Protein AF-A0A7J2RB34-F1 (afdb_monomer)

Secondary structure (DSSP, 8-state):
-EEEEEEEEEEEES--BSSTTSEEEETTTEEEEEBTT-TTEEEEETTTTSS-EEEE-TTSSS-PPEEEEEEETTEEEEEE---SSS----EEEEEE-SSS--EEEEEE---SSTT--EEEEEEEETTEEEEEEEEEESSSS-EEEEEEEE-SSSSPEEEEEE-TTTTPPB-TT-EEPPPEEETTEEEEEEEEE-TTT-SEEEEEEEEETTTTEEEE---EETEE--TT-GGGG-EEE-SSSEEEEEEEETTT--EEEEEEESSS--EEEEEE--EEEPPGGG----TT--S-EEEETTT-EEEEEEGGGTEEEEEEE-TTT-SS-EEEE-SSEEEEE-TTSSEEEEEEEE-GGGEEEEEE----TTS--EEEEEE-TTTGGG--TT-EEEEE-TTS-EEEEEEEEEEEE-TTS-EEEEEESSTT-S----------TT-HHHHHHHHHTT-S----------SSSPPP---HHHHHHHHHHHHHHSS-EEEEE-TTS-EEEEE-TTS-S-------SS-GGGSPTT-BGGGSTT-SEE-TT---EEEEEETTEEEEEEE--SSS---EEEE-SS--SSEEEEEEEEES-TTS-EEEEEEETTEEEEEEEEEEETTEEEEESSSSEEEEEEE--TT--EEEEEEE-TTSEEEEEETTEEEEEEEEPSS---SS---EEEEEE-S-SS--EEEEEEEETTS--TT--TTTTT------SS-SSS-----TTHHHH-TTSS-S---------------------------------------------------------------S-------------PPPTT-B------SSS-------EEEEEEEETTTTEEEEEEEE-----S----------THHHHHHHHHHHHHHHTTSS----TT---EEEETTEEEEEEETTEEEEEETT--STT--SEEEETT--EEE---TT--EEEEETTEEEEEE-SS-EE-TT----SPPPPSSGGGT-SS--S--PPP---EEEEE-S-EEE--SS-EEEEEEEE-S-EEEEEEEEEEESSSS-EEEEEEETTEE-SPPEEE-SSS-EEEEEEEEE-TTEEEEEEEEESSSSPPEEEEEEEEEES-------

Radius of gyration: 53.11 Å; Cα contacts (8 Å, |Δi|>4): 2296; chains: 1; bounding box: 112×170×129 Å

Solvent-accessible surface area (backbone atoms only — not comparable to full-atom values): 65602 Å² total; per-residue (Å²): 99,42,31,65,45,78,40,78,67,88,35,70,14,89,68,52,53,58,38,29,69,38,50,49,83,37,98,84,51,29,41,38,27,28,32,56,89,40,50,35,26,40,34,39,8,74,63,73,46,71,51,73,49,76,49,73,48,61,80,46,100,51,88,41,22,58,53,29,50,38,78,56,86,53,34,40,34,36,33,23,23,66,75,76,82,65,64,31,55,38,38,38,35,32,31,45,66,60,97,78,55,50,78,47,74,67,50,69,52,84,57,98,38,81,43,40,45,36,61,47,31,39,48,70,46,88,95,43,37,34,34,42,29,39,34,44,47,86,69,97,52,71,36,28,26,47,34,36,29,37,58,79,48,83,74,65,42,78,53,37,74,42,49,67,65,95,79,42,56,42,52,96,79,49,46,62,31,37,62,24,69,52,88,58,29,42,36,29,44,41,19,37,61,40,78,89,77,72,36,33,29,29,25,33,35,35,40,32,66,95,60,58,41,74,52,69,39,75,66,41,76,46,24,32,61,48,89,89,44,69,36,29,34,24,18,36,57,45,85,77,54,38,37,35,36,40,34,22,32,66,90,79,71,44,32,20,45,32,39,37,31,71,79,68,78,68,50,68,54,92,55,79,38,64,46,28,43,34,42,45,74,65,48,81,63,41,88,91,32,68,56,47,44,28,34,22,59,80,65,27,28,34,28,32,47,38,46,87,52,66,24,54,23,54,39,37,64,37,57,88,78,46,76,38,38,44,64,34,49,56,68,46,42,36,37,24,39,34,80,90,62,49,21,36,33,27,35,50,38,75,46,47,87,41,46,73,45,75,48,62,54,91,47,69,74,92,47,79,44,44,30,40,33,30,35,29,79,90,43,46,83,74,66,46,74,59,20,40,46,51,34,20,41,87,84,70,45,70,63,38,28,20,15,26,78,40,77,44,68,46,99,87,69,43,37,42,34,32,34,28,30,81,75,39,66,77,42,63,53,70,70,80,73,82,69,59,95,85,44,60,63,61,55,50,46,34,61,71,68,63,72,55,83,90,42,86,69,89,78,91,76,93,75,99,65,95,78,84,87,71,60,67,72,55,52,51,52,48,46,55,50,46,32,60,71,66,70,60,30,48,51,45,67,47,32,82,45,48,80,45,68,39,66,67,85,85,68,77,97,72,87,76,78,85,61,32,91,46,55,44,76,88,56,57,72,68,38,44,49,58,74,32,91,72,31,74,41,56,46,96,58,39,59,35,29,28,38,66,68,58,100,79,47,58,32,27,41,35,39,34,34,68,58,70,82,29,43,40,28,30,67,45,77,38,64,44,46,55,47,42,40,36,31,35,40,30,32,63,48,24,68,38,53,38,41,46,33,33,25,35,84,97,47,102,51,56,28,41,41,36,34,33,36,80,32,17,38,28,34,30,56,67,81,56,80,40,79,42,82,45,78,45,58,56,74,42,80,40,44,39,39,40,40,39,39,76,86,36,25,32,31,33,29,50,73,90,41,78,57,43,78,70,40,56,31,34,38,74,67,87,85,59,25,50,32,32,40,38,40,34,39,83,57,80,58,100,49,41,46,35,42,37,40,57,47,50,71,38,61,77,60,96,84,70,60,93,60,55,74,69,56,82,83,82,94,79,89,87,72,90,78,65,71,70,84,70,66,88,61,64,73,79,75,54,85,80,83,77,86,70,77,93,76,75,77,91,73,88,81,82,86,81,80,95,71,92,78,81,89,86,87,89,85,85,86,87,91,83,83,87,82,90,84,91,86,84,90,82,89,81,89,89,84,91,85,83,88,85,81,83,84,86,84,85,78,90,86,91,77,91,81,84,79,96,78,83,80,90,72,92,71,86,82,91,74,96,73,91,86,64,89,81,53,71,65,88,79,85,77,89,78,85,67,92,73,78,97,62,86,35,41,57,76,46,71,44,73,44,85,91,77,76,43,69,45,74,72,41,71,55,83,92,86,86,81,93,85,82,83,91,84,89,88,76,96,60,79,58,65,65,48,52,58,50,50,54,52,49,52,59,51,51,66,74,71,65,71,83,88,51,102,82,65,79,48,79,46,75,62,90,58,38,24,44,29,22,95,44,88,67,27,49,37,35,26,46,58,92,35,77,54,93,74,30,36,46,36,33,36,36,84,87,66,57,72,46,80,47,51,42,91,96,44,65,45,75,44,61,61,94,90,40,76,49,33,37,38,44,98,88,47,79,44,45,77,93,60,85,87,79,86,74,72,85,61,90,47,76,70,72,79,37,97,61,96,78,83,83,86,86,72,78,46,87,51,75,74,48,74,52,53,71,75,39,70,46,80,39,73,52,80,40,81,67,46,75,48,74,33,82,55,64,45,59,35,28,43,32,34,28,38,21,10,73,37,76,36,47,17,37,36,32,40,22,48,71,88,41,86,73,50,70,80,46,77,34,36,41,71,53,78,46,79,48,75,49,80,48,78,46,46,53,68,33,38,43,28,38,29,30,19,17,79,55,71,103,32,30,26,32,40,28,43,43,28,36,24,47,54,71,83,84,81,90,67,136

Nearest PDB structures (foldseek):
  7ay3-assembly1_A  TM=6.838E-01  e=1.873E-03  uncultured bacterium
  2y8k-assembly1_A  TM=6.261E-01  e=7.252E-03  Acetivibrio thermocellus
  8a28-assembly1_A  TM=6.124E-01  e=1.104E-02  Limulus polyphemus
  5g56-assembly1_A  TM=6.418E-01  e=7.369E-01  Acetivibrio thermocellus
  4kwu-assembly1_A  TM=5.853E-01  e=1.416E+00  Listeria monocytogenes EGD-e

Mean predicted aligned error: 21.26 Å

Structure (mmCIF, N/CA/C/O backbone):
data_AF-A0A7J2RB34-F1
#
_entry.id   AF-A0A7J2RB34-F1
#
loop_
_atom_site.group_PDB
_atom_site.id
_atom_site.type_symbol
_atom_site.label_atom_id
_atom_site.label_alt_id
_atom_site.label_comp_id
_atom_site.label_asym_id
_atom_site.label_entity_id
_atom_site.label_seq_id
_atom_site.pdbx_PDB_ins_code
_atom_site.Cartn_x
_atom_site.Cartn_y
_atom_site.Cartn_z
_atom_site.occupancy
_atom_site.B_iso_or_equiv
_atom_site.auth_seq_id
_atom_site.auth_comp_id
_atom_site.auth_asym_id
_atom_site.auth_atom_id
_atom_site.pdbx_PDB_model_num
ATOM 1 N N . MET A 1 1 ? -4.361 -13.823 -0.649 1.00 83.00 1 MET A N 1
ATOM 2 C CA . MET A 1 1 ? -4.408 -12.382 -0.354 1.00 83.00 1 MET A CA 1
ATOM 3 C C . MET A 1 1 ? -5.374 -12.172 0.791 1.00 83.00 1 MET A C 1
ATOM 5 O O . MET A 1 1 ? -6.399 -12.845 0.795 1.00 83.00 1 MET A O 1
ATOM 9 N N . ARG A 1 2 ? -5.038 -11.299 1.736 1.00 87.88 2 ARG A N 1
ATOM 10 C CA . ARG A 1 2 ? -5.896 -10.899 2.858 1.00 87.88 2 ARG A CA 1
ATOM 11 C C . ARG A 1 2 ? -6.185 -9.408 2.766 1.00 87.88 2 ARG A C 1
ATOM 13 O O . ARG A 1 2 ? -5.322 -8.647 2.320 1.00 87.88 2 ARG A O 1
ATOM 20 N N . HIS A 1 3 ? -7.378 -8.992 3.166 1.00 87.75 3 HIS A N 1
ATOM 21 C CA . HIS A 1 3 ? -7.757 -7.584 3.209 1.00 87.75 3 HIS A CA 1
ATOM 22 C C . HIS A 1 3 ? -8.538 -7.302 4.483 1.00 87.75 3 HIS A C 1
ATOM 24 O O . HIS A 1 3 ? -9.541 -7.953 4.728 1.00 87.75 3 HIS A O 1
ATOM 30 N N . TYR A 1 4 ? -8.109 -6.312 5.258 1.00 90.25 4 TYR A N 1
ATOM 31 C CA . TYR A 1 4 ? -8.683 -6.032 6.567 1.00 90.25 4 TYR A CA 1
ATOM 32 C C . TYR A 1 4 ? -9.488 -4.734 6.571 1.00 90.25 4 TYR A C 1
ATOM 34 O O . TYR A 1 4 ? -9.086 -3.746 5.953 1.00 90.25 4 TYR A O 1
ATOM 42 N N . ARG A 1 5 ? -10.627 -4.749 7.269 1.00 91.75 5 ARG A N 1
ATOM 43 C CA . ARG A 1 5 ? -11.492 -3.584 7.513 1.00 91.75 5 ARG A CA 1
ATOM 44 C C . ARG A 1 5 ? -12.365 -3.807 8.745 1.00 91.75 5 ARG A C 1
ATOM 46 O O . ARG A 1 5 ? -12.577 -4.950 9.140 1.00 91.75 5 ARG A O 1
ATOM 53 N N . PHE A 1 6 ? -12.949 -2.739 9.287 1.00 94.31 6 PHE A N 1
ATOM 54 C CA . PHE A 1 6 ? -13.989 -2.857 10.306 1.00 94.31 6 PHE A CA 1
ATOM 55 C C . PHE A 1 6 ? -15.274 -3.399 9.681 1.00 94.31 6 PHE A C 1
ATOM 57 O O . PHE A 1 6 ? -15.867 -2.775 8.792 1.00 94.31 6 PHE A O 1
ATOM 64 N N . LYS A 1 7 ? -15.687 -4.570 10.155 1.00 93.69 7 LYS A N 1
ATOM 65 C CA . LYS A 1 7 ? -16.895 -5.289 9.765 1.00 93.69 7 LYS A CA 1
ATOM 66 C C . LYS A 1 7 ? -17.873 -5.309 10.932 1.00 93.69 7 LYS A C 1
ATOM 68 O O . LYS A 1 7 ? -17.481 -5.598 12.056 1.00 93.69 7 LYS A O 1
ATOM 73 N N . ASP A 1 8 ? -19.137 -5.029 10.640 1.00 93.88 8 ASP A N 1
ATOM 74 C CA . ASP A 1 8 ? -20.224 -5.121 11.614 1.00 93.88 8 ASP A CA 1
ATOM 75 C C . ASP A 1 8 ? -20.376 -6.573 12.101 1.00 93.88 8 ASP A C 1
ATOM 77 O O . ASP A 1 8 ? -20.541 -7.490 11.288 1.00 93.88 8 ASP A O 1
ATOM 81 N N . LEU A 1 9 ? -20.313 -6.786 13.418 1.00 94.69 9 LEU A N 1
ATOM 82 C CA . LEU A 1 9 ? -20.515 -8.103 14.027 1.00 94.69 9 LEU A CA 1
ATOM 83 C C . LEU A 1 9 ? -21.993 -8.470 14.193 1.00 94.69 9 LEU A C 1
ATOM 85 O O . LEU A 1 9 ? -22.297 -9.585 14.610 1.00 94.69 9 LEU A O 1
ATOM 89 N N . SER A 1 10 ? -22.915 -7.559 13.866 1.00 94.75 10 SER A N 1
ATOM 90 C CA . SER A 1 10 ? -24.341 -7.670 14.196 1.00 94.75 10 SER A CA 1
ATOM 91 C C . SER A 1 10 ? -24.587 -7.827 15.703 1.00 94.75 10 SER A C 1
ATOM 93 O O . SER A 1 10 ? -25.571 -8.440 16.115 1.00 94.75 10 SER A O 1
ATOM 95 N N . ILE A 1 11 ? -23.686 -7.269 16.520 1.00 95.88 11 ILE A N 1
ATOM 96 C CA . ILE A 1 11 ? -23.784 -7.219 17.979 1.00 95.88 11 ILE A CA 1
ATOM 97 C C . ILE A 1 11 ? -24.162 -5.794 18.373 1.00 95.88 11 ILE A C 1
ATOM 99 O O . ILE A 1 11 ? -23.429 -4.847 18.086 1.00 95.88 11 ILE A O 1
ATOM 103 N N . THR A 1 12 ? -25.281 -5.655 19.083 1.00 96.31 12 THR A N 1
ATOM 104 C CA . THR A 1 12 ? -25.634 -4.422 19.792 1.00 96.31 12 THR A CA 1
ATOM 105 C C . THR A 1 12 ? -25.373 -4.636 21.280 1.00 96.31 12 THR A C 1
ATOM 107 O O . THR A 1 12 ? -26.233 -5.116 22.019 1.00 96.31 12 THR A O 1
ATOM 110 N N . SER A 1 13 ? -24.165 -4.294 21.719 1.00 95.88 13 SER A N 1
ATOM 111 C CA . SER A 1 13 ? -23.734 -4.406 23.108 1.00 95.88 13 SER A CA 1
ATOM 112 C C . SER A 1 13 ? -24.591 -3.524 24.021 1.00 95.88 13 SER A C 1
ATOM 114 O O . SER A 1 13 ? -24.918 -2.373 23.714 1.00 95.88 13 SER A O 1
ATOM 116 N N . SER A 1 14 ? -24.917 -4.052 25.201 1.00 95.06 14 SER A N 1
ATOM 117 C CA . SER A 1 14 ? -25.583 -3.302 26.275 1.00 95.06 14 SER A CA 1
ATOM 118 C C . SER A 1 14 ? -24.624 -2.424 27.088 1.00 95.06 14 SER A C 1
ATOM 120 O O . SER A 1 14 ? -25.069 -1.610 27.900 1.00 95.06 14 SER A O 1
ATOM 122 N N . LYS A 1 15 ? -23.313 -2.577 26.868 1.00 96.62 15 LYS A N 1
ATOM 123 C CA . LYS A 1 15 ? -22.235 -1.899 27.590 1.00 96.62 15 LYS A CA 1
ATOM 124 C C . LYS A 1 15 ? -21.289 -1.174 26.635 1.00 96.62 15 LYS A C 1
ATOM 126 O O . LYS A 1 15 ? -21.109 -1.593 25.494 1.00 96.62 15 LYS A O 1
ATOM 131 N N . ALA A 1 16 ? -20.666 -0.114 27.131 1.00 95.31 16 ALA A N 1
ATOM 132 C CA . ALA A 1 16 ? -19.648 0.653 26.424 1.00 95.31 16 ALA A CA 1
ATOM 133 C C . ALA A 1 16 ? -18.504 1.038 27.361 1.00 95.31 16 ALA A C 1
ATOM 135 O O . ALA A 1 16 ? -18.719 1.101 28.579 1.00 95.31 16 ALA A O 1
ATOM 136 N N . PRO A 1 17 ? -17.321 1.333 26.799 1.00 96.56 17 PRO A N 1
ATOM 137 C CA . PRO A 1 17 ? -16.213 1.861 27.569 1.00 96.56 17 PRO A CA 1
ATOM 138 C C . PRO A 1 17 ? -16.512 3.283 28.050 1.00 96.56 17 PRO A C 1
ATOM 140 O O . PRO A 1 17 ? -17.175 4.065 27.366 1.00 96.56 17 PRO A O 1
ATOM 143 N N . PHE A 1 18 ? -15.993 3.638 29.223 1.00 95.94 18 PHE A N 1
ATOM 144 C CA . PHE A 1 18 ? -16.133 4.986 29.775 1.00 95.94 18 PHE A CA 1
ATOM 145 C C . PHE A 1 18 ? -15.392 6.054 28.958 1.00 95.94 18 PHE A C 1
ATOM 147 O O . PHE A 1 18 ? -15.906 7.153 28.774 1.00 95.94 18 PHE A O 1
ATOM 154 N N . ASN A 1 19 ? -14.198 5.732 28.459 1.00 94.94 19 ASN A N 1
ATOM 155 C CA . ASN A 1 19 ? -13.412 6.557 27.540 1.00 94.94 19 ASN A CA 1
ATOM 156 C C . ASN A 1 19 ? -12.632 5.646 26.584 1.00 94.94 19 ASN A C 1
ATOM 158 O O . ASN A 1 19 ? -12.390 4.481 26.903 1.00 94.94 19 ASN A O 1
ATOM 162 N N . ALA A 1 20 ? -12.168 6.192 25.458 1.00 94.38 20 ALA A N 1
ATOM 163 C CA . ALA A 1 20 ? -11.446 5.425 24.440 1.00 94.38 20 ALA A CA 1
ATOM 164 C C . ALA A 1 20 ? -10.130 4.786 24.926 1.00 94.38 20 ALA A C 1
ATOM 166 O O . ALA A 1 20 ? -9.720 3.768 24.386 1.00 94.38 20 ALA A O 1
ATOM 167 N N . HIS A 1 21 ? -9.470 5.342 25.945 1.00 94.38 21 HIS A N 1
ATOM 168 C CA . HIS A 1 21 ? -8.233 4.783 26.509 1.00 94.38 21 HIS A CA 1
ATOM 169 C C . HIS A 1 21 ? -8.462 3.732 27.608 1.00 94.38 21 HIS A C 1
ATOM 171 O O . HIS A 1 21 ? -7.500 3.153 28.107 1.00 94.38 21 HIS A O 1
ATOM 177 N N . LEU A 1 22 ? -9.719 3.513 28.009 1.00 96.19 22 LEU A N 1
ATOM 178 C CA . LEU A 1 22 ? -10.125 2.546 29.037 1.00 96.19 22 LEU A CA 1
ATOM 179 C C . LEU A 1 22 ? -10.771 1.303 28.417 1.00 96.19 22 LEU A C 1
ATOM 181 O O . LEU A 1 22 ? -11.734 0.753 28.955 1.00 96.19 22 LEU A O 1
ATOM 185 N N . VAL A 1 23 ? -10.258 0.904 27.258 1.00 96.25 23 VAL A N 1
ATOM 186 C CA . VAL A 1 23 ? -10.566 -0.354 26.590 1.00 96.25 23 VAL A CA 1
ATOM 187 C C . VAL A 1 23 ? -9.261 -0.976 26.103 1.00 96.25 23 VAL A C 1
ATOM 189 O O . VAL A 1 23 ? -8.388 -0.293 25.564 1.00 96.25 23 VAL A O 1
ATOM 192 N N . TRP A 1 24 ? -9.130 -2.274 26.332 1.00 95.94 24 TRP A N 1
ATOM 193 C CA . TRP A 1 24 ? -7.961 -3.082 26.024 1.00 95.94 24 TRP A CA 1
ATOM 194 C C . TRP A 1 24 ? -8.399 -4.386 25.370 1.00 95.94 24 TRP A C 1
ATOM 196 O O . TRP A 1 24 ? -9.515 -4.870 25.574 1.00 95.94 24 TRP A O 1
ATOM 206 N N . GLU A 1 25 ? -7.489 -4.968 24.601 1.00 94.19 25 GLU A N 1
ATOM 207 C CA . GLU A 1 25 ? -7.683 -6.269 23.982 1.00 94.19 25 GLU A CA 1
ATOM 208 C C . GLU A 1 25 ? -6.738 -7.283 24.589 1.00 94.19 25 GLU A C 1
ATOM 210 O O . GLU A 1 25 ? -5.524 -7.090 24.615 1.00 94.19 25 GLU A O 1
ATOM 215 N N . HIS A 1 26 ? -7.305 -8.395 25.030 1.00 93.94 26 HIS A N 1
ATOM 216 C CA . HIS A 1 26 ? -6.563 -9.533 25.517 1.00 93.94 26 HIS A CA 1
ATOM 217 C C . HIS A 1 26 ? -6.736 -10.719 24.568 1.00 93.94 26 HIS A C 1
ATOM 219 O O . HIS A 1 26 ? -7.854 -11.091 24.211 1.00 93.94 26 HIS A O 1
ATOM 225 N N . SER A 1 27 ? -5.630 -11.371 24.209 1.00 91.06 27 SER A N 1
ATOM 226 C CA . SER A 1 27 ? -5.630 -12.487 23.250 1.00 91.06 27 SER A CA 1
ATOM 227 C C . SER A 1 27 ? -6.539 -13.661 23.653 1.00 91.06 27 SER A C 1
ATOM 229 O O . SER A 1 27 ? -7.149 -14.288 22.790 1.00 91.06 27 SER A O 1
ATOM 231 N N . THR A 1 28 ? -6.663 -13.930 24.957 1.00 91.88 28 THR A N 1
ATOM 232 C CA . THR A 1 28 ? -7.507 -15.008 25.509 1.00 91.88 28 THR A CA 1
ATOM 233 C C . THR A 1 28 ? -8.869 -14.511 25.992 1.00 91.88 28 THR A C 1
ATOM 235 O O . THR A 1 28 ? -9.859 -15.227 25.870 1.00 91.88 28 THR A O 1
ATOM 238 N N . TYR A 1 29 ? -8.930 -13.295 26.547 1.00 92.38 29 TYR A N 1
ATOM 239 C CA . TYR A 1 29 ? -10.105 -12.797 27.284 1.00 92.38 29 TYR A CA 1
ATOM 240 C C . TYR A 1 29 ? -10.944 -11.804 26.474 1.00 92.38 29 TYR A C 1
ATOM 242 O O . TYR A 1 29 ? -11.962 -11.323 26.959 1.00 92.38 29 TYR A O 1
ATOM 250 N N . GLY A 1 30 ? -10.550 -11.546 25.224 1.00 94.19 30 GLY A N 1
ATOM 251 C CA . GLY A 1 30 ? -11.266 -10.678 24.304 1.00 94.19 30 GLY A CA 1
ATOM 252 C C . GLY A 1 30 ? -11.175 -9.217 24.726 1.00 94.19 30 GLY A C 1
ATOM 253 O O . GLY A 1 30 ? -10.081 -8.668 24.833 1.00 94.19 30 GLY A O 1
ATOM 254 N N . ILE A 1 31 ? -12.321 -8.576 24.926 1.00 96.69 31 ILE A N 1
ATOM 255 C CA . ILE A 1 31 ? -12.404 -7.143 25.213 1.00 96.69 31 ILE A CA 1
ATOM 256 C C . ILE A 1 31 ? -12.455 -6.935 26.722 1.00 96.69 31 ILE A C 1
ATOM 258 O O . ILE A 1 31 ? -13.325 -7.492 27.389 1.00 96.69 31 ILE A O 1
ATOM 262 N N . VAL A 1 32 ? -11.571 -6.086 27.245 1.00 97.06 32 VAL A N 1
ATOM 263 C CA . VAL A 1 32 ? -11.593 -5.630 28.640 1.00 97.06 32 VAL A CA 1
ATOM 264 C C . VAL A 1 32 ? -11.792 -4.122 28.653 1.00 97.06 32 VAL A C 1
ATOM 266 O O . VAL A 1 32 ? -11.062 -3.406 27.976 1.00 97.06 32 VAL A O 1
ATOM 269 N N . MET A 1 33 ? -12.771 -3.607 29.391 1.00 97.38 33 MET A N 1
ATOM 270 C CA . MET A 1 33 ? -13.041 -2.166 29.426 1.00 97.38 33 MET A CA 1
ATOM 271 C C . MET A 1 33 ? -13.633 -1.691 30.747 1.00 97.38 33 MET A C 1
ATOM 273 O O . MET A 1 33 ? -14.239 -2.465 31.477 1.00 97.38 33 MET A O 1
ATOM 277 N N . VAL A 1 34 ? -13.515 -0.397 31.033 1.00 97.44 34 VAL A N 1
ATOM 278 C CA . VAL A 1 34 ? -14.191 0.237 32.178 1.00 97.44 34 VAL A CA 1
ATOM 279 C C . VAL A 1 34 ? -15.627 0.603 31.804 1.00 97.44 34 VAL A C 1
ATOM 281 O O . VAL A 1 34 ? -15.841 1.235 30.771 1.00 97.44 34 VAL A O 1
ATOM 284 N N . ASP A 1 35 ? -16.612 0.259 32.637 1.00 97.19 35 ASP A N 1
ATOM 285 C CA . ASP A 1 35 ? -18.031 0.528 32.359 1.00 97.19 35 ASP A CA 1
ATOM 286 C C . ASP A 1 35 ? -18.321 2.037 32.257 1.00 97.19 35 ASP A C 1
ATOM 288 O O . ASP A 1 35 ? -18.078 2.815 33.182 1.00 97.19 35 ASP A O 1
ATOM 292 N N . SER A 1 36 ? -18.935 2.450 31.145 1.00 95.62 36 SER A N 1
ATOM 293 C CA . SER A 1 36 ? -19.436 3.814 30.914 1.00 95.62 36 SER A CA 1
ATOM 294 C C . SER A 1 36 ? -20.360 4.378 32.001 1.00 95.62 36 SER A C 1
ATOM 296 O O . SER A 1 36 ? -20.488 5.596 32.128 1.00 95.62 36 SER A O 1
ATOM 298 N N . THR A 1 37 ? -21.006 3.518 32.789 1.00 95.31 37 THR A N 1
ATOM 299 C CA . THR A 1 37 ? -21.938 3.912 33.855 1.00 95.31 37 THR A CA 1
ATOM 300 C C . THR A 1 37 ? -21.332 3.870 35.257 1.00 95.31 37 THR A C 1
ATOM 302 O O . THR A 1 37 ? -21.856 4.533 36.153 1.00 95.31 37 THR A O 1
ATOM 305 N N . ASN A 1 38 ? -20.233 3.134 35.457 1.00 94.50 38 ASN A N 1
ATOM 306 C CA . ASN A 1 38 ? -19.540 3.028 36.738 1.00 94.50 38 ASN A CA 1
ATOM 307 C C . ASN A 1 38 ? -18.028 2.843 36.525 1.00 94.50 38 ASN A C 1
ATOM 309 O O . ASN A 1 38 ? -17.565 1.761 36.181 1.00 94.50 38 ASN A O 1
ATOM 313 N N . GLN A 1 39 ? -17.249 3.889 36.805 1.00 94.12 39 GLN A N 1
ATOM 314 C CA . GLN A 1 39 ? -15.793 3.885 36.620 1.00 94.12 39 GLN A CA 1
ATOM 315 C C . GLN A 1 39 ? -15.015 2.994 37.604 1.00 94.12 39 GLN A C 1
ATOM 317 O O . GLN A 1 39 ? -13.794 2.926 37.495 1.00 94.12 39 GLN A O 1
ATOM 322 N N . ALA A 1 40 ? -15.676 2.349 38.567 1.00 93.12 40 ALA A N 1
ATOM 323 C CA . ALA A 1 40 ? -15.072 1.336 39.437 1.00 93.12 40 ALA A CA 1
ATOM 324 C C . ALA A 1 40 ? -15.321 -0.100 38.937 1.00 93.12 40 ALA A C 1
ATOM 326 O O . ALA A 1 40 ? -14.929 -1.054 39.595 1.00 93.12 40 ALA A O 1
ATOM 327 N N . VAL A 1 41 ? -15.988 -0.270 37.792 1.00 94.62 41 VAL A N 1
ATOM 328 C CA . VAL A 1 41 ? -16.334 -1.584 37.247 1.00 94.62 41 VAL A CA 1
ATOM 329 C C . VAL A 1 41 ? -15.537 -1.857 35.981 1.00 94.62 41 VAL A C 1
ATOM 331 O O . VAL A 1 41 ? -15.582 -1.077 35.027 1.00 94.62 41 VAL A O 1
ATOM 334 N N . LEU A 1 42 ? -14.867 -3.007 35.957 1.00 95.94 42 LEU A N 1
ATOM 335 C CA . LEU A 1 42 ? -14.315 -3.599 34.749 1.00 95.94 42 LEU A CA 1
ATOM 336 C C . LEU A 1 42 ? -15.298 -4.603 34.152 1.00 95.94 42 LEU A C 1
ATOM 338 O O . LEU A 1 42 ? -15.961 -5.371 34.848 1.00 95.94 42 LEU A O 1
ATOM 342 N N . LEU A 1 43 ? -15.369 -4.591 32.832 1.00 96.88 43 LEU A N 1
ATOM 343 C CA . LEU A 1 43 ? -16.183 -5.472 32.023 1.00 96.8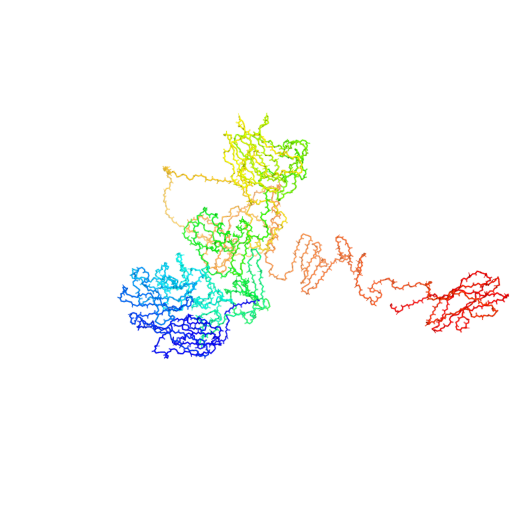8 43 LEU A CA 1
ATOM 344 C C . LEU A 1 43 ? -15.261 -6.298 31.139 1.00 96.88 43 LEU A C 1
ATOM 346 O O . LEU A 1 43 ? -14.380 -5.740 30.485 1.00 96.88 43 LEU A O 1
ATOM 350 N N . ILE A 1 44 ? -15.488 -7.607 31.099 1.00 96.81 44 ILE A N 1
ATOM 351 C CA . ILE A 1 44 ? -14.733 -8.530 30.251 1.00 96.81 44 ILE A CA 1
ATOM 352 C C . ILE A 1 44 ? -15.708 -9.256 29.330 1.00 96.81 44 ILE A C 1
ATOM 354 O O . ILE A 1 44 ? -16.760 -9.723 29.768 1.00 96.81 44 ILE A O 1
ATOM 358 N N . SER A 1 45 ? -15.364 -9.357 28.051 1.00 96.81 45 SER A N 1
ATOM 359 C CA . SER A 1 45 ? -16.136 -10.105 27.067 1.00 96.81 45 SER A CA 1
ATOM 360 C C . SER A 1 45 ? -15.233 -10.978 26.204 1.00 96.81 45 SER A C 1
ATOM 362 O O . SER A 1 45 ? -14.438 -10.487 25.401 1.00 96.81 45 SER A O 1
ATOM 364 N N . THR A 1 46 ? -15.425 -12.291 26.321 1.00 96.06 46 THR A N 1
ATOM 365 C CA . THR A 1 46 ? -14.760 -13.314 25.498 1.00 96.06 46 THR A CA 1
ATOM 366 C C . THR A 1 46 ? -15.476 -13.570 24.169 1.00 96.06 46 THR A C 1
ATOM 368 O O . THR A 1 46 ? -14.950 -14.271 23.306 1.00 96.06 46 THR A O 1
ATOM 371 N N . ASP A 1 47 ? -16.659 -12.986 23.975 1.00 95.75 47 ASP A N 1
ATOM 372 C CA . ASP A 1 47 ? -17.523 -13.150 22.805 1.00 95.75 47 ASP A CA 1
ATOM 373 C C . ASP A 1 47 ? -17.785 -11.823 22.076 1.00 95.75 47 ASP A C 1
ATOM 375 O O . ASP A 1 47 ? -18.845 -11.606 21.491 1.00 95.75 47 ASP A O 1
ATOM 379 N N . LYS A 1 48 ? -16.765 -10.952 22.056 1.00 95.12 48 LYS A N 1
ATOM 380 C CA . LYS A 1 48 ? -16.722 -9.722 21.242 1.00 95.12 48 LYS A CA 1
ATOM 381 C C . LYS A 1 48 ? -17.821 -8.705 21.585 1.00 95.12 48 LYS A C 1
ATOM 383 O O . LYS A 1 48 ? -18.265 -7.945 20.730 1.00 95.12 48 LYS A O 1
ATOM 388 N N . GLY A 1 49 ? -18.240 -8.672 22.844 1.00 95.31 49 GLY A N 1
ATOM 389 C CA . GLY A 1 49 ? -19.183 -7.707 23.404 1.00 95.31 49 GLY A CA 1
ATOM 390 C C . GLY A 1 49 ? -20.642 -8.163 23.438 1.00 95.31 49 GLY A C 1
ATOM 391 O O . GLY A 1 49 ? -21.494 -7.354 23.814 1.00 95.31 49 GLY A O 1
ATOM 392 N N . ASP A 1 50 ? -20.941 -9.414 23.068 1.00 95.38 50 ASP A N 1
ATOM 393 C CA . ASP A 1 50 ? -22.303 -9.965 23.148 1.00 95.38 50 ASP A CA 1
ATOM 394 C C . ASP A 1 50 ? -22.714 -10.200 24.612 1.00 95.38 50 ASP A C 1
ATOM 396 O O . ASP A 1 50 ? -23.794 -9.784 25.042 1.00 95.38 50 ASP A O 1
ATOM 400 N N . ASN A 1 51 ? -21.810 -10.764 25.422 1.00 96.56 51 ASN A N 1
ATOM 401 C CA . ASN A 1 51 ? -21.985 -10.947 26.861 1.00 96.56 51 ASN A CA 1
ATOM 402 C C . ASN A 1 51 ? -20.806 -10.361 27.654 1.00 96.56 51 ASN A C 1
ATOM 404 O O . ASN A 1 51 ? -19.674 -10.292 27.180 1.00 96.56 51 ASN A O 1
ATOM 408 N N . TRP A 1 52 ? -21.083 -9.946 28.894 1.00 96.88 52 TRP A N 1
ATOM 409 C CA . TRP A 1 52 ? -20.112 -9.284 29.769 1.00 96.88 52 TRP A CA 1
ATOM 410 C C . TRP A 1 52 ? -20.063 -9.955 31.141 1.00 96.88 52 TRP A C 1
ATOM 412 O O . TRP A 1 52 ? -21.093 -10.068 31.813 1.00 96.88 52 TRP A O 1
ATOM 422 N N . SER A 1 53 ? -18.872 -10.356 31.580 1.00 95.56 53 SER A N 1
ATOM 423 C CA . SER A 1 53 ? -18.585 -10.569 32.998 1.00 95.56 53 SER A CA 1
ATOM 424 C C . SER A 1 53 ? -18.163 -9.249 33.640 1.00 95.56 53 SER A C 1
ATOM 426 O O . SER A 1 53 ? -17.695 -8.325 32.973 1.00 95.56 53 SER A O 1
ATOM 428 N N . VAL A 1 54 ? -18.403 -9.144 34.944 1.00 94.88 54 VAL A N 1
ATOM 429 C CA . VAL A 1 54 ? -18.224 -7.919 35.723 1.00 94.88 54 VAL A CA 1
ATOM 430 C C . VAL A 1 54 ? -17.208 -8.200 36.816 1.00 94.88 54 VAL A C 1
ATOM 432 O O . VAL A 1 54 ? -17.386 -9.149 37.577 1.00 94.88 54 VAL A O 1
ATOM 435 N N . ILE A 1 55 ? -16.192 -7.350 36.908 1.00 93.38 55 ILE A N 1
ATOM 436 C CA . ILE A 1 55 ? -15.319 -7.239 38.073 1.00 93.38 55 ILE A CA 1
ATOM 437 C C . ILE A 1 55 ? -15.642 -5.892 38.710 1.00 93.38 55 ILE A C 1
ATOM 439 O O . ILE A 1 55 ? -15.370 -4.836 38.134 1.00 93.38 55 ILE A O 1
ATOM 443 N N . ASP A 1 56 ? -16.283 -5.935 39.872 1.00 92.06 56 ASP A N 1
ATOM 444 C CA . ASP A 1 56 ? -16.583 -4.741 40.651 1.00 92.06 56 ASP A CA 1
ATOM 445 C C . ASP A 1 56 ? -15.399 -4.454 41.579 1.00 92.06 56 ASP A C 1
ATOM 447 O O . ASP A 1 56 ? -14.996 -5.307 42.367 1.00 92.06 56 ASP A O 1
ATOM 451 N N . LEU A 1 57 ? -14.783 -3.281 41.423 1.00 89.44 57 LEU A N 1
ATOM 452 C CA . LEU A 1 57 ? -13.689 -2.821 42.278 1.00 89.44 57 LEU A CA 1
ATOM 453 C C . LEU A 1 57 ? -14.186 -1.839 43.345 1.00 89.44 57 LEU A C 1
ATOM 455 O O . LEU A 1 57 ? -13.375 -1.304 44.099 1.00 89.44 57 LEU A O 1
ATOM 459 N N . SER A 1 58 ? -15.500 -1.590 43.429 1.00 81.31 58 SER A N 1
ATOM 460 C CA . SER A 1 58 ? -16.082 -0.734 44.473 1.00 81.31 58 SER A CA 1
ATOM 461 C C . SER A 1 58 ? -16.062 -1.377 45.866 1.00 81.31 58 SER A C 1
ATOM 463 O O . SER A 1 58 ? -16.266 -0.695 46.871 1.00 81.31 58 SER A O 1
ATOM 465 N N . ASP A 1 59 ? -15.794 -2.681 45.923 1.00 65.38 59 ASP A N 1
ATOM 466 C CA . ASP A 1 59 ? -15.670 -3.523 47.110 1.00 65.38 59 ASP A CA 1
ATOM 467 C C . ASP A 1 59 ? -14.360 -3.276 47.870 1.00 65.38 59 ASP A C 1
ATOM 469 O O . ASP A 1 59 ? -14.268 -3.554 49.073 1.00 65.38 59 ASP A O 1
ATOM 473 N N . ASN A 1 60 ? -13.335 -2.771 47.173 1.00 61.94 60 ASN A N 1
ATOM 474 C CA . ASN A 1 60 ? -12.103 -2.331 47.807 1.00 61.94 60 ASN A CA 1
ATOM 475 C C . ASN A 1 60 ? -12.430 -1.136 48.707 1.00 61.94 60 ASN A C 1
ATOM 477 O O . ASN A 1 60 ? -13.329 -0.349 48.429 1.00 61.94 60 ASN A O 1
ATOM 481 N N . ALA A 1 61 ? -11.742 -1.008 49.842 1.00 58.75 61 ALA A N 1
ATOM 482 C CA . ALA A 1 61 ? -12.132 -0.096 50.925 1.00 58.75 61 ALA A CA 1
ATOM 483 C C . ALA A 1 61 ? -12.228 1.402 50.535 1.00 58.75 61 ALA A C 1
ATOM 485 O O . ALA A 1 61 ? -12.673 2.210 51.353 1.00 58.75 61 ALA A O 1
ATOM 486 N N . ASN A 1 62 ? -11.839 1.759 49.308 1.00 63.47 62 ASN A N 1
ATOM 487 C CA . ASN A 1 62 ? -11.828 3.102 48.754 1.00 63.47 62 ASN A CA 1
ATOM 488 C C . ASN A 1 62 ? -12.750 3.196 47.526 1.00 63.47 62 ASN A C 1
ATOM 490 O O . ASN A 1 62 ? -12.709 2.354 46.637 1.00 63.47 62 ASN A O 1
ATOM 494 N N . SER A 1 63 ? -13.539 4.267 47.431 1.00 74.31 63 SER A N 1
ATOM 495 C CA . SER A 1 63 ? -14.481 4.524 46.329 1.00 74.31 63 SER A CA 1
ATOM 496 C C . SER A 1 63 ? -13.823 5.021 45.034 1.00 74.31 63 SER A C 1
ATOM 498 O O . SER A 1 63 ? -14.468 5.734 44.266 1.00 74.31 63 SER A O 1
ATOM 500 N N . TYR A 1 64 ? -12.547 4.702 44.808 1.00 87.69 64 TYR A N 1
ATOM 501 C CA . TYR A 1 64 ? -11.757 5.313 43.746 1.00 87.69 64 TYR A CA 1
ATOM 502 C C . TYR A 1 64 ? -12.217 4.889 42.349 1.00 87.69 64 TYR A C 1
ATOM 504 O O . TYR A 1 64 ? -12.615 3.752 42.101 1.00 87.69 64 TYR A O 1
ATOM 512 N N . LYS A 1 65 ? -12.108 5.817 41.399 1.00 92.44 65 LYS A N 1
ATOM 513 C CA . LYS A 1 65 ? -12.440 5.594 39.985 1.00 92.44 65 LYS A CA 1
ATOM 514 C C . LYS A 1 65 ? -11.201 5.214 39.189 1.00 92.44 65 LYS A C 1
ATOM 516 O O . LYS A 1 65 ? -10.159 5.846 39.345 1.00 92.44 65 LYS A O 1
ATOM 521 N N . ILE A 1 66 ? -11.320 4.253 38.278 1.00 95.31 66 ILE A N 1
ATOM 522 C CA . ILE A 1 66 ? -10.238 3.884 37.359 1.00 95.31 66 ILE A CA 1
ATOM 523 C C . ILE A 1 66 ? -9.937 5.076 36.439 1.00 95.31 66 ILE A C 1
ATOM 525 O O . ILE A 1 66 ? -10.808 5.542 35.700 1.00 95.31 66 ILE A O 1
ATOM 529 N N . GLN A 1 67 ? -8.703 5.582 36.490 1.00 94.81 67 GLN A N 1
ATOM 530 C CA . GLN A 1 67 ? -8.265 6.726 35.680 1.00 94.81 67 GLN A CA 1
ATOM 531 C C . GLN A 1 67 ? -7.514 6.289 34.422 1.00 94.81 67 GLN A C 1
ATOM 533 O O . GLN A 1 67 ? -7.719 6.871 33.352 1.00 94.81 67 GLN A O 1
ATOM 538 N N . ALA A 1 68 ? -6.684 5.255 34.550 1.00 96.19 68 ALA A N 1
ATOM 539 C CA . ALA A 1 68 ? -5.918 4.666 33.463 1.00 96.19 68 ALA A CA 1
ATOM 540 C C . ALA A 1 68 ? -5.575 3.205 33.765 1.00 96.19 68 ALA A C 1
ATOM 542 O O . ALA A 1 68 ? -5.632 2.762 34.915 1.00 96.19 68 ALA A O 1
ATOM 543 N N . GLY A 1 69 ? -5.177 2.488 32.718 1.00 96.00 69 GLY A N 1
ATOM 544 C CA . GLY A 1 69 ? -4.676 1.130 32.827 1.00 96.00 69 GLY A CA 1
ATOM 545 C C . GLY A 1 69 ? -3.640 0.794 31.760 1.00 96.00 69 GLY A C 1
ATOM 546 O O . GLY A 1 69 ? -3.537 1.476 30.731 1.00 96.00 69 GLY A O 1
ATOM 547 N N . PHE A 1 70 ? -2.873 -0.254 32.038 1.00 96.19 70 PHE A N 1
ATOM 548 C CA . PHE A 1 70 ? -1.832 -0.799 31.180 1.00 96.19 70 PHE A CA 1
ATOM 549 C C . PHE A 1 70 ? -1.927 -2.326 31.200 1.00 96.19 70 PHE A C 1
ATOM 551 O O . PHE A 1 70 ? -1.785 -2.940 32.256 1.00 96.19 70 PHE A O 1
ATOM 558 N N . LEU A 1 71 ? -2.176 -2.930 30.039 1.00 95.25 71 LEU A N 1
ATOM 559 C CA . LEU A 1 71 ? -2.243 -4.380 29.899 1.00 95.25 71 LEU A CA 1
ATOM 560 C C . LEU A 1 71 ? -0.845 -4.940 29.612 1.00 95.25 71 LEU A C 1
ATOM 562 O O . LEU A 1 71 ? -0.246 -4.620 28.588 1.00 95.25 71 LEU A O 1
ATOM 566 N N . ASP A 1 72 ? -0.334 -5.777 30.508 1.00 94.44 72 ASP A N 1
ATOM 567 C CA . ASP A 1 72 ? 0.966 -6.433 30.392 1.00 94.44 72 ASP A CA 1
ATOM 568 C C . ASP A 1 72 ? 0.792 -7.951 30.452 1.00 94.44 72 ASP A C 1
ATOM 570 O O . ASP A 1 72 ? 0.747 -8.560 31.519 1.00 94.44 72 ASP A O 1
ATOM 574 N N . ASN A 1 73 ? 0.701 -8.579 29.281 1.00 92.00 73 ASN A N 1
ATOM 575 C CA . ASN A 1 73 ? 0.302 -9.982 29.156 1.00 92.00 73 ASN A CA 1
ATOM 576 C C . ASN A 1 73 ? -1.103 -10.198 29.748 1.00 92.00 73 ASN A C 1
ATOM 578 O O . ASN A 1 73 ? -2.053 -9.590 29.260 1.00 92.00 73 ASN A O 1
ATOM 582 N N . ASN A 1 74 ? -1.222 -11.035 30.781 1.00 94.38 74 ASN A N 1
ATOM 583 C CA . ASN A 1 74 ? -2.478 -11.293 31.480 1.00 94.38 74 ASN A CA 1
ATOM 584 C C . ASN A 1 74 ? -2.751 -10.276 32.599 1.00 94.38 74 ASN A C 1
ATOM 586 O O . ASN A 1 74 ? -3.851 -10.278 33.138 1.00 94.38 74 ASN A O 1
ATOM 590 N N . ASP A 1 75 ? -1.798 -9.413 32.954 1.00 94.56 75 ASP A N 1
ATOM 591 C CA . ASP A 1 75 ? -1.956 -8.514 34.095 1.00 94.56 75 ASP A CA 1
ATOM 592 C C . ASP A 1 75 ? -2.428 -7.142 33.611 1.00 94.56 75 ASP A C 1
ATOM 594 O O . ASP A 1 75 ? -1.699 -6.415 32.930 1.00 94.56 75 ASP A O 1
ATOM 598 N N . LEU A 1 76 ? -3.655 -6.761 33.967 1.00 96.06 76 LEU A N 1
ATOM 599 C CA . LEU A 1 76 ? -4.160 -5.412 33.730 1.00 96.06 76 LEU A CA 1
ATOM 600 C C . LEU A 1 76 ? -3.860 -4.538 34.945 1.00 96.06 76 LEU A C 1
ATOM 602 O O . LEU A 1 76 ? -4.567 -4.586 35.950 1.00 96.06 76 LEU A O 1
ATOM 606 N N . TRP A 1 77 ? -2.825 -3.714 34.834 1.00 96.62 77 TRP A N 1
ATOM 607 C CA . TRP A 1 77 ? -2.442 -2.747 35.854 1.00 96.62 77 TRP A CA 1
ATOM 608 C C . TRP A 1 77 ? -3.339 -1.524 35.777 1.00 96.62 77 TRP A C 1
ATOM 610 O O . TRP A 1 77 ? -3.539 -0.969 34.699 1.00 96.62 77 TRP A O 1
ATOM 620 N N . LEU A 1 78 ? -3.855 -1.079 36.916 1.00 96.12 78 LEU A N 1
ATOM 621 C CA . LEU A 1 78 ? -4.789 0.032 37.020 1.00 96.12 78 LEU A CA 1
ATOM 622 C C . LEU A 1 78 ? -4.271 1.061 38.011 1.00 96.12 78 LEU A C 1
ATOM 624 O O . LEU A 1 78 ? -3.737 0.719 39.066 1.00 96.12 78 LEU A O 1
ATOM 628 N N . VAL A 1 79 ? -4.519 2.329 37.700 1.00 95.62 79 VAL A N 1
ATOM 629 C CA . VAL A 1 79 ? -4.431 3.408 38.681 1.00 95.62 79 VAL A CA 1
ATOM 630 C C . VAL A 1 79 ? -5.813 4.001 38.909 1.00 95.62 79 VAL A C 1
ATOM 632 O O . VAL A 1 79 ? -6.515 4.393 37.970 1.00 95.62 79 VAL A O 1
ATOM 635 N N . MET A 1 80 ? -6.212 4.044 40.175 1.00 93.12 80 MET A N 1
ATOM 636 C CA . MET A 1 80 ? -7.532 4.478 40.610 1.00 93.12 80 MET A CA 1
ATOM 637 C C . MET A 1 80 ? -7.400 5.718 41.489 1.00 93.12 80 MET A C 1
ATOM 639 O O . MET A 1 80 ? -6.611 5.746 42.428 1.00 93.12 80 MET A O 1
ATOM 643 N N . CYS A 1 81 ? -8.152 6.763 41.164 1.00 90.62 81 CYS A N 1
ATOM 644 C CA . CYS A 1 81 ? -8.195 8.032 41.886 1.00 90.62 81 CYS A CA 1
ATOM 645 C C . CYS A 1 81 ? -9.502 8.741 41.517 1.00 90.62 81 CYS A C 1
ATOM 647 O O . CYS A 1 81 ? -9.951 8.619 40.380 1.00 90.62 81 CYS A O 1
ATOM 649 N N . ASP A 1 82 ? -10.140 9.487 42.417 1.00 82.12 82 ASP A N 1
ATOM 650 C CA . ASP A 1 82 ? -11.423 10.124 42.088 1.00 82.12 82 ASP A CA 1
ATOM 651 C C . ASP A 1 82 ? -11.283 11.332 41.156 1.00 82.12 82 ASP A C 1
ATOM 653 O O . ASP A 1 82 ? -12.184 11.587 40.347 1.00 82.12 82 ASP A O 1
ATOM 657 N N . ASN A 1 83 ? -10.133 12.022 41.204 1.00 79.62 83 ASN A N 1
ATOM 658 C CA . ASN A 1 83 ? -9.787 13.166 40.351 1.00 79.62 83 ASN A CA 1
ATOM 659 C C . ASN A 1 83 ? -10.914 14.219 40.242 1.00 79.62 83 ASN A C 1
ATOM 661 O O . ASN A 1 83 ? -11.065 14.877 39.208 1.00 79.62 83 ASN A O 1
ATOM 665 N N . ASP A 1 84 ? -11.729 14.384 41.285 1.00 77.00 84 ASP A N 1
ATOM 666 C CA . ASP A 1 84 ? -12.946 15.205 41.251 1.00 77.00 84 ASP A CA 1
ATOM 667 C C . ASP A 1 84 ? -12.730 16.642 41.761 1.00 77.00 84 ASP A C 1
ATOM 669 O O . ASP A 1 84 ? -13.671 17.428 41.887 1.00 77.00 84 ASP A O 1
ATOM 673 N N . GLY A 1 85 ? -11.471 17.005 42.017 1.00 67.81 85 GLY A N 1
ATOM 674 C CA . GLY A 1 85 ? -11.091 18.297 42.584 1.00 67.81 85 GLY A CA 1
ATOM 675 C C . GLY A 1 85 ? -11.194 18.347 44.108 1.00 67.81 85 GLY A C 1
ATOM 676 O O . GLY A 1 85 ? -10.852 19.374 44.702 1.00 67.81 85 GLY A O 1
ATOM 677 N N . THR A 1 86 ? -11.653 17.264 44.736 1.00 64.94 86 THR A N 1
ATOM 678 C CA . THR A 1 86 ? -11.475 17.016 46.158 1.00 64.94 86 THR A CA 1
ATOM 679 C C . THR A 1 86 ? -10.240 16.141 46.367 1.00 64.94 86 THR A C 1
ATOM 681 O O . THR A 1 86 ? -9.239 16.281 45.672 1.00 64.94 86 THR A O 1
ATOM 684 N N . ALA A 1 87 ? -10.187 15.439 47.469 1.00 56.16 87 ALA A N 1
ATOM 685 C CA . ALA A 1 87 ? -9.052 15.428 48.349 1.00 56.16 87 ALA A CA 1
ATOM 686 C C . ALA A 1 87 ? -8.568 13.983 48.486 1.00 56.16 87 ALA A C 1
ATOM 688 O O . ALA A 1 87 ? -8.915 13.365 49.481 1.00 56.16 87 ALA A O 1
ATOM 689 N N . ASP A 1 88 ? -7.763 13.466 47.541 1.00 67.75 88 ASP A N 1
ATOM 690 C CA . ASP A 1 88 ? -7.568 12.006 47.455 1.00 67.75 88 ASP A CA 1
ATOM 691 C C . ASP A 1 88 ? -6.110 11.510 47.407 1.00 67.75 88 ASP A C 1
ATOM 693 O O . ASP A 1 88 ? -5.158 12.235 47.085 1.00 67.75 88 ASP A O 1
ATOM 697 N N . GLU A 1 89 ? -5.965 10.241 47.794 1.00 85.50 89 GLU A N 1
ATOM 698 C CA . GLU A 1 89 ? -4.842 9.352 47.493 1.00 85.50 89 GLU A CA 1
ATOM 699 C C . GLU A 1 89 ? -5.180 8.583 46.198 1.00 85.50 89 GLU A C 1
ATOM 701 O O . GLU A 1 89 ? -6.324 8.597 45.741 1.00 85.50 89 GLU A O 1
ATOM 706 N N . TYR A 1 90 ? -4.201 7.927 45.574 1.00 90.12 90 TYR A N 1
ATOM 707 C CA . TYR A 1 90 ? -4.479 6.983 44.490 1.00 90.12 90 TYR A CA 1
ATOM 708 C C . TYR A 1 90 ? -4.081 5.569 44.884 1.00 90.12 90 TYR A C 1
ATOM 710 O O . TYR A 1 90 ? -3.137 5.358 45.646 1.00 90.12 90 TYR A O 1
ATOM 718 N N . GLU A 1 91 ? -4.785 4.599 44.328 1.00 91.25 91 GLU A N 1
ATOM 719 C CA . GLU A 1 91 ? -4.518 3.179 44.502 1.00 91.25 91 GLU A CA 1
ATOM 720 C C . GLU A 1 91 ? -3.973 2.593 43.204 1.00 91.25 91 GLU A C 1
ATOM 722 O O . GLU A 1 91 ? -4.413 2.961 42.112 1.00 91.25 91 GLU A O 1
ATOM 727 N N . VAL A 1 92 ? -2.997 1.693 43.329 1.00 93.38 92 VAL A N 1
ATOM 728 C CA . VAL A 1 92 ? -2.543 0.854 42.218 1.00 93.38 92 VAL A CA 1
ATOM 729 C C . VAL A 1 92 ? -2.859 -0.589 42.561 1.00 93.38 92 VAL A C 1
ATOM 731 O O . VAL A 1 92 ? -2.487 -1.088 43.627 1.00 93.38 92 VAL A O 1
ATOM 734 N N . CYS A 1 93 ? -3.534 -1.257 41.640 1.00 92.94 93 CYS A N 1
ATOM 735 C CA . CYS A 1 93 ? -3.781 -2.688 41.677 1.00 92.94 93 CYS A CA 1
ATOM 736 C C . CYS A 1 93 ? -3.511 -3.268 40.291 1.00 92.94 93 CYS A C 1
ATOM 738 O O . CYS A 1 93 ? -3.439 -2.531 39.305 1.00 92.94 93 CYS A O 1
ATOM 740 N N . PHE A 1 94 ? -3.368 -4.582 40.211 1.00 93.62 94 PHE A N 1
ATOM 741 C CA . PHE A 1 94 ? -3.465 -5.282 38.940 1.00 93.62 94 PHE A CA 1
ATOM 742 C C . PHE A 1 94 ? -4.524 -6.372 39.039 1.00 93.62 94 PHE A C 1
ATOM 744 O O . PHE A 1 94 ? -4.770 -6.926 40.114 1.00 93.62 94 PHE A O 1
ATOM 751 N N . ILE A 1 95 ? -5.178 -6.628 37.914 1.00 94.12 95 ILE A N 1
ATOM 752 C CA . ILE A 1 95 ? -6.111 -7.734 37.749 1.00 94.12 95 ILE A CA 1
ATOM 753 C C . ILE A 1 95 ? -5.386 -8.808 36.957 1.00 94.12 95 ILE A C 1
ATOM 755 O O . ILE A 1 95 ? -4.965 -8.546 35.829 1.00 94.12 95 ILE A O 1
ATOM 759 N N . GLU A 1 96 ? -5.256 -9.996 37.537 1.00 94.12 96 GLU A N 1
ATOM 760 C CA . GLU A 1 96 ? -4.842 -11.174 36.779 1.00 94.12 96 GLU A CA 1
ATOM 761 C C . GLU A 1 96 ? -6.042 -11.586 35.926 1.00 94.12 96 GLU A C 1
ATOM 763 O O . GLU A 1 96 ? -7.053 -12.064 36.436 1.00 94.12 96 GLU A O 1
ATOM 768 N N . LEU A 1 97 ? -5.976 -11.320 34.622 1.00 92.19 97 LEU A N 1
ATOM 769 C CA . LEU A 1 97 ? -6.987 -11.781 33.684 1.00 92.19 97 LEU A CA 1
ATOM 770 C C . LEU A 1 97 ? -6.797 -13.287 33.537 1.00 92.19 97 LEU A C 1
ATOM 772 O O . LEU A 1 97 ? -5.962 -13.757 32.761 1.00 92.19 97 LEU A O 1
ATOM 776 N N . ASP A 1 98 ? -7.543 -14.031 34.340 1.00 86.75 98 ASP A N 1
ATOM 777 C CA . ASP A 1 98 ? -7.621 -15.479 34.304 1.00 86.75 98 ASP A CA 1
ATOM 778 C C . ASP A 1 98 ? -9.036 -15.977 34.678 1.00 86.75 98 ASP A C 1
ATOM 780 O O . ASP A 1 98 ? -10.022 -15.237 34.602 1.00 86.75 98 ASP A O 1
ATOM 784 N N . ASP A 1 99 ? -9.179 -17.257 35.033 1.00 78.19 99 ASP A N 1
ATOM 785 C CA . ASP A 1 99 ? -10.475 -17.792 35.464 1.00 78.19 99 ASP A CA 1
ATOM 786 C C . ASP A 1 99 ? -10.896 -17.297 36.868 1.00 78.19 99 ASP A C 1
ATOM 788 O O . ASP A 1 99 ? -12.082 -17.385 37.201 1.00 78.19 99 ASP A O 1
ATOM 792 N N . THR A 1 100 ? -9.971 -16.791 37.697 1.00 78.81 100 THR A N 1
ATOM 793 C CA . THR A 1 100 ? -10.270 -16.246 39.032 1.00 78.81 100 THR A CA 1
ATOM 794 C C . THR A 1 100 ? -10.554 -14.748 38.993 1.00 78.81 100 THR A C 1
ATOM 796 O O . THR A 1 100 ? -11.424 -14.300 39.741 1.00 78.81 100 THR A O 1
ATOM 799 N N . ASN A 1 101 ? -9.939 -14.005 38.062 1.00 81.62 101 ASN A N 1
ATOM 800 C CA . ASN A 1 101 ? -10.095 -12.551 37.913 1.00 81.62 101 ASN A CA 1
ATOM 801 C C . ASN A 1 101 ? -9.822 -11.793 39.224 1.00 81.62 101 ASN A C 1
ATOM 803 O O . ASN A 1 101 ? -10.533 -10.846 39.581 1.00 81.62 101 ASN A O 1
ATOM 807 N N . ASP A 1 102 ? -8.814 -12.244 39.969 1.00 85.06 102 ASP A N 1
ATOM 808 C CA . ASP A 1 102 ? -8.503 -11.708 41.286 1.00 85.06 102 ASP A CA 1
ATOM 809 C C . ASP A 1 102 ? -7.919 -10.287 41.183 1.00 85.06 102 ASP A C 1
ATOM 811 O O . ASP A 1 102 ? -7.003 -10.004 40.406 1.00 85.06 102 ASP A O 1
ATOM 815 N N . CYS A 1 103 ? -8.447 -9.373 42.004 1.00 86.38 103 CYS A N 1
ATOM 816 C CA . CYS A 1 103 ? -7.865 -8.048 42.187 1.00 86.38 103 CYS A CA 1
ATOM 817 C C . CYS A 1 103 ? -6.741 -8.120 43.221 1.00 86.38 103 CYS A C 1
ATOM 819 O O . CYS A 1 103 ? -6.982 -8.409 44.395 1.00 86.38 103 CYS A O 1
ATOM 821 N N . ASN A 1 104 ? -5.520 -7.811 42.791 1.00 85.81 104 ASN A N 1
ATOM 822 C CA . ASN A 1 104 ? -4.338 -7.780 43.639 1.00 85.81 104 ASN A CA 1
ATOM 823 C C . ASN A 1 104 ? -3.944 -6.319 43.928 1.00 85.81 104 ASN A C 1
ATOM 825 O O . ASN A 1 104 ? -3.224 -5.699 43.136 1.00 85.81 104 ASN A O 1
ATOM 829 N N . PRO A 1 105 ? -4.414 -5.720 45.041 1.00 84.69 105 PRO A N 1
ATOM 830 C CA . PRO A 1 105 ? -4.001 -4.376 45.420 1.00 84.69 105 PRO A CA 1
ATOM 831 C C . PRO A 1 105 ? -2.517 -4.369 45.793 1.00 84.69 105 PRO A C 1
ATOM 833 O O . PRO A 1 105 ? -2.064 -5.184 46.600 1.00 84.69 105 PRO A O 1
ATOM 836 N N . ILE A 1 106 ? -1.754 -3.422 45.244 1.00 84.69 106 ILE A N 1
ATOM 837 C CA . ILE A 1 106 ? -0.344 -3.246 45.612 1.00 84.69 106 ILE A CA 1
ATOM 838 C C . ILE A 1 106 ? -0.257 -2.397 46.872 1.00 84.69 106 ILE A C 1
ATOM 840 O O . ILE A 1 106 ? 0.267 -2.841 47.896 1.00 84.69 106 ILE A O 1
ATOM 844 N N . THR A 1 107 ? -0.759 -1.161 46.795 1.00 85.50 107 THR A N 1
ATOM 845 C CA . THR A 1 107 ? -0.925 -0.245 47.929 1.00 85.50 107 THR A CA 1
ATOM 846 C C . THR A 1 107 ? -1.657 1.029 47.496 1.00 85.50 107 THR A C 1
ATOM 848 O O . THR A 1 107 ? -1.800 1.325 46.309 1.00 85.50 107 THR A O 1
ATOM 851 N N . VAL A 1 108 ? -2.063 1.820 48.486 1.00 84.69 108 VAL A N 1
ATOM 852 C CA . VAL A 1 108 ? -2.501 3.209 48.328 1.00 84.69 108 VAL A CA 1
ATOM 853 C C . VAL A 1 108 ? -1.293 4.142 48.470 1.00 84.69 108 VAL A C 1
ATOM 855 O O . VAL A 1 108 ? -0.382 3.886 49.267 1.00 84.69 108 VAL A O 1
ATOM 858 N N . SER A 1 109 ? -1.254 5.217 47.685 1.00 84.62 109 SER A N 1
ATOM 859 C CA . SER A 1 109 ? -0.195 6.222 47.723 1.00 84.62 109 SER A CA 1
ATOM 860 C C . SER A 1 109 ? -0.237 7.013 49.034 1.00 84.62 109 SER A C 1
ATOM 862 O O . SER A 1 109 ? -1.244 7.644 49.337 1.00 84.62 109 SER A O 1
ATOM 864 N N . THR A 1 110 ? 0.872 7.094 49.771 1.00 71.00 110 THR A N 1
ATOM 865 C CA . THR A 1 110 ? 0.988 7.999 50.927 1.00 71.00 110 THR A CA 1
ATOM 866 C C . THR A 1 110 ? 1.594 9.334 50.480 1.00 71.00 110 THR A C 1
ATOM 868 O O . THR A 1 110 ? 2.820 9.492 50.439 1.00 71.00 110 THR A O 1
ATOM 871 N N . GLY A 1 111 ? 0.751 10.284 50.073 1.00 62.25 111 GLY A N 1
ATOM 872 C CA . GLY A 1 111 ? 1.188 11.618 49.643 1.00 62.25 111 GLY A CA 1
ATOM 873 C C . GLY A 1 111 ? 1.848 12.431 50.768 1.00 62.25 111 GLY A C 1
ATOM 874 O O . GLY A 1 111 ? 1.562 12.236 51.948 1.00 62.25 111 GLY A O 1
ATOM 875 N N . ALA A 1 112 ? 2.724 13.382 50.412 1.00 62.12 112 ALA A N 1
ATOM 876 C CA . ALA A 1 112 ? 3.373 14.279 51.384 1.00 62.12 112 ALA A CA 1
ATOM 877 C C . ALA A 1 112 ? 2.369 15.204 52.097 1.00 62.12 112 ALA A C 1
ATOM 879 O O . ALA A 1 112 ? 2.553 15.555 53.262 1.00 62.12 112 ALA A O 1
ATOM 880 N N . ASN A 1 113 ? 1.301 15.569 51.389 1.00 68.56 113 ASN A N 1
ATOM 881 C CA . ASN A 1 113 ? 0.102 16.168 51.941 1.00 68.56 113 ASN A CA 1
ATOM 882 C C . ASN A 1 113 ? -1.056 15.252 51.551 1.00 68.56 113 ASN A C 1
ATOM 884 O O . ASN A 1 113 ? -1.346 15.105 50.359 1.00 68.56 113 ASN A O 1
ATOM 888 N N . VAL A 1 114 ? -1.694 14.647 52.554 1.00 63.16 114 VAL A N 1
ATOM 889 C CA . VAL A 1 114 ? -2.975 13.949 52.387 1.00 63.16 114 VAL A CA 1
ATOM 890 C C . VAL A 1 114 ? -3.885 14.874 51.580 1.00 63.16 114 VAL A C 1
ATOM 892 O O . VAL A 1 114 ? -3.873 16.085 51.830 1.00 63.16 114 VAL A O 1
ATOM 895 N N . ASN A 1 115 ? -4.635 14.324 50.627 1.00 67.62 115 ASN A N 1
ATOM 896 C CA . ASN A 1 115 ? -5.708 15.024 49.923 1.00 67.62 115 ASN A CA 1
ATOM 897 C C . ASN A 1 115 ? -5.318 15.993 48.792 1.00 67.62 115 ASN A C 1
ATOM 899 O O . ASN A 1 115 ? -5.993 17.003 48.577 1.00 67.62 115 ASN A O 1
ATOM 903 N N . THR A 1 116 ? -4.220 15.746 48.078 1.00 78.75 116 THR A N 1
ATOM 904 C CA . THR A 1 116 ? -3.771 16.666 47.014 1.00 78.75 116 THR A CA 1
ATOM 905 C C . THR A 1 116 ? -3.296 15.979 45.741 1.00 78.75 116 THR A C 1
ATOM 907 O O . THR A 1 116 ? -2.738 16.656 44.876 1.00 78.75 116 THR A O 1
ATOM 910 N N . VAL A 1 117 ? -3.488 14.663 45.632 1.00 87.12 117 VAL A N 1
ATOM 911 C CA . VAL A 1 117 ? -2.899 13.849 44.572 1.00 87.12 117 VAL A CA 1
ATOM 912 C C . VAL A 1 117 ? -3.924 13.569 43.476 1.00 87.12 117 VAL A C 1
ATOM 914 O O . VAL A 1 117 ? -5.038 13.154 43.756 1.00 87.12 117 VAL A O 1
ATOM 917 N N . TYR A 1 118 ? -3.516 13.772 42.227 1.00 89.81 118 TYR A N 1
ATOM 918 C CA . TYR A 1 118 ? -4.283 13.451 41.028 1.00 89.81 118 TYR A CA 1
ATOM 919 C C . TYR A 1 118 ? -3.467 12.489 40.177 1.00 89.81 118 TYR A C 1
ATOM 921 O O . TYR A 1 118 ? -2.385 12.868 39.727 1.00 89.81 118 TYR A O 1
ATOM 929 N N . ALA A 1 119 ? -3.948 11.270 39.952 1.00 92.50 119 ALA A N 1
ATOM 930 C CA . ALA A 1 119 ? -3.272 10.298 39.094 1.00 92.50 119 ALA A CA 1
ATOM 931 C C . ALA A 1 119 ? -3.881 10.312 37.690 1.00 92.50 119 ALA A C 1
ATOM 933 O O . ALA A 1 119 ? -5.098 10.228 37.545 1.00 92.50 119 ALA A O 1
ATOM 934 N N . TYR A 1 120 ? -3.049 10.437 36.659 1.00 93.88 120 TYR A N 1
ATOM 935 C CA . TYR A 1 120 ? -3.518 10.594 35.278 1.00 93.88 120 TYR A CA 1
ATOM 936 C C . TYR A 1 120 ? -3.284 9.353 34.437 1.00 93.88 120 TYR A C 1
ATOM 938 O O . TYR A 1 120 ? -4.146 8.995 33.639 1.00 93.88 120 TYR A O 1
ATOM 946 N N . ASP A 1 121 ? -2.129 8.715 34.611 1.00 96.81 121 ASP A N 1
ATOM 947 C CA . ASP A 1 121 ? -1.734 7.594 33.777 1.00 96.81 121 ASP A CA 1
ATOM 948 C C . ASP A 1 121 ? -0.831 6.600 34.511 1.00 96.81 121 ASP A C 1
ATOM 950 O O . ASP A 1 121 ? -0.124 6.971 35.453 1.00 96.81 121 ASP A O 1
ATOM 954 N N . ILE A 1 122 ? -0.859 5.350 34.049 1.00 96.88 122 ILE A N 1
ATOM 955 C CA . ILE A 1 122 ? 0.024 4.260 34.463 1.00 96.88 122 ILE A CA 1
ATOM 956 C C . ILE A 1 122 ? 0.673 3.652 33.221 1.00 96.88 122 ILE A C 1
ATOM 958 O O . ILE A 1 122 ? 0.006 3.420 32.212 1.00 96.88 122 ILE A O 1
ATOM 962 N N . PHE A 1 123 ? 1.979 3.416 33.280 1.00 96.44 123 PHE A N 1
ATOM 963 C CA . PHE A 1 123 ? 2.741 2.928 32.139 1.00 96.44 123 PHE A CA 1
ATOM 964 C C . PHE A 1 123 ? 3.946 2.093 32.560 1.00 96.44 123 PHE A C 1
ATOM 966 O O . PHE A 1 123 ? 4.448 2.222 33.676 1.00 96.44 123 PHE A O 1
ATOM 973 N N . LYS A 1 124 ? 4.426 1.245 31.649 1.00 95.56 124 LYS A N 1
ATOM 974 C CA . LYS A 1 124 ? 5.547 0.336 31.889 1.00 95.56 124 LYS A CA 1
ATOM 975 C C . LYS A 1 124 ? 6.792 0.777 31.123 1.00 95.56 124 LYS A C 1
ATOM 977 O O . LYS A 1 124 ? 6.714 1.064 29.933 1.00 95.56 124 LYS A O 1
ATOM 982 N N . ILE A 1 125 ? 7.946 0.780 31.789 1.00 94.56 125 ILE A N 1
ATOM 983 C CA . ILE A 1 125 ? 9.261 0.905 31.149 1.00 94.56 125 ILE A CA 1
ATOM 984 C C . ILE A 1 125 ? 10.162 -0.220 31.657 1.00 94.56 125 ILE A C 1
ATOM 986 O O . ILE A 1 125 ? 10.402 -0.356 32.857 1.00 94.56 125 ILE A O 1
ATOM 990 N N . GLY A 1 126 ? 10.704 -1.022 30.739 1.00 93.44 126 GLY A N 1
ATOM 991 C CA . GLY A 1 126 ? 11.453 -2.218 31.119 1.00 93.44 126 GLY A CA 1
ATOM 992 C C . GLY A 1 126 ? 10.553 -3.196 31.876 1.00 93.44 126 GLY A C 1
ATOM 993 O O . GLY A 1 126 ? 9.514 -3.593 31.361 1.00 93.44 126 GLY A O 1
ATOM 994 N N . SER A 1 127 ? 10.944 -3.593 33.086 1.00 94.25 127 SER A N 1
ATOM 995 C CA . SER A 1 127 ? 10.124 -4.430 33.974 1.00 94.25 127 SER A CA 1
ATOM 996 C C . SER A 1 127 ? 9.221 -3.637 34.915 1.00 94.25 127 SER A C 1
ATOM 998 O O . SER A 1 127 ? 8.417 -4.259 35.600 1.00 94.25 127 SER A O 1
ATOM 1000 N N . ASN A 1 128 ? 9.376 -2.313 34.971 1.00 95.12 128 ASN A N 1
ATOM 1001 C CA . ASN A 1 128 ? 8.822 -1.509 36.046 1.00 95.12 128 ASN A CA 1
ATOM 1002 C C . ASN A 1 128 ? 7.610 -0.700 35.603 1.00 95.12 128 ASN A C 1
ATOM 1004 O O . ASN A 1 128 ? 7.589 -0.155 34.494 1.00 95.12 128 ASN A O 1
ATOM 1008 N N . PHE A 1 129 ? 6.641 -0.563 36.499 1.00 96.31 129 PHE A N 1
ATOM 1009 C CA . PHE A 1 129 ? 5.472 0.281 36.333 1.00 96.31 129 PHE A CA 1
ATOM 1010 C C . PHE A 1 129 ? 5.658 1.624 37.016 1.00 96.31 129 PHE A C 1
ATOM 1012 O O . PHE A 1 129 ? 6.197 1.744 38.120 1.00 96.31 129 PHE A O 1
ATOM 1019 N N . TYR A 1 130 ? 5.156 2.653 36.348 1.00 96.81 130 TYR A N 1
ATOM 1020 C CA . TYR A 1 130 ? 5.213 4.020 36.810 1.00 96.81 130 TYR A CA 1
ATOM 1021 C C . TYR A 1 130 ? 3.844 4.676 36.721 1.00 96.81 130 TYR A C 1
ATOM 1023 O O . TYR A 1 130 ? 3.055 4.383 35.827 1.00 96.81 130 TYR A O 1
ATOM 1031 N N . VAL A 1 131 ? 3.591 5.610 37.632 1.00 96.50 131 VAL A N 1
ATOM 1032 C CA . VAL A 1 131 ? 2.406 6.466 37.621 1.00 96.50 131 VAL A CA 1
ATOM 1033 C C . VAL A 1 131 ? 2.834 7.911 37.440 1.00 96.50 131 VAL A C 1
ATOM 1035 O O . VAL A 1 131 ? 3.753 8.390 38.115 1.00 96.50 131 VAL A O 1
ATOM 1038 N N . TRP A 1 132 ? 2.129 8.618 36.559 1.00 95.00 132 TRP A N 1
ATOM 1039 C CA . TRP A 1 132 ? 2.156 10.072 36.532 1.00 95.00 132 TRP A CA 1
ATOM 1040 C C . TRP A 1 132 ? 1.048 10.649 37.379 1.00 95.00 132 TRP A C 1
ATOM 1042 O O . TRP A 1 132 ? -0.144 10.450 37.120 1.00 95.00 132 TRP A O 1
ATOM 1052 N N . ASN A 1 133 ? 1.466 11.423 38.372 1.00 93.38 133 ASN A N 1
ATOM 1053 C CA . ASN A 1 133 ? 0.557 12.139 39.232 1.00 93.38 133 ASN A CA 1
ATOM 1054 C C . ASN A 1 133 ? 0.950 13.609 39.365 1.00 93.38 133 ASN A C 1
ATOM 1056 O O . ASN A 1 133 ? 2.110 13.994 39.228 1.00 93.38 133 ASN A O 1
ATOM 1060 N N . ILE A 1 134 ? -0.039 14.441 39.661 1.00 90.12 134 ILE A N 1
ATOM 1061 C CA . ILE A 1 134 ? 0.167 15.811 40.114 1.00 90.12 134 ILE A CA 1
ATOM 1062 C C . ILE A 1 134 ? -0.164 15.846 41.600 1.00 90.12 134 ILE A C 1
ATOM 1064 O O . ILE A 1 134 ? -1.201 15.336 42.008 1.00 90.12 134 ILE A O 1
ATOM 1068 N N . GLU A 1 135 ? 0.702 16.430 42.422 1.00 88.31 135 GLU A N 1
ATOM 1069 C CA . GLU A 1 135 ? 0.450 16.569 43.860 1.00 88.31 135 GLU A CA 1
ATOM 1070 C C . GLU A 1 135 ? 0.902 17.923 44.401 1.00 88.31 135 GLU A C 1
ATOM 1072 O O . GLU A 1 135 ? 1.809 18.555 43.856 1.00 88.31 135 GLU A O 1
ATOM 1077 N N . GLN A 1 136 ? 0.272 18.386 45.481 1.00 86.38 136 GLN A N 1
ATOM 1078 C CA . GLN A 1 136 ? 0.632 19.646 46.125 1.00 86.38 136 GLN A CA 1
ATOM 1079 C C . GLN A 1 136 ? 1.641 19.408 47.254 1.00 86.38 136 GLN A C 1
ATOM 1081 O O . GLN A 1 136 ? 1.397 18.614 48.163 1.00 86.38 136 GLN A O 1
ATOM 1086 N N . ARG A 1 137 ? 2.753 20.153 47.264 1.00 85.19 137 ARG A N 1
ATOM 1087 C CA . ARG A 1 137 ? 3.774 20.085 48.330 1.00 85.19 137 ARG A CA 1
ATOM 1088 C C . ARG A 1 137 ? 3.924 21.414 49.074 1.00 85.19 137 ARG A C 1
ATOM 1090 O O . ARG A 1 137 ? 3.563 22.473 48.563 1.00 85.19 137 ARG A O 1
ATOM 1097 N N . SER A 1 138 ? 4.414 21.336 50.317 1.00 76.25 138 SER A N 1
ATOM 1098 C CA . SER A 1 138 ? 4.462 22.485 51.239 1.00 76.25 138 SER A CA 1
ATOM 1099 C C . SER A 1 138 ? 5.818 23.212 51.292 1.00 76.25 138 SER A C 1
ATOM 1101 O O . SER A 1 138 ? 5.843 24.378 51.664 1.00 76.25 138 SER A O 1
ATOM 1103 N N . VAL A 1 139 ? 6.942 22.586 50.923 1.00 62.19 139 VAL A N 1
ATOM 1104 C CA . VAL A 1 139 ? 8.290 23.188 50.747 1.00 62.19 139 VAL A CA 1
ATOM 1105 C C . VAL A 1 139 ? 9.245 22.091 50.235 1.00 62.19 139 VAL A C 1
ATOM 1107 O O . VAL A 1 139 ? 9.020 20.929 50.574 1.00 62.19 139 VAL A O 1
ATOM 1110 N N . PRO A 1 140 ? 10.313 22.393 49.462 1.00 63.03 140 PRO A N 1
ATOM 1111 C CA . PRO A 1 140 ? 10.762 23.709 48.986 1.00 63.03 140 PRO A CA 1
ATOM 1112 C C . PRO A 1 140 ? 9.919 24.288 47.836 1.00 63.03 140 PRO A C 1
ATOM 1114 O O . PRO A 1 140 ? 10.066 25.461 47.506 1.00 63.03 140 PRO A O 1
ATOM 1117 N N . PHE A 1 141 ? 9.017 23.494 47.260 1.00 64.31 141 PHE A N 1
ATOM 1118 C CA . PHE A 1 141 ? 8.092 23.914 46.210 1.00 64.31 141 PHE A CA 1
ATOM 1119 C C . PHE A 1 141 ? 6.738 24.240 46.841 1.00 64.31 141 PHE A C 1
ATOM 1121 O O . PHE A 1 141 ? 6.133 23.369 47.459 1.00 64.31 141 PHE A O 1
ATOM 1128 N N . VAL A 1 142 ? 6.281 25.490 46.731 1.00 71.31 142 VAL A N 1
ATOM 1129 C CA . VAL A 1 142 ? 4.927 25.891 47.141 1.00 71.31 142 VAL A CA 1
ATOM 1130 C C . VAL A 1 142 ? 4.036 25.808 45.904 1.00 71.31 142 VAL A C 1
ATOM 1132 O O . VAL A 1 142 ? 4.117 26.676 45.038 1.00 71.31 142 VAL A O 1
ATOM 1135 N N . GLY A 1 143 ? 3.218 24.759 45.798 1.00 80.75 143 GLY A N 1
ATOM 1136 C CA . GLY A 1 143 ? 2.292 24.577 44.674 1.00 80.75 143 GLY A CA 1
ATOM 1137 C C . GLY A 1 143 ? 2.115 23.121 44.257 1.00 80.75 143 GLY A C 1
ATOM 1138 O O . GLY A 1 143 ? 2.582 22.209 44.944 1.00 80.75 143 GLY A O 1
ATOM 1139 N N . TYR A 1 144 ? 1.421 22.918 43.136 1.00 84.75 144 TYR A N 1
ATOM 1140 C CA . TYR A 1 144 ? 1.333 21.609 42.497 1.00 84.75 144 TYR A CA 1
ATOM 1141 C C . TYR A 1 144 ? 2.635 21.312 41.744 1.00 84.75 144 TYR A C 1
ATOM 1143 O O . TYR A 1 144 ? 3.262 22.214 41.179 1.00 84.75 144 TYR A O 1
ATOM 1151 N N . ILE A 1 145 ? 3.040 20.048 41.741 1.00 87.69 145 ILE A N 1
ATOM 1152 C CA . ILE A 1 145 ? 4.201 19.546 41.007 1.00 87.69 145 ILE A CA 1
ATOM 1153 C C . ILE A 1 145 ? 3.832 18.265 40.256 1.00 87.69 145 ILE A C 1
ATOM 1155 O O . ILE A 1 145 ? 2.937 17.535 40.682 1.00 87.69 145 ILE A O 1
ATOM 1159 N N . LEU A 1 146 ? 4.526 18.000 39.149 1.00 90.75 146 LEU A N 1
ATOM 1160 C CA . LEU A 1 146 ? 4.443 16.731 38.433 1.00 90.75 146 LEU A CA 1
ATOM 1161 C C . LEU A 1 146 ? 5.374 15.729 39.118 1.00 90.75 146 LEU A C 1
ATOM 1163 O O . LEU A 1 146 ? 6.543 16.040 39.368 1.00 90.75 146 LEU A O 1
ATOM 1167 N N . VAL A 1 147 ? 4.861 14.537 39.403 1.00 92.00 147 VAL A N 1
ATOM 1168 C CA . VAL A 1 147 ? 5.585 13.461 40.074 1.00 92.00 147 VAL A CA 1
ATOM 1169 C C . VAL A 1 147 ? 5.471 12.185 39.253 1.00 92.00 147 VAL A C 1
ATOM 1171 O O . VAL A 1 147 ? 4.400 11.837 38.757 1.00 92.00 147 VAL A O 1
ATOM 1174 N N . VAL A 1 148 ? 6.602 11.495 39.121 1.00 94.44 148 VAL A N 1
ATOM 1175 C CA . VAL A 1 148 ? 6.677 10.149 38.553 1.00 94.44 148 VAL A CA 1
ATOM 1176 C C . VAL A 1 148 ? 7.052 9.197 39.676 1.00 94.44 148 VAL A C 1
ATOM 1178 O O . VAL A 1 148 ? 8.123 9.341 40.282 1.00 94.44 148 VAL A O 1
ATOM 1181 N N . ARG A 1 149 ? 6.177 8.235 39.970 1.00 95.00 149 ARG A N 1
ATOM 1182 C CA . ARG A 1 149 ? 6.430 7.197 40.976 1.00 95.00 149 ARG A CA 1
ATOM 1183 C C . ARG A 1 149 ? 6.589 5.847 40.314 1.00 95.00 149 ARG A C 1
ATOM 1185 O O . ARG A 1 149 ? 5.811 5.527 39.436 1.00 95.00 149 ARG A O 1
ATOM 1192 N N . ASP A 1 150 ? 7.574 5.087 40.758 1.00 95.25 150 ASP A N 1
ATOM 1193 C CA . ASP A 1 150 ? 7.706 3.653 40.513 1.00 95.25 150 ASP A CA 1
ATOM 1194 C C . ASP A 1 150 ? 6.804 2.920 41.508 1.00 95.25 150 ASP A C 1
ATOM 1196 O O . ASP A 1 150 ? 6.880 3.173 42.719 1.00 95.25 150 ASP A O 1
ATOM 1200 N N . VAL A 1 151 ? 5.902 2.098 40.980 1.00 95.12 151 VAL A N 1
ATOM 1201 C CA . VAL A 1 151 ? 4.780 1.513 41.722 1.00 95.12 151 VAL A CA 1
ATOM 1202 C C . VAL A 1 151 ? 4.849 -0.010 41.833 1.00 95.12 151 VAL A C 1
ATOM 1204 O O . VAL A 1 151 ? 3.909 -0.616 42.335 1.00 95.12 151 VAL A O 1
ATOM 1207 N N . ASP A 1 152 ? 5.972 -0.629 41.454 1.00 88.38 152 ASP A N 1
ATOM 1208 C CA . ASP A 1 152 ? 6.146 -2.090 41.538 1.00 88.38 152 ASP A CA 1
ATOM 1209 C C . ASP A 1 152 ? 6.219 -2.606 42.975 1.00 88.38 152 ASP A C 1
ATOM 1211 O O . ASP A 1 152 ? 5.969 -3.777 43.259 1.00 88.38 152 ASP A O 1
ATOM 1215 N N . THR A 1 153 ? 6.652 -1.746 43.898 1.00 78.25 153 THR A N 1
ATOM 1216 C CA . THR A 1 153 ? 6.903 -2.125 45.286 1.00 78.25 153 THR A CA 1
ATOM 1217 C C . THR A 1 153 ? 6.270 -1.130 46.242 1.00 78.25 153 THR A C 1
ATOM 1219 O O . THR A 1 153 ? 6.238 0.075 46.000 1.00 78.25 153 THR A O 1
ATOM 1222 N N . ASN A 1 154 ? 5.749 -1.651 47.352 1.00 83.12 154 ASN A N 1
ATOM 1223 C CA . ASN A 1 154 ? 5.249 -0.851 48.461 1.00 83.12 154 ASN A CA 1
ATOM 1224 C C . ASN A 1 154 ? 6.402 -0.572 49.451 1.00 83.12 154 ASN A C 1
ATOM 1226 O O . ASN A 1 154 ? 7.016 -1.531 49.933 1.00 83.12 154 ASN A O 1
ATOM 1230 N N . PRO A 1 155 ? 6.695 0.695 49.804 1.00 88.12 155 PRO A N 1
ATOM 1231 C CA . PRO A 1 155 ? 6.023 1.925 49.369 1.00 88.12 155 PRO A CA 1
ATOM 1232 C C . PRO A 1 155 ? 6.476 2.409 47.989 1.00 88.12 155 PRO A C 1
ATOM 1234 O O . PRO A 1 155 ? 7.643 2.252 47.631 1.00 88.12 155 PRO A O 1
ATOM 1237 N N . PHE A 1 156 ? 5.570 3.080 47.266 1.00 93.25 156 PHE A N 1
ATOM 1238 C CA . PHE A 1 156 ? 5.871 3.673 45.961 1.00 93.25 156 PHE A CA 1
ATOM 1239 C C . PHE A 1 156 ? 7.077 4.611 46.031 1.00 93.25 156 PHE A C 1
ATOM 1241 O O . PHE A 1 156 ? 7.151 5.505 46.885 1.00 93.25 156 PHE A O 1
ATOM 1248 N N . VAL A 1 157 ? 8.003 4.445 45.090 1.00 93.25 157 VAL A N 1
ATOM 1249 C CA . VAL A 1 157 ? 9.279 5.162 45.075 1.00 93.25 157 VAL A CA 1
ATOM 1250 C C . VAL A 1 157 ? 9.197 6.337 44.112 1.00 93.25 157 VAL A C 1
ATOM 1252 O O . VAL A 1 157 ? 9.038 6.168 42.908 1.00 93.25 157 VAL A O 1
ATOM 1255 N N . GLU A 1 158 ? 9.352 7.554 44.625 1.00 93.25 158 GLU A N 1
ATOM 1256 C CA . GLU A 1 158 ? 9.481 8.747 43.788 1.00 93.25 158 GLU A CA 1
ATOM 1257 C C . GLU A 1 158 ? 10.761 8.683 42.950 1.00 93.25 158 GLU A C 1
ATOM 1259 O O . GLU A 1 158 ? 11.866 8.578 43.484 1.00 93.25 158 GLU A O 1
ATOM 1264 N N . LYS A 1 159 ? 10.606 8.757 41.629 1.00 93.88 159 LYS A N 1
ATOM 1265 C CA . LYS A 1 159 ? 11.725 8.799 40.680 1.00 93.88 159 LYS A CA 1
ATOM 1266 C C . LYS A 1 159 ? 12.006 10.208 40.201 1.00 93.88 159 LYS A C 1
ATOM 1268 O O . LYS A 1 159 ? 13.154 10.539 39.929 1.00 93.88 159 LYS A O 1
ATOM 1273 N N . TYR A 1 160 ? 10.965 11.028 40.112 1.00 91.44 160 TYR A N 1
ATOM 1274 C CA . TYR A 1 160 ? 11.077 12.411 39.695 1.00 91.44 160 TYR A CA 1
ATOM 1275 C C . TYR A 1 160 ? 9.981 13.262 40.332 1.00 91.44 160 TYR A C 1
ATOM 1277 O O . TYR A 1 160 ? 8.844 12.815 40.473 1.00 91.44 160 TYR A O 1
ATOM 1285 N N . ALA A 1 161 ? 10.328 14.501 40.666 1.00 88.44 161 ALA A N 1
ATOM 1286 C CA . ALA A 1 161 ? 9.409 15.520 41.142 1.00 88.44 161 ALA A CA 1
ATOM 1287 C C . ALA A 1 161 ? 9.907 16.893 40.690 1.00 88.44 161 ALA A C 1
ATOM 1289 O O . ALA A 1 161 ? 11.004 17.312 41.071 1.00 88.44 161 ALA A O 1
ATOM 1290 N N . ALA A 1 162 ? 9.107 17.609 39.902 1.00 81.88 162 ALA A N 1
ATOM 1291 C CA . ALA A 1 162 ? 9.439 18.977 39.529 1.00 81.88 162 ALA A CA 1
ATOM 1292 C C . ALA A 1 162 ? 8.214 19.853 39.299 1.00 81.88 162 ALA A C 1
ATOM 1294 O O . ALA A 1 162 ? 7.134 19.413 38.899 1.00 81.88 162 ALA A O 1
ATOM 1295 N N . THR A 1 163 ? 8.432 21.146 39.500 1.00 72.75 163 THR A N 1
ATOM 1296 C CA . THR A 1 163 ? 7.580 22.194 38.959 1.00 72.75 163 THR A CA 1
ATOM 1297 C C . THR A 1 163 ? 7.777 22.209 37.443 1.00 72.75 163 THR A C 1
ATOM 1299 O O . THR A 1 163 ? 8.870 22.537 36.978 1.00 72.75 163 THR A O 1
ATOM 1302 N N . ALA A 1 164 ? 6.778 21.785 36.668 1.00 59.59 164 ALA A N 1
ATOM 1303 C CA . ALA A 1 164 ? 6.935 21.690 35.221 1.00 59.59 164 ALA A CA 1
ATOM 1304 C C . ALA A 1 164 ? 7.198 23.079 34.614 1.00 59.59 164 ALA A C 1
ATOM 1306 O O . ALA A 1 164 ? 6.431 24.005 34.851 1.00 59.59 164 ALA A O 1
ATOM 1307 N N . GLY A 1 165 ? 8.295 23.213 33.861 1.00 51.84 165 GLY A N 1
ATOM 1308 C CA . GLY A 1 165 ? 8.678 24.450 33.175 1.00 51.84 165 GLY A CA 1
ATOM 1309 C C . GLY A 1 165 ? 9.154 25.577 34.108 1.00 51.84 165 GLY A C 1
ATOM 1310 O O . GLY A 1 165 ? 8.371 26.261 34.755 1.00 51.84 165 GLY A O 1
ATOM 1311 N N . ALA A 1 166 ? 10.466 25.821 34.143 1.00 41.62 166 ALA A N 1
ATOM 1312 C CA . ALA A 1 166 ? 11.069 27.111 34.516 1.00 41.62 166 ALA A CA 1
ATOM 1313 C C . ALA A 1 166 ? 10.605 27.808 35.827 1.00 41.62 166 ALA A C 1
ATOM 1315 O O . ALA A 1 166 ? 10.673 29.031 35.928 1.00 41.62 166 ALA A O 1
ATOM 1316 N N . GLY A 1 167 ? 10.204 27.065 36.863 1.00 54.25 167 GLY A N 1
ATOM 1317 C CA . GLY A 1 167 ? 9.944 27.633 38.195 1.00 54.25 167 GLY A CA 1
ATOM 1318 C C . GLY A 1 167 ? 8.566 28.279 38.394 1.00 54.25 167 GLY A C 1
ATOM 1319 O O . GLY A 1 167 ? 8.375 28.976 39.391 1.00 54.25 167 GLY A O 1
ATOM 1320 N N . GLU A 1 168 ? 7.597 28.033 37.508 1.00 55.25 168 GLU A N 1
ATOM 1321 C CA . GLU A 1 168 ? 6.216 28.503 37.679 1.00 55.25 168 GLU A CA 1
ATOM 1322 C C . GLU A 1 168 ? 5.324 27.420 38.293 1.00 55.25 168 GLU A C 1
ATOM 1324 O O . GLU A 1 168 ? 5.143 26.355 37.718 1.00 55.25 168 GLU A O 1
ATOM 1329 N N . GLY A 1 169 ? 4.764 27.669 39.482 1.00 60.22 169 GLY A N 1
ATOM 1330 C CA . GLY A 1 169 ? 3.934 26.688 40.193 1.00 60.22 169 GLY A CA 1
ATOM 1331 C C . GLY A 1 169 ? 2.759 26.170 39.353 1.00 60.22 169 GLY A C 1
ATOM 1332 O O . GLY A 1 169 ? 1.977 26.969 38.833 1.00 60.22 169 GLY A O 1
ATOM 1333 N N . LEU A 1 170 ? 2.599 24.842 39.265 1.00 69.06 170 LEU A N 1
ATOM 1334 C CA . LEU A 1 170 ? 1.432 24.239 38.618 1.00 69.06 170 LEU A CA 1
ATOM 1335 C C . LEU A 1 170 ? 0.160 24.559 39.418 1.00 69.06 170 LEU A C 1
ATOM 1337 O O . LEU A 1 170 ? 0.201 24.809 40.630 1.00 69.06 170 LEU A O 1
ATOM 1341 N N . LYS A 1 171 ? -0.988 24.535 38.735 1.00 72.50 171 LYS A N 1
ATOM 1342 C CA . LYS A 1 171 ? -2.321 24.707 39.334 1.00 72.50 171 LYS A CA 1
ATOM 1343 C C . LYS A 1 171 ? -3.041 23.359 39.407 1.00 72.50 171 LYS A C 1
ATOM 1345 O O . LYS A 1 171 ? -2.700 22.434 38.678 1.00 72.50 171 LYS A O 1
ATOM 1350 N N . SER A 1 172 ? -4.097 23.276 40.216 1.00 72.12 172 SER A N 1
ATOM 1351 C CA . SER A 1 172 ? -4.968 22.089 40.301 1.00 72.12 172 SER A CA 1
ATOM 1352 C C . SER A 1 172 ? -5.637 21.719 38.973 1.00 72.12 172 SER A C 1
ATOM 1354 O O . SER A 1 172 ? -6.164 20.627 38.830 1.00 72.12 172 SER A O 1
ATOM 1356 N N . THR A 1 173 ? -5.633 22.632 37.999 1.00 81.19 173 THR A N 1
ATOM 1357 C CA . THR A 1 173 ? -6.249 22.450 36.683 1.00 81.19 173 THR A CA 1
ATOM 1358 C C . THR A 1 173 ? -5.290 21.903 35.628 1.00 81.19 173 THR A C 1
ATOM 1360 O O . THR A 1 173 ? -5.658 21.879 34.458 1.00 81.19 173 THR A O 1
ATOM 1363 N N . CYS A 1 174 ? -4.048 21.560 35.978 1.00 87.12 174 CYS A N 1
ATOM 1364 C CA . CYS A 1 174 ? -3.124 20.962 35.016 1.00 87.12 174 CYS A CA 1
ATOM 1365 C C . CYS A 1 174 ? -3.667 19.620 34.507 1.00 87.12 174 CYS A C 1
ATOM 1367 O O . CYS A 1 174 ? -4.319 18.892 35.246 1.00 87.12 174 CYS A O 1
ATOM 1369 N N . GLN A 1 175 ? -3.412 19.312 33.241 1.00 91.62 175 GLN A N 1
ATOM 1370 C CA . GLN A 1 175 ? -3.900 18.113 32.567 1.00 91.62 175 GLN A CA 1
ATOM 1371 C C . GLN A 1 175 ? -2.697 17.359 32.008 1.00 91.62 175 GLN A C 1
ATOM 1373 O O . GLN A 1 175 ? -1.825 17.970 31.387 1.00 91.62 175 GLN A O 1
ATOM 1378 N N . VAL A 1 176 ? -2.661 16.048 32.219 1.00 93.75 176 VAL A N 1
ATOM 1379 C CA . VAL A 1 176 ? -1.627 15.164 31.677 1.00 93.75 176 VAL A CA 1
ATOM 1380 C C . VAL A 1 176 ? -2.307 14.188 30.725 1.00 93.75 176 VAL A C 1
ATOM 1382 O O . VAL A 1 176 ? -3.324 13.593 31.085 1.00 93.75 176 VAL A O 1
ATOM 1385 N N . GLY A 1 177 ? -1.783 14.076 29.507 1.00 94.94 177 GLY A N 1
ATOM 1386 C CA . GLY A 1 177 ? -2.236 13.097 28.526 1.00 94.94 177 GLY A CA 1
ATOM 1387 C C . GLY A 1 177 ? -1.803 11.679 28.894 1.00 94.94 177 GLY A C 1
ATOM 1388 O O . GLY A 1 177 ? -0.971 11.476 29.784 1.00 94.94 177 GLY A O 1
ATOM 1389 N N . TYR A 1 178 ? -2.325 10.695 28.173 1.00 95.75 178 TYR A N 1
ATOM 1390 C CA . TYR A 1 178 ? -1.914 9.301 28.339 1.00 95.75 178 TYR A CA 1
ATOM 1391 C C . TYR A 1 178 ? -0.587 9.063 27.623 1.00 95.75 178 TYR A C 1
ATOM 1393 O O . TYR A 1 178 ? -0.425 9.481 26.482 1.00 95.75 178 TYR A O 1
ATOM 1401 N N . ALA A 1 179 ? 0.364 8.428 28.298 1.00 93.56 179 ALA A N 1
ATOM 1402 C CA . ALA A 1 179 ? 1.719 8.239 27.816 1.00 93.56 179 ALA A CA 1
ATOM 1403 C C . ALA A 1 179 ? 1.797 7.201 26.690 1.00 93.56 179 ALA A C 1
ATOM 1405 O O . ALA A 1 179 ? 1.190 6.127 26.781 1.00 93.56 179 ALA A O 1
ATOM 1406 N N . SER A 1 180 ? 2.634 7.494 25.692 1.00 93.31 180 SER A N 1
ATOM 1407 C CA . SER A 1 180 ? 3.218 6.492 24.796 1.00 93.31 180 SER A CA 1
ATOM 1408 C C . SER A 1 180 ? 4.613 6.083 25.280 1.00 93.31 180 SER A C 1
ATOM 1410 O O . SER A 1 180 ? 5.293 6.868 25.943 1.00 93.31 180 SER A O 1
ATOM 1412 N N . ILE A 1 181 ? 5.043 4.862 24.955 1.00 92.88 181 ILE A N 1
ATOM 1413 C CA . ILE A 1 181 ? 6.344 4.306 25.339 1.00 92.88 181 ILE A CA 1
ATOM 1414 C C . ILE A 1 181 ? 7.207 4.094 24.095 1.00 92.88 181 ILE A C 1
ATOM 1416 O O . ILE A 1 181 ? 6.860 3.289 23.235 1.00 92.88 181 ILE A O 1
ATOM 1420 N N . ILE A 1 182 ? 8.365 4.759 24.037 1.00 89.06 182 ILE A N 1
ATOM 1421 C CA . ILE A 1 182 ? 9.363 4.590 22.972 1.00 89.06 182 ILE A CA 1
ATOM 1422 C C . ILE A 1 182 ? 10.666 4.123 23.615 1.00 89.06 182 ILE A C 1
ATOM 1424 O O . ILE A 1 182 ? 11.333 4.867 24.334 1.00 89.06 182 ILE A O 1
ATOM 1428 N N . GLY A 1 183 ? 11.038 2.863 23.388 1.00 89.00 183 GLY A N 1
ATOM 1429 C CA . GLY A 1 183 ? 12.240 2.284 23.991 1.00 89.00 183 GLY A CA 1
ATOM 1430 C C . GLY A 1 183 ? 12.188 2.293 25.524 1.00 89.00 183 GLY A C 1
ATOM 1431 O O . GLY A 1 183 ? 11.469 1.499 26.126 1.00 89.00 183 GLY A O 1
ATOM 1432 N N . THR A 1 184 ? 12.985 3.158 26.158 1.00 91.12 184 THR A N 1
ATOM 1433 C CA . THR A 1 184 ? 13.073 3.302 27.626 1.00 91.12 184 THR A CA 1
ATOM 1434 C C . THR A 1 184 ? 12.401 4.560 28.171 1.00 91.12 184 THR A C 1
ATOM 1436 O O . THR A 1 184 ? 12.610 4.904 29.344 1.00 91.12 184 THR A O 1
ATOM 1439 N N . ASP A 1 185 ? 11.636 5.247 27.327 1.00 91.69 185 ASP A N 1
ATOM 1440 C CA . ASP A 1 185 ? 11.139 6.586 27.597 1.00 91.69 185 ASP A CA 1
ATOM 1441 C C . ASP A 1 185 ? 9.610 6.601 27.507 1.00 91.69 185 ASP A C 1
ATOM 1443 O O . ASP A 1 185 ? 9.020 5.985 26.618 1.00 91.69 185 ASP A O 1
ATOM 1447 N N . ALA A 1 186 ? 8.962 7.305 28.436 1.00 94.31 186 ALA A N 1
ATOM 1448 C CA . ALA A 1 186 ? 7.518 7.544 28.413 1.00 94.31 186 ALA A CA 1
ATOM 1449 C C . ALA A 1 186 ? 7.238 8.992 28.023 1.00 94.31 186 ALA A C 1
ATOM 1451 O O . ALA A 1 186 ? 7.715 9.901 28.700 1.00 94.31 186 ALA A O 1
ATOM 1452 N N . LEU A 1 187 ? 6.462 9.215 26.965 1.00 93.50 187 LEU A N 1
ATOM 1453 C CA . LEU A 1 187 ? 6.215 10.528 26.374 1.00 93.50 187 LEU A CA 1
ATOM 1454 C C . LEU A 1 187 ? 4.725 10.890 26.435 1.00 93.50 187 LEU A C 1
ATOM 1456 O O . LEU A 1 187 ? 3.873 10.041 26.193 1.00 93.50 187 LEU A O 1
ATOM 1460 N N . THR A 1 188 ? 4.394 12.150 26.730 1.00 94.94 188 THR A N 1
ATOM 1461 C CA . THR A 1 188 ? 3.005 12.655 26.744 1.00 94.94 188 THR A CA 1
ATOM 1462 C C . THR A 1 188 ? 2.903 14.148 26.512 1.00 94.94 188 THR A C 1
ATOM 1464 O O . THR A 1 188 ? 3.905 14.839 26.366 1.00 94.94 188 THR A O 1
ATOM 1467 N N . LEU A 1 189 ? 1.676 14.661 26.590 1.00 94.94 189 LEU A N 1
ATOM 1468 C CA . LEU A 1 189 ? 1.364 16.075 26.678 1.00 94.94 189 LEU A CA 1
ATOM 1469 C C . LEU A 1 189 ? 1.059 16.517 28.112 1.00 94.94 189 LEU A C 1
ATOM 1471 O O . LEU A 1 189 ? 0.273 15.897 28.826 1.00 94.94 189 LEU A O 1
ATOM 1475 N N . LEU A 1 190 ? 1.628 17.650 28.504 1.00 94.69 190 LEU A N 1
ATOM 1476 C CA . LEU A 1 190 ? 1.280 18.369 29.721 1.00 94.69 190 LEU A CA 1
ATOM 1477 C C . LEU A 1 190 ? 0.670 19.714 29.341 1.00 94.69 190 LEU A C 1
ATOM 1479 O O . LEU A 1 190 ? 1.354 20.552 28.755 1.00 94.69 190 LEU A O 1
ATOM 1483 N N . ALA A 1 191 ? -0.586 19.939 29.722 1.00 93.88 191 ALA A N 1
ATOM 1484 C CA . ALA A 1 191 ? -1.246 21.233 29.609 1.00 93.88 191 ALA A CA 1
ATOM 1485 C C . ALA A 1 191 ? -1.383 21.898 30.982 1.00 93.88 191 ALA A C 1
ATOM 1487 O O . ALA A 1 191 ? -1.876 21.298 31.937 1.00 93.88 191 ALA A O 1
ATOM 1488 N N . TYR A 1 192 ? -0.987 23.160 31.090 1.00 91.38 192 TYR A N 1
ATOM 1489 C CA . TYR A 1 192 ? -1.063 23.928 32.328 1.00 91.38 192 TYR A CA 1
ATOM 1490 C C . TYR A 1 192 ? -1.409 25.390 32.050 1.00 91.38 192 TYR A C 1
ATOM 1492 O O . TYR A 1 192 ? -1.253 25.898 30.945 1.00 91.38 192 TYR A O 1
ATOM 1500 N N . ASN A 1 193 ? -1.915 26.090 33.064 1.00 89.31 193 ASN A N 1
ATOM 1501 C CA . ASN A 1 193 ? -2.169 27.524 32.969 1.00 89.31 193 ASN A CA 1
ATOM 1502 C C . ASN A 1 193 ? -0.968 28.279 33.551 1.00 89.31 193 ASN A C 1
ATOM 1504 O O . ASN A 1 193 ? -0.800 28.303 34.774 1.00 89.31 193 ASN A O 1
ATOM 1508 N N . SER A 1 194 ? -0.145 28.865 32.679 1.00 84.94 194 SER A N 1
ATOM 1509 C CA . SER A 1 194 ? 1.070 29.581 33.077 1.00 84.94 194 SER A CA 1
ATOM 1510 C C . SER A 1 194 ? 0.731 30.790 33.947 1.00 84.94 194 SER A C 1
ATOM 1512 O O . SER A 1 194 ? -0.211 31.547 33.684 1.00 84.94 194 SER A O 1
ATOM 1514 N N . ALA A 1 195 ? 1.509 30.969 35.013 1.00 79.75 195 ALA A N 1
ATOM 1515 C CA . ALA A 1 195 ? 1.354 32.099 35.913 1.00 79.75 195 ALA A CA 1
ATOM 1516 C C . ALA A 1 195 ? 1.876 33.397 35.280 1.00 79.75 195 ALA A C 1
ATOM 1518 O O . ALA A 1 195 ? 1.298 34.453 35.539 1.00 79.75 195 ALA A O 1
ATOM 1519 N N . SER A 1 196 ? 2.925 33.334 34.450 1.00 81.56 196 SER A N 1
ATOM 1520 C CA . SER A 1 196 ? 3.474 34.512 33.770 1.00 81.56 196 SER A CA 1
ATOM 1521 C C . SER A 1 196 ? 2.645 34.970 32.580 1.00 81.56 196 SER A C 1
ATOM 1523 O O . SER A 1 196 ? 2.418 36.173 32.438 1.00 81.56 196 SER A O 1
ATOM 1525 N N . SER A 1 197 ? 2.181 34.050 31.729 1.00 85.50 197 SER A N 1
ATOM 1526 C CA . SER A 1 197 ? 1.420 34.416 30.531 1.00 85.50 197 SER A CA 1
ATOM 1527 C C . SER A 1 197 ? -0.079 34.560 30.808 1.00 85.50 197 SER A C 1
ATOM 1529 O O . SER A 1 197 ? -0.779 35.250 30.065 1.00 85.50 197 SER A O 1
ATOM 1531 N N . GLY A 1 198 ? -0.589 33.926 31.873 1.00 87.00 198 GLY A N 1
ATOM 1532 C CA . GLY A 1 198 ? -2.024 33.827 32.159 1.00 87.00 198 GLY A CA 1
ATOM 1533 C C . GLY A 1 198 ? -2.793 32.990 31.129 1.00 87.00 198 GLY A C 1
ATOM 1534 O O . GLY A 1 198 ? -4.026 32.947 31.163 1.00 87.00 198 GLY A O 1
ATOM 1535 N N . LYS A 1 199 ? -2.078 32.340 30.205 1.00 91.50 199 LYS A N 1
ATOM 1536 C CA . LYS A 1 199 ? -2.619 31.534 29.113 1.00 91.50 199 LYS A CA 1
ATOM 1537 C C . LYS A 1 199 ? -2.440 30.053 29.412 1.00 91.50 199 LYS A C 1
ATOM 1539 O O . LYS A 1 199 ? -1.661 29.656 30.277 1.00 91.50 199 LYS A O 1
ATOM 1544 N N . TRP A 1 200 ? -3.192 29.236 28.686 1.00 93.81 200 TRP A N 1
ATOM 1545 C CA . TRP A 1 200 ? -2.914 27.808 28.637 1.00 93.81 200 TRP A CA 1
ATOM 1546 C C . TRP A 1 200 ? -1.677 27.556 27.789 1.00 93.81 200 TRP A C 1
ATOM 1548 O O . TRP A 1 200 ? -1.550 28.117 26.701 1.00 93.81 200 TRP A O 1
ATOM 1558 N N . GLU A 1 201 ? -0.783 26.738 28.313 1.00 93.00 201 GLU A N 1
ATOM 1559 C CA . GLU A 1 201 ? 0.416 26.258 27.653 1.00 93.00 201 GLU A CA 1
ATOM 1560 C C . GLU A 1 201 ? 0.355 24.738 27.604 1.00 93.00 201 GLU A C 1
ATOM 1562 O O . GLU A 1 201 ? -0.048 24.102 28.577 1.00 93.00 201 GLU A O 1
ATOM 1567 N N . ILE A 1 202 ? 0.738 24.159 26.471 1.00 93.56 202 ILE A N 1
ATOM 1568 C CA . ILE A 1 202 ? 0.875 22.712 26.318 1.00 93.56 202 ILE A CA 1
ATOM 1569 C C . ILE A 1 202 ? 2.255 22.389 25.759 1.00 93.56 202 ILE A C 1
ATOM 1571 O O . ILE A 1 202 ? 2.736 23.057 24.840 1.00 93.56 202 ILE A O 1
ATOM 1575 N N . ALA A 1 203 ? 2.896 21.388 26.349 1.00 92.62 203 ALA A N 1
ATOM 1576 C CA . ALA A 1 203 ? 4.220 20.910 25.978 1.00 92.62 203 ALA A CA 1
ATOM 1577 C C . ALA A 1 203 ? 4.217 19.385 25.895 1.00 92.62 203 ALA A C 1
ATOM 1579 O O . ALA A 1 203 ? 3.504 18.725 26.653 1.00 92.62 203 ALA A O 1
ATOM 1580 N N . GLY A 1 204 ? 5.053 18.838 25.017 1.00 92.56 204 GLY A N 1
ATOM 1581 C CA . GLY A 1 204 ? 5.448 17.443 25.100 1.00 92.56 204 GLY A CA 1
ATOM 1582 C C . GLY A 1 204 ? 6.411 17.279 26.269 1.00 92.56 204 GLY A C 1
ATOM 1583 O O . GLY A 1 204 ? 7.326 18.086 26.426 1.00 92.56 204 GLY A O 1
ATOM 1584 N N . ILE A 1 205 ? 6.207 16.274 27.107 1.00 92.50 205 ILE A N 1
ATOM 1585 C CA . ILE A 1 205 ? 7.127 15.909 28.184 1.00 92.50 205 ILE A CA 1
ATOM 1586 C C . ILE A 1 205 ? 7.512 14.443 28.036 1.00 92.50 205 ILE A C 1
ATOM 1588 O O . ILE A 1 205 ? 6.733 13.646 27.514 1.00 92.50 205 ILE A O 1
ATOM 1592 N N . TRP A 1 206 ? 8.701 14.088 28.505 1.00 92.56 206 TRP A N 1
ATOM 1593 C CA . TRP A 1 206 ? 9.189 12.715 28.455 1.00 92.56 206 TRP A CA 1
ATOM 1594 C C . TRP A 1 206 ? 9.909 12.347 29.740 1.00 92.56 206 TRP A C 1
ATOM 1596 O O . TRP A 1 206 ? 10.642 13.164 30.289 1.00 92.56 206 TRP A O 1
ATOM 1606 N N . PHE A 1 207 ? 9.718 11.122 30.211 1.00 93.75 207 PHE A N 1
ATOM 1607 C CA . PHE A 1 207 ? 10.402 10.553 31.364 1.00 93.75 207 PHE A CA 1
ATOM 1608 C C . PHE A 1 207 ? 11.392 9.482 30.904 1.00 93.75 207 PHE A C 1
ATOM 1610 O O . PHE A 1 207 ? 10.982 8.486 30.314 1.00 93.75 207 PHE A O 1
ATOM 1617 N N . ILE A 1 208 ? 12.675 9.678 31.218 1.00 90.25 208 ILE A N 1
ATOM 1618 C CA . ILE A 1 208 ? 13.758 8.738 30.893 1.00 90.25 208 ILE A CA 1
ATOM 1619 C C . ILE A 1 208 ? 14.063 7.908 32.137 1.00 90.25 208 ILE A C 1
ATOM 1621 O O . ILE A 1 208 ? 14.578 8.429 33.128 1.00 90.25 208 ILE A O 1
ATOM 1625 N N . SER A 1 209 ? 13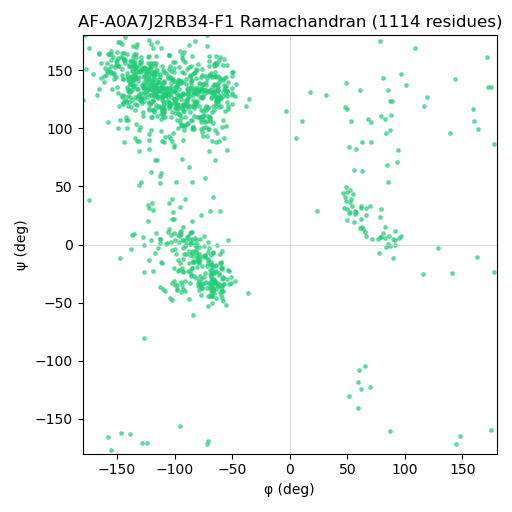.784 6.607 32.103 1.00 85.44 209 SER A N 1
ATOM 1626 C CA . SER A 1 209 ? 13.986 5.739 33.277 1.00 85.44 209 SER A CA 1
ATOM 1627 C C . SER A 1 209 ? 15.466 5.546 33.646 1.00 85.44 209 SER A C 1
ATOM 1629 O O . SER A 1 209 ? 15.809 5.492 34.829 1.00 85.44 209 SER A O 1
ATOM 1631 N N . ALA A 1 210 ? 16.358 5.491 32.647 1.00 86.06 210 ALA A N 1
ATOM 1632 C CA . ALA A 1 210 ? 17.797 5.279 32.836 1.00 86.06 210 ALA A CA 1
ATOM 1633 C C . ALA A 1 210 ? 18.476 6.432 33.596 1.00 86.06 210 ALA A C 1
ATOM 1635 O O . ALA A 1 210 ? 19.405 6.221 34.378 1.00 86.06 210 ALA A O 1
ATOM 1636 N N . THR A 1 211 ? 17.984 7.653 33.394 1.00 86.31 211 THR A N 1
ATOM 1637 C CA . THR A 1 211 ? 18.369 8.858 34.132 1.00 86.31 211 THR A CA 1
ATOM 1638 C C . THR A 1 211 ? 17.083 9.567 34.539 1.00 86.31 211 THR A C 1
ATOM 1640 O O . THR A 1 211 ? 16.638 10.394 33.749 1.00 86.31 211 THR A O 1
ATOM 1643 N N . PRO A 1 212 ? 16.488 9.247 35.711 1.00 84.44 212 PRO A N 1
ATOM 1644 C CA . PRO A 1 212 ? 15.146 9.669 36.135 1.00 84.44 212 PRO A CA 1
ATOM 1645 C C . PRO A 1 212 ? 14.931 11.184 36.086 1.00 84.44 212 PRO A C 1
ATOM 1647 O O . PRO A 1 212 ? 15.053 11.904 37.075 1.00 84.44 212 PRO A O 1
ATOM 1650 N N . VAL A 1 213 ? 14.648 11.678 34.895 1.00 85.94 213 VAL A N 1
ATOM 1651 C CA . VAL A 1 213 ? 14.568 13.088 34.550 1.00 85.94 213 VAL A CA 1
ATOM 1652 C C . VAL A 1 213 ? 13.387 13.215 33.614 1.00 85.94 213 VAL A C 1
ATOM 1654 O O . VAL A 1 213 ? 13.251 12.438 32.667 1.00 85.94 213 VAL A O 1
ATOM 1657 N N . VAL A 1 214 ? 12.538 14.200 33.892 1.00 85.38 214 VAL A N 1
ATOM 1658 C CA . VAL A 1 214 ? 11.536 14.649 32.933 1.00 85.38 214 VAL A CA 1
ATOM 1659 C C . VAL A 1 214 ? 12.119 15.799 32.128 1.00 85.38 214 VAL A C 1
ATOM 1661 O O . VAL A 1 214 ? 12.512 16.821 32.700 1.00 85.38 214 VAL A O 1
ATOM 1664 N N . GLY A 1 215 ? 12.204 15.615 30.815 1.00 86.00 215 GLY A N 1
ATOM 1665 C CA . GLY A 1 215 ? 12.456 16.695 29.870 1.00 86.00 215 GLY A CA 1
ATOM 1666 C C . GLY A 1 215 ? 11.148 17.241 29.300 1.00 86.00 215 GLY A C 1
ATOM 1667 O O . GLY A 1 215 ? 10.082 16.647 29.473 1.00 86.00 215 GLY A O 1
ATOM 1668 N N . SER A 1 216 ? 11.217 18.400 28.648 1.00 86.38 216 SER A N 1
ATOM 1669 C CA . SER A 1 216 ? 10.064 19.014 27.990 1.00 86.38 216 SER A CA 1
ATOM 1670 C C . SER A 1 216 ? 10.453 19.665 26.671 1.00 86.38 216 SER A C 1
ATOM 1672 O O . SER A 1 216 ? 11.522 20.273 26.565 1.00 86.38 216 SER A O 1
ATOM 1674 N N . SER A 1 217 ? 9.553 19.605 25.694 1.00 84.56 217 SER A N 1
ATOM 1675 C CA . SER A 1 217 ? 9.680 20.299 24.420 1.00 84.56 217 SER A CA 1
ATOM 1676 C C . SER A 1 217 ? 9.470 21.804 24.605 1.00 84.56 217 SER A C 1
ATOM 1678 O O . SER A 1 217 ? 9.165 22.304 25.692 1.00 84.56 217 SER A O 1
ATOM 1680 N N . THR A 1 218 ? 9.565 22.551 23.505 1.00 85.56 218 THR A N 1
ATOM 1681 C CA . THR A 1 218 ? 8.972 23.892 23.455 1.00 85.56 218 THR A CA 1
ATOM 1682 C C . THR A 1 218 ? 7.458 23.804 23.678 1.00 85.56 218 THR A C 1
ATOM 1684 O O . THR A 1 218 ? 6.816 22.849 23.235 1.00 85.56 218 THR A O 1
ATOM 1687 N N . TYR A 1 219 ? 6.898 24.778 24.399 1.00 88.69 219 TYR A N 1
ATOM 1688 C CA . TYR A 1 219 ? 5.461 24.867 24.653 1.00 88.69 219 TYR A CA 1
ATOM 1689 C C . TYR A 1 219 ? 4.764 25.746 23.612 1.00 88.69 219 TYR A C 1
ATOM 1691 O O . TYR A 1 219 ? 5.376 26.625 22.998 1.00 88.69 219 TYR A O 1
ATOM 1699 N N . ILE A 1 220 ? 3.456 25.552 23.463 1.00 91.19 220 ILE A N 1
ATOM 1700 C CA . ILE A 1 220 ? 2.575 26.440 22.698 1.00 91.19 220 ILE A CA 1
ATOM 1701 C C . ILE A 1 220 ? 1.534 27.084 23.595 1.00 91.19 220 ILE A C 1
ATOM 1703 O O . ILE A 1 220 ? 0.916 26.424 24.423 1.00 91.19 220 ILE A O 1
ATOM 1707 N N . GLN A 1 221 ? 1.336 28.385 23.398 1.00 94.31 221 GLN A N 1
ATOM 1708 C CA . GLN A 1 221 ? 0.355 29.183 24.128 1.00 94.31 221 GLN A CA 1
ATOM 1709 C C . GLN A 1 221 ? -1.022 29.141 23.466 1.00 94.31 221 GLN A C 1
ATOM 1711 O O . GLN A 1 221 ? -1.132 29.037 22.248 1.00 94.31 221 GLN A O 1
ATOM 1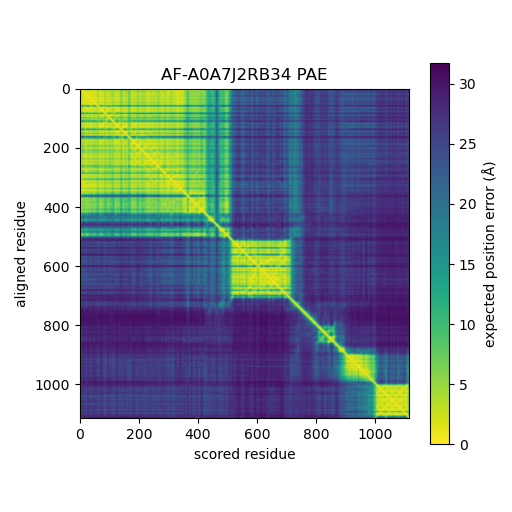716 N N . ASP A 1 222 ? -2.061 29.329 24.277 1.00 94.81 222 ASP A N 1
ATOM 1717 C CA . ASP A 1 222 ? -3.478 29.321 23.900 1.00 94.81 222 ASP A CA 1
ATOM 1718 C C . ASP A 1 222 ? -4.002 27.952 23.421 1.00 94.81 222 ASP A C 1
ATOM 1720 O O . ASP A 1 222 ? -5.018 27.888 22.725 1.00 94.81 222 ASP A O 1
ATOM 1724 N N . TYR A 1 223 ? -3.362 26.859 23.853 1.00 96.00 223 TYR A N 1
ATOM 1725 C CA . TYR A 1 223 ? -3.810 25.479 23.623 1.00 96.00 223 TYR A CA 1
ATOM 1726 C C . TYR A 1 223 ? -3.840 24.681 24.931 1.00 96.00 223 TYR A C 1
ATOM 1728 O O . TYR A 1 223 ? -3.044 24.929 25.834 1.00 96.00 223 TYR A O 1
ATOM 1736 N N . ARG A 1 224 ? -4.764 23.722 25.030 1.00 95.81 224 ARG A N 1
ATOM 1737 C CA . ARG A 1 224 ? -4.909 22.787 26.160 1.00 95.81 224 ARG A CA 1
ATOM 1738 C C . ARG A 1 224 ? -5.424 21.428 25.686 1.00 95.81 224 ARG A C 1
ATOM 1740 O O . ARG A 1 224 ? -5.816 21.300 24.530 1.00 95.81 224 ARG A O 1
ATOM 1747 N N . LEU A 1 225 ? -5.491 20.443 26.578 1.00 95.69 225 LEU A N 1
ATOM 1748 C CA . LEU A 1 225 ? -6.234 19.210 26.311 1.00 95.69 225 LEU A CA 1
ATOM 1749 C C . LEU A 1 225 ? -7.744 19.474 26.454 1.00 95.69 225 LEU A C 1
ATOM 1751 O O . LEU A 1 225 ? -8.161 20.293 27.285 1.00 95.69 225 LEU A O 1
ATOM 1755 N N . ASP A 1 226 ? -8.580 18.810 25.650 1.00 94.56 226 ASP A N 1
ATOM 1756 C CA . ASP A 1 226 ? -10.030 19.016 25.714 1.00 94.56 226 ASP A CA 1
ATOM 1757 C C . ASP A 1 226 ? -10.597 18.511 27.048 1.00 94.56 226 ASP A C 1
ATOM 1759 O O . ASP A 1 226 ? -10.766 17.319 27.285 1.00 94.56 226 ASP A O 1
ATOM 1763 N N . SER A 1 227 ? -10.919 19.440 27.947 1.00 89.38 227 SER A N 1
ATOM 1764 C CA . SER A 1 227 ? -11.493 19.125 29.255 1.00 89.38 227 SER A CA 1
ATOM 1765 C C . SER A 1 227 ? -12.874 18.465 29.188 1.00 89.38 227 SER A C 1
ATOM 1767 O O . SER A 1 227 ? -13.320 17.927 30.198 1.00 89.38 227 SER A O 1
ATOM 1769 N N . THR A 1 228 ? -13.567 18.554 28.051 1.00 91.12 228 THR A N 1
ATOM 1770 C CA . THR A 1 228 ? -14.910 17.991 27.859 1.00 91.12 228 THR A CA 1
ATOM 1771 C C . THR A 1 228 ? -14.887 16.579 27.282 1.00 91.12 228 THR A C 1
ATOM 1773 O O . THR A 1 228 ? -15.827 15.824 27.520 1.00 91.12 228 THR A O 1
ATOM 1776 N N . ASN A 1 229 ? -13.799 16.196 26.608 1.00 93.50 229 ASN A N 1
ATOM 1777 C CA . ASN A 1 229 ? -13.624 14.879 26.016 1.00 93.50 229 ASN A CA 1
ATOM 1778 C C . ASN A 1 229 ? -12.232 14.308 26.329 1.00 93.50 229 ASN A C 1
ATOM 1780 O O . ASN A 1 229 ? -11.268 14.502 25.586 1.00 93.50 229 ASN A O 1
ATOM 1784 N N . ARG A 1 230 ? -12.132 13.548 27.428 1.00 93.19 230 ARG A N 1
ATOM 1785 C CA . ARG A 1 230 ? -10.873 12.895 27.830 1.00 93.19 230 ARG A CA 1
ATOM 1786 C C . ARG A 1 230 ? -10.396 11.837 26.838 1.00 93.19 230 ARG A C 1
ATOM 1788 O O . ARG A 1 230 ? -9.210 11.535 26.822 1.00 93.19 230 ARG A O 1
ATOM 1795 N N . SER A 1 231 ? -11.268 11.330 25.965 1.00 94.75 231 SER A N 1
ATOM 1796 C CA . SER A 1 231 ? -10.845 10.396 24.919 1.00 94.75 231 SER A CA 1
ATOM 1797 C C . SER A 1 231 ? -9.831 11.029 23.956 1.00 94.75 231 SER A C 1
ATOM 1799 O O . SER A 1 231 ? -9.016 10.315 23.394 1.00 94.75 231 SER A O 1
ATOM 1801 N N . GLN A 1 232 ? -9.797 12.361 23.804 1.00 95.50 232 GLN A N 1
ATOM 1802 C CA . GLN A 1 232 ? -8.808 13.050 22.955 1.00 95.50 232 GLN A CA 1
ATOM 1803 C C . GLN A 1 232 ? -7.433 13.246 23.619 1.00 95.50 232 GLN A C 1
ATOM 1805 O O . GLN A 1 232 ? -6.546 13.834 23.009 1.00 95.50 232 GLN A O 1
ATOM 1810 N N . TRP A 1 233 ? -7.234 12.791 24.861 1.00 95.44 233 TRP A N 1
ATOM 1811 C CA . TRP A 1 233 ? -5.970 12.976 25.593 1.00 95.44 233 TRP A CA 1
ATOM 1812 C C . TRP A 1 233 ? -4.923 11.906 25.270 1.00 95.44 233 TRP A C 1
ATOM 1814 O O . TRP A 1 233 ? -3.835 11.914 25.850 1.00 95.44 233 TRP A O 1
ATOM 1824 N N . GLY A 1 234 ? -5.258 10.976 24.376 1.00 93.25 234 GLY A N 1
ATOM 1825 C CA . GLY A 1 234 ? -4.312 10.009 23.853 1.00 93.25 234 GLY A CA 1
ATOM 1826 C C . GLY A 1 234 ? -3.207 10.671 23.042 1.00 93.25 234 GLY A C 1
ATOM 1827 O O . GLY A 1 234 ? -3.405 11.709 22.403 1.00 93.25 234 GLY A O 1
ATOM 1828 N N . VAL A 1 235 ? -2.033 10.052 23.085 1.00 92.88 235 VAL A N 1
ATOM 1829 C CA . VAL A 1 235 ? -0.897 10.419 22.245 1.00 92.88 235 VAL A CA 1
ATOM 1830 C C . VAL A 1 235 ? -0.460 9.207 21.434 1.00 92.88 235 VAL A C 1
ATOM 1832 O O . VAL A 1 235 ? -0.580 8.062 21.873 1.00 92.88 235 VAL A O 1
ATOM 1835 N N . THR A 1 236 ? 0.067 9.480 20.250 1.00 91.56 236 THR A N 1
ATOM 1836 C CA . THR A 1 236 ? 0.758 8.509 19.398 1.00 91.56 236 THR A CA 1
ATOM 1837 C C . THR A 1 236 ? 2.166 9.014 19.127 1.00 91.56 236 THR A C 1
ATOM 1839 O O . THR A 1 236 ? 2.443 10.200 19.297 1.00 91.56 236 THR A O 1
ATOM 1842 N N . ASP A 1 237 ? 3.059 8.141 18.689 1.00 90.38 237 ASP A N 1
ATOM 1843 C CA . ASP A 1 237 ? 4.450 8.474 18.383 1.00 90.38 237 ASP A CA 1
ATOM 1844 C C . ASP A 1 237 ? 4.902 7.895 17.043 1.00 90.38 237 ASP A C 1
ATOM 1846 O O . ASP A 1 237 ? 4.177 7.101 16.443 1.00 90.38 237 ASP A O 1
ATOM 1850 N N . ASP A 1 238 ? 6.084 8.300 16.566 1.00 84.38 238 ASP A N 1
ATOM 1851 C CA . ASP A 1 238 ? 6.698 7.782 15.337 1.00 84.38 238 ASP A CA 1
ATOM 1852 C C . ASP A 1 238 ? 7.684 6.633 15.462 1.00 84.38 238 ASP A C 1
ATOM 1854 O O . ASP A 1 238 ? 8.303 6.219 14.466 1.00 84.38 238 ASP A O 1
ATOM 1858 N N . GLY A 1 239 ? 7.769 6.069 16.661 1.00 82.75 239 GLY A N 1
ATOM 1859 C CA . GLY A 1 239 ? 8.740 5.060 17.035 1.00 82.75 239 GLY A CA 1
ATOM 1860 C C . GLY A 1 239 ? 10.174 5.583 17.031 1.00 82.75 239 GLY A C 1
ATOM 1861 O O . GLY A 1 239 ? 11.095 4.765 17.062 1.00 82.75 239 GLY A O 1
ATOM 1862 N N . VAL A 1 240 ? 10.379 6.901 16.923 1.00 81.69 240 VAL A N 1
ATOM 1863 C CA . VAL A 1 240 ? 11.695 7.538 16.946 1.00 81.69 240 VAL A CA 1
ATOM 1864 C C . VAL A 1 240 ? 11.704 8.638 18.005 1.00 81.69 240 VAL A C 1
ATOM 1866 O O . VAL A 1 240 ? 12.157 8.373 19.111 1.00 81.69 240 VAL A O 1
ATOM 1869 N N . ASP A 1 241 ? 11.172 9.822 17.695 1.00 80.94 241 ASP A N 1
ATOM 1870 C CA . ASP A 1 241 ? 11.390 11.050 18.474 1.00 80.94 241 ASP A CA 1
ATOM 1871 C C . ASP A 1 241 ? 10.186 12.018 18.480 1.00 80.94 241 ASP A C 1
ATOM 1873 O O . ASP A 1 241 ? 10.169 12.976 19.255 1.00 80.94 241 ASP A O 1
ATOM 1877 N N . ASP A 1 242 ? 9.170 11.829 17.637 1.00 86.94 242 ASP A N 1
ATOM 1878 C CA . ASP A 1 242 ? 8.038 12.756 17.548 1.00 86.94 242 ASP A CA 1
ATOM 1879 C C . ASP A 1 242 ? 6.807 12.159 18.239 1.00 86.94 242 ASP A C 1
ATOM 1881 O O . ASP A 1 242 ? 6.391 11.041 17.929 1.00 86.94 242 ASP A O 1
ATOM 1885 N N . ILE A 1 243 ? 6.166 12.931 19.126 1.00 90.94 243 ILE A N 1
ATOM 1886 C CA . ILE A 1 243 ? 4.815 12.613 19.612 1.00 90.94 243 ILE A CA 1
ATOM 1887 C C . ILE A 1 243 ? 3.765 13.489 18.953 1.00 90.94 243 ILE A C 1
ATOM 1889 O O . ILE A 1 243 ? 3.982 14.663 18.635 1.00 90.94 243 ILE A O 1
ATOM 1893 N N . TYR A 1 244 ? 2.580 12.922 18.814 1.00 92.31 244 TYR A N 1
ATOM 1894 C CA . TYR A 1 244 ? 1.427 13.557 18.220 1.00 92.31 244 TYR A CA 1
ATOM 1895 C C . TYR A 1 244 ? 0.255 13.438 19.172 1.00 92.31 244 TYR A C 1
ATOM 1897 O O . TYR A 1 244 ? -0.000 12.381 19.745 1.00 92.31 244 TYR A O 1
ATOM 1905 N N . GLY A 1 245 ? -0.488 14.525 19.308 1.00 93.38 245 GLY A N 1
ATOM 1906 C CA . GLY A 1 245 ? -1.724 14.512 20.067 1.00 93.38 245 GLY A CA 1
ATOM 1907 C C . GLY A 1 245 ? -2.671 15.605 19.615 1.00 93.38 245 GLY A C 1
ATOM 1908 O O . GLY A 1 245 ? -2.308 16.514 18.856 1.00 93.38 245 GLY A O 1
ATOM 1909 N N . ILE A 1 246 ? -3.910 15.477 20.071 1.00 94.94 246 ILE A N 1
ATOM 1910 C CA . ILE A 1 246 ? -4.984 16.401 19.743 1.00 94.94 246 ILE A CA 1
ATOM 1911 C C . ILE A 1 246 ? -5.049 17.480 20.814 1.00 94.94 246 ILE A C 1
ATOM 1913 O O . ILE A 1 246 ? -5.217 17.215 22.003 1.00 94.94 246 ILE A O 1
ATOM 1917 N N . VAL A 1 247 ? -4.883 18.725 20.379 1.00 95.75 247 VAL A N 1
ATOM 1918 C CA . VAL A 1 247 ? -4.856 19.898 21.248 1.00 95.75 247 VAL A CA 1
ATOM 1919 C C . VAL A 1 247 ? -6.003 20.824 20.888 1.00 95.75 247 VAL A C 1
ATOM 1921 O O . VAL A 1 247 ? -6.239 21.124 19.721 1.00 95.75 247 VAL A O 1
ATOM 1924 N N . MET A 1 248 ? -6.716 21.315 21.893 1.00 96.75 248 MET A N 1
ATOM 1925 C CA . MET A 1 248 ? -7.810 22.252 21.700 1.00 96.75 248 MET A CA 1
ATOM 1926 C C . MET A 1 248 ? -7.300 23.679 21.848 1.00 96.75 248 MET A C 1
ATOM 1928 O O . MET A 1 248 ? -6.742 24.058 22.885 1.00 96.75 248 MET A O 1
ATOM 1932 N N . LYS A 1 249 ? -7.535 24.503 20.831 1.00 96.44 249 LYS A N 1
ATOM 1933 C CA . LYS A 1 249 ? -7.214 25.925 20.893 1.00 96.44 249 LYS A CA 1
ATOM 1934 C C . LYS A 1 249 ? -8.273 26.654 21.710 1.00 96.44 249 LYS A C 1
ATOM 1936 O O . LYS A 1 249 ? -9.469 26.571 21.450 1.00 96.44 249 LYS A O 1
ATOM 1941 N N . VAL A 1 250 ? -7.836 27.411 22.708 1.00 95.56 250 VAL A N 1
ATOM 1942 C CA . VAL A 1 250 ? -8.734 28.032 23.696 1.00 95.56 250 VAL A CA 1
ATOM 1943 C C . VAL A 1 250 ? -9.658 29.076 23.062 1.00 95.56 250 VAL A C 1
ATOM 1945 O O . VAL A 1 250 ? -10.787 29.252 23.510 1.00 95.56 250 VAL A O 1
ATOM 1948 N N . SER A 1 251 ? -9.191 29.777 22.026 1.00 95.00 251 SER A N 1
ATOM 1949 C CA . SER A 1 251 ? -9.920 30.906 21.433 1.00 95.00 251 SER A CA 1
ATOM 1950 C C . SER A 1 251 ? -11.089 30.509 20.530 1.00 95.00 251 SER A C 1
ATOM 1952 O O . SER A 1 251 ? -12.049 31.270 20.449 1.00 95.00 251 SER A O 1
ATOM 1954 N N . ASP A 1 252 ? -11.030 29.353 19.866 1.00 96.38 252 ASP A N 1
ATOM 1955 C CA . ASP A 1 252 ? -12.094 28.867 18.975 1.00 96.38 252 ASP A CA 1
ATOM 1956 C C . ASP A 1 252 ? -12.743 27.559 19.455 1.00 96.38 252 ASP A C 1
ATOM 1958 O O . ASP A 1 252 ? -13.767 27.167 18.902 1.00 96.38 252 ASP A O 1
ATOM 1962 N N . SER A 1 253 ? -12.203 26.932 20.508 1.00 95.56 253 SER A N 1
ATOM 1963 C CA . SER A 1 253 ? -12.653 25.636 21.038 1.00 95.56 253 SER A CA 1
ATOM 1964 C C . SER A 1 253 ? -12.615 24.507 20.003 1.00 95.56 253 SER A C 1
ATOM 1966 O O . SER A 1 253 ? -13.402 23.571 20.091 1.00 95.56 253 SER A O 1
ATOM 1968 N N . LYS A 1 254 ? -11.717 24.602 19.016 1.00 95.38 254 LYS A N 1
ATOM 1969 C CA . LYS A 1 254 ? -11.503 23.569 18.000 1.00 95.38 254 LYS A CA 1
ATOM 1970 C C . LYS A 1 254 ? -10.281 22.727 18.329 1.00 95.38 254 LYS A C 1
ATOM 1972 O O . LYS A 1 254 ? -9.302 23.232 18.887 1.00 95.38 254 LYS A O 1
ATOM 1977 N N . SER A 1 255 ? -10.342 21.461 17.940 1.00 95.38 255 SER A N 1
ATOM 1978 C CA . SER A 1 255 ? -9.270 20.483 18.112 1.00 95.38 255 SER A CA 1
ATOM 1979 C C . SER A 1 255 ? -8.332 20.484 16.905 1.00 95.38 255 SER A C 1
ATOM 1981 O O . SER A 1 255 ? -8.768 20.590 15.760 1.00 95.38 255 SER A O 1
ATOM 1983 N N . TYR A 1 256 ? -7.031 20.399 17.155 1.00 94.19 256 TYR A N 1
ATOM 1984 C CA . TYR A 1 256 ? -5.969 20.454 16.155 1.00 94.19 256 TYR A CA 1
ATOM 1985 C C . TYR A 1 256 ? -4.955 19.346 16.420 1.00 94.19 256 TYR A C 1
ATOM 1987 O O . TYR A 1 256 ? -4.638 19.049 17.568 1.00 94.19 256 TYR A O 1
ATOM 1995 N N . LEU A 1 257 ? -4.390 18.779 15.357 1.00 92.31 257 LEU A N 1
ATOM 1996 C CA . LEU A 1 257 ? -3.244 17.886 15.478 1.00 92.31 257 LEU A CA 1
ATOM 1997 C C . LEU A 1 257 ? -1.978 18.711 15.730 1.00 92.31 257 LEU A C 1
ATOM 1999 O O . LEU A 1 257 ? -1.652 19.595 14.931 1.00 92.31 257 LEU A O 1
ATOM 2003 N N . ALA A 1 258 ? -1.251 18.397 16.797 1.00 92.06 258 ALA A N 1
ATOM 2004 C CA . ALA A 1 258 ? 0.058 18.971 17.085 1.00 92.06 258 ALA A CA 1
ATOM 2005 C C . ALA A 1 258 ? 1.137 17.883 17.119 1.00 92.06 258 ALA A C 1
ATOM 2007 O O . ALA A 1 258 ? 0.895 16.780 17.605 1.00 92.06 258 ALA A O 1
ATOM 2008 N N . THR A 1 259 ? 2.320 18.218 16.604 1.00 91.94 259 THR A N 1
ATOM 2009 C CA . THR A 1 259 ? 3.533 17.394 16.658 1.00 91.94 259 THR A CA 1
ATOM 2010 C C . THR A 1 259 ? 4.536 18.048 17.595 1.00 91.94 259 THR A C 1
ATOM 2012 O O . THR A 1 259 ? 4.929 19.200 17.375 1.00 91.94 259 THR A O 1
ATOM 2015 N N . PHE A 1 260 ? 4.973 17.305 18.606 1.00 90.88 260 PHE A N 1
ATOM 2016 C CA . PHE A 1 260 ? 5.960 17.722 19.591 1.00 90.88 260 PHE A CA 1
ATOM 2017 C C . PHE A 1 260 ? 7.231 16.886 19.386 1.00 90.88 260 PHE A C 1
ATOM 2019 O O . PHE A 1 260 ? 7.282 15.748 19.851 1.00 90.88 260 PHE A O 1
ATOM 2026 N N . PRO A 1 261 ? 8.237 17.416 18.671 1.00 86.62 261 PRO A N 1
ATOM 2027 C CA . PRO A 1 261 ? 9.486 16.701 18.454 1.00 86.62 261 PRO A CA 1
ATOM 2028 C C . PRO A 1 261 ? 10.337 16.671 19.724 1.00 86.62 261 PRO A C 1
ATOM 2030 O O . PRO A 1 261 ? 10.394 17.669 20.454 1.00 86.62 261 PRO A O 1
ATOM 2033 N N . TYR A 1 262 ? 11.059 15.569 19.943 1.00 78.75 262 TYR A N 1
ATOM 2034 C CA . TYR A 1 262 ? 12.048 15.431 21.018 1.00 78.75 262 TYR A CA 1
ATOM 2035 C C . TYR A 1 262 ? 13.143 16.500 20.902 1.00 78.75 262 TYR A C 1
ATOM 2037 O O . TYR A 1 262 ? 13.464 17.212 21.856 1.00 78.75 262 TYR A O 1
ATOM 2045 N N . THR A 1 263 ? 13.656 16.684 19.682 1.00 74.31 263 THR A N 1
ATOM 2046 C CA . THR A 1 263 ? 14.563 17.775 19.317 1.00 74.31 263 THR A CA 1
ATOM 2047 C C . THR A 1 263 ? 14.027 18.509 18.098 1.00 74.31 263 THR A C 1
ATOM 2049 O O . THR A 1 263 ? 13.988 17.959 17.002 1.00 74.31 263 THR A O 1
ATOM 2052 N N . GLY A 1 264 ? 13.635 19.774 18.252 1.00 75.62 264 GLY A N 1
ATOM 2053 C CA . GLY A 1 264 ? 13.225 20.590 17.113 1.00 75.62 264 GLY A CA 1
ATOM 2054 C C . GLY A 1 264 ? 12.155 21.621 17.431 1.00 75.62 264 GLY A C 1
ATOM 2055 O O . GLY A 1 264 ? 11.897 21.967 18.584 1.00 75.62 264 GLY A O 1
ATOM 2056 N N . SER A 1 265 ? 11.553 22.143 16.363 1.00 76.50 265 SER A N 1
ATOM 2057 C CA . SER A 1 265 ? 10.448 23.096 16.445 1.00 76.50 265 SER A CA 1
ATOM 2058 C C . SER A 1 265 ? 9.114 22.369 16.343 1.00 76.50 265 SER A C 1
ATOM 2060 O O . SER A 1 265 ? 8.875 21.618 15.398 1.00 76.50 265 SER A O 1
ATOM 2062 N N . LEU A 1 266 ? 8.237 22.641 17.301 1.00 83.12 266 LEU A N 1
ATOM 2063 C CA . LEU A 1 266 ? 6.858 22.174 17.311 1.00 83.12 266 LEU A CA 1
ATOM 2064 C C . LEU A 1 266 ? 6.102 22.622 16.053 1.00 83.12 266 LEU A C 1
ATOM 2066 O O . LEU A 1 266 ? 6.280 23.740 15.566 1.00 83.12 266 LEU A O 1
ATOM 2070 N N . THR A 1 267 ? 5.216 21.758 15.554 1.00 82.94 267 THR A N 1
ATOM 2071 C CA . THR A 1 267 ? 4.326 22.072 14.424 1.00 82.94 267 THR A CA 1
ATOM 2072 C C . THR A 1 267 ? 2.866 21.809 14.797 1.00 82.94 267 THR A C 1
ATOM 2074 O O . THR A 1 267 ? 2.559 20.784 15.396 1.00 82.94 267 THR A O 1
ATOM 2077 N N . ILE A 1 268 ? 1.952 22.710 14.420 1.00 81.81 268 ILE A N 1
ATOM 2078 C CA . ILE A 1 268 ? 0.498 22.516 14.561 1.00 81.81 268 ILE A CA 1
ATOM 2079 C C . ILE A 1 268 ? -0.132 22.493 13.170 1.00 81.81 268 ILE A C 1
ATOM 2081 O O . ILE A 1 268 ? 0.203 23.319 12.314 1.00 81.81 268 ILE A O 1
ATOM 2085 N N . SER A 1 269 ? -1.063 21.567 12.946 1.00 78.69 269 SER A N 1
ATOM 2086 C CA . SER A 1 269 ? -1.909 21.581 11.756 1.00 78.69 269 SER A CA 1
ATOM 2087 C C . SER A 1 269 ? -2.736 22.866 11.694 1.00 78.69 269 SER A C 1
ATOM 2089 O O . SER A 1 269 ? -3.225 23.383 12.693 1.00 78.69 269 SER A O 1
ATOM 2091 N N . THR A 1 270 ? -2.920 23.384 10.483 1.00 78.62 270 THR A N 1
ATOM 2092 C CA . THR A 1 270 ? -3.807 24.535 10.241 1.00 78.62 270 THR A CA 1
ATOM 2093 C C . THR A 1 270 ? -5.267 24.122 10.078 1.00 78.62 270 THR A C 1
ATOM 2095 O O . THR A 1 270 ? -6.147 24.979 10.130 1.00 78.62 270 THR A O 1
ATOM 2098 N N . ALA A 1 271 ? -5.525 22.829 9.871 1.00 85.38 271 ALA A N 1
ATOM 2099 C CA . ALA A 1 271 ? -6.862 22.273 9.769 1.00 85.38 271 ALA A CA 1
ATOM 2100 C C . ALA A 1 271 ? -7.335 21.761 11.133 1.00 85.38 271 ALA A C 1
ATOM 2102 O O . ALA A 1 271 ? -6.538 21.294 11.945 1.00 85.38 271 ALA A O 1
ATOM 2103 N N . GLU A 1 272 ? -8.642 21.843 11.354 1.00 92.12 272 GLU A N 1
ATOM 2104 C CA . GLU A 1 272 ? -9.312 21.223 12.493 1.00 92.12 272 GLU A CA 1
ATOM 2105 C C . GLU A 1 272 ? -9.258 19.692 12.365 1.00 92.12 272 GLU A C 1
ATOM 2107 O O . GLU A 1 272 ? -9.497 19.140 11.290 1.00 92.12 272 GLU A O 1
ATOM 2112 N N . HIS A 1 273 ? -8.936 19.022 13.468 1.00 90.75 273 HIS A N 1
ATOM 2113 C CA . HIS A 1 273 ? -8.867 17.573 13.610 1.00 90.75 273 HIS A CA 1
ATOM 2114 C C . HIS A 1 273 ? -9.642 17.160 14.857 1.00 90.75 273 HIS A C 1
ATOM 2116 O O . HIS A 1 273 ? -9.087 17.069 15.950 1.00 90.75 273 HIS A O 1
ATOM 2122 N N . ASP A 1 274 ? -10.934 16.910 14.678 1.00 94.62 274 ASP A N 1
ATOM 2123 C CA . ASP A 1 274 ? -11.811 16.402 15.729 1.00 94.62 274 ASP A CA 1
ATOM 2124 C C . ASP A 1 274 ? -11.781 14.866 15.762 1.00 94.62 274 ASP A C 1
ATOM 2126 O O . ASP A 1 274 ? -12.737 14.179 15.394 1.00 94.62 274 ASP A O 1
ATOM 2130 N N . ILE A 1 275 ? -10.617 14.327 16.128 1.00 95.25 275 ILE A N 1
ATOM 2131 C CA . ILE A 1 275 ? -10.360 12.885 16.182 1.00 95.25 275 ILE A CA 1
ATOM 2132 C C . ILE A 1 275 ? -9.906 12.457 17.578 1.00 95.25 275 ILE A C 1
ATOM 2134 O O . ILE A 1 275 ? -9.465 13.280 18.375 1.00 95.25 275 ILE A O 1
ATOM 2138 N N . VAL A 1 276 ? -10.007 11.165 17.861 1.00 95.56 276 VAL A N 1
ATOM 2139 C CA . VAL A 1 276 ? -9.452 10.482 19.031 1.00 95.56 276 VAL A CA 1
ATOM 2140 C C . VAL A 1 276 ? -8.431 9.475 18.533 1.00 95.56 276 VAL A C 1
ATOM 2142 O O . VAL A 1 276 ? -8.746 8.688 17.640 1.00 95.56 276 VAL A O 1
ATOM 2145 N N . THR A 1 277 ? -7.221 9.495 19.083 1.00 93.44 277 THR A N 1
ATOM 2146 C CA . THR A 1 277 ? -6.212 8.475 18.790 1.00 93.44 277 THR A CA 1
ATOM 2147 C C . THR A 1 277 ? -6.407 7.279 19.708 1.00 93.44 277 THR A C 1
ATOM 2149 O O . THR A 1 277 ? -6.699 7.438 20.895 1.00 93.44 277 THR A O 1
ATOM 2152 N N . GLN A 1 278 ? -6.211 6.082 19.166 1.00 91.88 278 GLN A N 1
ATOM 2153 C CA . GLN A 1 278 ? -5.841 4.939 19.985 1.00 91.88 278 GLN A CA 1
ATOM 2154 C C . GLN A 1 278 ? -4.532 5.294 20.727 1.00 91.88 278 GLN A C 1
ATOM 2156 O O . GLN A 1 278 ? -3.800 6.218 20.340 1.00 91.88 278 GLN A O 1
ATOM 2161 N N . LEU A 1 279 ? -4.304 4.662 21.878 1.00 89.75 279 LEU A N 1
ATOM 2162 C CA . LEU A 1 279 ? -3.023 4.795 22.559 1.00 89.75 279 LEU A CA 1
ATOM 2163 C C . LEU A 1 279 ? -2.016 3.861 21.904 1.00 89.75 279 LEU A C 1
ATOM 2165 O O . LEU A 1 279 ? -2.268 2.660 21.867 1.00 89.75 279 LEU A O 1
ATOM 2169 N N . SER A 1 280 ? -0.847 4.390 21.539 1.00 84.75 280 SER A N 1
ATOM 2170 C CA . SER A 1 280 ? 0.236 3.613 20.908 1.00 84.75 280 SER A CA 1
ATOM 2171 C C . SER A 1 280 ? 0.617 2.357 21.700 1.00 84.75 280 SER A C 1
ATOM 2173 O O . SER A 1 280 ? 0.855 1.292 21.143 1.00 84.75 280 SER A O 1
ATOM 2175 N N . ARG A 1 281 ? 0.544 2.410 23.034 1.00 85.56 281 ARG A N 1
ATOM 2176 C CA . ARG A 1 281 ? 0.772 1.235 23.895 1.00 85.56 281 ARG A CA 1
ATOM 2177 C C . ARG A 1 281 ? -0.284 0.123 23.789 1.00 85.56 281 ARG A C 1
ATOM 2179 O O . ARG A 1 281 ? -0.031 -0.987 24.236 1.00 85.56 281 ARG A O 1
ATOM 2186 N N . ASN A 1 282 ? -1.464 0.425 23.253 1.00 86.62 282 ASN A N 1
ATOM 2187 C CA . ASN A 1 282 ? -2.541 -0.534 22.998 1.00 86.62 282 ASN A CA 1
ATOM 2188 C C . ASN A 1 282 ? -2.473 -1.095 21.567 1.00 86.62 282 ASN A C 1
ATOM 2190 O O . ASN A 1 282 ? -3.379 -1.822 21.162 1.00 86.62 282 ASN A O 1
ATOM 2194 N N . ASN A 1 283 ? -1.448 -0.732 20.798 1.00 84.50 283 ASN A N 1
ATOM 2195 C CA . ASN A 1 283 ? -1.195 -1.252 19.468 1.00 84.50 283 ASN A CA 1
ATOM 2196 C C . ASN A 1 283 ? -0.290 -2.488 19.554 1.00 84.50 283 ASN A C 1
ATOM 2198 O O . ASN A 1 283 ? 0.809 -2.447 20.103 1.00 84.50 283 ASN A O 1
ATOM 2202 N N . SER A 1 284 ? -0.751 -3.607 19.006 1.00 79.81 284 SER A N 1
ATOM 2203 C CA . SER A 1 284 ? -0.016 -4.874 18.962 1.00 79.81 284 SER A CA 1
ATOM 2204 C C . SER A 1 284 ? 1.200 -4.830 18.034 1.00 79.81 284 SER A C 1
ATOM 2206 O O . SER A 1 284 ? 2.046 -5.724 18.105 1.00 79.81 284 SER A O 1
ATOM 2208 N N . GLY A 1 285 ? 1.280 -3.839 17.134 1.00 77.88 285 GLY A N 1
ATOM 2209 C CA . GLY A 1 285 ? 2.356 -3.685 16.151 1.00 77.88 285 GLY A CA 1
ATOM 2210 C C . GLY A 1 285 ? 2.467 -4.859 15.172 1.00 77.88 285 GLY A C 1
ATOM 2211 O O . GLY A 1 285 ? 3.486 -5.022 14.497 1.00 77.88 285 GLY A O 1
ATOM 2212 N N . SER A 1 286 ? 1.445 -5.714 15.114 1.00 80.56 286 SER A N 1
ATOM 2213 C CA . SER A 1 286 ? 1.424 -6.956 14.346 1.00 80.56 286 SER A CA 1
ATOM 2214 C C . SER A 1 286 ? 0.400 -6.858 13.223 1.00 80.56 286 SER A C 1
ATOM 2216 O O . SER A 1 286 ? -0.653 -6.268 13.416 1.00 80.56 286 SER A O 1
ATOM 2218 N N . ILE A 1 287 ? 0.680 -7.426 12.044 1.00 74.69 287 ILE A N 1
ATOM 2219 C CA . ILE A 1 287 ? -0.248 -7.375 10.899 1.00 74.69 287 ILE A CA 1
ATOM 2220 C C . ILE A 1 287 ? -1.597 -7.992 11.302 1.00 74.69 287 ILE A C 1
ATOM 2222 O O . ILE A 1 287 ? -1.612 -9.135 11.772 1.00 74.69 287 ILE A O 1
ATOM 2226 N N . PRO A 1 288 ? -2.724 -7.285 11.093 1.00 75.12 288 PRO A N 1
ATOM 2227 C CA . PRO A 1 288 ? -2.913 -6.100 10.232 1.00 75.12 288 PRO A CA 1
ATOM 2228 C C . PRO A 1 288 ? -2.853 -4.730 10.935 1.00 75.12 288 PRO A C 1
ATOM 2230 O O . PRO A 1 288 ? -3.200 -3.707 10.343 1.00 75.12 288 PRO A O 1
ATOM 2233 N N . ASN A 1 289 ? -2.468 -4.708 12.203 1.00 74.81 289 ASN A N 1
ATOM 2234 C CA . ASN A 1 289 ? -2.422 -3.556 13.096 1.00 74.81 289 ASN A CA 1
ATOM 2235 C C . ASN A 1 289 ? -0.996 -2.998 13.169 1.00 74.81 289 ASN A C 1
ATOM 2237 O O . ASN A 1 289 ? -0.406 -2.895 14.234 1.00 74.81 289 ASN A O 1
ATOM 2241 N N . GLU A 1 290 ? -0.387 -2.681 12.024 1.00 76.69 290 GLU A N 1
ATOM 2242 C CA . GLU A 1 290 ? 0.994 -2.167 12.038 1.00 76.69 290 GLU A CA 1
ATOM 2243 C C . GLU A 1 290 ? 1.079 -0.684 12.415 1.00 76.69 290 GLU A C 1
ATOM 2245 O O . GLU A 1 290 ? 2.176 -0.155 12.584 1.00 76.69 290 GLU A O 1
ATOM 2250 N N . LEU A 1 291 ? -0.060 0.010 12.466 1.00 81.31 291 LEU A N 1
ATOM 2251 C CA . LEU A 1 291 ? -0.141 1.455 12.635 1.00 81.31 291 LEU A CA 1
ATOM 2252 C C . LEU A 1 291 ? -1.279 1.836 13.571 1.00 81.31 291 LEU A C 1
ATOM 2254 O O . LEU A 1 291 ? -2.277 1.125 13.699 1.00 81.31 291 LEU A O 1
ATOM 2258 N N . GLU A 1 292 ? -1.109 3.001 14.186 1.00 89.25 292 GLU A N 1
ATOM 2259 C CA . GLU A 1 292 ? -2.049 3.529 15.157 1.00 89.25 292 GLU A CA 1
ATOM 2260 C C . GLU A 1 292 ? -3.370 3.913 14.508 1.00 89.25 292 GLU A C 1
ATOM 2262 O O . GLU A 1 292 ? -3.398 4.651 13.517 1.00 89.25 292 GLU A O 1
ATOM 2267 N N . LYS A 1 293 ? -4.485 3.463 15.082 1.00 92.56 293 LYS A N 1
ATOM 2268 C CA . LYS A 1 293 ? -5.803 3.865 14.602 1.00 92.56 293 LYS A CA 1
ATOM 2269 C C . LYS A 1 293 ? -6.285 5.109 15.331 1.00 92.56 293 LYS A C 1
ATOM 2271 O O . LYS A 1 293 ? -5.865 5.465 16.425 1.00 92.56 293 LYS A O 1
ATOM 2276 N N . SER A 1 294 ? -7.185 5.825 14.693 1.00 94.88 294 SER A N 1
ATOM 2277 C CA . SER A 1 294 ? -7.914 6.934 15.292 1.00 94.88 294 SER A CA 1
ATOM 2278 C C . SER A 1 294 ? -9.331 6.943 14.745 1.00 94.88 294 SER A C 1
ATOM 2280 O O . SER A 1 294 ? -9.628 6.280 13.756 1.00 94.88 294 SER A O 1
ATOM 2282 N N . PHE A 1 295 ? -10.239 7.672 15.374 1.00 96.81 295 PHE A N 1
ATOM 2283 C CA . PHE A 1 295 ? -11.591 7.841 14.853 1.00 96.81 295 PHE A CA 1
ATOM 2284 C C . PHE A 1 295 ? -12.045 9.283 14.991 1.00 96.81 295 PHE A C 1
ATOM 2286 O O . PHE A 1 295 ? -11.634 9.985 15.911 1.00 96.81 295 PHE A O 1
ATOM 2293 N N . GLY A 1 296 ? -12.887 9.738 14.070 1.00 96.00 296 GLY A N 1
ATOM 2294 C CA . GLY A 1 296 ? -13.505 11.048 14.178 1.00 96.00 296 GLY A CA 1
ATOM 2295 C C . GLY A 1 296 ? -14.641 11.037 15.187 1.00 96.00 296 GLY A C 1
ATOM 2296 O O . GLY A 1 296 ? -15.521 10.173 15.154 1.00 96.00 296 GLY A O 1
ATOM 2297 N N . VAL A 1 297 ? -14.634 12.029 16.073 1.00 95.00 297 VAL A N 1
ATOM 2298 C CA . VAL A 1 297 ? -15.624 12.167 17.151 1.00 95.00 297 VAL A CA 1
ATOM 2299 C C . VAL A 1 297 ? -17.020 12.429 16.580 1.00 95.00 297 VAL A C 1
ATOM 2301 O O . VAL A 1 297 ? -18.029 12.022 17.161 1.00 95.00 297 VAL A O 1
ATOM 2304 N N . THR A 1 298 ? -17.090 13.090 15.421 1.00 93.81 298 THR A N 1
ATOM 2305 C CA . THR A 1 298 ? -18.342 13.580 14.827 1.00 93.81 298 THR A CA 1
ATOM 2306 C C . THR A 1 298 ? -18.647 13.061 13.422 1.00 93.81 298 THR A C 1
ATOM 2308 O O . THR A 1 298 ? -19.785 13.196 12.974 1.00 93.81 298 THR A O 1
ATOM 2311 N N . ASP A 1 299 ? -17.689 12.448 12.722 1.00 92.50 299 ASP A N 1
ATOM 2312 C CA . ASP A 1 299 ? -17.815 12.145 11.287 1.00 92.50 299 ASP A CA 1
ATOM 2313 C C . ASP A 1 299 ? -17.893 10.652 10.939 1.00 92.50 299 ASP A C 1
ATOM 2315 O O . ASP A 1 299 ? -17.950 10.321 9.756 1.00 92.50 299 ASP A O 1
ATOM 2319 N N . LYS A 1 300 ? -17.932 9.768 11.949 1.00 95.69 300 LYS A N 1
ATOM 2320 C CA . LYS A 1 300 ? -18.051 8.305 11.792 1.00 95.69 300 LYS A CA 1
ATOM 2321 C C . LYS A 1 300 ? -16.942 7.689 10.930 1.00 95.69 300 LYS A C 1
ATOM 2323 O O . LYS A 1 300 ? -17.144 6.643 10.314 1.00 95.69 300 LYS A O 1
ATOM 2328 N N . LYS A 1 301 ? -15.772 8.322 10.866 1.00 95.56 301 LYS A N 1
ATOM 2329 C CA . LYS A 1 301 ? -14.629 7.815 10.105 1.00 95.56 301 LYS A CA 1
ATOM 2330 C C . LYS A 1 301 ? -13.591 7.211 11.021 1.00 95.56 301 LYS A C 1
ATOM 2332 O O . LYS A 1 301 ? -13.329 7.721 12.107 1.00 95.56 301 LYS A O 1
ATOM 2337 N N . VAL A 1 302 ? -12.971 6.148 10.533 1.00 95.75 302 VAL A N 1
ATOM 2338 C CA . VAL A 1 302 ? -11.760 5.585 11.111 1.00 95.75 302 VAL A CA 1
ATOM 2339 C C . VAL A 1 302 ? -10.580 6.089 10.312 1.00 95.75 302 VAL A C 1
ATOM 2341 O O . VAL A 1 302 ? -10.590 6.108 9.082 1.00 95.75 302 VAL A O 1
ATOM 2344 N N . TYR A 1 303 ? -9.549 6.477 11.026 1.00 94.00 303 TYR A N 1
ATOM 2345 C CA . TYR A 1 303 ? -8.325 7.032 10.517 1.00 94.00 303 TYR A CA 1
ATOM 2346 C C . TYR A 1 303 ? -7.150 6.154 10.940 1.00 94.00 303 TYR A C 1
ATOM 2348 O O . TYR A 1 303 ? -7.213 5.431 11.929 1.00 94.00 303 TYR A O 1
ATOM 2356 N N . GLU A 1 304 ? -6.064 6.231 10.193 1.00 90.75 304 GLU A N 1
ATOM 2357 C CA . GLU A 1 304 ? -4.802 5.585 10.512 1.00 90.75 304 GLU A CA 1
ATOM 2358 C C . GLU A 1 304 ? -3.718 6.656 10.571 1.00 90.75 304 GLU A C 1
ATOM 2360 O O . GLU A 1 304 ? -3.597 7.501 9.673 1.00 90.75 304 GLU A O 1
ATOM 2365 N N . PHE A 1 305 ? -2.959 6.653 11.658 1.00 85.12 305 PHE A N 1
ATOM 2366 C CA . PHE A 1 305 ? -1.838 7.545 11.842 1.00 85.12 305 PHE A CA 1
ATOM 2367 C C . PHE A 1 305 ? -0.630 6.964 11.112 1.00 85.12 305 PHE A C 1
ATOM 2369 O O . PHE A 1 305 ? -0.278 5.798 11.277 1.00 85.12 305 PHE A O 1
ATOM 2376 N N . LYS A 1 306 ? 0.029 7.790 10.298 1.00 78.50 306 LYS A N 1
ATOM 2377 C CA . LYS A 1 306 ? 1.366 7.511 9.771 1.00 78.50 306 LYS A CA 1
ATOM 2378 C C . LYS A 1 306 ? 2.332 8.458 10.458 1.00 78.50 306 LYS A C 1
ATOM 2380 O O . LYS A 1 306 ? 2.585 9.547 9.922 1.00 78.50 306 LYS A O 1
ATOM 2385 N N . PRO A 1 307 ? 2.875 8.059 11.610 1.00 63.66 307 PRO A N 1
ATOM 2386 C CA . PRO A 1 307 ? 3.713 8.946 12.385 1.00 63.66 307 PRO A CA 1
ATOM 2387 C C . PRO A 1 307 ? 4.890 9.500 11.578 1.00 63.66 307 PRO A C 1
ATOM 2389 O O . PRO A 1 307 ? 4.978 10.700 11.369 1.00 63.66 307 PRO A O 1
ATOM 2392 N N . ARG A 1 308 ? 5.670 8.631 10.920 1.00 63.03 308 ARG A N 1
ATOM 2393 C CA . ARG A 1 308 ? 6.856 9.032 10.140 1.00 63.03 308 ARG A CA 1
ATOM 2394 C C . ARG A 1 308 ? 6.576 9.985 8.971 1.00 63.03 308 ARG A C 1
ATOM 2396 O O . ARG A 1 308 ? 7.503 10.586 8.445 1.00 63.03 308 ARG A O 1
ATOM 2403 N N . ARG A 1 309 ? 5.314 10.131 8.543 1.00 62.94 309 ARG A N 1
ATOM 2404 C CA . ARG A 1 309 ? 4.909 11.053 7.462 1.00 62.94 309 ARG A CA 1
ATOM 2405 C C . ARG A 1 309 ? 4.163 12.294 7.970 1.00 62.94 309 ARG A C 1
ATOM 2407 O O . ARG A 1 309 ? 3.750 13.125 7.158 1.00 62.94 309 ARG A O 1
ATOM 2414 N N . ASN A 1 310 ? 3.983 12.433 9.288 1.00 65.31 310 ASN A N 1
ATOM 2415 C CA . ASN A 1 310 ? 3.147 13.448 9.941 1.00 65.31 310 ASN A CA 1
ATOM 2416 C C . ASN A 1 310 ? 1.769 13.561 9.271 1.00 65.31 310 ASN A C 1
ATOM 2418 O O . ASN A 1 310 ? 1.296 14.660 8.963 1.00 65.31 310 ASN A O 1
ATOM 2422 N N . SER A 1 311 ? 1.155 12.416 8.970 1.00 71.75 311 SER A N 1
ATOM 2423 C CA . SER A 1 311 ? -0.081 12.363 8.195 1.00 71.75 311 SER A CA 1
ATOM 2424 C C . SER A 1 311 ? -1.110 11.448 8.832 1.00 71.75 311 SER A C 1
ATOM 2426 O O . SER A 1 311 ? -0.770 10.379 9.331 1.00 71.75 311 SER A O 1
ATOM 2428 N N . ILE A 1 312 ? -2.371 11.856 8.733 1.00 83.31 312 ILE A N 1
ATOM 2429 C CA . ILE A 1 312 ? -3.529 11.024 9.040 1.00 83.31 312 ILE A CA 1
ATOM 2430 C C . ILE A 1 312 ? -4.130 10.574 7.709 1.00 83.31 312 ILE A C 1
ATOM 2432 O O . ILE A 1 312 ? -4.274 11.380 6.785 1.00 83.31 312 ILE A O 1
ATOM 2436 N N . ILE A 1 313 ? -4.477 9.299 7.606 1.00 86.50 313 ILE A N 1
ATOM 2437 C CA . ILE A 1 313 ? -5.132 8.708 6.439 1.00 86.50 313 ILE A CA 1
ATOM 2438 C C . ILE A 1 313 ? -6.525 8.258 6.843 1.00 86.50 313 ILE A C 1
ATOM 2440 O O . ILE A 1 313 ? -6.707 7.730 7.929 1.00 86.50 313 ILE A O 1
ATOM 2444 N N . LEU A 1 314 ? -7.516 8.461 5.978 1.00 90.75 314 LEU A N 1
ATOM 2445 C CA . LEU A 1 314 ? -8.838 7.866 6.167 1.00 90.75 314 LEU A CA 1
ATOM 2446 C C . LEU A 1 314 ? -8.714 6.359 5.947 1.00 90.75 314 LEU A C 1
ATOM 2448 O O . LEU A 1 314 ? -8.533 5.940 4.810 1.00 90.75 314 LEU A O 1
ATOM 2452 N N . LEU A 1 315 ? -8.802 5.566 7.013 1.00 91.19 315 LEU A N 1
ATOM 2453 C CA . LEU A 1 315 ? -8.801 4.110 6.930 1.00 91.19 315 LEU A CA 1
ATOM 2454 C C . LEU A 1 315 ? -10.125 3.624 6.328 1.00 91.19 315 LEU A C 1
ATOM 2456 O O . LEU A 1 315 ? -10.125 2.930 5.318 1.00 91.19 315 LEU A O 1
ATOM 2460 N N . GLN A 1 316 ? -11.252 4.052 6.902 1.00 93.94 316 GLN A N 1
ATOM 2461 C CA . GLN A 1 316 ? -12.586 3.621 6.481 1.00 93.94 316 GLN A CA 1
ATOM 2462 C C . GLN A 1 316 ? -13.647 4.672 6.830 1.00 93.94 316 GLN A C 1
ATOM 2464 O O . GLN A 1 316 ? -13.686 5.167 7.956 1.00 93.94 316 GLN A O 1
ATOM 2469 N N . ASP A 1 317 ? -14.537 4.992 5.889 1.00 93.38 317 ASP A N 1
ATOM 2470 C CA . ASP A 1 317 ? -15.732 5.797 6.141 1.00 93.38 317 ASP A CA 1
ATOM 2471 C C . ASP A 1 317 ? -16.923 4.893 6.487 1.00 93.38 317 ASP A C 1
ATOM 2473 O O . ASP A 1 317 ? -17.545 4.271 5.621 1.00 93.38 317 ASP A O 1
ATOM 2477 N N . LEU A 1 318 ? -17.252 4.836 7.779 1.00 92.81 318 LEU A N 1
ATOM 2478 C CA . LEU A 1 318 ? -18.351 4.029 8.299 1.00 92.81 318 LEU A CA 1
ATOM 2479 C C . LEU A 1 318 ? -19.690 4.786 8.305 1.00 92.81 318 LEU A C 1
ATOM 2481 O O . LEU A 1 318 ? -20.678 4.261 8.813 1.00 92.81 318 LEU A O 1
ATOM 2485 N N . SER A 1 319 ? -19.782 5.991 7.727 1.00 91.75 319 SER A N 1
ATOM 2486 C CA . SER A 1 319 ? -20.991 6.833 7.802 1.00 91.75 319 SER A CA 1
ATOM 2487 C C . SER A 1 319 ? -22.259 6.167 7.261 1.00 91.75 319 SER A C 1
ATOM 2489 O O . SER A 1 319 ? -23.361 6.505 7.691 1.00 91.75 319 SER A O 1
ATOM 2491 N N . ALA A 1 320 ? -22.113 5.240 6.308 1.00 88.12 320 ALA A N 1
ATOM 2492 C CA . ALA A 1 320 ? -23.224 4.486 5.728 1.00 88.12 320 ALA A CA 1
ATOM 2493 C C . ALA A 1 320 ? -23.623 3.244 6.547 1.00 88.12 320 ALA A C 1
ATOM 2495 O O . ALA A 1 320 ? -24.731 2.743 6.368 1.00 88.12 320 ALA A O 1
ATOM 2496 N N . GLN A 1 321 ? -22.729 2.743 7.403 1.00 89.62 321 GLN A N 1
ATOM 2497 C CA . GLN A 1 321 ? -22.923 1.533 8.212 1.00 89.62 321 GLN A CA 1
ATOM 2498 C C . GLN A 1 321 ? -23.363 1.893 9.638 1.00 89.62 321 GLN A C 1
ATOM 2500 O O . GLN A 1 321 ? -24.241 1.252 10.207 1.00 89.62 321 GLN A O 1
ATOM 2505 N N . LEU A 1 322 ? -22.808 2.973 10.190 1.00 93.06 322 LEU A N 1
ATOM 2506 C CA . LEU A 1 322 ? -23.058 3.405 11.555 1.00 93.06 322 LEU A CA 1
ATOM 2507 C C . LEU A 1 322 ? -24.278 4.308 11.678 1.00 93.06 322 LEU A C 1
ATOM 2509 O O . LEU A 1 322 ? -24.405 5.342 11.011 1.00 93.06 322 LEU A O 1
ATOM 2513 N N . SER A 1 323 ? -25.135 3.986 12.641 1.00 93.00 323 SER A N 1
ATOM 2514 C CA . SER A 1 323 ? -26.270 4.836 12.990 1.00 93.00 323 SER A CA 1
ATOM 2515 C C . SER A 1 323 ? -25.856 6.048 13.846 1.00 93.00 323 SER A C 1
ATOM 2517 O O . SER A 1 323 ? -26.350 7.152 13.600 1.00 93.00 323 SER A O 1
ATOM 2519 N N . GLY A 1 324 ? -24.859 5.911 14.726 1.00 94.69 324 GLY A N 1
ATOM 2520 C CA . GLY A 1 324 ? -24.284 6.988 15.548 1.00 94.69 324 GLY A CA 1
ATOM 2521 C C . GLY A 1 324 ? -22.754 7.103 15.465 1.00 94.69 324 GLY A C 1
ATOM 2522 O O . GLY A 1 324 ? -22.135 6.530 14.573 1.00 94.69 324 GLY A O 1
ATOM 2523 N N . ASN A 1 325 ? -22.154 7.924 16.331 1.00 96.50 325 ASN A N 1
ATOM 2524 C CA . ASN A 1 325 ? -20.713 8.212 16.301 1.00 96.50 325 ASN A CA 1
ATOM 2525 C C . ASN A 1 325 ? -19.894 7.093 16.951 1.00 96.50 325 ASN A C 1
ATOM 2527 O O . ASN A 1 325 ? -20.395 6.376 17.819 1.00 96.50 325 ASN A O 1
ATOM 2531 N N . ILE A 1 326 ? -18.631 6.986 16.541 1.00 97.50 326 ILE A N 1
ATOM 2532 C CA . ILE A 1 326 ? -17.640 6.098 17.153 1.00 97.50 326 ILE A CA 1
ATOM 2533 C C . ILE A 1 326 ? -17.253 6.687 18.516 1.00 97.50 326 ILE A C 1
ATOM 2535 O O . ILE A 1 326 ? -17.093 7.903 18.633 1.00 97.50 326 ILE A O 1
ATOM 2539 N N . ILE A 1 327 ? -17.132 5.845 19.543 1.00 96.44 327 ILE A N 1
ATOM 2540 C CA . ILE A 1 327 ? -16.789 6.269 20.913 1.00 96.44 327 ILE A CA 1
ATOM 2541 C C . ILE A 1 327 ? -15.493 5.661 21.440 1.00 96.44 327 ILE A C 1
ATOM 2543 O O . ILE A 1 327 ? -14.880 6.223 22.345 1.00 96.44 327 ILE A O 1
ATOM 2547 N N . ALA A 1 328 ? -15.073 4.529 20.883 1.00 95.88 328 ALA A N 1
ATOM 2548 C CA . ALA A 1 328 ? -13.822 3.881 21.225 1.00 95.88 328 ALA A CA 1
ATOM 2549 C C . ALA A 1 328 ? -13.363 2.992 20.074 1.00 95.88 328 ALA A C 1
ATOM 2551 O O . ALA A 1 328 ? -14.177 2.451 19.319 1.00 95.88 328 ALA A O 1
ATOM 2552 N N . ILE A 1 329 ? -12.050 2.842 19.976 1.00 95.88 329 ILE A N 1
ATOM 2553 C CA . ILE A 1 329 ? -11.396 1.956 19.030 1.00 95.88 329 ILE A CA 1
ATOM 2554 C C . ILE A 1 329 ? -10.211 1.303 19.730 1.00 95.88 329 ILE A C 1
ATOM 2556 O O . ILE A 1 329 ? -9.525 1.932 20.537 1.00 95.88 329 ILE A O 1
ATOM 2560 N N . THR A 1 330 ? -9.988 0.050 19.402 1.00 94.06 330 THR A N 1
ATOM 2561 C CA . THR A 1 330 ? -8.794 -0.714 19.720 1.00 94.06 330 THR A CA 1
ATOM 2562 C C . THR A 1 330 ? -8.213 -1.252 18.416 1.00 94.06 330 THR A C 1
ATOM 2564 O O . THR A 1 330 ? -8.635 -0.884 17.315 1.00 94.06 330 THR A O 1
ATOM 2567 N N . ASP A 1 331 ? -7.229 -2.130 18.520 1.00 89.94 331 ASP A N 1
ATOM 2568 C CA . ASP A 1 331 ? -6.596 -2.738 17.364 1.00 89.94 331 ASP A CA 1
ATOM 2569 C C . ASP A 1 331 ? -7.583 -3.491 16.473 1.00 89.94 331 ASP A C 1
ATOM 2571 O O . ASP A 1 331 ? -7.623 -3.279 15.260 1.00 89.94 331 ASP A O 1
ATOM 2575 N N . ASN A 1 332 ? -8.405 -4.332 17.079 1.00 93.25 332 ASN A N 1
ATOM 2576 C CA . ASN A 1 332 ? -9.337 -5.208 16.405 1.00 93.25 332 ASN A CA 1
ATOM 2577 C C . ASN A 1 332 ? -10.796 -4.815 16.621 1.00 93.25 332 ASN A C 1
ATOM 2579 O O . ASN A 1 332 ? -11.619 -5.284 15.850 1.00 93.25 332 ASN A O 1
ATOM 2583 N N . PHE A 1 333 ? -11.156 -3.969 17.588 1.00 95.69 333 PHE A N 1
ATOM 2584 C CA . PHE A 1 333 ? -12.559 -3.635 17.860 1.00 95.69 333 PHE A CA 1
ATOM 2585 C C . PHE A 1 333 ? -12.873 -2.143 17.762 1.00 95.69 333 PHE A C 1
ATOM 2587 O O . PHE A 1 333 ? -12.045 -1.268 17.997 1.00 95.69 333 PHE A O 1
ATOM 2594 N N . LEU A 1 334 ? -14.117 -1.848 17.398 1.00 96.38 334 LEU A N 1
ATOM 2595 C CA . LEU A 1 334 ? -14.665 -0.499 17.356 1.00 96.38 334 LEU A CA 1
ATOM 2596 C C . LEU A 1 334 ? -16.064 -0.498 17.963 1.00 96.38 334 LEU A C 1
ATOM 2598 O O . LEU A 1 334 ? -16.881 -1.362 17.649 1.00 96.38 334 LEU A O 1
ATOM 2602 N N . PHE A 1 335 ? -16.338 0.511 18.789 1.00 97.25 335 PHE A N 1
ATOM 2603 C CA . PHE A 1 335 ? -17.632 0.730 19.429 1.00 97.25 335 PHE A CA 1
ATOM 2604 C C . PHE A 1 335 ? -18.272 2.016 18.917 1.00 97.25 335 PHE A C 1
ATOM 2606 O O . PHE A 1 335 ? -17.638 3.076 18.908 1.00 97.25 335 PHE A O 1
ATOM 2613 N N . ALA A 1 336 ? -19.548 1.946 18.547 1.00 97.25 336 ALA A N 1
ATOM 2614 C CA . ALA A 1 336 ? -20.304 3.098 18.073 1.00 97.25 336 ALA A CA 1
ATOM 2615 C C . ALA A 1 336 ? -21.713 3.163 18.671 1.00 97.25 336 ALA A C 1
ATOM 2617 O O . ALA A 1 336 ? -22.299 2.152 19.044 1.00 97.25 336 ALA A O 1
ATOM 2618 N N . ILE A 1 337 ? -22.276 4.368 18.761 1.00 96.31 337 ILE A N 1
ATOM 2619 C CA . ILE A 1 337 ? -23.638 4.587 19.272 1.00 96.31 337 ILE A CA 1
ATOM 2620 C C . ILE A 1 337 ? -24.660 3.939 18.324 1.00 96.31 337 ILE A C 1
ATOM 2622 O O . ILE A 1 337 ? -24.688 4.277 17.138 1.00 96.31 337 ILE A O 1
ATOM 2626 N N . ASN A 1 338 ? -25.557 3.101 18.855 1.00 94.12 338 ASN A N 1
ATOM 2627 C CA . ASN A 1 338 ? -26.702 2.580 18.106 1.00 94.12 338 ASN A CA 1
ATOM 2628 C C . ASN A 1 338 ? -27.951 3.468 18.299 1.00 94.12 338 ASN A C 1
ATOM 2630 O O . ASN A 1 338 ? -28.350 3.787 19.420 1.00 94.12 338 ASN A O 1
ATOM 2634 N N . SER A 1 339 ? -28.617 3.850 17.204 1.00 89.88 339 SER A N 1
ATOM 2635 C CA . SER A 1 339 ? -29.820 4.706 17.232 1.00 89.88 339 SER A CA 1
ATOM 2636 C C . SER A 1 339 ? -31.047 4.100 17.938 1.00 89.88 339 SER A C 1
ATOM 2638 O O . SER A 1 339 ? -31.919 4.842 18.387 1.00 89.88 339 SER A O 1
ATOM 2640 N N . GLY A 1 340 ? -31.122 2.773 18.051 1.00 85.94 340 GLY A N 1
ATOM 2641 C CA . GLY A 1 340 ? -32.138 2.021 18.791 1.00 85.94 340 GLY A CA 1
ATOM 2642 C C . GLY A 1 340 ? -31.823 1.824 20.279 1.00 85.94 340 GLY A C 1
ATOM 2643 O O . GLY A 1 340 ? -32.636 1.230 20.986 1.00 85.94 340 GLY A O 1
ATOM 2644 N N . GLY A 1 341 ? -30.688 2.347 20.760 1.00 86.44 341 GLY A N 1
ATOM 2645 C CA . GLY A 1 341 ? -30.155 2.115 22.103 1.00 86.44 341 GLY A CA 1
ATOM 2646 C C . GLY A 1 341 ? -29.101 1.002 22.121 1.00 86.44 341 GLY A C 1
ATOM 2647 O O . GLY A 1 341 ? -29.184 0.051 21.352 1.00 86.44 341 GLY A O 1
ATOM 2648 N N . GLY A 1 342 ? -28.105 1.126 23.003 1.00 92.88 342 GLY A N 1
ATOM 2649 C CA . GLY A 1 342 ? -26.937 0.238 23.038 1.00 92.88 342 GLY A CA 1
ATOM 2650 C C . GLY A 1 342 ? -25.806 0.701 22.114 1.00 92.88 342 GLY A C 1
ATOM 2651 O O . GLY A 1 342 ? -25.743 1.876 21.736 1.00 92.88 342 GLY A O 1
ATOM 2652 N N . TRP A 1 343 ? -24.904 -0.224 21.783 1.00 95.69 343 TRP A N 1
ATOM 2653 C CA . TRP A 1 343 ? -23.635 0.075 21.118 1.00 95.69 343 TRP A CA 1
ATOM 2654 C C . TRP A 1 343 ? -23.303 -0.962 20.051 1.00 95.69 343 TRP A C 1
ATOM 2656 O O . TRP A 1 343 ? -23.197 -2.145 20.360 1.00 95.69 343 TRP A O 1
ATOM 2666 N N . ASP A 1 344 ? -23.122 -0.531 18.808 1.00 96.19 344 ASP A N 1
ATOM 2667 C CA . ASP A 1 344 ? -22.724 -1.427 17.726 1.00 96.19 344 ASP A CA 1
ATOM 2668 C C . ASP A 1 344 ? -21.239 -1.770 17.848 1.00 96.19 344 ASP A C 1
ATOM 2670 O O . ASP A 1 344 ? -20.409 -0.873 18.042 1.00 96.19 344 ASP A O 1
ATOM 2674 N N . VAL A 1 345 ? -20.920 -3.060 17.723 1.00 96.62 345 VAL A N 1
ATOM 2675 C CA . VAL A 1 345 ? -19.544 -3.565 17.778 1.00 96.62 345 VAL A CA 1
ATOM 2676 C C . VAL A 1 345 ? -19.087 -4.001 16.392 1.00 96.62 345 VAL A C 1
ATOM 2678 O O . VAL A 1 345 ? -19.746 -4.785 15.707 1.00 96.62 345 VAL A O 1
ATOM 2681 N N . TYR A 1 346 ? -17.928 -3.495 15.993 1.00 96.62 346 TYR A N 1
ATOM 2682 C CA . TYR A 1 346 ? -17.269 -3.826 14.739 1.00 96.62 346 TYR A CA 1
ATOM 2683 C C . TYR A 1 346 ? -15.928 -4.487 15.029 1.00 96.62 346 TYR A C 1
ATOM 2685 O O . TYR A 1 346 ? -15.266 -4.139 16.004 1.00 96.62 346 TYR A O 1
ATOM 2693 N N . GLU A 1 347 ? -15.507 -5.392 14.152 1.00 95.50 347 GLU A N 1
ATOM 2694 C CA . GLU A 1 347 ? -14.199 -6.041 14.221 1.00 95.50 347 GLU A CA 1
ATOM 2695 C C . GLU A 1 347 ? -13.363 -5.710 12.984 1.00 95.50 347 GLU A C 1
ATOM 2697 O O . GLU A 1 347 ? -13.843 -5.838 11.857 1.00 95.50 347 GLU A O 1
ATOM 2702 N N . TYR A 1 348 ? -12.111 -5.307 13.179 1.00 94.06 348 TYR A N 1
ATOM 2703 C CA . TYR A 1 348 ? -11.110 -5.172 12.133 1.00 94.06 348 TYR A CA 1
ATOM 2704 C C . TYR A 1 348 ? -10.619 -6.562 11.725 1.00 94.06 348 TYR A C 1
ATOM 2706 O O . TYR A 1 348 ? -9.731 -7.146 12.340 1.00 94.06 348 TYR A O 1
ATOM 2714 N N . THR A 1 349 ? -11.247 -7.129 10.701 1.00 93.25 349 THR A N 1
ATOM 2715 C CA . THR A 1 349 ? -11.061 -8.534 10.324 1.00 93.25 349 THR A CA 1
ATOM 2716 C C . THR A 1 349 ? -10.841 -8.693 8.829 1.00 93.25 349 THR A C 1
ATOM 2718 O O . THR A 1 349 ? -11.095 -7.767 8.054 1.00 93.25 349 THR A O 1
ATOM 2721 N N . ASP A 1 350 ? -10.346 -9.865 8.427 1.00 92.12 350 ASP A N 1
ATOM 2722 C CA . ASP A 1 350 ? -10.166 -10.200 7.018 1.00 92.12 350 ASP A CA 1
ATOM 2723 C C . ASP A 1 350 ? -11.537 -10.334 6.340 1.00 92.12 350 ASP A C 1
ATOM 2725 O O . ASP A 1 350 ? -12.420 -11.069 6.785 1.00 92.12 350 ASP A O 1
ATOM 2729 N N . VAL A 1 351 ? -11.713 -9.608 5.246 1.00 90.00 351 VAL A N 1
ATOM 2730 C CA . VAL A 1 351 ? -12.934 -9.546 4.443 1.00 90.00 351 VAL A CA 1
ATOM 2731 C C . VAL A 1 351 ? -12.683 -10.030 3.018 1.00 90.00 351 VAL A C 1
ATOM 2733 O O . VAL A 1 351 ? -13.342 -9.585 2.078 1.00 90.00 351 VAL A O 1
ATOM 2736 N N . VAL A 1 352 ? -11.732 -10.947 2.827 1.00 89.06 352 VAL A N 1
ATOM 2737 C CA . VAL A 1 352 ? -11.490 -11.585 1.524 1.00 89.06 352 VAL A CA 1
ATOM 2738 C C . VAL A 1 352 ? -12.775 -12.161 0.908 1.00 89.06 352 VAL A C 1
ATOM 2740 O O . VAL A 1 352 ? -12.967 -12.058 -0.301 1.00 89.06 352 VAL A O 1
ATOM 2743 N N . ASP A 1 353 ? -13.708 -12.647 1.734 1.00 90.94 353 ASP A N 1
ATOM 2744 C CA . ASP A 1 353 ? -15.015 -13.158 1.298 1.00 90.94 353 ASP A CA 1
ATOM 2745 C C . ASP A 1 353 ? -15.946 -12.066 0.724 1.00 90.94 353 ASP A C 1
ATOM 2747 O O . ASP A 1 353 ? -16.901 -12.370 0.006 1.00 90.94 353 ASP A O 1
ATOM 2751 N N . GLU A 1 354 ? -15.674 -10.781 0.988 1.00 91.50 354 GLU A N 1
ATOM 2752 C CA . GLU A 1 354 ? -16.398 -9.658 0.379 1.00 91.50 354 GLU A CA 1
ATOM 2753 C C . GLU A 1 354 ? -15.903 -9.325 -1.038 1.00 91.50 354 GLU A C 1
ATOM 2755 O O . GLU A 1 354 ? -16.561 -8.568 -1.762 1.00 91.50 354 GLU A O 1
ATOM 2760 N N . ILE A 1 355 ? -14.765 -9.884 -1.461 1.00 90.38 355 ILE A N 1
ATOM 2761 C CA . ILE A 1 355 ? -14.111 -9.594 -2.738 1.00 90.38 355 ILE A CA 1
ATOM 2762 C C . ILE A 1 355 ? -14.238 -10.811 -3.659 1.00 90.38 355 ILE A C 1
ATOM 2764 O O . ILE A 1 355 ? -13.637 -11.855 -3.447 1.00 90.38 355 ILE A O 1
ATOM 2768 N N . SER A 1 356 ? -14.988 -10.671 -4.752 1.00 91.06 356 SER A N 1
ATOM 2769 C CA . SER A 1 356 ? -15.151 -11.744 -5.745 1.00 91.06 356 SER A CA 1
ATOM 2770 C C . SER A 1 356 ? -13.961 -11.872 -6.697 1.00 91.06 356 SER A C 1
ATOM 2772 O O . SER A 1 356 ? -13.687 -12.954 -7.210 1.00 91.06 356 SER A O 1
ATOM 2774 N N . ALA A 1 357 ? -13.287 -10.762 -6.993 1.00 90.69 357 ALA A N 1
ATOM 2775 C CA . ALA A 1 357 ? -12.095 -10.737 -7.833 1.00 90.69 357 ALA A CA 1
ATOM 2776 C C . ALA A 1 357 ? -11.293 -9.468 -7.561 1.00 90.69 357 ALA A C 1
ATOM 2778 O O . ALA A 1 357 ? -11.872 -8.417 -7.290 1.00 90.69 357 ALA A O 1
ATOM 2779 N N . ILE A 1 358 ? -9.976 -9.543 -7.710 1.00 89.88 358 ILE A N 1
ATOM 2780 C CA . ILE A 1 358 ? -9.093 -8.386 -7.630 1.00 89.88 358 ILE A CA 1
ATOM 2781 C C . ILE A 1 358 ? -8.061 -8.434 -8.750 1.00 89.88 358 ILE A C 1
ATOM 2783 O O . ILE A 1 358 ? -7.580 -9.501 -9.122 1.00 89.88 358 ILE A O 1
ATOM 2787 N N . SER A 1 359 ? -7.767 -7.271 -9.318 1.00 88.00 359 SER A N 1
ATOM 2788 C CA . SER A 1 359 ? -6.738 -7.091 -10.330 1.00 88.00 359 SER A CA 1
ATOM 2789 C C . SER A 1 359 ? -6.098 -5.729 -10.120 1.00 88.00 359 SER A C 1
ATOM 2791 O O . SER A 1 359 ? -6.773 -4.708 -10.217 1.00 88.00 359 SER A O 1
ATOM 2793 N N . TYR A 1 360 ? -4.795 -5.699 -9.897 1.00 80.69 360 TYR A N 1
ATOM 2794 C CA . TYR A 1 360 ? -3.975 -4.494 -9.973 1.00 80.69 360 TYR A CA 1
ATOM 2795 C C . TYR A 1 360 ? -2.774 -4.789 -10.856 1.00 80.69 360 TYR A C 1
ATOM 2797 O O . TYR A 1 360 ? -2.359 -5.934 -11.006 1.00 80.69 360 TYR A O 1
ATOM 2805 N N . ASN A 1 361 ? -2.266 -3.756 -11.513 1.00 75.69 361 ASN A N 1
ATOM 2806 C CA . ASN A 1 361 ? -0.985 -3.850 -12.184 1.00 75.69 361 ASN A CA 1
ATOM 2807 C C . ASN A 1 361 ? 0.125 -3.808 -11.120 1.00 75.69 361 ASN A C 1
ATOM 2809 O O . ASN A 1 361 ? 0.081 -2.978 -10.215 1.00 75.69 361 ASN A O 1
ATOM 2813 N N . ASP A 1 362 ? 1.162 -4.638 -11.261 1.00 60.59 362 ASP A N 1
ATOM 2814 C CA . ASP A 1 362 ? 2.329 -4.628 -10.356 1.00 60.59 362 ASP A CA 1
ATOM 2815 C C . ASP A 1 362 ? 3.120 -3.308 -10.390 1.00 60.59 362 ASP A C 1
ATOM 2817 O O . ASP A 1 362 ? 4.085 -3.135 -9.651 1.00 60.59 362 ASP A O 1
ATOM 2821 N N . GLY A 1 363 ? 2.688 -2.343 -11.209 1.00 54.09 363 GLY A N 1
ATOM 2822 C CA . GLY A 1 363 ? 3.322 -1.047 -11.377 1.00 54.09 363 GLY A CA 1
ATOM 2823 C C . GLY A 1 363 ? 4.729 -1.206 -11.940 1.00 54.09 363 GLY A C 1
ATOM 2824 O O . GLY A 1 363 ? 5.699 -1.250 -11.195 1.00 54.09 363 GLY A O 1
ATOM 2825 N N . ILE A 1 364 ? 4.865 -1.243 -13.267 1.00 43.28 364 ILE A N 1
ATOM 2826 C CA . ILE A 1 364 ? 6.169 -1.034 -13.910 1.00 43.28 364 ILE A CA 1
ATOM 2827 C C . ILE A 1 364 ? 6.287 0.458 -14.239 1.00 43.28 364 ILE A C 1
ATOM 2829 O O . ILE A 1 364 ? 5.363 1.035 -14.809 1.00 43.28 364 ILE A O 1
ATOM 2833 N N . MET A 1 365 ? 7.412 1.053 -13.824 1.00 43.03 365 MET A N 1
ATOM 2834 C CA . MET A 1 365 ? 7.906 2.414 -14.093 1.00 43.03 365 MET A CA 1
ATOM 2835 C C . MET A 1 365 ? 6.927 3.400 -14.750 1.00 43.03 365 MET A C 1
ATOM 2837 O O . MET A 1 365 ? 6.719 3.384 -15.962 1.00 43.03 365 MET A O 1
ATOM 2841 N N . GLY A 1 366 ? 6.424 4.347 -13.954 1.00 45.72 366 GLY A N 1
ATOM 2842 C CA . GLY A 1 366 ? 5.727 5.540 -14.450 1.00 45.72 366 GLY A CA 1
ATOM 2843 C C . GLY A 1 366 ? 4.208 5.427 -14.587 1.00 45.72 366 GLY A C 1
ATOM 2844 O O . GLY A 1 366 ? 3.572 6.410 -14.959 1.00 45.72 366 GLY A O 1
ATOM 2845 N N . ILE A 1 367 ? 3.613 4.275 -14.270 1.00 51.38 367 ILE A N 1
ATOM 2846 C CA . ILE A 1 367 ? 2.158 4.083 -14.300 1.00 51.38 367 ILE A CA 1
ATOM 2847 C C . ILE A 1 367 ? 1.650 3.916 -12.875 1.00 51.38 367 ILE A C 1
ATOM 2849 O O . ILE A 1 367 ? 2.239 3.186 -12.077 1.00 51.38 367 ILE A O 1
ATOM 2853 N N . GLU A 1 368 ? 0.551 4.600 -12.561 1.00 57.09 368 GLU A N 1
ATOM 2854 C CA . GLU A 1 368 ? -0.085 4.465 -11.261 1.00 57.09 368 GLU A CA 1
ATOM 2855 C C . GLU A 1 368 ? -0.392 2.976 -10.971 1.00 57.09 368 GLU A C 1
ATOM 2857 O O . GLU A 1 368 ? -0.939 2.303 -11.856 1.00 57.09 368 GLU A O 1
ATOM 2862 N N . LYS A 1 369 ? -0.052 2.445 -9.775 1.00 68.19 369 LYS A N 1
ATOM 2863 C CA . LYS A 1 369 ? -0.621 1.182 -9.280 1.00 68.19 369 LYS A CA 1
ATOM 2864 C C . LYS A 1 369 ? -2.118 1.425 -9.105 1.00 68.19 369 LYS A C 1
ATOM 2866 O O . LYS A 1 369 ? -2.601 1.889 -8.072 1.00 68.19 369 LYS A O 1
ATOM 2871 N N . LYS A 1 370 ? -2.835 1.189 -10.194 1.00 81.00 370 LYS A N 1
ATOM 2872 C CA . LYS A 1 370 ? -4.276 1.292 -10.310 1.00 81.00 370 LYS A CA 1
ATOM 2873 C C . LYS A 1 370 ? -4.795 -0.117 -10.391 1.00 81.00 370 LYS A C 1
ATOM 2875 O O . LYS A 1 370 ? -4.380 -0.917 -11.228 1.00 81.00 370 LYS A O 1
ATOM 2880 N N . GLY A 1 371 ? -5.742 -0.400 -9.525 1.00 85.94 371 GLY A N 1
ATOM 2881 C CA . GLY A 1 371 ? -6.438 -1.661 -9.534 1.00 85.94 371 GLY A CA 1
ATOM 2882 C C . GLY A 1 371 ? -7.920 -1.471 -9.728 1.00 85.94 371 GLY A C 1
ATOM 2883 O O . GLY A 1 371 ? -8.481 -0.373 -9.666 1.00 85.94 371 GLY A O 1
ATOM 2884 N N . SER A 1 372 ? -8.572 -2.600 -9.899 1.00 90.94 372 SER A N 1
ATOM 2885 C CA . SER A 1 372 ? -9.974 -2.721 -9.592 1.00 90.94 372 SER A CA 1
ATOM 2886 C C . SER A 1 372 ? -10.212 -4.006 -8.828 1.00 90.94 372 SER A C 1
ATOM 2888 O O . SER A 1 372 ? -9.567 -5.023 -9.083 1.00 90.94 372 SER A O 1
ATOM 2890 N N . LEU A 1 373 ? -11.167 -3.959 -7.915 1.00 92.75 373 LEU A N 1
ATOM 2891 C CA . LEU A 1 373 ? -11.730 -5.145 -7.302 1.00 92.75 373 LEU A CA 1
ATOM 2892 C C . LEU A 1 373 ? -13.228 -5.195 -7.577 1.00 92.75 373 LEU A C 1
ATOM 2894 O O . LEU A 1 373 ? -13.883 -4.172 -7.792 1.00 92.75 373 LEU A O 1
ATOM 2898 N N . ILE A 1 374 ? -13.764 -6.403 -7.618 1.00 91.38 374 ILE A N 1
ATOM 2899 C CA . ILE A 1 374 ? -15.187 -6.665 -7.749 1.00 91.38 374 ILE A CA 1
ATOM 2900 C C . ILE A 1 374 ? -15.678 -7.055 -6.363 1.00 91.38 374 ILE A C 1
ATOM 2902 O O . ILE A 1 374 ? -15.347 -8.139 -5.885 1.00 91.38 374 ILE A O 1
ATOM 2906 N N . ALA A 1 375 ? -16.457 -6.182 -5.727 1.00 89.94 375 ALA A N 1
ATOM 2907 C CA . ALA A 1 375 ? -17.130 -6.539 -4.484 1.00 89.94 375 ALA A CA 1
ATOM 2908 C C . ALA A 1 375 ? -18.263 -7.526 -4.773 1.00 89.94 375 ALA A C 1
ATOM 2910 O O . ALA A 1 375 ? -18.970 -7.406 -5.785 1.00 89.94 375 ALA A O 1
ATOM 2911 N N . HIS A 1 376 ? -18.457 -8.476 -3.863 1.00 89.00 376 HIS A N 1
ATOM 2912 C CA . HIS A 1 376 ? -19.609 -9.361 -3.890 1.00 89.00 376 HIS A CA 1
ATOM 2913 C C . HIS A 1 376 ? -20.906 -8.527 -3.834 1.00 89.00 376 HIS A C 1
ATOM 2915 O O . HIS A 1 376 ? -20.955 -7.521 -3.114 1.00 89.00 376 HIS A O 1
ATOM 2921 N N . PRO A 1 377 ? -21.970 -8.911 -4.566 1.00 86.06 377 PRO A N 1
ATOM 2922 C CA . PRO A 1 377 ? -23.220 -8.155 -4.602 1.00 86.06 377 PRO A CA 1
ATOM 2923 C C . PRO A 1 377 ? -23.839 -7.878 -3.233 1.00 86.06 377 PRO A C 1
ATOM 2925 O O . PRO A 1 377 ? -24.476 -6.847 -3.090 1.00 86.06 377 PRO A O 1
ATOM 2928 N N . ASP A 1 378 ? -23.624 -8.744 -2.244 1.00 88.12 378 ASP A N 1
ATOM 2929 C CA . ASP A 1 378 ? -24.204 -8.588 -0.902 1.00 88.12 378 ASP A CA 1
ATOM 2930 C C . ASP A 1 378 ? -23.439 -7.590 -0.019 1.00 88.12 378 ASP A C 1
ATOM 2932 O O . ASP A 1 378 ? -23.993 -7.065 0.940 1.00 88.12 378 ASP A O 1
ATOM 2936 N N . PHE A 1 379 ? -22.183 -7.285 -0.360 1.00 88.12 379 PHE A N 1
ATOM 2937 C CA . PHE A 1 379 ? -21.300 -6.448 0.462 1.00 88.12 379 PHE A CA 1
ATOM 2938 C C . PHE A 1 379 ? -20.966 -5.112 -0.190 1.00 88.12 379 PHE A C 1
ATOM 2940 O O . PHE A 1 379 ? -20.186 -4.329 0.342 1.00 88.12 379 PHE A O 1
ATOM 2947 N N . HIS A 1 380 ? -21.559 -4.796 -1.343 1.00 84.62 380 HIS A N 1
ATOM 2948 C CA . HIS A 1 380 ? -21.197 -3.595 -2.086 1.00 84.62 380 HIS A CA 1
ATOM 2949 C C . HIS A 1 380 ? -21.387 -2.301 -1.284 1.00 84.62 380 HIS A C 1
ATOM 2951 O O . HIS A 1 380 ? -20.672 -1.336 -1.536 1.00 84.62 380 HIS A O 1
ATOM 2957 N N . THR A 1 381 ? -22.334 -2.239 -0.344 1.00 86.25 381 THR A N 1
ATOM 2958 C CA . THR A 1 381 ? -22.576 -1.079 0.532 1.00 86.25 381 THR A CA 1
ATOM 2959 C C . THR A 1 381 ? -21.448 -0.829 1.518 1.00 86.25 381 THR A C 1
ATOM 2961 O O . THR A 1 381 ? -21.269 0.320 1.906 1.00 86.25 381 THR A O 1
ATOM 2964 N N . ASN A 1 382 ? -20.661 -1.853 1.853 1.00 87.00 382 ASN A N 1
ATOM 2965 C CA . ASN A 1 382 ? -19.536 -1.716 2.769 1.00 87.00 382 ASN A CA 1
ATOM 2966 C C . ASN A 1 382 ? -18.443 -0.841 2.146 1.00 87.00 382 ASN A C 1
ATOM 2968 O O . ASN A 1 382 ? -17.736 -0.140 2.843 1.00 87.00 382 ASN A O 1
ATOM 2972 N N . TRP A 1 383 ? -18.291 -0.826 0.826 1.00 87.88 383 TRP A N 1
ATOM 2973 C CA . TRP A 1 383 ? -17.181 -0.140 0.164 1.00 87.88 383 TRP A CA 1
ATOM 2974 C C . TRP A 1 383 ? -17.548 1.286 -0.250 1.00 87.88 383 TRP A C 1
ATOM 2976 O O . TRP A 1 383 ? -18.427 1.470 -1.100 1.00 87.88 383 TRP A O 1
ATOM 2986 N N . SER A 1 384 ? -16.859 2.292 0.284 1.00 88.06 384 SER A N 1
ATOM 2987 C CA . SER A 1 384 ? -17.118 3.707 0.011 1.00 88.06 384 SER A CA 1
ATOM 2988 C C . SER A 1 384 ? -15.973 4.361 -0.757 1.00 88.06 384 SER A C 1
ATOM 2990 O O . SER A 1 384 ? -14.795 4.070 -0.571 1.00 88.06 384 SER A O 1
ATOM 2992 N N . LYS A 1 385 ? -16.317 5.290 -1.658 1.00 87.88 385 LYS A N 1
ATOM 2993 C CA . LYS A 1 385 ? -15.306 6.140 -2.293 1.00 87.88 385 LYS A CA 1
ATOM 2994 C C . LYS A 1 385 ? -14.643 6.981 -1.207 1.00 87.88 385 LYS A C 1
ATOM 2996 O O . LYS A 1 385 ? -15.328 7.748 -0.541 1.00 87.88 385 LYS A O 1
ATOM 3001 N N . GLY A 1 386 ? -13.326 6.892 -1.097 1.00 83.81 386 GLY A N 1
ATOM 3002 C CA . GLY A 1 386 ? -12.577 7.545 -0.033 1.00 83.81 386 GLY A CA 1
ATOM 3003 C C . GLY A 1 386 ? -11.879 6.577 0.914 1.00 83.81 386 GLY A C 1
ATOM 3004 O O . GLY A 1 386 ? -10.857 6.971 1.468 1.00 83.81 386 GLY A O 1
ATOM 3005 N N . ASP A 1 387 ? -12.381 5.349 1.050 1.00 86.25 387 ASP A N 1
ATOM 3006 C CA . ASP A 1 387 ? -11.797 4.354 1.952 1.00 86.25 387 ASP A CA 1
ATOM 3007 C C . ASP A 1 387 ? -10.385 3.982 1.508 1.00 86.25 387 ASP A C 1
ATOM 3009 O O . ASP A 1 387 ? -10.099 3.889 0.307 1.00 86.25 387 ASP A O 1
ATOM 3013 N N . SER A 1 388 ? -9.520 3.748 2.486 1.00 86.12 388 SER A N 1
ATOM 3014 C CA . SER A 1 388 ? -8.204 3.169 2.275 1.00 86.12 388 SER A CA 1
ATOM 3015 C C . SER A 1 388 ? -8.329 1.648 2.208 1.00 86.12 388 SER A C 1
ATOM 3017 O O . SER A 1 388 ? -9.196 1.032 2.823 1.00 86.12 388 SER A O 1
ATOM 3019 N N . ILE A 1 389 ? -7.470 1.026 1.416 1.00 87.44 389 ILE A N 1
ATOM 3020 C CA . ILE A 1 389 ? -7.438 -0.410 1.185 1.00 87.44 389 ILE A CA 1
ATOM 3021 C C . ILE A 1 389 ? -5.996 -0.890 1.274 1.00 87.44 389 ILE A C 1
ATOM 3023 O O . ILE A 1 389 ? -5.143 -0.445 0.506 1.00 87.44 389 ILE A O 1
ATOM 3027 N N . LYS A 1 390 ? -5.740 -1.820 2.195 1.00 88.56 390 LYS A N 1
ATOM 3028 C CA . LYS A 1 390 ? -4.484 -2.568 2.303 1.00 88.56 390 LYS A CA 1
ATOM 3029 C C . LYS A 1 390 ? -4.704 -4.010 1.859 1.00 88.56 390 LYS A C 1
ATOM 3031 O O . LYS A 1 390 ? -5.642 -4.658 2.318 1.00 88.56 390 LYS A O 1
ATOM 3036 N N . ILE A 1 391 ? -3.860 -4.503 0.966 1.00 87.62 391 ILE A N 1
ATOM 3037 C CA . ILE A 1 391 ? -3.895 -5.870 0.448 1.00 87.62 391 ILE A CA 1
ATOM 3038 C C . ILE A 1 391 ? -2.581 -6.523 0.829 1.00 87.62 391 ILE A C 1
ATOM 3040 O O . ILE A 1 391 ? -1.509 -6.021 0.484 1.00 87.62 391 ILE A O 1
ATOM 3044 N N . TYR A 1 392 ? -2.692 -7.645 1.523 1.00 88.06 392 TYR A N 1
ATOM 3045 C CA . TYR A 1 392 ? -1.564 -8.455 1.944 1.00 88.06 392 TYR A CA 1
ATOM 3046 C C . TYR A 1 392 ? -1.536 -9.751 1.146 1.00 88.06 392 TYR A C 1
ATOM 3048 O O . TYR A 1 392 ? -2.585 -10.293 0.779 1.00 88.06 392 TYR A O 1
ATOM 3056 N N . ASP A 1 393 ? -0.346 -10.278 0.902 1.00 85.75 393 ASP A N 1
ATOM 3057 C CA . ASP A 1 393 ? -0.172 -11.596 0.312 1.00 85.75 393 ASP A CA 1
ATOM 3058 C C . ASP A 1 393 ? -0.539 -12.720 1.305 1.00 85.75 393 ASP A C 1
ATOM 3060 O O . ASP A 1 393 ? -1.125 -12.513 2.370 1.00 85.75 393 ASP A O 1
ATOM 3064 N N . GLN A 1 394 ? -0.251 -13.965 0.937 1.00 85.19 394 GLN A N 1
ATOM 3065 C CA . GLN A 1 394 ? -0.486 -15.127 1.804 1.00 85.19 394 GLN A CA 1
ATOM 3066 C C . GLN A 1 394 ? 0.505 -15.257 2.977 1.00 85.19 394 GLN A C 1
ATOM 3068 O O . GLN A 1 394 ? 0.274 -16.068 3.874 1.00 85.19 394 GLN A O 1
ATOM 3073 N N . TYR A 1 395 ? 1.583 -14.474 2.975 1.00 84.50 395 TYR A N 1
ATOM 3074 C CA . TYR A 1 395 ? 2.621 -14.407 4.003 1.00 84.50 395 TYR A CA 1
ATOM 3075 C C . TYR A 1 395 ? 2.504 -13.142 4.867 1.00 84.50 395 TYR A C 1
ATOM 3077 O O . TYR A 1 395 ? 3.429 -12.835 5.618 1.00 84.50 395 TYR A O 1
ATOM 3085 N N . ASN A 1 396 ? 1.371 -12.433 4.786 1.00 83.31 396 ASN A N 1
ATOM 3086 C CA . ASN A 1 396 ? 1.117 -11.163 5.463 1.00 83.31 396 ASN A CA 1
ATOM 3087 C C . ASN A 1 396 ? 2.066 -10.022 5.034 1.00 83.31 396 ASN A C 1
ATOM 3089 O O . ASN A 1 396 ? 2.218 -9.045 5.758 1.00 83.31 396 ASN A O 1
ATOM 3093 N N . GLN A 1 397 ? 2.697 -10.099 3.861 1.00 83.81 397 GLN A N 1
ATOM 3094 C CA . GLN A 1 397 ? 3.449 -8.975 3.304 1.00 83.81 397 GLN A CA 1
ATOM 3095 C C . GLN A 1 397 ? 2.491 -8.024 2.588 1.00 83.81 397 GLN A C 1
ATOM 3097 O O . GLN A 1 397 ? 1.669 -8.457 1.781 1.00 83.81 397 GLN A O 1
ATOM 3102 N N . LEU A 1 398 ? 2.578 -6.726 2.886 1.00 83.94 398 LEU A N 1
ATOM 3103 C CA . LEU A 1 398 ? 1.796 -5.702 2.194 1.00 83.94 398 LEU A CA 1
ATOM 3104 C C . LEU A 1 398 ? 2.186 -5.698 0.705 1.00 83.94 398 LEU A C 1
ATOM 3106 O O . LEU A 1 398 ? 3.350 -5.479 0.384 1.00 83.94 398 LEU A O 1
ATOM 3110 N N . GLU A 1 399 ? 1.228 -5.913 -0.198 1.00 85.88 399 GLU A N 1
ATOM 3111 C CA . GLU A 1 399 ? 1.431 -5.854 -1.659 1.00 85.88 399 GLU A CA 1
ATOM 3112 C C . GLU A 1 399 ? 0.901 -4.553 -2.268 1.00 85.88 399 GLU A C 1
ATOM 3114 O O . GLU A 1 399 ? 1.470 -4.010 -3.226 1.00 85.88 399 GLU A O 1
ATOM 3119 N N . PHE A 1 400 ? -0.177 -4.023 -1.689 1.00 86.31 400 PHE A N 1
ATOM 3120 C CA . PHE A 1 400 ? -0.808 -2.799 -2.153 1.00 86.31 400 PHE A CA 1
ATOM 3121 C C . PHE A 1 400 ? -1.472 -2.045 -1.009 1.00 86.31 400 PHE A C 1
ATOM 3123 O O . PHE A 1 400 ? -2.232 -2.612 -0.229 1.00 86.31 400 PHE A O 1
ATOM 3130 N N . TRP A 1 401 ? -1.261 -0.738 -0.985 1.00 86.19 401 TRP A N 1
ATOM 3131 C CA . TRP A 1 401 ? -1.965 0.197 -0.135 1.00 86.19 401 TRP A CA 1
ATOM 3132 C C . TRP A 1 401 ? -2.428 1.385 -0.971 1.00 86.19 401 TRP A C 1
ATOM 3134 O O . TRP A 1 401 ? -1.621 2.087 -1.578 1.00 86.19 401 TRP A O 1
ATOM 3144 N N . GLY A 1 402 ? -3.735 1.619 -1.011 1.00 86.38 402 GLY A N 1
ATOM 3145 C CA . GLY A 1 402 ? -4.308 2.714 -1.779 1.00 86.38 402 GLY A CA 1
ATOM 3146 C C . GLY A 1 402 ? -5.678 3.134 -1.302 1.00 86.38 402 GLY A C 1
ATOM 3147 O O . GLY A 1 402 ? -6.102 2.766 -0.218 1.00 86.38 402 GLY A O 1
ATOM 3148 N N . LYS A 1 403 ? -6.362 3.917 -2.129 1.00 88.69 403 LYS A N 1
ATOM 3149 C CA . LYS A 1 403 ? -7.669 4.497 -1.851 1.00 88.69 403 LYS A CA 1
ATOM 3150 C C . LYS A 1 403 ? -8.681 4.092 -2.905 1.00 88.69 403 LYS A C 1
ATOM 3152 O O . LYS A 1 403 ? -8.352 3.981 -4.086 1.00 88.69 403 LYS A O 1
ATOM 3157 N N . ILE A 1 404 ? -9.936 3.941 -2.507 1.00 90.38 404 ILE A N 1
ATOM 3158 C CA . ILE A 1 404 ? -11.049 3.753 -3.431 1.00 90.38 404 ILE A CA 1
ATOM 3159 C C . ILE A 1 404 ? -11.387 5.093 -4.086 1.00 90.38 404 ILE A C 1
ATOM 3161 O O . ILE A 1 404 ? -11.929 6.001 -3.451 1.00 90.38 404 ILE A O 1
ATOM 3165 N N . ILE A 1 405 ? -11.102 5.216 -5.380 1.00 91.62 405 ILE A N 1
ATOM 3166 C CA . ILE A 1 405 ? -11.333 6.450 -6.149 1.00 91.62 405 ILE A CA 1
ATOM 3167 C C . ILE A 1 405 ? -12.697 6.479 -6.838 1.00 91.62 405 ILE A C 1
ATOM 3169 O O . ILE A 1 405 ? -13.218 7.555 -7.156 1.00 91.62 405 ILE A O 1
ATOM 3173 N N . ASP A 1 406 ? -13.279 5.307 -7.085 1.00 92.38 406 ASP A N 1
ATOM 3174 C CA . ASP A 1 406 ? -14.494 5.164 -7.875 1.00 92.38 406 ASP A CA 1
ATOM 3175 C C . ASP A 1 406 ? -15.213 3.852 -7.546 1.00 92.38 406 ASP A C 1
ATOM 3177 O O . ASP A 1 406 ? -14.579 2.840 -7.245 1.00 92.38 406 ASP A O 1
ATOM 3181 N N . LYS A 1 407 ? -16.541 3.864 -7.643 1.00 92.81 407 LYS A N 1
ATOM 3182 C CA . LYS A 1 407 ? -17.411 2.715 -7.374 1.00 92.81 407 LYS A CA 1
ATOM 3183 C C . LYS A 1 407 ? -18.544 2.727 -8.387 1.00 92.81 407 LYS A C 1
ATOM 3185 O O . LYS A 1 407 ? -19.458 3.539 -8.280 1.00 92.81 407 LYS A O 1
ATOM 3190 N N . ASN A 1 408 ? -18.503 1.809 -9.348 1.00 92.50 408 ASN A N 1
ATOM 3191 C CA . ASN A 1 408 ? -19.488 1.738 -10.426 1.00 92.50 408 ASN A CA 1
ATOM 3192 C C . ASN A 1 408 ? -20.051 0.337 -10.591 1.00 92.50 408 ASN A C 1
ATOM 3194 O O . ASN A 1 408 ? -19.368 -0.658 -10.375 1.00 92.50 408 ASN A O 1
ATOM 3198 N N . ARG A 1 409 ? -21.295 0.255 -11.054 1.00 91.62 409 ARG A N 1
ATOM 3199 C CA . ARG A 1 409 ? -21.913 -1.014 -11.433 1.00 91.62 409 ARG A CA 1
ATOM 3200 C C . ARG A 1 409 ? -21.602 -1.316 -12.898 1.00 91.62 409 ARG A C 1
ATOM 3202 O O . ARG A 1 409 ? -21.798 -0.459 -13.756 1.00 91.62 409 ARG A O 1
ATOM 3209 N N . ASN A 1 410 ? -21.118 -2.516 -13.203 1.00 88.50 410 ASN A N 1
ATOM 3210 C CA . ASN A 1 410 ? -20.885 -2.938 -14.584 1.00 88.50 410 ASN A CA 1
ATOM 3211 C C . ASN A 1 410 ? -22.175 -3.452 -15.251 1.00 88.50 410 ASN A C 1
ATOM 3213 O O . ASN A 1 410 ? -23.210 -3.617 -14.604 1.00 88.50 410 ASN A O 1
ATOM 3217 N N . ARG A 1 411 ? -22.102 -3.769 -16.552 1.00 85.81 411 ARG A N 1
ATOM 3218 C CA . ARG A 1 411 ? -23.242 -4.292 -17.334 1.00 85.81 411 ARG A CA 1
ATOM 3219 C C . ARG A 1 411 ? -23.820 -5.613 -16.799 1.00 85.81 411 ARG A C 1
ATOM 3221 O O . ARG A 1 411 ? -24.957 -5.937 -17.112 1.00 85.81 411 ARG A O 1
ATOM 3228 N N . ARG A 1 412 ? -23.064 -6.371 -15.995 1.00 82.62 412 ARG A N 1
ATOM 3229 C CA . ARG A 1 412 ? -23.513 -7.620 -15.348 1.00 82.62 412 ARG A CA 1
ATOM 3230 C C . ARG A 1 412 ? -24.144 -7.387 -13.972 1.00 82.62 412 ARG A C 1
ATOM 3232 O O . ARG A 1 412 ? -24.531 -8.342 -13.313 1.00 82.62 412 ARG A O 1
ATOM 3239 N N . GLY A 1 413 ? -24.231 -6.136 -13.520 1.00 85.38 413 GLY A N 1
ATOM 3240 C CA . GLY A 1 413 ? -24.781 -5.786 -12.217 1.00 85.38 413 GLY A CA 1
ATOM 3241 C C . GLY A 1 413 ? -23.802 -5.925 -11.046 1.00 85.38 413 GLY A C 1
ATOM 3242 O O . GLY A 1 413 ? -24.230 -5.719 -9.911 1.00 85.38 413 GLY A O 1
ATOM 3243 N N . LEU A 1 414 ? -22.524 -6.230 -11.299 1.00 89.31 414 LEU A N 1
ATOM 3244 C CA . LEU A 1 414 ? -21.478 -6.332 -10.275 1.00 89.31 414 LEU A CA 1
ATOM 3245 C C . LEU A 1 414 ? -20.870 -4.955 -9.987 1.00 89.31 414 LEU A C 1
ATOM 3247 O O . LEU A 1 414 ? -20.734 -4.139 -10.902 1.00 89.31 414 LEU A O 1
ATOM 3251 N N . TYR A 1 415 ? -20.480 -4.703 -8.738 1.00 92.75 415 TYR A N 1
ATOM 3252 C CA . TYR A 1 415 ? -19.829 -3.454 -8.344 1.00 92.75 415 TYR A CA 1
ATOM 3253 C C . TYR A 1 415 ? -18.317 -3.551 -8.559 1.00 92.75 415 TYR A C 1
ATOM 3255 O O . TYR A 1 415 ? -17.637 -4.328 -7.899 1.00 92.75 415 TYR A O 1
ATOM 3263 N N . ILE A 1 416 ? -17.805 -2.749 -9.492 1.00 93.50 416 ILE A N 1
ATOM 3264 C CA . ILE A 1 416 ? -16.379 -2.546 -9.740 1.00 93.50 416 ILE A CA 1
ATOM 3265 C C . ILE A 1 416 ? -15.924 -1.337 -8.925 1.00 93.50 416 ILE A C 1
ATOM 3267 O O . ILE A 1 416 ? -16.405 -0.216 -9.118 1.00 93.50 416 ILE A O 1
ATOM 3271 N N . ILE A 1 417 ? -14.974 -1.578 -8.036 1.00 93.62 417 ILE A N 1
ATOM 3272 C CA . ILE A 1 417 ? -14.340 -0.599 -7.161 1.00 93.62 417 ILE A CA 1
ATOM 3273 C C . ILE A 1 417 ? -12.954 -0.340 -7.731 1.00 93.62 417 ILE A C 1
ATOM 3275 O O . ILE A 1 417 ? -12.146 -1.260 -7.824 1.00 93.62 417 ILE A O 1
ATOM 3279 N N . LYS A 1 418 ? -12.682 0.894 -8.154 1.00 93.06 418 LYS A N 1
ATOM 3280 C CA . LYS A 1 418 ? -11.350 1.279 -8.629 1.00 93.06 418 LYS A CA 1
ATOM 3281 C C . LYS A 1 418 ? -10.522 1.756 -7.449 1.00 93.06 418 LYS A C 1
ATOM 3283 O O . LYS A 1 418 ? -10.985 2.594 -6.673 1.00 93.06 418 LYS A O 1
ATOM 3288 N N . ILE A 1 419 ? -9.304 1.246 -7.365 1.00 91.31 419 ILE A N 1
ATOM 3289 C CA . ILE A 1 419 ? -8.355 1.531 -6.293 1.00 91.31 419 ILE A CA 1
ATOM 3290 C C . ILE A 1 419 ? -7.105 2.188 -6.871 1.00 91.31 419 ILE A C 1
ATOM 3292 O O . ILE A 1 419 ? -6.718 1.905 -8.006 1.00 91.31 419 ILE A O 1
ATOM 3296 N N . ASP A 1 420 ? -6.499 3.079 -6.099 1.00 86.00 420 ASP A N 1
ATOM 3297 C CA . ASP A 1 420 ? -5.345 3.876 -6.507 1.00 86.00 420 ASP A CA 1
ATOM 3298 C C . ASP A 1 420 ? -4.401 4.096 -5.319 1.00 86.00 420 ASP A C 1
ATOM 3300 O O . ASP A 1 420 ? -4.800 4.657 -4.298 1.00 86.00 420 ASP A O 1
ATOM 3304 N N . SER A 1 421 ? -3.145 3.663 -5.445 1.00 79.25 421 SER A N 1
ATOM 3305 C CA . SER A 1 421 ? -2.146 3.806 -4.380 1.00 79.25 421 SER A CA 1
ATOM 3306 C C . SER A 1 421 ? -1.740 5.257 -4.089 1.00 79.25 421 SER A C 1
ATOM 3308 O O . SER A 1 421 ? -1.199 5.539 -3.023 1.00 79.25 421 SER A O 1
ATOM 3310 N N . PHE A 1 422 ? -1.979 6.198 -5.008 1.00 69.81 422 PHE A N 1
ATOM 3311 C CA . PHE A 1 422 ? -1.418 7.555 -4.930 1.00 69.81 422 PHE A CA 1
ATOM 3312 C C . PHE A 1 422 ? -2.254 8.519 -4.101 1.00 69.81 422 PHE A C 1
ATOM 3314 O O . PHE A 1 422 ? -1.718 9.425 -3.465 1.00 69.81 422 PHE A O 1
ATOM 3321 N N . THR A 1 423 ? -3.573 8.355 -4.114 1.00 67.56 423 THR A N 1
ATOM 3322 C CA . THR A 1 423 ? -4.508 9.322 -3.521 1.00 67.56 423 THR A CA 1
ATOM 3323 C C . THR A 1 423 ? -4.761 9.105 -2.030 1.00 67.56 423 THR A C 1
ATOM 3325 O O . THR A 1 423 ? -5.658 9.732 -1.458 1.00 67.56 423 THR A O 1
ATOM 3328 N N . ASN A 1 424 ? -3.990 8.224 -1.387 1.00 64.19 424 ASN A N 1
ATOM 3329 C CA . ASN A 1 424 ? -4.308 7.746 -0.049 1.00 64.19 424 ASN A CA 1
ATOM 3330 C C . ASN A 1 424 ? -3.916 8.695 1.096 1.00 64.19 424 ASN A C 1
ATOM 3332 O O . ASN A 1 424 ? -4.395 8.537 2.209 1.00 64.19 424 ASN A O 1
ATOM 3336 N N . GLU A 1 425 ? -3.099 9.721 0.855 1.00 60.28 425 GLU A N 1
ATOM 3337 C CA . GLU A 1 425 ? -2.656 10.637 1.917 1.00 60.28 425 GLU A CA 1
ATOM 3338 C C . GLU A 1 425 ? -3.465 11.938 1.955 1.00 60.28 425 GLU A C 1
ATOM 3340 O O . GLU A 1 425 ? -3.555 12.660 0.962 1.00 60.28 425 GLU A O 1
ATOM 3345 N N . ILE A 1 426 ? -4.058 12.243 3.118 1.00 51.53 426 ILE A N 1
ATOM 3346 C CA . ILE A 1 426 ? -4.873 13.454 3.343 1.00 51.53 426 ILE A CA 1
ATOM 3347 C C . ILE A 1 426 ? -3.994 14.652 3.737 1.00 51.53 426 ILE A C 1
ATOM 3349 O O . ILE A 1 426 ? -4.334 15.798 3.444 1.00 51.53 426 ILE A O 1
ATOM 3353 N N . LEU A 1 427 ? -2.835 14.405 4.354 1.00 46.47 427 LEU A N 1
ATOM 3354 C CA . LEU A 1 427 ? -1.876 15.428 4.768 1.00 46.47 427 LEU A CA 1
ATOM 3355 C C . LEU A 1 427 ? -0.450 14.993 4.429 1.00 46.47 427 LEU A C 1
ATOM 3357 O O . LEU A 1 427 ? -0.105 13.831 4.575 1.00 46.47 427 LEU A O 1
ATOM 3361 N N . ARG A 1 428 ? 0.391 15.935 4.002 1.00 50.19 428 ARG A N 1
ATOM 3362 C CA . ARG A 1 428 ? 1.846 15.763 3.900 1.00 50.19 428 ARG A CA 1
ATOM 3363 C C . ARG A 1 428 ? 2.525 16.965 4.545 1.00 50.19 428 ARG A C 1
ATOM 3365 O O . ARG A 1 428 ? 2.112 18.105 4.293 1.00 50.19 428 ARG A O 1
ATOM 3372 N N . LYS A 1 429 ? 3.544 16.722 5.379 1.00 41.91 429 LYS A N 1
ATOM 3373 C CA . LYS A 1 429 ? 4.362 17.763 6.023 1.00 41.91 429 LYS A CA 1
ATOM 3374 C C . LYS A 1 429 ? 4.848 18.751 4.970 1.00 41.91 429 LYS A C 1
ATOM 3376 O O . LYS A 1 429 ? 5.513 18.375 4.017 1.00 41.91 429 LYS A O 1
ATOM 3381 N N . THR A 1 430 ? 4.505 20.026 5.115 1.00 41.28 430 THR A N 1
ATOM 3382 C CA . THR A 1 430 ? 5.030 21.056 4.214 1.00 41.28 430 THR A CA 1
ATOM 3383 C C . THR A 1 430 ? 6.469 21.338 4.623 1.00 41.28 430 THR A C 1
ATOM 3385 O O . THR A 1 430 ? 6.694 22.084 5.573 1.00 41.28 430 THR A O 1
ATOM 3388 N N . TYR A 1 431 ? 7.445 20.723 3.954 1.00 40.81 431 TYR A N 1
ATOM 3389 C CA . TYR A 1 431 ? 8.841 21.101 4.142 1.00 40.81 431 TYR A CA 1
ATOM 3390 C C . TYR A 1 431 ? 9.049 22.478 3.513 1.00 40.81 431 TYR A C 1
ATOM 3392 O O . TYR A 1 431 ? 9.155 22.645 2.303 1.00 40.81 431 TYR A O 1
ATOM 3400 N N . SER A 1 432 ? 9.038 23.490 4.374 1.00 39.19 432 SER A N 1
ATOM 3401 C CA . SER A 1 432 ? 9.433 24.859 4.067 1.00 39.19 432 SER A CA 1
ATOM 3402 C C . SER A 1 432 ? 10.954 24.986 4.213 1.00 39.19 432 SER A C 1
ATOM 3404 O O . SER A 1 432 ? 11.447 25.826 4.963 1.00 39.19 432 SER A O 1
ATOM 3406 N N . THR A 1 433 ? 11.732 24.143 3.540 1.00 43.94 433 THR A N 1
ATOM 3407 C CA . THR A 1 433 ? 13.130 24.493 3.289 1.00 43.94 433 THR A CA 1
ATOM 3408 C C . THR A 1 433 ? 13.118 25.504 2.153 1.00 43.94 433 THR A C 1
ATOM 3410 O O . THR A 1 433 ? 12.919 25.180 0.983 1.00 43.94 433 THR A O 1
ATOM 3413 N N . THR A 1 434 ? 13.238 26.784 2.508 1.00 43.53 434 THR A N 1
ATOM 3414 C CA . THR A 1 434 ? 13.423 27.866 1.540 1.00 43.53 434 THR A CA 1
ATOM 3415 C C . THR A 1 434 ? 14.819 27.726 0.952 1.00 43.53 434 THR A C 1
ATOM 3417 O O . THR A 1 434 ? 15.762 28.378 1.387 1.00 43.53 434 THR A O 1
ATOM 3420 N N . TYR A 1 435 ? 14.978 26.830 -0.010 1.00 43.25 435 TYR A N 1
ATOM 3421 C CA . TYR A 1 435 ? 16.216 26.743 -0.759 1.00 43.25 435 TYR A CA 1
ATOM 3422 C C . TYR A 1 435 ? 16.378 28.024 -1.582 1.00 43.25 435 TYR A C 1
ATOM 3424 O O . TYR A 1 435 ? 15.449 28.423 -2.300 1.00 43.25 435 TYR A O 1
ATOM 3432 N N . SER A 1 436 ? 17.542 28.665 -1.501 1.00 42.59 436 SER A N 1
ATOM 3433 C CA . SER A 1 436 ? 17.860 29.781 -2.390 1.00 42.59 436 SER A CA 1
ATOM 3434 C C . SER A 1 436 ? 17.862 29.295 -3.849 1.00 42.59 436 SER A C 1
ATOM 3436 O O . SER A 1 436 ? 17.967 28.098 -4.133 1.00 42.59 436 SER A O 1
ATOM 3438 N N . ALA A 1 437 ? 17.703 30.215 -4.802 1.00 47.66 437 ALA A N 1
ATOM 3439 C CA . ALA A 1 437 ? 17.722 29.879 -6.228 1.00 47.66 437 ALA A CA 1
ATOM 3440 C C . ALA A 1 437 ? 19.049 29.234 -6.687 1.00 47.66 437 ALA A C 1
ATOM 3442 O O . ALA A 1 437 ? 19.069 28.602 -7.739 1.00 47.66 437 ALA A O 1
ATOM 3443 N N . ASP A 1 438 ? 20.105 29.347 -5.877 1.00 39.72 438 ASP A N 1
ATOM 3444 C CA . ASP A 1 438 ? 21.456 28.857 -6.160 1.00 39.72 438 ASP A CA 1
ATOM 3445 C C . ASP A 1 438 ? 21.725 27.438 -5.619 1.00 39.72 438 ASP A C 1
ATOM 3447 O O . ASP A 1 438 ? 22.793 26.888 -5.855 1.00 39.72 438 ASP A O 1
ATOM 3451 N N . ASP A 1 439 ? 20.770 26.825 -4.911 1.00 48.69 439 ASP A N 1
ATOM 3452 C CA . ASP A 1 439 ? 20.969 25.554 -4.196 1.00 48.69 439 ASP A CA 1
ATOM 3453 C C . ASP A 1 439 ? 20.368 24.348 -4.944 1.00 48.69 439 ASP A C 1
ATOM 3455 O O . ASP A 1 439 ? 19.700 23.475 -4.379 1.00 48.69 439 ASP A O 1
ATOM 3459 N N . THR A 1 440 ? 20.507 24.339 -6.272 1.00 50.00 440 THR A N 1
ATOM 3460 C CA . THR A 1 440 ? 19.962 23.273 -7.127 1.00 50.00 440 THR A CA 1
ATOM 3461 C C . THR A 1 440 ? 20.631 21.929 -6.882 1.00 50.00 440 THR A C 1
ATOM 3463 O O . THR A 1 440 ? 19.953 20.911 -6.981 1.00 50.00 440 THR A O 1
ATOM 3466 N N . ASP A 1 441 ? 21.906 21.923 -6.502 1.00 47.03 441 ASP A N 1
ATOM 3467 C CA . ASP A 1 441 ? 22.694 20.699 -6.351 1.00 47.03 441 ASP A CA 1
ATOM 3468 C C . ASP A 1 441 ? 22.400 20.004 -5.016 1.00 47.03 441 ASP A C 1
ATOM 3470 O O . ASP A 1 441 ? 22.267 18.784 -4.981 1.00 47.03 441 ASP A O 1
ATOM 3474 N N . THR A 1 442 ? 22.162 20.758 -3.936 1.00 49.94 442 THR A N 1
ATOM 3475 C CA . THR A 1 442 ? 21.715 20.194 -2.649 1.00 49.94 442 THR A CA 1
ATOM 3476 C C . THR A 1 442 ? 20.307 19.610 -2.764 1.00 49.94 442 THR A C 1
ATOM 3478 O O . THR A 1 442 ? 20.066 18.501 -2.302 1.00 49.94 442 THR A O 1
ATOM 3481 N N . LYS A 1 443 ? 19.390 20.277 -3.489 1.00 54.69 443 LYS A N 1
ATOM 3482 C CA . LYS A 1 443 ? 18.071 19.699 -3.823 1.00 54.69 443 LYS A CA 1
ATOM 3483 C C . LYS A 1 443 ? 18.190 18.404 -4.615 1.00 54.69 443 LYS A C 1
ATOM 3485 O O . LYS A 1 443 ? 17.430 17.472 -4.383 1.00 54.69 443 LYS A O 1
ATOM 3490 N N . GLN A 1 444 ? 19.086 18.374 -5.599 1.00 54.94 444 GLN A N 1
ATOM 3491 C CA . GLN A 1 444 ? 19.304 17.194 -6.431 1.00 54.94 444 GLN 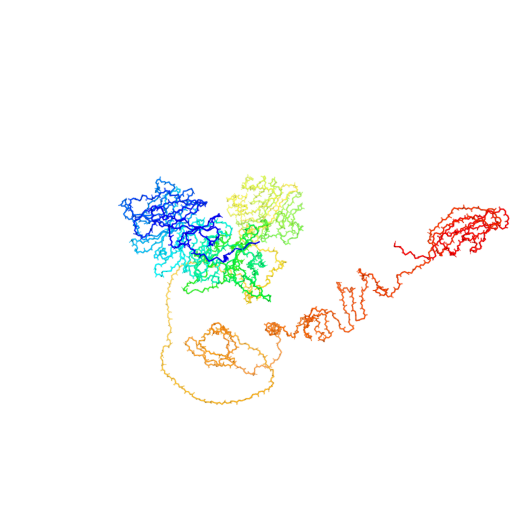A CA 1
ATOM 3492 C C . GLN A 1 444 ? 19.908 16.056 -5.609 1.00 54.94 444 GLN A C 1
ATOM 3494 O O . GLN A 1 444 ? 19.451 14.925 -5.731 1.00 54.94 444 GLN A O 1
ATOM 3499 N N . LYS A 1 445 ? 20.846 16.365 -4.712 1.00 54.03 445 LYS A N 1
ATOM 3500 C CA . LYS A 1 445 ? 21.442 15.408 -3.784 1.00 54.03 445 LYS A CA 1
ATOM 3501 C C . LYS A 1 445 ? 20.426 14.841 -2.790 1.00 54.03 445 LYS A C 1
ATOM 3503 O O . LYS A 1 445 ? 20.352 13.627 -2.654 1.00 54.03 445 LYS A O 1
ATOM 3508 N N . ASP A 1 446 ? 19.586 15.675 -2.183 1.00 57.91 446 ASP A N 1
ATOM 3509 C CA . ASP A 1 446 ? 18.540 15.220 -1.255 1.00 57.91 446 ASP A CA 1
ATOM 3510 C C . ASP A 1 446 ? 17.503 14.308 -1.946 1.00 57.91 446 ASP A C 1
ATOM 3512 O O . ASP A 1 446 ? 16.981 13.374 -1.329 1.00 57.91 446 ASP A O 1
ATOM 3516 N N . ILE A 1 447 ? 17.217 14.561 -3.233 1.00 53.06 447 ILE A N 1
ATOM 3517 C CA . ILE A 1 447 ? 16.364 13.713 -4.085 1.00 53.06 447 ILE A CA 1
ATOM 3518 C C . ILE A 1 447 ? 17.054 12.375 -4.392 1.00 53.06 447 ILE A C 1
ATOM 3520 O O . ILE A 1 447 ? 16.408 11.333 -4.313 1.00 53.06 447 ILE A O 1
ATOM 3524 N N . ILE A 1 448 ? 18.346 12.394 -4.731 1.00 53.28 448 ILE A N 1
ATOM 3525 C CA . ILE A 1 448 ? 19.139 11.199 -5.066 1.00 53.28 448 ILE A CA 1
ATOM 3526 C C . ILE A 1 448 ? 19.356 10.304 -3.837 1.00 53.28 448 ILE A C 1
ATOM 3528 O O . ILE A 1 448 ? 19.292 9.080 -3.956 1.00 53.28 448 ILE A O 1
ATOM 3532 N N . ASP A 1 449 ? 19.558 10.904 -2.662 1.00 54.44 449 ASP A N 1
ATOM 3533 C CA . ASP A 1 449 ? 19.842 10.210 -1.402 1.00 54.44 449 ASP A CA 1
ATOM 3534 C C . ASP A 1 449 ? 18.576 9.681 -0.698 1.00 54.44 449 ASP A C 1
ATOM 3536 O O . ASP A 1 449 ? 18.672 9.081 0.372 1.00 54.44 449 ASP A O 1
ATOM 3540 N N . ASN A 1 450 ? 17.379 9.903 -1.264 1.00 54.62 450 ASN A N 1
ATOM 3541 C CA . ASN A 1 450 ? 16.088 9.665 -0.600 1.00 54.62 450 ASN A CA 1
ATOM 3542 C C . ASN A 1 450 ? 15.981 10.360 0.780 1.00 54.62 450 ASN A C 1
ATOM 3544 O O . ASN A 1 450 ? 15.256 9.900 1.663 1.00 54.62 450 ASN A O 1
ATOM 3548 N N . ALA A 1 451 ? 16.697 11.474 0.978 1.00 50.78 451 ALA A N 1
ATOM 3549 C CA . ALA A 1 451 ? 16.723 12.220 2.238 1.00 50.78 451 ALA A CA 1
ATOM 3550 C C . ALA A 1 451 ? 15.473 13.101 2.436 1.00 50.78 451 ALA A C 1
ATOM 3552 O O . ALA A 1 451 ? 15.214 13.585 3.538 1.00 50.78 451 ALA A O 1
ATOM 3553 N N . CYS A 1 452 ? 14.672 13.291 1.382 1.00 49.78 452 CYS A N 1
ATOM 3554 C CA . CYS A 1 452 ? 13.371 13.951 1.437 1.00 49.78 452 CYS A CA 1
ATOM 3555 C C . CYS A 1 452 ? 12.230 12.941 1.241 1.00 49.78 452 CYS A C 1
ATOM 3557 O O . CYS A 1 452 ? 12.044 12.416 0.144 1.00 49.78 452 CYS A O 1
ATOM 3559 N N . ASP A 1 453 ? 11.387 12.747 2.261 1.00 47.44 453 ASP A N 1
ATOM 3560 C CA . ASP A 1 453 ? 10.054 12.174 2.047 1.00 47.44 453 ASP A CA 1
ATOM 3561 C C . ASP A 1 453 ? 9.246 13.177 1.202 1.00 47.44 453 ASP A C 1
ATOM 3563 O O . ASP A 1 453 ? 9.030 14.325 1.593 1.00 47.44 453 ASP A O 1
ATOM 3567 N N . PHE A 1 454 ? 8.867 12.774 -0.014 1.00 50.19 454 PHE A N 1
ATOM 3568 C CA . PHE A 1 454 ? 8.316 13.662 -1.041 1.00 50.19 454 PHE A CA 1
ATOM 3569 C C . PHE A 1 454 ? 7.081 14.451 -0.582 1.00 50.19 454 PHE A C 1
ATOM 3571 O O . PHE A 1 454 ? 5.951 13.959 -0.643 1.00 50.19 454 PHE A O 1
ATOM 3578 N N . CYS A 1 455 ? 7.269 15.727 -0.252 1.00 38.84 455 CYS A N 1
ATOM 3579 C CA . CYS A 1 455 ? 6.193 16.662 0.058 1.00 38.84 455 CYS A CA 1
ATOM 3580 C C . CYS A 1 455 ? 6.362 17.964 -0.736 1.00 38.84 455 CYS A C 1
ATOM 3582 O O . CYS A 1 455 ? 7.117 18.843 -0.331 1.00 38.84 455 CYS A O 1
ATOM 3584 N N . TYR A 1 456 ? 5.613 18.144 -1.827 1.00 36.06 456 TYR A N 1
ATOM 3585 C CA . TYR A 1 456 ? 5.424 19.474 -2.418 1.00 36.06 456 TYR A CA 1
ATOM 3586 C C . TYR A 1 456 ? 4.020 19.983 -2.089 1.00 36.06 456 TYR A C 1
ATOM 3588 O O . TYR A 1 456 ? 3.027 19.367 -2.477 1.00 36.06 456 TYR A O 1
ATOM 3596 N N . ARG A 1 457 ? 3.928 21.124 -1.391 1.00 37.47 457 ARG A N 1
ATOM 3597 C CA . ARG A 1 457 ? 2.706 21.940 -1.362 1.00 37.47 457 ARG A CA 1
ATOM 3598 C C . ARG A 1 457 ? 2.769 23.008 -2.447 1.00 37.47 457 ARG A C 1
ATOM 3600 O O . ARG A 1 457 ? 3.776 23.694 -2.595 1.00 37.47 457 ARG A O 1
ATOM 3607 N N . SER A 1 458 ? 1.619 23.220 -3.082 1.00 34.53 458 SER A N 1
ATOM 3608 C CA . SER A 1 458 ? 1.169 24.529 -3.541 1.00 34.53 458 SER A CA 1
ATOM 3609 C C . SER A 1 458 ? 1.131 25.488 -2.343 1.00 34.53 458 SER A C 1
ATOM 3611 O O . SER A 1 458 ? 0.355 25.284 -1.404 1.00 34.53 458 SER A O 1
ATOM 3613 N N . SER A 1 459 ? 1.961 26.527 -2.332 1.00 29.73 459 SER A N 1
ATOM 3614 C CA . SER A 1 459 ? 1.826 27.618 -1.364 1.00 29.73 459 SER A CA 1
ATOM 3615 C C . SER A 1 459 ? 1.052 28.771 -1.996 1.00 29.73 459 SER A C 1
ATOM 3617 O O . SER A 1 459 ? 1.515 29.367 -2.967 1.00 29.73 459 SER A O 1
ATOM 3619 N N . SER A 1 460 ? -0.092 29.135 -1.417 1.00 38.50 460 SER A N 1
ATOM 3620 C CA . SER A 1 460 ? -0.663 30.469 -1.598 1.00 38.50 460 SER A CA 1
ATOM 3621 C C . SER A 1 460 ? 0.078 31.452 -0.690 1.00 38.50 460 SER A C 1
ATOM 3623 O O . SER A 1 460 ? -0.014 31.282 0.524 1.00 38.50 460 SER A O 1
ATOM 3625 N N . ILE A 1 461 ? 0.734 32.491 -1.226 1.00 31.67 461 ILE A N 1
ATOM 3626 C CA . ILE A 1 461 ? 0.887 33.782 -0.527 1.00 31.67 461 ILE A CA 1
ATOM 3627 C C . ILE A 1 461 ? 0.761 34.943 -1.523 1.00 31.67 461 ILE A C 1
ATOM 3629 O O . ILE A 1 461 ? 1.317 34.953 -2.617 1.00 31.67 461 ILE A O 1
ATOM 3633 N N . VAL A 1 462 ? -0.012 35.919 -1.062 1.00 39.22 462 VAL A N 1
ATOM 3634 C CA . VAL A 1 462 ? -0.325 37.238 -1.602 1.00 39.22 462 VAL A CA 1
ATOM 3635 C C . VAL A 1 462 ? 0.945 38.054 -1.901 1.00 39.22 462 VAL A C 1
ATOM 3637 O O . VAL A 1 462 ? 1.708 38.345 -0.986 1.00 39.22 462 VAL A O 1
ATOM 3640 N N . GLY A 1 463 ? 1.128 38.493 -3.155 1.00 33.59 463 GLY A N 1
ATOM 3641 C CA . GLY A 1 463 ? 2.098 39.545 -3.511 1.00 33.59 463 GLY A CA 1
ATOM 3642 C C . GLY A 1 463 ? 2.897 39.320 -4.804 1.00 33.59 463 GLY A C 1
ATOM 3643 O O . GLY A 1 463 ? 3.931 38.667 -4.802 1.00 33.59 463 GLY A O 1
ATOM 3644 N N . THR A 1 464 ? 2.413 39.911 -5.902 1.00 30.20 464 THR A N 1
ATOM 3645 C CA . THR A 1 464 ? 3.142 40.393 -7.106 1.00 30.20 464 THR A CA 1
ATOM 3646 C C . THR A 1 464 ? 4.160 39.510 -7.853 1.00 30.20 464 THR A C 1
ATOM 3648 O O . THR A 1 464 ? 4.920 40.051 -8.654 1.00 30.20 464 THR A O 1
ATOM 3651 N N . THR A 1 465 ? 4.147 38.183 -7.730 1.00 31.41 465 THR A N 1
ATOM 3652 C CA . THR A 1 465 ? 4.968 37.321 -8.610 1.00 31.41 465 THR A CA 1
ATOM 3653 C C . THR A 1 465 ? 4.174 36.131 -9.139 1.00 31.41 465 THR A C 1
ATOM 3655 O O . THR A 1 465 ? 3.535 35.412 -8.376 1.00 31.41 465 THR A O 1
ATOM 3658 N N . THR A 1 466 ? 4.185 35.958 -10.464 1.00 27.17 466 THR A N 1
ATOM 3659 C CA . THR A 1 466 ? 3.430 34.950 -11.221 1.00 27.17 466 THR A CA 1
ATOM 3660 C C . THR A 1 466 ? 3.699 33.543 -10.687 1.00 27.17 466 THR A C 1
ATOM 3662 O O . THR A 1 466 ? 4.830 33.065 -10.732 1.00 27.17 466 THR A O 1
ATOM 3665 N N . THR A 1 467 ? 2.665 32.882 -10.167 1.00 30.48 467 THR A N 1
ATOM 3666 C CA . THR A 1 467 ? 2.749 31.534 -9.586 1.00 30.48 467 THR A CA 1
ATOM 3667 C C . THR A 1 467 ? 2.248 30.498 -10.592 1.00 30.48 467 THR A C 1
ATOM 3669 O O . THR A 1 467 ? 1.178 30.672 -11.174 1.00 30.48 467 THR A O 1
ATOM 3672 N N . TYR A 1 468 ? 3.004 29.416 -10.790 1.00 26.31 468 TYR A N 1
ATOM 3673 C CA . TYR A 1 468 ? 2.550 28.241 -11.535 1.00 26.31 468 TYR A CA 1
ATOM 3674 C C . TYR A 1 468 ? 1.952 27.225 -10.559 1.00 26.31 468 TYR A C 1
ATOM 3676 O O . TYR A 1 468 ? 2.652 26.710 -9.689 1.00 26.31 468 TYR A O 1
ATOM 3684 N N . ASP A 1 469 ? 0.662 26.944 -10.712 1.00 29.27 469 ASP A N 1
ATOM 3685 C CA . ASP A 1 469 ? -0.061 25.926 -9.953 1.00 29.27 469 ASP A CA 1
ATOM 3686 C C . ASP A 1 469 ? 0.164 24.558 -10.624 1.00 29.27 469 ASP A C 1
ATOM 3688 O O . ASP A 1 469 ? -0.383 24.262 -11.693 1.00 29.27 469 ASP A O 1
ATOM 3692 N N . TYR A 1 470 ? 1.062 23.741 -10.070 1.00 35.44 470 TYR A N 1
ATOM 3693 C CA . TYR A 1 470 ? 1.325 22.400 -10.593 1.00 35.44 470 TYR A CA 1
ATOM 3694 C C . TYR A 1 470 ? 0.477 21.373 -9.843 1.00 35.44 470 TYR A C 1
ATOM 3696 O O . TYR A 1 470 ? 0.799 20.957 -8.735 1.00 35.44 470 TYR A O 1
ATOM 3704 N N . VAL A 1 471 ? -0.596 20.925 -10.496 1.00 44.03 471 VAL A N 1
ATOM 3705 C CA . VAL A 1 471 ? -1.387 19.756 -10.086 1.00 44.03 471 VAL A CA 1
ATOM 3706 C C . VAL A 1 471 ? -0.461 18.539 -9.951 1.00 44.03 471 VAL A C 1
ATOM 3708 O O . VAL A 1 471 ? 0.327 18.269 -10.855 1.00 44.03 471 VAL A O 1
ATOM 3711 N N . TYR A 1 472 ? -0.581 17.806 -8.841 1.00 46.50 472 TYR A N 1
ATOM 3712 C CA . TYR A 1 472 ? 0.263 16.692 -8.368 1.00 46.50 472 TYR A CA 1
ATOM 3713 C C . TYR A 1 472 ? 0.817 15.742 -9.459 1.00 46.50 472 TYR A C 1
ATOM 3715 O O . TYR A 1 472 ? 2.009 15.431 -9.459 1.00 46.50 472 TYR A O 1
ATOM 3723 N N . ASN A 1 473 ? 0.010 15.372 -10.462 1.00 48.16 473 ASN A N 1
ATOM 3724 C CA . ASN A 1 473 ? 0.448 14.541 -11.596 1.00 48.16 473 ASN A CA 1
ATOM 3725 C C . ASN A 1 473 ? 1.616 15.154 -12.393 1.00 48.16 473 ASN A C 1
ATOM 3727 O O . ASN A 1 473 ? 2.491 14.433 -12.865 1.00 48.16 473 ASN A O 1
ATOM 3731 N N . ARG A 1 474 ? 1.675 16.486 -12.524 1.00 50.16 474 ARG A N 1
ATOM 3732 C CA . ARG A 1 474 ? 2.764 17.190 -13.222 1.00 50.16 474 ARG A CA 1
ATOM 3733 C C . ARG A 1 474 ? 4.068 17.190 -12.427 1.00 50.16 474 ARG A C 1
ATOM 3735 O O . ARG A 1 474 ? 5.130 17.150 -13.038 1.00 50.16 474 ARG A O 1
ATOM 3742 N N . ALA A 1 475 ? 4.001 17.209 -11.096 1.00 53.78 475 ALA A N 1
ATOM 3743 C CA . ALA A 1 475 ? 5.185 17.199 -10.234 1.00 53.78 475 ALA A CA 1
ATOM 3744 C C . ALA A 1 475 ? 5.879 15.831 -10.246 1.00 53.78 475 ALA A C 1
ATOM 3746 O O . ALA A 1 475 ? 7.101 15.759 -10.288 1.00 53.78 475 ALA A O 1
ATOM 3747 N N . ILE A 1 476 ? 5.102 14.750 -10.302 1.00 55.00 476 ILE A N 1
ATOM 3748 C CA . ILE A 1 476 ? 5.621 13.393 -10.470 1.00 55.00 476 ILE A CA 1
ATOM 3749 C C . ILE A 1 476 ? 6.220 13.206 -11.869 1.00 55.00 476 ILE A C 1
ATOM 3751 O O . ILE A 1 476 ? 7.319 12.682 -11.983 1.00 55.00 476 ILE A O 1
ATOM 3755 N N . ILE A 1 477 ? 5.568 13.698 -12.931 1.00 57.78 477 ILE A N 1
ATOM 3756 C CA . ILE A 1 477 ? 6.159 13.717 -14.284 1.00 57.78 477 ILE A CA 1
ATOM 3757 C C . ILE A 1 477 ? 7.476 14.502 -14.289 1.00 57.78 477 ILE A C 1
ATOM 3759 O O . ILE A 1 477 ? 8.437 14.072 -14.920 1.00 57.78 477 ILE A O 1
ATOM 3763 N N . TYR A 1 478 ? 7.545 15.619 -13.560 1.00 56.59 478 TYR A N 1
ATOM 3764 C CA . TYR A 1 478 ? 8.774 16.390 -13.396 1.00 56.59 478 TYR A CA 1
ATOM 3765 C C . TYR A 1 478 ? 9.839 15.625 -12.601 1.00 56.59 478 TYR A C 1
ATOM 3767 O O . TYR A 1 478 ? 11.005 15.678 -12.969 1.00 56.59 478 TYR A O 1
ATOM 3775 N N . LEU A 1 479 ? 9.454 14.863 -11.574 1.00 57.66 479 LEU A N 1
ATOM 3776 C CA . LEU A 1 479 ? 10.360 14.003 -10.819 1.00 57.66 479 LEU A CA 1
ATOM 3777 C C . LEU A 1 479 ? 10.882 12.839 -11.662 1.00 57.66 479 LEU A C 1
ATOM 3779 O O . LEU A 1 479 ? 12.076 12.584 -11.672 1.00 57.66 479 LEU A O 1
ATOM 3783 N N . PHE A 1 480 ? 10.008 12.174 -12.418 1.00 62.06 480 PHE A N 1
ATOM 3784 C CA . PHE A 1 480 ? 10.376 11.156 -13.399 1.00 62.06 480 PHE A CA 1
ATOM 3785 C C . PHE A 1 480 ? 11.311 11.743 -14.455 1.00 62.06 480 PHE A C 1
ATOM 3787 O O . PHE A 1 480 ? 12.279 11.104 -14.854 1.00 62.06 480 PHE A O 1
ATOM 3794 N N . TRP A 1 481 ? 11.044 12.974 -14.890 1.00 63.41 481 TRP A N 1
ATOM 3795 C CA . TRP A 1 481 ? 11.912 13.702 -15.800 1.00 63.41 481 TRP A CA 1
ATOM 3796 C C . TRP A 1 481 ? 13.265 14.030 -15.155 1.00 63.41 481 TRP A C 1
ATOM 3798 O O . TRP A 1 481 ? 14.281 13.829 -15.810 1.00 63.41 481 TRP A O 1
ATOM 3808 N N . LEU A 1 482 ? 13.304 14.441 -13.881 1.00 55.47 482 LEU A N 1
ATOM 3809 C CA . LEU A 1 482 ? 14.533 14.716 -13.128 1.00 55.47 482 LEU A CA 1
ATOM 3810 C C . LEU A 1 482 ? 15.344 13.439 -12.874 1.00 55.47 482 LEU A C 1
ATOM 3812 O O . LEU A 1 482 ? 16.516 13.413 -13.209 1.00 55.47 482 LEU A O 1
ATOM 3816 N N . ALA A 1 483 ? 14.729 12.370 -12.362 1.00 54.66 483 ALA A N 1
ATOM 3817 C CA . ALA A 1 483 ? 15.364 11.076 -12.090 1.00 54.66 483 ALA A CA 1
ATOM 3818 C C . ALA A 1 483 ? 15.891 10.416 -13.373 1.00 54.66 483 ALA A C 1
ATOM 3820 O O . ALA A 1 483 ? 16.968 9.825 -13.390 1.00 54.66 483 ALA A O 1
ATOM 3821 N N . ARG A 1 484 ? 15.173 10.589 -14.492 1.00 56.97 484 ARG A N 1
ATOM 3822 C CA . ARG A 1 484 ? 15.658 10.199 -15.822 1.00 56.97 484 ARG A CA 1
ATOM 3823 C C . ARG A 1 484 ? 16.864 11.031 -16.266 1.00 56.97 484 ARG A C 1
ATOM 3825 O O . ARG A 1 484 ? 17.687 10.528 -17.027 1.00 56.97 484 ARG A O 1
ATOM 3832 N N . ARG A 1 485 ? 16.947 12.292 -15.838 1.00 53.75 485 ARG A N 1
ATOM 3833 C CA . ARG A 1 485 ? 18.023 13.229 -16.189 1.00 53.75 485 ARG A CA 1
ATOM 3834 C C . ARG A 1 485 ? 19.244 13.111 -15.270 1.00 53.75 485 ARG A C 1
ATOM 3836 O O . ARG A 1 485 ? 20.334 13.438 -15.710 1.00 53.75 485 ARG A O 1
ATOM 3843 N N . LEU A 1 486 ? 19.053 12.637 -14.041 1.00 50.22 486 LEU A N 1
ATOM 3844 C CA . LEU A 1 486 ? 20.037 12.577 -12.959 1.00 50.22 486 LEU A CA 1
ATOM 3845 C C . LEU A 1 486 ? 20.405 11.119 -12.624 1.00 50.22 486 LEU A C 1
ATOM 3847 O O . LEU A 1 486 ? 20.226 10.689 -11.499 1.00 50.22 486 LEU A O 1
ATOM 3851 N N . GLU A 1 487 ? 20.922 10.354 -13.590 1.00 51.06 487 GLU A N 1
ATOM 3852 C CA . GLU A 1 487 ? 21.582 9.047 -13.344 1.00 51.06 487 GLU A CA 1
ATOM 3853 C C . GLU A 1 487 ? 20.728 7.762 -13.248 1.00 51.06 487 GLU A C 1
ATOM 3855 O O . GLU A 1 487 ? 20.895 6.951 -12.338 1.00 51.06 487 GLU A O 1
ATOM 3860 N N . ARG A 1 488 ? 19.891 7.462 -14.256 1.00 53.03 488 ARG A N 1
ATOM 3861 C CA . ARG A 1 488 ? 19.288 6.112 -14.451 1.00 53.03 488 ARG A CA 1
ATOM 3862 C C . ARG A 1 488 ? 18.600 5.532 -13.202 1.00 53.03 488 ARG A C 1
ATOM 3864 O O . ARG A 1 488 ? 18.497 4.308 -13.063 1.00 53.03 488 ARG A O 1
ATOM 3871 N N . GLN A 1 489 ? 18.110 6.381 -12.305 1.00 57.19 489 GLN A N 1
ATOM 3872 C CA . GLN A 1 489 ? 17.298 5.899 -11.210 1.00 57.19 489 GLN A CA 1
ATOM 3873 C C . GLN A 1 489 ? 15.918 5.539 -11.756 1.00 57.19 489 GLN A C 1
ATOM 3875 O O . GLN A 1 489 ? 15.283 6.308 -12.480 1.00 57.19 489 GLN A O 1
ATOM 3880 N N . VAL A 1 490 ? 15.480 4.334 -11.424 1.00 61.50 490 VAL A N 1
ATOM 3881 C CA . VAL A 1 490 ? 14.150 3.810 -11.660 1.00 61.50 490 VAL A CA 1
ATOM 3882 C C . VAL A 1 490 ? 13.296 4.168 -10.450 1.00 61.50 490 VAL A C 1
ATOM 3884 O O . VAL A 1 490 ? 13.428 3.554 -9.387 1.00 61.50 490 VAL A O 1
ATOM 3887 N N . PRO A 1 491 ? 12.430 5.180 -10.577 1.00 61.25 491 PRO A N 1
ATOM 3888 C CA . PRO A 1 491 ? 11.382 5.399 -9.608 1.00 61.25 491 PRO A CA 1
ATOM 3889 C C . PRO A 1 491 ? 10.436 4.202 -9.564 1.00 61.25 491 PRO A C 1
ATOM 3891 O O . PRO A 1 491 ? 9.914 3.762 -10.593 1.00 61.25 491 PRO A O 1
ATOM 3894 N N . TYR A 1 492 ? 10.200 3.698 -8.361 1.00 66.62 492 TYR A N 1
ATOM 3895 C CA . TYR A 1 492 ? 9.220 2.663 -8.077 1.00 66.62 492 TYR A CA 1
ATOM 3896 C C . TYR A 1 492 ? 8.398 3.057 -6.852 1.00 66.62 492 TYR A C 1
ATOM 3898 O O . TYR A 1 492 ? 8.766 3.947 -6.084 1.00 66.62 492 TYR A O 1
ATOM 3906 N N . ILE A 1 493 ? 7.245 2.413 -6.706 1.00 69.31 493 ILE A N 1
ATOM 3907 C CA . ILE A 1 493 ? 6.328 2.679 -5.604 1.00 69.31 493 ILE A CA 1
ATOM 3908 C C . ILE A 1 493 ? 6.234 1.425 -4.770 1.00 69.31 493 ILE A C 1
ATOM 3910 O O . ILE A 1 493 ? 5.853 0.360 -5.267 1.00 69.31 493 ILE A O 1
ATOM 3914 N N . GLU A 1 494 ? 6.613 1.562 -3.509 1.00 73.88 494 GLU A N 1
ATOM 3915 C CA . GLU A 1 494 ? 6.473 0.491 -2.543 1.00 73.88 494 GLU A CA 1
ATOM 3916 C C . GLU A 1 494 ? 5.000 0.175 -2.296 1.00 73.88 494 GLU A C 1
ATOM 3918 O O . GLU A 1 494 ? 4.122 1.012 -2.532 1.00 73.88 494 GLU A O 1
ATOM 3923 N N . PRO A 1 495 ? 4.697 -1.048 -1.844 1.00 77.31 495 PRO A N 1
ATOM 3924 C CA . PRO A 1 495 ? 3.346 -1.426 -1.460 1.00 77.31 495 PRO A CA 1
ATOM 3925 C C . PRO A 1 495 ? 2.629 -0.420 -0.555 1.00 77.31 495 PRO A C 1
ATOM 3927 O O . PRO A 1 495 ? 1.425 -0.270 -0.685 1.00 77.31 495 PRO A O 1
ATOM 3930 N N . ASP A 1 496 ? 3.346 0.316 0.297 1.00 69.00 496 ASP A N 1
ATOM 3931 C CA . ASP A 1 496 ? 2.801 1.323 1.218 1.00 69.00 496 ASP A CA 1
ATOM 3932 C C . ASP A 1 496 ? 2.536 2.712 0.580 1.00 69.00 496 ASP A C 1
ATOM 3934 O O . ASP A 1 496 ? 2.221 3.694 1.272 1.00 69.00 496 ASP A O 1
ATOM 3938 N N . GLY A 1 497 ? 2.715 2.815 -0.740 1.00 69.75 497 GLY A N 1
ATOM 3939 C CA . GLY A 1 497 ? 2.599 4.046 -1.514 1.00 69.75 497 GLY A CA 1
ATOM 3940 C C . GLY A 1 497 ? 3.817 4.971 -1.419 1.00 69.75 497 GLY A C 1
ATOM 3941 O O . GLY A 1 497 ? 3.750 6.095 -1.924 1.00 69.75 497 GLY A O 1
ATOM 3942 N N . LYS A 1 498 ? 4.923 4.564 -0.770 1.00 70.94 498 LYS A N 1
ATOM 3943 C CA . LYS A 1 498 ? 6.168 5.348 -0.767 1.00 70.94 498 LYS A CA 1
ATOM 3944 C C . LYS A 1 498 ? 6.771 5.368 -2.164 1.00 70.94 498 LYS A C 1
ATOM 3946 O O . LYS A 1 498 ? 6.929 4.323 -2.790 1.00 70.94 498 LYS A O 1
ATOM 3951 N N . ILE A 1 499 ? 7.129 6.554 -2.642 1.00 67.25 499 ILE A N 1
ATOM 3952 C CA . ILE A 1 499 ? 7.868 6.707 -3.895 1.00 67.25 499 ILE A CA 1
ATOM 3953 C C . ILE A 1 499 ? 9.351 6.656 -3.553 1.00 67.25 499 ILE A C 1
ATOM 3955 O O . ILE A 1 499 ? 9.822 7.463 -2.756 1.00 67.25 499 ILE A O 1
ATOM 3959 N N . TRP A 1 500 ? 10.060 5.733 -4.181 1.00 64.19 500 TRP A N 1
ATOM 3960 C CA . TRP A 1 500 ? 11.506 5.597 -4.091 1.00 64.19 500 TRP A CA 1
ATOM 3961 C C . TRP A 1 500 ? 12.111 5.740 -5.466 1.00 64.19 500 TRP A C 1
ATOM 3963 O O . TRP A 1 500 ? 11.486 5.373 -6.459 1.00 64.19 500 TRP A O 1
ATOM 3973 N N . THR A 1 501 ? 13.355 6.181 -5.523 1.00 62.16 501 THR A N 1
ATOM 3974 C CA . THR A 1 501 ? 14.197 6.031 -6.702 1.00 62.16 501 THR A CA 1
ATOM 3975 C C . THR A 1 501 ? 15.311 5.039 -6.373 1.00 62.16 501 THR A C 1
ATOM 3977 O O . THR A 1 501 ? 15.993 5.152 -5.356 1.00 62.16 501 THR A O 1
ATOM 3980 N N . LYS A 1 502 ? 15.473 4.002 -7.202 1.00 59.12 502 LYS A N 1
ATOM 3981 C CA . LYS A 1 502 ? 16.594 3.055 -7.106 1.00 59.12 502 LYS A CA 1
ATOM 3982 C C . LYS A 1 502 ? 17.452 3.170 -8.349 1.00 59.12 502 LYS A C 1
ATOM 3984 O O . LYS A 1 502 ? 16.916 3.137 -9.451 1.00 59.12 502 LYS A O 1
ATOM 3989 N N . ALA A 1 503 ? 18.769 3.263 -8.199 1.00 56.62 503 ALA A N 1
ATOM 3990 C CA . ALA A 1 503 ? 19.668 3.016 -9.323 1.00 56.62 503 ALA A CA 1
ATOM 3991 C C . ALA A 1 503 ? 19.386 1.606 -9.880 1.00 56.62 503 ALA A C 1
ATOM 3993 O O . ALA A 1 503 ? 19.164 0.674 -9.107 1.00 56.62 503 ALA A O 1
ATOM 3994 N N . TYR A 1 504 ? 19.305 1.453 -11.204 1.00 47.81 504 TYR A N 1
ATOM 3995 C CA . TYR A 1 504 ? 19.024 0.156 -11.828 1.00 47.81 504 TYR A CA 1
ATOM 3996 C C . TYR A 1 504 ? 20.176 -0.828 -11.561 1.00 47.81 504 TYR A C 1
ATOM 3998 O O . TYR A 1 504 ? 21.211 -0.785 -12.226 1.00 47.81 504 TYR A O 1
ATOM 4006 N N . ASP A 1 505 ? 19.997 -1.690 -10.564 1.00 47.16 505 ASP A N 1
ATOM 4007 C CA . ASP A 1 505 ? 21.014 -2.619 -10.075 1.00 47.16 505 ASP A CA 1
ATOM 4008 C C . ASP A 1 505 ? 21.050 -3.880 -10.953 1.00 47.16 505 ASP A C 1
ATOM 4010 O O . ASP A 1 505 ? 20.112 -4.680 -10.975 1.00 47.16 505 ASP A O 1
ATOM 4014 N N . GLY A 1 506 ? 22.126 -4.042 -11.725 1.00 43.53 506 GLY A N 1
ATOM 4015 C CA . GLY A 1 506 ? 22.334 -5.226 -12.566 1.00 43.53 506 GLY A CA 1
ATOM 4016 C C . GLY A 1 506 ? 23.370 -5.080 -13.679 1.00 43.53 506 GLY A C 1
ATOM 4017 O O . GLY A 1 506 ? 23.763 -6.081 -14.273 1.00 43.53 506 GLY A O 1
ATOM 4018 N N . LEU A 1 507 ? 23.853 -3.870 -13.962 1.00 37.44 507 LEU A N 1
ATOM 4019 C CA . LEU A 1 507 ? 24.971 -3.667 -14.880 1.00 37.44 507 LEU A CA 1
ATOM 4020 C C . LEU A 1 507 ? 26.115 -3.009 -14.120 1.00 37.44 507 LEU A C 1
ATOM 4022 O O . LEU A 1 507 ? 25.988 -1.885 -13.639 1.00 37.44 507 LEU A O 1
ATOM 4026 N N . ALA A 1 508 ? 27.225 -3.740 -14.009 1.00 38.81 508 ALA A N 1
ATOM 4027 C CA . ALA A 1 508 ? 28.484 -3.202 -13.527 1.00 38.81 508 ALA A CA 1
ATOM 4028 C C . ALA A 1 508 ? 28.818 -1.893 -14.260 1.00 38.81 508 ALA A C 1
ATOM 4030 O O . ALA A 1 508 ? 28.477 -1.703 -15.430 1.00 38.81 508 ALA A O 1
ATOM 4031 N N . LYS A 1 509 ? 29.498 -1.015 -13.528 1.00 39.53 509 LYS A N 1
ATOM 4032 C CA . LYS A 1 509 ? 29.854 0.387 -13.788 1.00 39.53 509 LYS A CA 1
ATOM 4033 C C . LYS A 1 509 ? 30.740 0.635 -15.035 1.00 39.53 509 LYS A C 1
ATOM 4035 O O . LYS A 1 509 ? 31.503 1.589 -15.043 1.00 39.53 509 LYS A O 1
ATOM 4040 N N . ASN A 1 510 ? 30.660 -0.198 -16.077 1.00 35.62 510 ASN A N 1
ATOM 4041 C CA . ASN A 1 510 ? 31.693 -0.340 -17.114 1.00 35.62 510 ASN A CA 1
ATOM 4042 C C . ASN A 1 510 ? 31.185 -0.091 -18.549 1.00 35.62 510 ASN A C 1
ATOM 4044 O O . ASN A 1 510 ? 31.649 -0.728 -19.489 1.00 35.62 510 ASN A O 1
ATOM 4048 N N . ALA A 1 511 ? 30.228 0.814 -18.753 1.00 37.47 511 ALA A N 1
ATOM 4049 C CA . ALA A 1 511 ? 29.920 1.306 -20.099 1.00 37.47 511 ALA A CA 1
ATOM 4050 C C . ALA A 1 511 ? 30.546 2.698 -20.269 1.00 37.47 511 ALA A C 1
ATOM 4052 O O . ALA A 1 511 ? 29.914 3.696 -19.927 1.00 37.47 511 ALA A O 1
ATOM 4053 N N . MET A 1 512 ? 31.799 2.744 -20.732 1.00 46.44 512 MET A N 1
ATOM 4054 C CA . MET A 1 512 ? 32.592 3.970 -20.898 1.00 46.44 512 MET A CA 1
ATOM 4055 C C . MET A 1 512 ? 32.535 4.460 -22.356 1.00 46.44 512 MET A C 1
ATOM 4057 O O . MET A 1 512 ? 32.581 3.665 -23.295 1.00 46.44 512 MET A O 1
ATOM 4061 N N . ILE A 1 513 ? 32.367 5.774 -22.528 1.00 47.47 513 ILE A N 1
ATOM 4062 C CA . ILE A 1 513 ? 32.362 6.502 -23.807 1.00 47.47 513 ILE A CA 1
ATOM 4063 C C . ILE A 1 513 ? 33.622 7.374 -23.834 1.00 47.47 513 ILE A C 1
ATOM 4065 O O . ILE A 1 513 ? 33.940 7.980 -22.818 1.00 47.47 513 ILE A O 1
ATOM 4069 N N . TYR A 1 514 ? 34.278 7.437 -24.994 1.00 50.53 514 TYR A N 1
ATOM 4070 C CA . TYR A 1 514 ? 35.504 8.187 -25.314 1.00 50.53 514 TYR A CA 1
ATOM 4071 C C . TYR A 1 514 ? 35.232 9.704 -25.386 1.00 50.53 514 TYR A C 1
ATOM 4073 O O . TYR A 1 514 ? 34.599 10.135 -26.359 1.00 50.53 514 TYR A O 1
ATOM 4081 N N . PRO A 1 515 ? 35.658 10.527 -24.404 1.00 49.62 515 PRO A N 1
ATOM 4082 C CA . PRO A 1 515 ? 35.394 11.969 -24.411 1.00 49.62 515 PRO A CA 1
ATOM 4083 C C . PRO A 1 515 ? 36.460 12.777 -25.163 1.00 49.62 515 PRO A C 1
ATOM 4085 O O . PRO A 1 515 ? 36.192 13.921 -25.535 1.00 49.62 515 PRO A O 1
ATOM 4088 N N . GLY A 1 516 ? 37.630 12.187 -25.432 1.00 54.69 516 GLY A N 1
ATOM 4089 C CA . GLY A 1 516 ? 38.692 12.832 -26.198 1.00 54.69 516 GLY A CA 1
ATOM 4090 C C . GLY A 1 516 ? 38.186 13.232 -27.579 1.00 54.69 516 GLY A C 1
ATOM 4091 O O . GLY A 1 516 ? 37.547 12.437 -28.284 1.00 54.69 516 GLY A O 1
ATOM 4092 N N . LYS A 1 517 ? 38.450 14.481 -27.982 1.00 61.69 517 LYS A N 1
ATOM 4093 C CA . LYS A 1 517 ? 38.057 14.983 -29.306 1.00 61.69 517 LYS A CA 1
ATOM 4094 C C . LYS A 1 517 ? 38.714 14.152 -30.401 1.00 61.69 517 LYS A C 1
ATOM 4096 O O . LYS A 1 517 ? 38.058 13.831 -31.396 1.00 61.69 517 LYS A O 1
ATOM 4101 N N . TYR A 1 518 ? 39.985 13.806 -30.199 1.00 69.25 518 TYR A N 1
ATOM 4102 C CA . TYR A 1 518 ? 40.649 12.793 -30.994 1.00 69.25 518 TYR A CA 1
ATOM 4103 C C . TYR A 1 518 ? 40.456 11.427 -30.334 1.00 69.25 518 TYR A C 1
ATOM 4105 O O . TYR A 1 518 ? 40.857 11.185 -29.200 1.00 69.25 518 TYR A O 1
ATOM 4113 N N . ASN A 1 519 ? 39.812 10.531 -31.065 1.00 74.94 519 ASN A N 1
ATOM 4114 C CA . ASN A 1 519 ? 39.690 9.119 -30.745 1.00 74.94 519 ASN A CA 1
ATOM 4115 C C . ASN A 1 519 ? 39.743 8.358 -32.068 1.00 74.94 519 ASN A C 1
ATOM 4117 O O . ASN A 1 519 ? 39.439 8.906 -33.131 1.00 74.94 519 ASN A O 1
ATOM 4121 N N . PHE A 1 520 ? 40.087 7.078 -32.022 1.00 83.69 520 PHE A N 1
ATOM 4122 C CA . PHE A 1 520 ? 40.258 6.302 -33.246 1.00 83.69 520 PHE A CA 1
ATOM 4123 C C . PHE A 1 520 ? 38.927 5.731 -33.775 1.00 83.69 520 PHE A C 1
ATOM 4125 O O . PHE A 1 520 ? 38.927 4.772 -34.544 1.00 83.69 520 PHE A O 1
ATOM 4132 N N . LYS A 1 521 ? 37.764 6.287 -33.383 1.00 79.12 521 LYS A N 1
ATOM 4133 C CA . LYS A 1 521 ? 36.442 5.693 -33.679 1.00 79.12 521 LYS A CA 1
ATOM 4134 C C . LYS A 1 521 ? 36.141 5.564 -35.172 1.00 79.12 521 LYS A C 1
ATOM 4136 O O . LYS A 1 521 ? 35.472 4.616 -35.577 1.00 79.12 521 LYS A O 1
ATOM 4141 N N . GLU A 1 522 ? 36.619 6.527 -35.960 1.00 79.25 522 GLU A N 1
ATOM 4142 C CA . GLU A 1 522 ? 36.421 6.580 -37.411 1.00 79.25 522 GLU A CA 1
ATOM 4143 C C . GLU A 1 522 ? 37.460 5.720 -38.154 1.00 79.25 522 GLU A C 1
ATOM 4145 O O . GLU A 1 522 ? 37.312 5.469 -39.349 1.00 79.25 522 GLU A O 1
ATOM 4150 N N . MET A 1 523 ? 38.487 5.222 -37.450 1.00 83.88 523 MET A N 1
ATOM 4151 C CA . MET A 1 523 ? 39.516 4.360 -38.020 1.00 83.88 523 MET A CA 1
ATOM 4152 C C . MET A 1 523 ? 39.000 2.923 -38.169 1.00 83.88 523 MET A C 1
ATOM 4154 O O . MET A 1 523 ? 38.333 2.356 -37.288 1.00 83.88 523 MET A O 1
ATOM 4158 N N . ALA A 1 524 ? 39.323 2.298 -39.301 1.00 88.62 524 ALA A N 1
ATOM 4159 C CA . ALA A 1 524 ? 39.026 0.889 -39.518 1.00 88.62 524 ALA A CA 1
ATOM 4160 C C . ALA A 1 524 ? 39.904 0.011 -38.610 1.00 88.62 524 ALA A C 1
ATOM 4162 O O . ALA A 1 524 ? 41.067 0.335 -38.354 1.00 88.62 524 ALA A O 1
ATOM 4163 N N . ASP A 1 525 ? 39.358 -1.115 -38.147 1.00 89.75 525 ASP A N 1
ATOM 4164 C CA . ASP A 1 525 ? 40.150 -2.106 -37.410 1.00 89.75 525 ASP A CA 1
ATOM 4165 C C . ASP A 1 525 ? 41.260 -2.646 -38.323 1.00 89.75 525 ASP A C 1
ATOM 4167 O O . ASP A 1 525 ? 41.003 -2.985 -39.481 1.00 89.75 525 ASP A O 1
ATOM 4171 N N . GLY A 1 526 ? 42.486 -2.709 -37.805 1.00 90.12 526 GLY A N 1
ATOM 4172 C CA . GLY A 1 526 ? 43.678 -3.105 -38.551 1.00 90.12 526 GLY A CA 1
ATOM 4173 C C . GLY A 1 526 ? 44.300 -2.000 -39.409 1.00 90.12 526 GLY A C 1
ATOM 4174 O O . GLY A 1 526 ? 45.180 -2.303 -40.210 1.00 90.12 526 GLY A O 1
ATOM 4175 N N . THR A 1 527 ? 43.872 -0.735 -39.281 1.00 91.62 527 THR A N 1
ATOM 4176 C CA . THR A 1 527 ? 44.617 0.388 -39.888 1.00 91.62 527 THR A CA 1
ATOM 4177 C C . THR A 1 527 ? 46.005 0.461 -39.258 1.00 91.62 527 THR A C 1
ATOM 4179 O O . THR A 1 527 ? 46.090 0.379 -38.034 1.00 91.62 527 THR A O 1
ATOM 4182 N N . GLN A 1 528 ? 47.063 0.596 -40.067 1.00 90.62 528 GLN A N 1
ATOM 4183 C CA . GLN A 1 528 ? 48.454 0.463 -39.625 1.00 90.62 528 GLN A CA 1
ATOM 4184 C C . GLN A 1 528 ? 49.341 1.651 -40.017 1.00 90.62 528 GLN A C 1
ATOM 4186 O O . GLN A 1 528 ? 49.137 2.286 -41.049 1.00 90.62 528 GLN A O 1
ATOM 4191 N N . GLY A 1 529 ? 50.376 1.909 -39.215 1.00 87.81 529 GLY A N 1
ATOM 4192 C CA . GLY A 1 529 ? 51.413 2.900 -39.512 1.00 87.81 529 GLY A CA 1
ATOM 4193 C C . GLY A 1 529 ? 50.872 4.324 -39.687 1.00 87.81 529 GLY A C 1
ATOM 4194 O O . GLY A 1 529 ? 49.962 4.738 -38.977 1.00 87.81 529 GLY A O 1
ATOM 4195 N N . THR A 1 530 ? 51.415 5.075 -40.649 1.00 90.50 530 THR A N 1
ATOM 4196 C CA . THR A 1 530 ? 50.982 6.457 -40.951 1.00 90.50 530 THR A CA 1
ATOM 4197 C C . THR A 1 530 ? 49.638 6.543 -41.681 1.00 90.50 530 THR A C 1
ATOM 4199 O O . THR A 1 530 ? 49.190 7.643 -41.986 1.00 90.50 530 THR A O 1
ATOM 4202 N N . ASP A 1 531 ? 48.994 5.410 -41.995 1.00 90.56 531 ASP A N 1
ATOM 4203 C CA . ASP A 1 531 ? 47.584 5.419 -42.415 1.00 90.56 531 ASP A CA 1
ATOM 4204 C C . ASP A 1 531 ? 46.656 5.676 -41.212 1.00 90.56 531 ASP A C 1
ATOM 4206 O O . ASP A 1 531 ? 45.457 5.884 -41.385 1.00 90.56 531 ASP A O 1
ATOM 4210 N N . ILE A 1 532 ? 47.194 5.654 -39.985 1.00 90.44 532 ILE A N 1
ATOM 4211 C CA . ILE A 1 532 ? 46.528 6.158 -38.790 1.00 90.44 532 ILE A CA 1
ATOM 4212 C C . ILE A 1 532 ? 46.698 7.675 -38.758 1.00 90.44 532 ILE A C 1
ATOM 4214 O O . ILE A 1 532 ? 47.796 8.145 -38.492 1.00 90.44 532 ILE A O 1
ATOM 4218 N N . ASP A 1 533 ? 45.617 8.433 -38.971 1.00 85.75 533 ASP A N 1
ATOM 4219 C CA . ASP A 1 533 ? 45.639 9.903 -39.119 1.00 85.75 533 ASP A CA 1
ATOM 4220 C C . ASP A 1 533 ? 46.340 10.665 -37.975 1.00 85.75 533 ASP A C 1
ATOM 4222 O O . ASP A 1 533 ? 46.742 11.811 -38.151 1.00 85.75 533 ASP A O 1
ATOM 4226 N N . TRP A 1 534 ? 46.454 10.059 -36.791 1.00 87.69 534 TRP A N 1
ATOM 4227 C CA . TRP A 1 534 ? 47.162 10.625 -35.642 1.00 87.69 534 TRP A CA 1
ATOM 4228 C C . TRP A 1 534 ? 48.690 10.496 -35.729 1.00 87.69 534 TRP A C 1
ATOM 4230 O O . TRP A 1 534 ? 49.411 11.273 -35.113 1.00 87.69 534 TRP A O 1
ATOM 4240 N N . LEU A 1 535 ? 49.195 9.488 -36.443 1.00 89.62 535 LEU A N 1
ATOM 4241 C CA . LEU A 1 535 ? 50.614 9.148 -36.501 1.00 89.62 535 LEU A CA 1
ATOM 4242 C C . LEU A 1 535 ? 51.274 9.779 -37.728 1.00 89.62 535 LEU A C 1
ATOM 4244 O O . LEU A 1 535 ? 51.056 9.357 -38.862 1.00 89.62 535 LEU A O 1
ATOM 4248 N N . ASP A 1 536 ? 52.160 10.741 -37.491 1.00 90.81 536 ASP A N 1
ATOM 4249 C CA . ASP A 1 536 ? 52.911 11.433 -38.540 1.00 90.81 536 ASP A CA 1
ATOM 4250 C C . ASP A 1 536 ? 54.129 10.634 -39.021 1.00 90.81 536 ASP A C 1
ATOM 4252 O O . ASP A 1 536 ? 54.560 10.760 -40.171 1.00 90.81 536 ASP A O 1
ATOM 4256 N N . SER A 1 537 ? 54.711 9.800 -38.152 1.00 88.19 537 SER A N 1
ATOM 4257 C CA . SER A 1 537 ? 55.768 8.869 -38.547 1.00 88.19 537 SER A CA 1
ATOM 4258 C C . SER A 1 537 ? 55.826 7.630 -37.663 1.00 88.19 537 SER A C 1
ATOM 4260 O O . SER A 1 537 ? 55.583 7.702 -36.461 1.00 88.19 537 SER A O 1
ATOM 4262 N N . VAL A 1 538 ? 56.216 6.512 -38.273 1.00 86.25 538 VAL A N 1
ATOM 4263 C CA . VAL A 1 538 ? 56.524 5.242 -37.605 1.00 86.25 538 VAL A CA 1
ATOM 4264 C C . VAL A 1 538 ? 57.825 4.675 -38.170 1.00 86.25 538 VAL A C 1
ATOM 4266 O O . VAL A 1 538 ? 58.157 4.925 -39.337 1.00 86.25 538 VAL A O 1
ATOM 4269 N N . LEU A 1 539 ? 58.570 3.906 -37.379 1.00 76.12 539 LEU A N 1
ATOM 4270 C CA . LEU A 1 539 ? 59.736 3.177 -37.878 1.00 76.12 539 LEU A CA 1
ATOM 4271 C C . LEU A 1 539 ? 59.303 1.896 -38.615 1.00 76.12 539 LEU A C 1
ATOM 4273 O O . LEU A 1 539 ? 58.359 1.208 -38.248 1.00 76.12 539 LEU A O 1
ATOM 4277 N N . SER A 1 540 ? 59.966 1.597 -39.739 1.00 60.19 540 SER A N 1
ATOM 4278 C CA . SER A 1 540 ? 59.481 0.634 -40.748 1.00 60.19 540 SER A CA 1
ATOM 4279 C C . SER A 1 540 ? 59.511 -0.843 -40.327 1.00 60.19 540 SER A C 1
ATOM 4281 O O . SER A 1 540 ? 59.266 -1.708 -41.167 1.00 60.19 540 SER A O 1
ATOM 4283 N N . ALA A 1 541 ? 59.918 -1.142 -39.094 1.00 60.91 541 ALA A N 1
ATOM 4284 C CA . ALA A 1 541 ? 60.016 -2.499 -38.575 1.00 60.91 541 ALA A CA 1
ATOM 4285 C C . ALA A 1 541 ? 58.851 -2.871 -37.642 1.00 60.91 541 ALA A C 1
ATOM 4287 O O . ALA A 1 541 ? 58.776 -4.034 -37.264 1.00 60.91 541 ALA A O 1
ATOM 4288 N N . ASP A 1 542 ? 57.948 -1.942 -37.313 1.00 67.69 542 ASP A N 1
ATOM 4289 C CA . ASP A 1 542 ? 57.032 -2.064 -36.172 1.00 67.69 542 ASP A CA 1
ATOM 4290 C C . ASP A 1 542 ? 55.551 -2.082 -36.577 1.00 67.69 542 ASP A C 1
ATOM 4292 O O . ASP A 1 542 ? 55.144 -1.450 -37.557 1.00 67.69 542 ASP A O 1
ATOM 4296 N N . ASP A 1 543 ? 54.739 -2.822 -35.813 1.00 75.25 543 ASP A N 1
ATOM 4297 C CA . ASP A 1 543 ? 53.308 -3.010 -36.080 1.00 75.25 543 ASP A CA 1
ATOM 4298 C C . ASP A 1 543 ? 52.486 -2.088 -35.160 1.00 75.25 543 ASP A C 1
ATOM 4300 O O . ASP A 1 543 ? 52.034 -2.485 -34.083 1.00 75.25 543 ASP A O 1
ATOM 4304 N N . HIS A 1 544 ? 52.284 -0.838 -35.581 1.00 87.81 544 HIS A N 1
ATOM 4305 C CA . HIS A 1 544 ? 51.349 0.087 -34.927 1.00 87.81 544 HIS A CA 1
ATOM 4306 C C . HIS A 1 544 ? 49.984 -0.037 -35.592 1.00 87.81 544 HIS A C 1
ATOM 4308 O O . HIS A 1 544 ? 49.866 0.295 -36.772 1.00 87.81 544 HIS A O 1
ATOM 4314 N N . GLU A 1 545 ? 48.967 -0.515 -34.872 1.00 91.31 545 GLU A N 1
ATOM 4315 C CA . GLU A 1 545 ? 47.650 -0.785 -35.453 1.00 91.31 545 GLU A CA 1
ATOM 4316 C C . GLU A 1 545 ? 46.472 -0.350 -34.578 1.00 91.31 545 GLU A C 1
ATOM 4318 O O . GLU A 1 545 ? 46.554 -0.353 -33.350 1.00 91.31 545 GLU A O 1
ATOM 4323 N N . ILE A 1 546 ? 45.340 -0.038 -35.211 1.00 92.88 546 ILE A N 1
ATOM 4324 C CA . ILE A 1 546 ? 44.067 0.167 -34.509 1.00 92.88 546 ILE A CA 1
ATOM 4325 C C . ILE A 1 546 ? 43.391 -1.177 -34.245 1.00 92.88 546 ILE A C 1
ATOM 4327 O O . ILE A 1 546 ? 43.047 -1.899 -35.182 1.00 92.88 546 ILE A O 1
ATOM 4331 N N . ILE A 1 547 ? 43.132 -1.490 -32.976 1.00 92.56 547 ILE A N 1
ATOM 4332 C CA . ILE A 1 547 ? 42.393 -2.691 -32.565 1.00 92.56 547 ILE A CA 1
ATOM 4333 C C . ILE A 1 547 ? 40.958 -2.367 -32.145 1.00 92.56 547 ILE A C 1
ATOM 4335 O O . ILE A 1 547 ? 40.650 -1.269 -31.679 1.00 92.56 547 ILE A O 1
ATOM 4339 N N . SER A 1 548 ? 40.071 -3.356 -32.273 1.00 85.44 548 SER A N 1
ATOM 4340 C CA . SER A 1 548 ? 38.639 -3.166 -32.039 1.00 85.44 548 SER A CA 1
ATOM 4341 C C . SER A 1 548 ? 38.294 -2.888 -30.576 1.00 85.44 548 SER A C 1
ATOM 4343 O O . SER A 1 548 ? 37.474 -2.011 -30.315 1.00 85.44 548 SER A O 1
ATOM 4345 N N . GLU A 1 549 ? 38.886 -3.630 -29.630 1.00 86.06 549 GLU A N 1
ATOM 4346 C CA . GLU A 1 549 ? 38.628 -3.497 -28.189 1.00 86.06 549 GLU A CA 1
ATOM 4347 C C . GLU A 1 549 ? 39.715 -4.176 -27.332 1.00 86.06 549 GLU A C 1
ATOM 4349 O O . GLU A 1 549 ? 40.179 -5.261 -27.681 1.00 86.06 549 GLU A O 1
ATOM 4354 N N . ILE A 1 550 ? 40.065 -3.574 -26.191 1.00 84.81 550 ILE A N 1
ATOM 4355 C CA . ILE A 1 550 ? 40.826 -4.178 -25.092 1.00 84.81 550 ILE A CA 1
ATOM 4356 C C . ILE A 1 550 ? 40.352 -3.633 -23.736 1.00 84.81 550 ILE A C 1
ATOM 4358 O O . ILE A 1 550 ? 40.271 -2.425 -23.519 1.00 84.81 550 ILE A O 1
ATOM 4362 N N . SER A 1 551 ? 40.032 -4.536 -22.803 1.00 81.31 551 SER A N 1
ATOM 4363 C CA . SER A 1 551 ? 39.646 -4.203 -21.420 1.00 81.31 551 SER A CA 1
ATOM 4364 C C . SER A 1 551 ? 38.576 -3.100 -21.308 1.00 81.31 551 SER A C 1
ATOM 4366 O O . SER A 1 551 ? 38.621 -2.270 -20.405 1.00 81.31 551 SER A O 1
ATOM 4368 N N . GLY A 1 552 ? 37.607 -3.093 -22.234 1.00 73.12 552 GLY A N 1
ATOM 4369 C CA . GLY A 1 552 ? 36.499 -2.131 -22.283 1.00 73.12 552 GLY A CA 1
ATOM 4370 C C . GLY A 1 552 ? 36.760 -0.851 -23.089 1.00 73.12 552 GLY A C 1
ATOM 4371 O O . GLY A 1 552 ? 35.798 -0.147 -23.395 1.00 73.12 552 GLY A O 1
ATOM 4372 N N . HIS A 1 553 ? 38.005 -0.581 -23.489 1.00 78.38 553 HIS A N 1
ATOM 4373 C CA . HIS A 1 553 ? 38.365 0.494 -24.418 1.00 78.38 553 HIS A CA 1
ATOM 4374 C C . HIS A 1 553 ? 38.320 -0.026 -25.858 1.00 78.38 553 HIS A C 1
ATOM 4376 O O . HIS A 1 553 ? 38.833 -1.101 -26.142 1.00 78.38 553 HIS A O 1
ATOM 4382 N N . ARG A 1 554 ? 37.709 0.711 -26.780 1.00 81.00 554 ARG A N 1
ATOM 4383 C CA . ARG A 1 554 ? 37.445 0.350 -28.178 1.00 81.00 554 ARG A CA 1
ATOM 4384 C C . ARG A 1 554 ? 38.188 1.288 -29.087 1.00 81.00 554 ARG A C 1
ATOM 4386 O O . ARG A 1 554 ? 38.286 2.466 -28.776 1.00 81.00 554 ARG A O 1
ATOM 4393 N N . LYS A 1 555 ? 38.587 0.780 -30.253 1.00 86.06 555 LYS A N 1
ATOM 4394 C CA . LYS A 1 555 ? 39.297 1.577 -31.257 1.00 86.06 555 LYS A CA 1
ATOM 4395 C C . LYS A 1 555 ? 40.543 2.183 -30.623 1.00 86.06 555 LYS A C 1
ATOM 4397 O O . LYS A 1 555 ? 40.638 3.385 -30.440 1.00 86.06 555 LYS A O 1
ATOM 4402 N N . VAL A 1 556 ? 41.454 1.306 -30.226 1.00 88.62 556 VAL A N 1
ATOM 4403 C CA . VAL A 1 556 ? 42.641 1.647 -29.438 1.00 88.62 556 VAL A CA 1
ATOM 4404 C C . VAL A 1 556 ? 43.870 1.513 -30.321 1.00 88.62 556 VAL A C 1
ATOM 4406 O O . VAL A 1 556 ? 43.965 0.551 -31.087 1.00 88.62 556 VAL A O 1
ATOM 4409 N N . LEU A 1 557 ? 44.814 2.447 -30.209 1.00 91.56 557 LEU A N 1
ATOM 4410 C CA . LEU A 1 557 ? 46.123 2.297 -30.830 1.00 91.56 557 LEU A CA 1
ATOM 4411 C C . LEU A 1 557 ? 46.924 1.271 -30.031 1.00 91.56 557 LEU A C 1
ATOM 4413 O O . LEU A 1 557 ? 47.222 1.496 -28.861 1.00 91.56 557 LEU A O 1
ATOM 4417 N N . ARG A 1 558 ? 47.283 0.157 -30.666 1.00 90.94 558 ARG A N 1
ATOM 4418 C CA . ARG A 1 558 ? 48.241 -0.816 -30.145 1.00 90.94 558 ARG A CA 1
ATOM 4419 C C . ARG A 1 558 ? 49.588 -0.578 -30.810 1.00 90.94 558 ARG A C 1
ATOM 4421 O O . ARG A 1 558 ? 49.684 -0.654 -32.033 1.00 90.94 558 ARG A O 1
ATOM 4428 N N . THR A 1 559 ? 50.622 -0.340 -30.017 1.00 86.69 559 THR A N 1
ATOM 4429 C CA . THR A 1 559 ? 52.003 -0.254 -30.499 1.00 86.69 559 THR A CA 1
ATOM 4430 C C . THR A 1 559 ? 52.742 -1.555 -30.193 1.00 86.69 559 THR A C 1
ATOM 4432 O O . THR A 1 559 ? 52.506 -2.191 -29.162 1.00 86.69 559 THR A O 1
ATOM 4435 N N . PHE A 1 560 ? 53.593 -1.990 -31.123 1.00 79.12 560 PHE A N 1
ATOM 4436 C CA . PHE A 1 560 ? 54.376 -3.216 -31.005 1.00 79.12 560 PHE A CA 1
ATOM 4437 C C . PHE A 1 560 ? 55.738 -3.053 -31.671 1.00 79.12 560 PHE A C 1
ATOM 4439 O O . PHE A 1 560 ? 55.804 -2.744 -32.859 1.00 79.12 560 PHE A O 1
ATOM 4446 N N . GLN A 1 561 ? 56.802 -3.355 -30.931 1.00 74.50 561 GLN A N 1
ATOM 4447 C CA . GLN A 1 561 ? 58.165 -3.340 -31.445 1.00 74.50 561 GLN A CA 1
ATOM 4448 C C . GLN A 1 561 ? 58.585 -4.730 -31.959 1.00 74.50 561 GLN A C 1
ATOM 4450 O O . GLN A 1 561 ? 58.721 -5.679 -31.176 1.00 74.50 561 GLN A O 1
ATOM 4455 N N . ASN A 1 562 ? 58.840 -4.867 -33.267 1.00 66.44 562 ASN A N 1
ATOM 4456 C CA . ASN A 1 562 ? 59.230 -6.150 -33.879 1.00 66.44 562 ASN A CA 1
ATOM 4457 C C . ASN A 1 562 ? 60.762 -6.309 -33.973 1.00 66.44 562 ASN A C 1
ATOM 4459 O O . ASN A 1 562 ? 61.281 -7.416 -33.809 1.00 66.44 562 ASN A O 1
ATOM 4463 N N . SER A 1 563 ? 61.512 -5.220 -34.219 1.00 62.19 563 SER A N 1
ATOM 4464 C CA . SER A 1 563 ? 62.988 -5.216 -34.180 1.00 62.19 563 SER A CA 1
ATOM 4465 C C . SER A 1 563 ? 63.608 -3.805 -34.196 1.00 62.19 563 SER A C 1
ATOM 4467 O O . SER A 1 563 ? 63.370 -3.059 -35.140 1.00 62.19 563 SER A O 1
ATOM 4469 N N . GLY A 1 564 ? 64.520 -3.494 -33.261 1.00 62.94 564 GLY A N 1
ATOM 4470 C CA . GLY A 1 564 ? 65.121 -2.144 -33.131 1.00 62.94 564 GLY A CA 1
ATOM 4471 C C . GLY A 1 564 ? 64.177 -1.154 -32.431 1.00 62.94 564 GLY A C 1
ATOM 4472 O O . GLY A 1 564 ? 63.074 -1.568 -32.138 1.00 62.94 564 GLY A O 1
ATOM 4473 N N . ALA A 1 565 ? 64.589 0.094 -32.139 1.00 58.31 565 ALA A N 1
ATOM 4474 C CA . ALA A 1 565 ? 63.746 1.116 -31.470 1.00 58.31 565 ALA A CA 1
ATOM 4475 C C . ALA A 1 565 ? 62.415 1.321 -32.221 1.00 58.31 565 ALA A C 1
ATOM 4477 O O . ALA A 1 565 ? 62.456 1.469 -33.443 1.00 58.31 565 ALA A O 1
ATOM 4478 N N . GLY A 1 566 ? 61.283 1.243 -31.516 1.00 62.38 566 GLY A N 1
ATOM 4479 C CA . GLY A 1 566 ? 59.942 1.087 -32.080 1.00 62.38 566 GLY A CA 1
ATOM 4480 C C . GLY A 1 566 ? 59.072 2.321 -31.897 1.00 62.38 566 GLY A C 1
ATOM 4481 O O . GLY A 1 566 ? 58.037 2.267 -31.230 1.00 62.38 566 GLY A O 1
ATOM 4482 N N . ASP A 1 567 ? 59.510 3.431 -32.487 1.00 78.44 567 ASP A N 1
ATOM 4483 C CA . ASP A 1 567 ? 58.929 4.750 -32.256 1.00 78.44 567 ASP A CA 1
ATOM 4484 C C . ASP A 1 567 ? 57.695 4.987 -33.146 1.00 78.44 567 ASP A C 1
ATOM 4486 O O . ASP A 1 567 ? 57.789 4.976 -34.382 1.00 78.44 567 ASP A O 1
ATOM 4490 N N . CYS A 1 568 ? 56.556 5.314 -32.528 1.00 86.50 568 CYS A N 1
ATOM 4491 C CA . CYS A 1 568 ? 55.473 6.029 -33.204 1.00 86.50 568 CYS A CA 1
ATOM 4492 C C . CYS A 1 568 ? 55.400 7.474 -32.715 1.00 86.50 568 CYS A C 1
ATOM 4494 O O . CYS A 1 568 ? 55.476 7.748 -31.515 1.00 86.50 568 CYS A O 1
ATOM 4496 N N . VAL A 1 569 ? 55.261 8.397 -33.666 1.00 89.31 569 VAL A N 1
ATOM 4497 C CA . VAL A 1 569 ? 55.415 9.831 -33.422 1.00 89.31 569 VAL A CA 1
ATOM 4498 C C . VAL A 1 569 ? 54.189 10.584 -33.904 1.00 89.31 569 VAL A C 1
ATOM 4500 O O . VAL A 1 569 ? 53.784 10.447 -35.061 1.00 89.31 569 VAL A O 1
ATOM 4503 N N . HIS A 1 570 ? 53.676 11.438 -33.028 1.00 91.00 570 HIS A N 1
ATOM 4504 C CA . HIS A 1 570 ? 52.714 12.479 -33.347 1.00 91.00 570 HIS A CA 1
ATOM 4505 C C . HIS A 1 570 ? 53.399 13.852 -33.299 1.00 91.00 570 HIS A C 1
ATOM 4507 O O . HIS A 1 570 ? 54.118 14.175 -32.347 1.00 91.00 570 HIS A O 1
ATOM 4513 N N . VAL A 1 571 ? 53.210 14.666 -34.334 1.00 90.81 571 VAL A N 1
ATOM 4514 C CA . VAL A 1 571 ? 53.725 16.032 -34.430 1.00 90.81 571 VAL A CA 1
ATOM 4515 C C . VAL A 1 571 ? 52.611 16.995 -34.050 1.00 90.81 571 VAL A C 1
ATOM 4517 O O . VAL A 1 571 ? 51.584 17.070 -34.719 1.00 90.81 571 VAL A O 1
ATOM 4520 N N . PHE A 1 572 ? 52.845 17.786 -33.003 1.00 89.69 572 PHE A N 1
ATOM 4521 C CA . PHE A 1 572 ? 51.855 18.752 -32.549 1.00 89.69 572 PHE A CA 1
ATOM 4522 C C . PHE A 1 572 ? 51.618 19.856 -33.588 1.00 89.69 572 PHE A C 1
ATOM 4524 O O . PHE A 1 572 ? 52.562 20.336 -34.226 1.00 89.69 572 PHE A O 1
ATOM 4531 N N . ALA A 1 573 ? 50.378 20.340 -33.697 1.00 88.38 573 ALA A N 1
ATOM 4532 C CA . ALA A 1 573 ? 50.024 21.402 -34.647 1.00 88.38 573 ALA A CA 1
ATOM 4533 C C . ALA A 1 573 ? 50.705 22.753 -34.332 1.00 88.38 573 ALA A C 1
ATOM 4535 O O . ALA A 1 573 ? 50.901 23.593 -35.218 1.00 88.38 573 ALA A O 1
ATOM 4536 N N . SER A 1 574 ? 51.084 22.977 -33.071 1.00 89.06 574 SER A N 1
ATOM 4537 C CA . SER A 1 574 ? 51.755 24.187 -32.593 1.00 89.06 574 SER A CA 1
ATOM 4538 C C . SER A 1 574 ? 52.808 23.888 -31.513 1.00 89.06 574 SER A C 1
ATOM 4540 O O . SER A 1 574 ? 53.031 22.746 -31.123 1.00 89.06 574 SER A O 1
ATOM 4542 N N . SER A 1 575 ? 53.505 24.922 -31.029 1.00 89.19 575 SER A N 1
ATOM 4543 C CA . SER A 1 575 ? 54.518 24.802 -29.971 1.00 89.19 575 SER A CA 1
ATOM 4544 C C . SER A 1 575 ? 54.387 25.928 -28.953 1.00 89.19 575 SER A C 1
ATOM 4546 O O . SER A 1 575 ? 54.311 27.099 -29.331 1.00 89.19 575 SER A O 1
ATOM 4548 N N . SER A 1 576 ? 54.413 25.593 -27.660 1.00 89.88 576 SER A N 1
ATOM 4549 C CA . 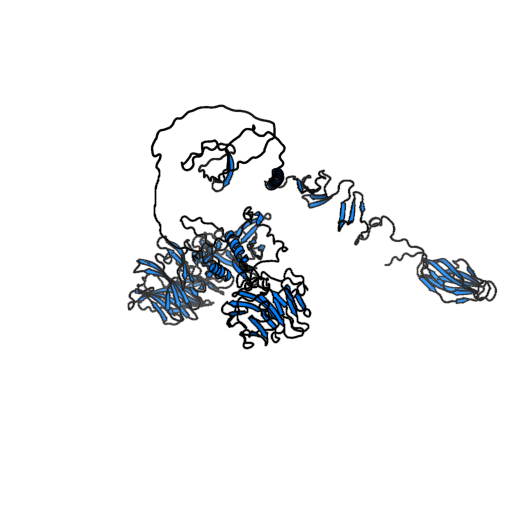SER A 1 576 ? 54.289 26.565 -26.566 1.00 89.88 576 SER A CA 1
ATOM 4550 C C . SER A 1 576 ? 55.146 26.196 -25.356 1.00 89.88 576 SER A C 1
ATOM 4552 O O . SER A 1 576 ? 55.254 25.029 -24.983 1.00 89.88 576 SER A O 1
ATOM 4554 N N . LEU A 1 577 ? 55.726 27.215 -24.710 1.00 90.69 577 LEU A N 1
ATOM 4555 C CA . LEU A 1 577 ? 56.472 27.065 -23.454 1.00 90.69 577 LEU A CA 1
ATOM 4556 C C . LEU A 1 577 ? 55.572 26.696 -22.263 1.00 90.69 577 LEU A C 1
ATOM 4558 O O . LEU A 1 577 ? 56.092 26.286 -21.238 1.00 90.69 577 LEU A O 1
ATOM 4562 N N . ASN A 1 578 ? 54.250 26.844 -22.390 1.00 91.62 578 ASN A N 1
ATOM 4563 C CA . ASN A 1 578 ? 53.274 26.316 -21.436 1.00 91.62 578 ASN A CA 1
ATOM 4564 C C . ASN A 1 578 ? 52.246 25.479 -22.198 1.00 91.62 578 ASN A C 1
ATOM 4566 O O . ASN A 1 578 ? 51.752 25.937 -23.234 1.00 91.62 578 ASN A O 1
ATOM 4570 N N . GLY A 1 579 ? 51.908 24.299 -21.701 1.00 90.94 579 GLY A N 1
ATOM 4571 C CA . GLY A 1 579 ? 50.941 23.426 -22.356 1.00 90.94 579 GLY A CA 1
ATOM 4572 C C . GLY A 1 579 ? 50.676 22.154 -21.569 1.00 90.94 579 GLY A C 1
ATOM 4573 O O . GLY A 1 579 ? 51.233 21.963 -20.490 1.00 90.94 579 GLY A O 1
ATOM 4574 N N . TRP A 1 580 ? 49.802 21.310 -22.107 1.00 90.88 580 TRP A N 1
ATOM 4575 C CA . TRP A 1 580 ? 49.413 20.056 -21.475 1.00 90.88 580 TRP A CA 1
ATOM 4576 C C . TRP A 1 580 ? 49.169 18.936 -22.490 1.00 90.88 580 TRP A C 1
ATOM 4578 O O . TRP A 1 580 ? 48.912 19.195 -23.669 1.00 90.88 580 TRP A O 1
ATOM 4588 N N . LEU A 1 581 ? 49.250 17.698 -22.001 1.00 90.25 581 LEU A N 1
ATOM 4589 C CA . LEU A 1 581 ? 48.988 16.446 -22.709 1.00 90.25 581 LEU A CA 1
ATOM 4590 C C . LEU A 1 581 ? 48.148 15.516 -21.813 1.00 90.25 581 LEU A C 1
ATOM 4592 O O . LEU A 1 581 ? 48.442 15.381 -20.628 1.00 90.25 581 LEU A O 1
ATOM 4596 N N . GLU A 1 582 ? 47.128 14.875 -22.379 1.00 89.69 582 GLU A N 1
ATOM 4597 C CA . GLU A 1 582 ? 46.170 14.003 -21.688 1.00 89.69 582 GLU A CA 1
ATOM 4598 C C . GLU A 1 582 ? 45.863 12.758 -22.538 1.00 89.69 582 GLU A C 1
ATOM 4600 O O . GLU A 1 582 ? 45.633 12.883 -23.742 1.00 89.69 582 GLU A O 1
ATOM 4605 N N . PHE A 1 583 ? 45.884 11.560 -21.948 1.00 90.50 583 PHE A N 1
ATOM 4606 C CA . PHE A 1 583 ? 45.605 10.297 -22.651 1.00 90.50 583 PHE A CA 1
ATOM 4607 C C . PHE A 1 583 ? 45.348 9.139 -21.676 1.00 90.50 583 PHE A C 1
ATOM 4609 O O . PHE A 1 583 ? 45.706 9.196 -20.500 1.00 90.50 583 PHE A O 1
ATOM 4616 N N . HIS A 1 584 ? 44.771 8.048 -22.177 1.00 90.56 584 HIS A N 1
ATOM 4617 C CA . HIS A 1 584 ? 44.731 6.767 -21.476 1.00 90.56 584 HIS A CA 1
ATOM 4618 C C . HIS A 1 584 ? 45.871 5.863 -21.945 1.00 90.56 584 HIS A C 1
ATOM 4620 O O . HIS A 1 584 ? 46.144 5.787 -23.145 1.00 90.56 584 HIS A O 1
ATOM 4626 N N . VAL A 1 585 ? 46.498 5.145 -21.009 1.00 92.88 585 VAL A N 1
ATOM 4627 C CA . VAL A 1 585 ? 47.555 4.166 -21.297 1.00 92.88 585 VAL A CA 1
ATOM 4628 C C . VAL A 1 585 ? 47.331 2.840 -20.582 1.00 92.88 585 VAL A C 1
ATOM 4630 O O . VAL A 1 585 ? 46.911 2.805 -19.425 1.00 92.88 585 VAL A O 1
ATOM 4633 N N . ASN A 1 586 ? 47.633 1.747 -21.274 1.00 93.44 586 ASN A N 1
ATOM 4634 C CA . ASN A 1 586 ? 47.680 0.393 -20.735 1.00 93.44 586 ASN A CA 1
ATOM 4635 C C . ASN A 1 586 ? 48.909 -0.320 -21.306 1.00 93.44 586 ASN A C 1
ATOM 4637 O O . ASN A 1 586 ? 49.222 -0.162 -22.485 1.00 93.44 586 ASN A O 1
ATOM 4641 N N . VAL A 1 587 ? 49.621 -1.073 -20.471 1.00 92.00 587 VAL A N 1
ATOM 4642 C CA . VAL A 1 587 ? 50.797 -1.846 -20.882 1.00 92.00 587 VAL A CA 1
ATOM 4643 C C . VAL A 1 587 ? 50.612 -3.306 -20.497 1.00 92.00 587 VAL A C 1
ATOM 4645 O O . VAL A 1 587 ? 50.113 -3.608 -19.415 1.00 92.00 587 VAL A O 1
ATOM 4648 N N . THR A 1 588 ? 51.043 -4.223 -21.361 1.00 91.62 588 THR A N 1
ATOM 4649 C CA . THR A 1 588 ? 50.970 -5.667 -21.062 1.00 91.62 588 THR A CA 1
ATOM 4650 C C . THR A 1 588 ? 52.070 -6.160 -20.126 1.00 91.62 588 THR A C 1
ATOM 4652 O O . THR A 1 588 ? 52.026 -7.303 -19.689 1.00 91.62 588 THR A O 1
ATOM 4655 N N . ASP A 1 589 ? 53.111 -5.353 -19.916 1.00 90.81 589 ASP A N 1
ATOM 4656 C CA . ASP A 1 589 ? 54.233 -5.656 -19.024 1.00 90.81 589 ASP A CA 1
ATOM 4657 C C . ASP A 1 589 ? 54.769 -4.341 -18.443 1.00 90.81 589 ASP A C 1
ATOM 4659 O O . ASP A 1 589 ? 55.491 -3.592 -19.111 1.00 90.81 589 ASP A O 1
ATOM 4663 N N . ALA A 1 590 ? 54.372 -4.047 -17.208 1.00 91.81 590 ALA A N 1
ATOM 4664 C CA . ALA A 1 590 ? 54.764 -2.862 -16.455 1.00 91.81 590 ALA A CA 1
ATOM 4665 C C . ALA A 1 590 ? 56.220 -2.922 -15.954 1.00 91.81 590 ALA A C 1
ATOM 4667 O O . ALA A 1 590 ? 56.751 -1.914 -15.487 1.00 91.81 590 ALA A O 1
ATOM 4668 N N . ASN A 1 591 ? 56.881 -4.076 -16.083 1.00 90.56 591 ASN A N 1
ATOM 4669 C CA . ASN A 1 591 ? 58.287 -4.303 -15.747 1.00 90.56 591 ASN A CA 1
ATOM 4670 C C . ASN A 1 591 ? 59.203 -4.285 -16.991 1.00 90.56 591 ASN A C 1
ATOM 4672 O O . ASN A 1 591 ? 60.368 -4.686 -16.943 1.00 90.56 591 ASN A O 1
ATOM 4676 N N . ALA A 1 592 ? 58.662 -3.881 -18.141 1.00 87.00 592 ALA A N 1
ATOM 4677 C CA . ALA A 1 592 ? 59.420 -3.550 -19.339 1.00 87.00 592 ALA A CA 1
ATOM 4678 C C . ALA A 1 592 ? 59.548 -2.035 -19.472 1.00 87.00 592 ALA A C 1
ATOM 4680 O O . ALA A 1 592 ? 58.688 -1.311 -18.993 1.00 87.00 592 ALA A O 1
ATOM 4681 N N . ILE A 1 593 ? 60.555 -1.560 -20.203 1.00 88.25 593 ILE A N 1
ATOM 4682 C CA . ILE A 1 593 ? 60.713 -0.127 -20.473 1.00 88.25 593 ILE A CA 1
ATOM 4683 C C . ILE A 1 593 ? 59.691 0.302 -21.534 1.00 88.25 593 ILE A C 1
ATOM 4685 O O . ILE A 1 593 ? 59.850 -0.014 -22.717 1.00 88.25 593 ILE A O 1
ATOM 4689 N N . ASN A 1 594 ? 58.659 1.031 -21.106 1.00 89.25 594 ASN A N 1
ATOM 4690 C CA . ASN A 1 594 ? 57.626 1.617 -21.963 1.00 89.25 594 ASN A CA 1
ATOM 4691 C C . ASN A 1 594 ? 57.764 3.151 -21.955 1.00 89.25 594 ASN A C 1
ATOM 4693 O O . ASN A 1 594 ? 57.469 3.793 -20.947 1.00 89.25 594 ASN A O 1
ATOM 4697 N N . ASN A 1 595 ? 58.233 3.736 -23.057 1.00 88.00 595 ASN A N 1
ATOM 4698 C CA . ASN A 1 595 ? 58.574 5.151 -23.188 1.00 88.00 595 ASN A CA 1
ATOM 4699 C C . ASN A 1 595 ? 57.370 6.022 -23.584 1.00 88.00 595 ASN A C 1
ATOM 4701 O O . ASN A 1 595 ? 56.649 5.729 -24.538 1.00 88.00 595 ASN A O 1
ATOM 4705 N N . ILE A 1 596 ? 57.218 7.156 -22.892 1.00 89.69 596 ILE A N 1
ATOM 4706 C CA . ILE A 1 596 ? 56.285 8.241 -23.220 1.00 89.69 596 ILE A CA 1
ATOM 4707 C C . ILE A 1 596 ? 57.085 9.549 -23.180 1.00 89.69 596 ILE A C 1
ATOM 4709 O O . ILE A 1 596 ? 57.352 10.112 -22.113 1.00 89.69 596 ILE A O 1
ATOM 4713 N N . ILE A 1 597 ? 57.514 10.025 -24.349 1.00 88.19 597 ILE A N 1
ATOM 4714 C CA . ILE A 1 597 ? 58.511 11.095 -24.467 1.00 88.19 597 ILE A CA 1
ATOM 4715 C C . ILE A 1 597 ? 57.915 12.296 -25.196 1.00 88.19 597 ILE A C 1
ATOM 4717 O O . ILE A 1 597 ? 57.274 12.168 -26.232 1.00 88.19 597 ILE A O 1
ATOM 4721 N N . ILE A 1 598 ? 58.165 13.494 -24.673 1.00 87.88 598 ILE A N 1
ATOM 4722 C CA . ILE A 1 598 ? 57.781 14.754 -25.310 1.00 87.88 598 ILE A CA 1
ATOM 4723 C C . ILE A 1 598 ? 59.057 15.458 -25.792 1.00 87.88 598 ILE A C 1
ATOM 4725 O O . ILE A 1 598 ? 59.924 15.829 -24.988 1.00 87.88 598 ILE A O 1
ATOM 4729 N N . THR A 1 599 ? 59.189 15.650 -27.108 1.00 84.88 599 THR A N 1
ATOM 4730 C CA . THR A 1 599 ? 60.420 16.129 -27.767 1.00 84.88 599 THR A CA 1
ATOM 4731 C C . THR A 1 599 ? 60.204 17.413 -28.589 1.00 84.88 599 THR A C 1
ATOM 4733 O O . THR A 1 599 ? 59.103 17.963 -28.684 1.00 84.88 599 THR A O 1
ATOM 4736 N N . ARG A 1 600 ? 61.293 17.962 -29.156 1.00 80.69 600 ARG A N 1
ATOM 4737 C CA . ARG A 1 600 ? 61.296 19.136 -30.052 1.00 80.69 600 ARG A CA 1
ATOM 4738 C C . ARG A 1 600 ? 61.914 18.778 -31.407 1.00 80.69 600 ARG A C 1
ATOM 4740 O O . ARG A 1 600 ? 62.971 18.163 -31.471 1.00 80.69 600 ARG A O 1
ATOM 4747 N N . GLU A 1 601 ? 61.317 19.254 -32.492 1.00 61.59 601 GLU A N 1
ATOM 4748 C CA . GLU A 1 601 ? 61.764 19.020 -33.862 1.00 61.59 601 GLU A CA 1
ATOM 4749 C C . GLU A 1 601 ? 63.158 19.621 -34.138 1.00 61.59 601 GLU A C 1
ATOM 4751 O O . GLU A 1 601 ? 63.465 20.756 -33.761 1.00 61.59 601 GLU A O 1
ATOM 4756 N N . GLY A 1 602 ? 64.015 18.841 -34.812 1.00 56.28 602 GLY A N 1
ATOM 4757 C CA . GLY A 1 602 ? 65.359 19.254 -35.238 1.00 56.28 602 GLY A CA 1
ATOM 4758 C C . GLY A 1 602 ? 66.472 19.078 -34.198 1.00 56.28 602 GLY A C 1
ATOM 4759 O O . GLY A 1 602 ? 67.629 19.373 -34.499 1.00 56.28 602 GLY A O 1
ATOM 4760 N N . GLY A 1 603 ? 66.166 18.565 -33.004 1.00 55.97 603 GLY A N 1
ATOM 4761 C CA . GLY A 1 603 ? 67.164 18.107 -32.040 1.00 55.97 603 GLY A CA 1
ATOM 4762 C C . GLY A 1 603 ? 66.642 16.883 -31.302 1.00 55.97 603 GLY A C 1
ATOM 4763 O O . GLY A 1 603 ? 65.584 16.962 -30.700 1.00 55.97 603 GLY A O 1
ATOM 4764 N N . SER A 1 604 ? 67.370 15.768 -31.337 1.00 57.75 604 SER A N 1
ATOM 4765 C CA . SER A 1 604 ? 67.030 14.490 -30.683 1.00 57.75 604 SER A CA 1
ATOM 4766 C C . SER A 1 604 ? 67.051 14.553 -29.142 1.00 57.75 604 SER A C 1
ATOM 4768 O O . SER A 1 604 ? 67.604 13.675 -28.491 1.00 57.75 604 SER A O 1
ATOM 4770 N N . VAL A 1 605 ? 66.550 15.634 -28.542 1.00 72.62 605 VAL A N 1
ATOM 4771 C CA . VAL A 1 605 ? 66.656 15.921 -27.112 1.00 72.62 605 VAL A CA 1
ATOM 4772 C C . VAL A 1 605 ? 65.257 15.897 -26.502 1.00 72.62 605 VAL A C 1
ATOM 4774 O O . VAL A 1 605 ? 64.452 16.797 -26.762 1.00 72.62 605 VAL A O 1
ATOM 4777 N N . ALA A 1 606 ? 64.995 14.878 -25.680 1.00 78.25 606 ALA A N 1
ATOM 4778 C CA . ALA A 1 606 ? 63.808 14.789 -24.833 1.00 78.25 606 ALA A CA 1
ATOM 4779 C C . ALA A 1 606 ? 63.665 16.042 -23.962 1.00 78.25 606 ALA A C 1
ATOM 4781 O O . ALA A 1 606 ? 64.652 16.586 -23.468 1.00 78.25 606 ALA A O 1
ATOM 4782 N N . ARG A 1 607 ? 62.442 16.542 -23.791 1.00 84.25 607 ARG A N 1
ATOM 4783 C CA . ARG A 1 607 ? 62.150 17.632 -22.846 1.00 84.25 607 ARG A CA 1
ATOM 4784 C C . ARG A 1 607 ? 61.511 17.078 -21.593 1.00 84.25 607 ARG A C 1
ATOM 4786 O O . ARG A 1 607 ? 61.968 17.371 -20.496 1.00 84.25 607 ARG A O 1
ATOM 4793 N N . ILE A 1 608 ? 60.518 16.225 -21.776 1.00 91.06 608 ILE A N 1
ATOM 4794 C CA . ILE A 1 608 ? 59.905 15.453 -20.703 1.00 91.06 608 ILE A CA 1
ATOM 4795 C C . ILE A 1 608 ? 60.064 13.995 -21.103 1.00 91.06 608 ILE A C 1
ATOM 4797 O O . ILE A 1 608 ? 59.660 13.612 -22.200 1.00 91.06 608 ILE A O 1
ATOM 4801 N N . TRP A 1 609 ? 60.713 13.220 -20.241 1.00 91.50 609 TRP A N 1
ATOM 4802 C CA . TRP A 1 609 ? 60.915 11.792 -20.437 1.00 91.50 609 TRP A CA 1
ATOM 4803 C C . TRP A 1 609 ? 60.250 11.073 -19.277 1.00 91.50 609 TRP A C 1
ATOM 4805 O O . TRP A 1 609 ? 60.721 11.175 -18.143 1.00 91.50 609 TRP A O 1
ATOM 4815 N N . MET A 1 610 ? 59.144 10.393 -19.568 1.00 92.62 610 MET A N 1
ATOM 4816 C CA . MET A 1 610 ? 58.475 9.505 -18.627 1.00 92.62 610 MET A CA 1
ATOM 4817 C C . MET A 1 610 ? 58.498 8.084 -19.166 1.00 92.62 610 MET A C 1
ATOM 4819 O O . MET A 1 610 ? 58.449 7.872 -20.380 1.00 92.62 610 MET A O 1
ATOM 4823 N N . ILE A 1 611 ? 58.552 7.123 -18.255 1.00 92.38 611 ILE A N 1
ATOM 4824 C CA . ILE A 1 611 ? 58.482 5.706 -18.581 1.00 92.38 611 ILE A CA 1
ATOM 4825 C C . ILE A 1 611 ? 57.550 4.980 -17.615 1.00 92.38 611 ILE A C 1
ATOM 4827 O O . ILE A 1 611 ? 57.309 5.439 -16.497 1.00 92.38 611 ILE A O 1
ATOM 4831 N N . ILE A 1 612 ? 57.043 3.832 -18.047 1.00 93.94 612 ILE A N 1
ATOM 4832 C CA . ILE A 1 612 ? 56.576 2.780 -17.145 1.00 93.94 612 ILE A CA 1
ATOM 4833 C C . ILE A 1 612 ? 57.649 1.697 -17.173 1.00 93.94 612 ILE A C 1
ATOM 4835 O O . ILE A 1 612 ? 57.918 1.179 -18.254 1.00 93.94 612 ILE A O 1
ATOM 4839 N N . ASP A 1 613 ? 58.258 1.408 -16.024 1.00 92.19 613 ASP A N 1
ATOM 4840 C CA . ASP A 1 613 ? 59.252 0.347 -15.813 1.00 92.19 613 ASP A CA 1
ATOM 4841 C C . ASP A 1 613 ? 59.242 -0.078 -14.332 1.00 92.19 613 ASP A C 1
ATOM 4843 O O . ASP A 1 613 ? 58.811 0.684 -13.463 1.00 92.19 613 ASP A O 1
ATOM 4847 N N . ASN A 1 614 ? 59.726 -1.283 -14.018 1.00 92.31 614 ASN A N 1
ATOM 4848 C CA . ASN A 1 614 ? 59.758 -1.842 -12.658 1.00 92.31 614 ASN A CA 1
ATOM 4849 C C . ASN A 1 614 ? 58.421 -1.713 -11.889 1.00 92.31 614 ASN A C 1
ATOM 4851 O O . ASN A 1 614 ? 58.418 -1.400 -10.694 1.00 92.31 614 ASN A O 1
ATOM 4855 N N . ASP A 1 615 ? 57.291 -1.940 -12.570 1.00 95.25 615 ASP A N 1
ATOM 4856 C CA . ASP A 1 615 ? 55.927 -1.873 -12.023 1.00 95.25 615 ASP A CA 1
ATOM 4857 C C . ASP A 1 615 ? 55.531 -0.479 -11.493 1.00 95.25 615 ASP A C 1
ATOM 4859 O O . ASP A 1 615 ? 54.783 -0.348 -10.516 1.00 95.25 615 ASP A O 1
ATOM 4863 N N . ARG A 1 616 ? 56.036 0.601 -12.107 1.00 95.88 616 ARG A N 1
ATOM 4864 C CA . ARG A 1 616 ? 55.731 1.985 -11.706 1.00 95.88 616 ARG A CA 1
ATOM 4865 C C . ARG A 1 616 ? 55.938 3.006 -12.823 1.00 95.88 616 ARG A C 1
ATOM 4867 O O . ARG A 1 616 ? 56.617 2.742 -13.807 1.00 95.88 616 ARG A O 1
ATOM 4874 N N . PHE A 1 617 ? 55.374 4.199 -12.637 1.00 96.44 617 PHE A N 1
ATOM 4875 C CA . PHE A 1 617 ? 55.735 5.373 -13.433 1.00 96.44 617 PHE A CA 1
ATOM 4876 C C . PHE A 1 617 ? 57.054 5.975 -12.933 1.00 96.44 617 PHE A C 1
ATOM 4878 O O . PHE A 1 617 ? 57.219 6.213 -11.734 1.00 96.44 617 PHE A O 1
ATOM 4885 N N . GLU A 1 618 ? 57.963 6.282 -13.853 1.00 95.12 618 GLU A N 1
ATOM 4886 C CA . GLU A 1 618 ? 59.229 6.971 -13.594 1.00 95.12 618 GLU A CA 1
ATOM 4887 C C . GLU A 1 618 ? 59.412 8.160 -14.552 1.00 95.12 618 GLU A C 1
ATOM 4889 O O . GLU A 1 618 ? 58.764 8.251 -15.597 1.00 95.12 618 GLU A O 1
ATOM 4894 N N . TYR A 1 619 ? 60.296 9.091 -14.195 1.00 94.56 619 TYR A N 1
ATOM 4895 C CA . TYR A 1 619 ? 60.660 10.245 -15.021 1.00 94.56 619 TYR A CA 1
ATOM 4896 C C . TYR A 1 619 ? 62.149 10.590 -14.884 1.00 94.56 619 TYR A C 1
ATOM 4898 O O . TYR A 1 619 ? 62.758 10.295 -13.857 1.00 94.56 619 TYR A O 1
ATOM 4906 N N . ASP A 1 620 ? 62.743 11.256 -15.879 1.00 91.69 620 ASP A N 1
ATOM 4907 C CA . ASP A 1 620 ? 64.137 11.730 -15.809 1.00 91.69 620 ASP A CA 1
ATOM 4908 C C . ASP A 1 620 ? 64.211 13.265 -15.733 1.00 91.69 620 ASP A C 1
ATOM 4910 O O . ASP A 1 620 ? 63.711 13.981 -16.602 1.00 91.69 620 ASP A O 1
ATOM 4914 N N . ALA A 1 621 ? 64.883 13.773 -14.697 1.00 86.69 621 ALA A N 1
ATOM 4915 C CA . ALA A 1 621 ? 65.137 15.200 -14.468 1.00 86.69 621 ALA A CA 1
ATOM 4916 C C . ALA A 1 621 ? 66.562 15.643 -14.881 1.00 86.69 621 ALA A C 1
ATOM 4918 O O . ALA A 1 621 ? 67.095 16.621 -14.356 1.00 86.69 621 ALA A O 1
ATOM 4919 N N . GLY A 1 622 ? 67.217 14.893 -15.772 1.00 82.94 622 GLY A N 1
ATOM 4920 C CA . GLY A 1 622 ? 68.573 15.147 -16.271 1.00 82.94 622 GLY A CA 1
ATOM 4921 C C . GLY A 1 622 ? 69.690 14.460 -15.471 1.00 82.94 622 GLY A C 1
ATOM 4922 O O . GLY A 1 622 ? 70.866 14.782 -15.657 1.00 82.94 622 GLY A O 1
ATOM 4923 N N . ALA A 1 623 ? 69.347 13.529 -14.575 1.00 83.94 623 ALA A N 1
ATOM 4924 C CA . ALA A 1 623 ? 70.289 12.815 -13.702 1.00 83.94 623 ALA A CA 1
ATOM 4925 C C . ALA A 1 623 ? 70.036 11.294 -13.629 1.00 83.94 623 ALA A C 1
ATOM 4927 O O . ALA A 1 623 ? 70.675 10.613 -12.820 1.00 83.94 623 ALA A O 1
ATOM 4928 N N . GLY A 1 624 ? 69.147 10.768 -14.478 1.00 87.81 624 GLY A N 1
ATOM 4929 C CA . GLY A 1 624 ? 68.677 9.384 -14.471 1.00 87.81 624 GLY A CA 1
ATOM 4930 C C . GLY A 1 624 ? 67.228 9.265 -13.989 1.00 87.81 624 GLY A C 1
ATOM 4931 O O . GLY A 1 624 ? 66.659 10.223 -13.465 1.00 87.81 624 GLY A O 1
ATOM 4932 N N . MET A 1 625 ? 66.648 8.073 -14.161 1.00 92.88 625 MET A N 1
ATOM 4933 C CA . MET A 1 625 ? 65.245 7.790 -13.837 1.00 92.88 625 MET A CA 1
ATOM 4934 C C . MET A 1 625 ? 64.954 7.891 -12.334 1.00 92.88 625 MET A C 1
ATOM 4936 O O . MET A 1 625 ? 65.721 7.414 -11.490 1.00 92.88 625 MET A O 1
ATOM 4940 N N . VAL A 1 626 ? 63.821 8.509 -12.011 1.00 94.69 626 VAL A N 1
ATOM 4941 C CA . VAL A 1 626 ? 63.303 8.740 -10.662 1.00 94.69 626 VAL A CA 1
ATOM 4942 C C . VAL A 1 626 ? 61.860 8.247 -10.589 1.00 94.69 626 VAL A C 1
ATOM 4944 O O . VAL A 1 626 ? 61.060 8.499 -11.484 1.00 94.69 626 VAL A O 1
ATOM 4947 N N . ASP A 1 627 ? 61.520 7.569 -9.495 1.00 95.19 627 ASP A N 1
ATOM 4948 C CA . ASP A 1 627 ? 60.169 7.075 -9.205 1.00 95.19 627 ASP A CA 1
ATOM 4949 C C . ASP A 1 627 ? 59.167 8.237 -9.056 1.00 95.19 627 ASP A C 1
ATOM 4951 O O . ASP A 1 627 ? 59.374 9.136 -8.234 1.00 95.19 627 ASP A O 1
ATOM 4955 N N . ALA A 1 628 ? 58.074 8.213 -9.826 1.00 93.62 628 ALA A N 1
ATOM 4956 C CA . ALA A 1 628 ? 57.008 9.211 -9.749 1.00 93.62 628 ALA A CA 1
ATOM 4957 C C . ALA A 1 628 ? 56.003 8.945 -8.610 1.00 93.62 628 ALA A C 1
ATOM 4959 O O . ALA A 1 628 ? 55.135 9.770 -8.342 1.00 93.62 628 ALA A O 1
ATOM 4960 N N . GLY A 1 629 ? 56.103 7.807 -7.915 1.00 92.69 629 GLY A N 1
ATOM 4961 C CA . GLY A 1 629 ? 55.287 7.455 -6.751 1.00 92.69 629 GLY A CA 1
ATOM 4962 C C . GLY A 1 629 ? 53.982 6.716 -7.069 1.00 92.69 629 GLY A C 1
ATOM 4963 O O . GLY A 1 629 ? 53.207 6.435 -6.149 1.00 92.69 629 GLY A O 1
ATOM 4964 N N . LYS A 1 630 ? 53.726 6.372 -8.339 1.00 94.81 630 LYS A N 1
ATOM 4965 C CA . LYS A 1 630 ? 52.559 5.586 -8.773 1.00 94.81 630 LYS A CA 1
ATOM 4966 C C . LYS A 1 630 ? 52.991 4.191 -9.227 1.00 94.81 630 LYS A C 1
ATOM 4968 O O . LYS A 1 630 ? 53.603 4.050 -10.281 1.00 94.81 630 LYS A O 1
ATOM 4973 N N . ALA A 1 631 ? 52.588 3.167 -8.473 1.00 95.62 631 ALA A N 1
ATOM 4974 C CA . ALA A 1 631 ? 52.701 1.771 -8.900 1.00 95.62 631 ALA A CA 1
ATOM 4975 C C . ALA A 1 631 ? 51.760 1.472 -10.080 1.00 95.62 631 ALA A C 1
ATOM 4977 O O . ALA A 1 631 ? 50.630 1.979 -10.126 1.00 95.62 631 ALA A O 1
ATOM 4978 N N . VAL A 1 632 ? 52.215 0.629 -10.996 1.00 95.25 632 VAL A N 1
ATOM 4979 C CA . VAL A 1 632 ? 51.549 0.234 -12.239 1.00 95.25 632 VAL A CA 1
ATOM 4980 C C . VAL A 1 632 ? 51.391 -1.285 -12.247 1.00 95.25 632 VAL A C 1
ATOM 4982 O O . VAL A 1 632 ? 52.228 -2.004 -11.713 1.00 95.25 632 VAL A O 1
ATOM 4985 N N . VAL A 1 633 ? 50.281 -1.767 -12.794 1.00 95.25 633 VAL A N 1
ATOM 4986 C CA . VAL A 1 633 ? 49.948 -3.189 -12.906 1.00 95.25 633 VAL A CA 1
ATOM 4987 C C . VAL A 1 633 ? 49.717 -3.510 -14.376 1.00 95.25 633 VAL A C 1
ATOM 4989 O O . VAL A 1 633 ? 49.100 -2.710 -15.085 1.00 95.25 633 VAL A O 1
ATOM 4992 N N . ASP A 1 634 ? 50.174 -4.685 -14.803 1.00 93.19 634 ASP A N 1
ATOM 4993 C CA . ASP A 1 634 ? 49.919 -5.223 -16.140 1.00 93.19 634 ASP A CA 1
ATOM 4994 C C . ASP A 1 634 ? 48.426 -5.170 -16.500 1.00 93.19 634 ASP A C 1
ATOM 4996 O O . ASP A 1 634 ? 47.542 -5.337 -15.649 1.00 93.19 634 ASP A O 1
ATOM 5000 N N . ASP A 1 635 ? 48.147 -4.931 -17.780 1.00 92.31 635 ASP A N 1
ATOM 5001 C CA . ASP A 1 635 ? 46.815 -4.944 -18.389 1.00 92.31 635 ASP A CA 1
ATOM 5002 C C . ASP A 1 635 ? 45.794 -3.998 -17.723 1.00 92.31 635 ASP A C 1
ATOM 5004 O O . ASP A 1 635 ? 44.580 -4.125 -17.933 1.00 92.31 635 ASP A O 1
ATOM 5008 N N . THR A 1 636 ? 46.266 -3.001 -16.969 1.00 92.19 636 THR A N 1
ATOM 5009 C CA . THR A 1 636 ? 45.432 -1.994 -16.305 1.00 92.19 636 THR A CA 1
ATOM 5010 C C . THR A 1 636 ? 45.500 -0.654 -17.035 1.00 92.19 636 THR A C 1
ATOM 5012 O O . THR A 1 636 ? 46.572 -0.188 -17.412 1.00 92.19 636 THR A O 1
ATOM 5015 N N . TRP A 1 637 ? 44.336 -0.030 -17.238 1.00 91.62 637 TRP A N 1
ATOM 5016 C CA . TRP A 1 637 ? 44.229 1.306 -17.821 1.00 91.62 637 TRP A CA 1
ATOM 5017 C C . TRP A 1 637 ? 44.477 2.390 -16.774 1.00 91.62 637 TRP A C 1
ATOM 5019 O O . TRP A 1 637 ? 43.898 2.348 -15.690 1.00 91.62 637 TRP A O 1
ATOM 5029 N N . TYR A 1 638 ? 45.284 3.379 -17.144 1.00 91.81 638 TYR A N 1
ATOM 5030 C CA . TYR A 1 638 ? 45.561 4.578 -16.362 1.00 91.81 638 TYR A CA 1
ATOM 5031 C C . TYR A 1 638 ? 45.215 5.813 -17.182 1.00 91.81 638 TYR A C 1
ATOM 5033 O O . TYR A 1 638 ? 45.584 5.900 -18.354 1.00 91.81 638 TYR A O 1
ATOM 5041 N N . HIS A 1 639 ? 44.521 6.770 -16.571 1.00 91.00 639 HIS A N 1
ATOM 5042 C CA . HIS A 1 639 ? 44.337 8.097 -17.147 1.00 91.00 639 HIS A CA 1
ATOM 5043 C C . HIS A 1 639 ? 45.523 8.980 -16.759 1.00 91.00 639 HIS A C 1
ATOM 5045 O O . HIS A 1 639 ? 45.761 9.198 -15.571 1.00 91.00 639 HIS A O 1
ATOM 5051 N N . VAL A 1 640 ? 46.273 9.467 -17.745 1.00 91.94 640 VAL A N 1
ATOM 5052 C CA . VAL A 1 640 ? 47.504 10.237 -17.556 1.00 91.94 640 VAL A CA 1
ATOM 5053 C C . VAL A 1 640 ? 47.309 11.670 -18.030 1.00 91.94 640 VAL A C 1
ATOM 5055 O O . VAL A 1 640 ? 46.852 11.910 -19.146 1.00 91.94 640 VAL A O 1
ATOM 5058 N N . TYR A 1 641 ? 47.730 12.619 -17.194 1.00 91.25 641 TYR A N 1
ATOM 5059 C CA . TYR A 1 641 ? 47.757 14.040 -17.525 1.00 91.25 641 TYR A CA 1
ATOM 5060 C C . TYR A 1 641 ? 49.103 14.665 -17.137 1.00 91.25 641 TYR A C 1
ATOM 5062 O O . TYR A 1 641 ? 49.625 14.438 -16.042 1.00 91.25 641 TYR A O 1
ATOM 5070 N N . VAL A 1 642 ? 49.668 15.452 -18.051 1.00 93.25 642 VAL A N 1
ATOM 5071 C CA . VAL A 1 642 ? 50.986 16.091 -17.938 1.00 93.25 642 VAL A CA 1
ATOM 5072 C C . VAL A 1 642 ? 50.839 17.562 -18.297 1.00 93.25 642 VAL A C 1
ATOM 5074 O O . VAL A 1 642 ? 50.310 17.886 -19.357 1.00 93.25 642 VAL A O 1
ATOM 5077 N N . GLU A 1 643 ? 51.347 18.459 -17.458 1.00 93.94 643 GLU A N 1
ATOM 5078 C CA . GLU A 1 643 ? 51.299 19.908 -17.692 1.00 93.94 643 GLU A CA 1
ATOM 5079 C C . GLU A 1 643 ? 52.693 20.504 -17.519 1.00 93.94 643 GLU A C 1
ATOM 5081 O O . GLU A 1 643 ? 53.356 20.223 -16.527 1.00 93.94 643 GLU A O 1
ATOM 5086 N N . TRP A 1 644 ? 53.163 21.302 -18.478 1.00 94.00 644 TRP A N 1
ATOM 5087 C CA . TRP A 1 644 ? 54.495 21.908 -18.446 1.00 94.00 644 TRP A CA 1
ATOM 5088 C C . TRP A 1 644 ? 54.444 23.424 -18.499 1.00 94.00 644 TRP A C 1
ATOM 5090 O O . TRP A 1 644 ? 53.523 24.034 -19.053 1.00 94.00 644 TRP A O 1
ATOM 5100 N N . TYR A 1 645 ? 55.503 24.025 -17.967 1.00 94.25 645 TYR A N 1
ATOM 5101 C CA . TYR A 1 645 ? 55.574 25.454 -17.727 1.00 94.25 645 TYR A CA 1
ATOM 5102 C C . TYR A 1 645 ? 56.853 26.078 -18.287 1.00 94.25 645 TYR A C 1
ATOM 5104 O O . TYR A 1 645 ? 57.894 25.442 -18.467 1.00 94.25 645 TYR A O 1
ATOM 5112 N N . SER A 1 646 ? 56.780 27.387 -18.530 1.00 92.69 646 SER A N 1
ATOM 5113 C CA . SER A 1 646 ? 57.870 28.160 -19.142 1.00 92.69 646 SER A CA 1
ATOM 5114 C C . SER A 1 646 ? 59.137 28.301 -18.290 1.00 92.69 646 SER A C 1
ATOM 5116 O O . SER A 1 646 ? 60.141 28.810 -18.783 1.00 92.69 646 SER A O 1
ATOM 5118 N N . ASP A 1 647 ? 59.105 27.864 -17.032 1.00 92.31 647 ASP A N 1
ATOM 5119 C CA . ASP A 1 647 ? 60.243 27.837 -16.110 1.00 92.31 647 ASP A CA 1
ATOM 5120 C C . ASP A 1 647 ? 61.010 26.500 -16.126 1.00 92.31 647 ASP A C 1
ATOM 5122 O O . ASP A 1 647 ? 61.843 26.260 -15.253 1.00 92.31 647 ASP A O 1
ATOM 5126 N N . ASN A 1 648 ? 60.771 25.665 -17.145 1.00 91.25 648 ASN A N 1
ATOM 5127 C CA . ASN A 1 648 ? 61.378 24.344 -17.332 1.00 91.25 648 ASN A CA 1
ATOM 5128 C C . ASN A 1 648 ? 60.968 23.324 -16.261 1.00 91.25 648 ASN A C 1
ATOM 5130 O O . ASN A 1 648 ? 61.744 22.414 -15.947 1.00 91.25 648 ASN A O 1
ATOM 5134 N N . THR A 1 649 ? 59.746 23.445 -15.737 1.00 93.94 649 THR A N 1
ATOM 5135 C CA . THR A 1 649 ? 59.134 22.460 -14.837 1.00 93.94 649 THR A CA 1
ATOM 5136 C C . THR A 1 649 ? 57.881 21.815 -15.434 1.00 93.94 649 THR A C 1
ATOM 5138 O O . THR A 1 649 ? 57.316 22.320 -16.410 1.00 93.94 649 THR A O 1
ATOM 5141 N N . PHE A 1 650 ? 57.464 20.679 -14.873 1.00 95.56 650 PHE A N 1
ATOM 5142 C CA . PHE A 1 650 ? 56.210 20.014 -15.214 1.00 95.56 650 PHE A CA 1
ATOM 5143 C C . PHE A 1 650 ? 55.556 19.334 -14.002 1.00 95.56 650 PHE A C 1
ATOM 5145 O O . PHE A 1 650 ? 56.207 19.033 -12.997 1.00 95.56 650 PHE A O 1
ATOM 5152 N N . ASP A 1 651 ? 54.261 19.079 -14.142 1.00 95.81 651 ASP A N 1
ATOM 5153 C CA . ASP A 1 651 ? 53.408 18.355 -13.210 1.00 95.81 651 ASP A CA 1
ATOM 5154 C C . ASP A 1 651 ? 52.871 17.074 -13.869 1.00 95.81 651 ASP A C 1
ATOM 5156 O O . ASP A 1 651 ? 52.715 17.007 -15.093 1.00 95.81 651 ASP A O 1
ATOM 5160 N N . PHE A 1 652 ? 52.548 16.069 -13.053 1.00 94.88 652 PHE A N 1
ATOM 5161 C CA . PHE A 1 652 ? 52.064 14.763 -13.511 1.00 94.88 652 PHE A CA 1
ATOM 5162 C C . PHE A 1 652 ? 50.932 14.245 -12.624 1.00 94.88 652 PHE A C 1
ATOM 5164 O O . PHE A 1 652 ? 51.060 14.224 -11.394 1.00 94.88 652 PHE A O 1
ATOM 5171 N N . TRP A 1 653 ? 49.848 13.790 -13.254 1.00 93.81 653 TRP A N 1
ATOM 5172 C CA . TRP A 1 653 ? 48.679 13.203 -12.609 1.00 93.81 653 TRP A CA 1
ATOM 5173 C C . TRP A 1 653 ? 48.356 11.836 -13.204 1.00 93.81 653 TRP A C 1
ATOM 5175 O O . TRP A 1 653 ? 48.472 11.630 -14.412 1.00 93.81 653 TRP A O 1
ATOM 5185 N N . VAL A 1 654 ? 47.881 10.939 -12.340 1.00 92.06 654 VAL A N 1
ATOM 5186 C CA . VAL A 1 654 ? 47.324 9.639 -12.721 1.00 92.06 654 VAL A CA 1
ATOM 5187 C C . VAL A 1 654 ? 45.979 9.457 -12.027 1.00 92.06 654 VAL A C 1
ATOM 5189 O O . VAL A 1 654 ? 45.895 9.625 -10.810 1.00 92.06 654 VAL A O 1
ATOM 5192 N N . ASP A 1 655 ? 44.934 9.137 -12.793 1.00 87.25 655 ASP A N 1
ATOM 5193 C CA . ASP A 1 655 ? 43.561 8.915 -12.310 1.00 87.25 655 ASP A CA 1
ATOM 5194 C C . ASP A 1 655 ? 43.060 10.055 -11.392 1.00 87.25 655 ASP A C 1
ATOM 5196 O O . ASP A 1 655 ? 42.556 9.830 -10.289 1.00 87.25 655 ASP A O 1
ATOM 5200 N N . GLY A 1 656 ? 43.298 11.305 -11.813 1.00 83.62 656 GLY A N 1
ATOM 5201 C CA . GLY A 1 656 ? 42.913 12.522 -11.080 1.00 83.62 656 GLY A CA 1
ATOM 5202 C C . GLY A 1 656 ? 43.812 12.877 -9.886 1.00 83.62 656 GLY A C 1
ATOM 5203 O O . GLY A 1 656 ? 43.695 13.955 -9.302 1.00 83.62 656 GLY A O 1
ATOM 5204 N N . THR A 1 657 ? 44.757 12.008 -9.516 1.00 90.19 657 THR A N 1
ATOM 5205 C CA . THR A 1 657 ? 45.673 12.223 -8.385 1.00 90.19 657 THR A CA 1
ATOM 5206 C C . THR A 1 657 ? 47.002 12.799 -8.864 1.00 90.19 657 THR A C 1
ATOM 5208 O O . THR A 1 657 ? 47.639 12.234 -9.748 1.00 90.19 657 THR A O 1
ATOM 5211 N N . GLN A 1 658 ? 47.451 13.909 -8.268 1.00 94.25 658 GLN A N 1
ATOM 5212 C CA . GLN A 1 658 ? 48.750 14.515 -8.583 1.00 94.25 658 GLN A CA 1
ATOM 5213 C C . GLN A 1 658 ? 49.895 13.743 -7.921 1.00 94.25 658 GLN A C 1
ATOM 5215 O O . GLN A 1 658 ? 49.896 13.563 -6.703 1.00 94.25 658 GLN A O 1
ATOM 5220 N N . TYR A 1 659 ? 50.889 13.352 -8.715 1.00 94.12 659 TYR A N 1
ATOM 5221 C CA . TYR A 1 659 ? 52.068 12.604 -8.275 1.00 94.12 659 TYR A CA 1
ATOM 5222 C C . TYR A 1 659 ? 53.358 13.424 -8.371 1.00 94.12 659 TYR A C 1
ATOM 5224 O O . TYR A 1 659 ? 54.191 13.352 -7.469 1.00 94.12 659 TYR A O 1
ATOM 5232 N N . LEU A 1 660 ? 53.492 14.272 -9.398 1.00 95.62 660 LEU A N 1
ATOM 5233 C CA . LEU A 1 660 ? 54.594 15.233 -9.519 1.00 95.62 660 LEU A CA 1
ATOM 5234 C C . LEU A 1 660 ? 54.047 16.662 -9.554 1.00 95.62 660 LEU A C 1
ATOM 5236 O O . LEU A 1 660 ? 53.013 16.928 -10.171 1.00 95.62 660 LEU A O 1
ATOM 5240 N N . ASN A 1 661 ? 54.748 17.572 -8.879 1.00 95.94 661 ASN A N 1
ATOM 5241 C CA . ASN A 1 661 ? 54.374 18.978 -8.760 1.00 95.94 661 ASN A CA 1
ATOM 5242 C C . ASN A 1 661 ? 55.628 19.864 -8.844 1.00 95.94 661 ASN A C 1
ATOM 5244 O O . ASN A 1 661 ? 56.432 19.893 -7.909 1.00 95.94 661 ASN A O 1
ATOM 5248 N N . GLY A 1 662 ? 55.799 20.553 -9.968 1.00 93.94 662 GLY A N 1
ATOM 5249 C CA . GLY A 1 662 ? 56.852 21.519 -10.247 1.00 93.94 662 GLY A CA 1
ATOM 5250 C C . GLY A 1 662 ? 58.235 20.893 -10.392 1.00 93.94 662 GLY A C 1
ATOM 5251 O O . GLY A 1 662 ? 59.224 21.506 -9.986 1.00 93.94 662 GLY A O 1
ATOM 5252 N N . VAL A 1 663 ? 58.334 19.665 -10.913 1.00 94.38 663 VAL A N 1
ATOM 5253 C CA . VAL A 1 663 ? 59.631 18.987 -11.071 1.00 94.38 663 VAL A CA 1
ATOM 5254 C C . VAL A 1 663 ? 60.341 19.451 -12.339 1.00 94.38 663 VAL A C 1
ATOM 5256 O O . VAL A 1 663 ? 59.702 19.800 -13.326 1.00 94.38 663 VAL A O 1
ATOM 5259 N N . SER A 1 664 ? 61.676 19.472 -12.323 1.00 92.69 664 SER A N 1
ATOM 5260 C CA . SER A 1 664 ? 62.464 19.892 -13.485 1.00 92.69 664 SER A CA 1
ATOM 5261 C C . SER A 1 664 ? 62.254 18.966 -14.682 1.00 92.69 664 SER A C 1
ATOM 5263 O O . SER A 1 664 ? 62.240 17.744 -14.550 1.00 92.69 664 SER A O 1
ATOM 5265 N N . THR A 1 665 ? 62.139 19.572 -15.858 1.00 90.25 665 THR A N 1
ATOM 5266 C CA . THR A 1 665 ? 62.198 18.880 -17.150 1.00 90.25 665 THR A CA 1
ATOM 5267 C C . THR A 1 665 ? 63.573 18.233 -17.365 1.00 90.25 665 THR A C 1
ATOM 5269 O O . THR A 1 665 ? 64.573 18.680 -16.803 1.00 90.25 665 THR A O 1
ATOM 5272 N N . PHE A 1 666 ? 63.643 17.193 -18.203 1.00 89.19 666 PHE A N 1
ATOM 5273 C CA . PHE A 1 666 ? 64.902 16.521 -18.558 1.00 89.19 666 PHE A CA 1
ATOM 5274 C C . PHE A 1 666 ? 65.908 17.492 -19.190 1.00 89.19 666 PHE A C 1
ATOM 5276 O O . PHE A 1 666 ? 67.119 17.387 -18.994 1.00 89.19 666 PHE A O 1
ATOM 5283 N N . SER A 1 667 ? 65.409 18.453 -19.974 1.00 86.38 667 SER A N 1
ATOM 5284 C CA . SER A 1 667 ? 66.227 19.521 -20.537 1.00 86.38 667 SER A CA 1
ATOM 5285 C C . SER A 1 667 ? 65.425 20.797 -20.802 1.00 86.38 667 SER A C 1
ATOM 5287 O O . SER A 1 667 ? 64.299 20.746 -21.295 1.00 86.38 667 SER A O 1
ATOM 5289 N N . ASP A 1 668 ? 66.061 21.946 -20.564 1.00 87.12 668 ASP A N 1
ATOM 5290 C CA . ASP A 1 668 ? 65.448 23.276 -20.662 1.00 87.12 668 ASP A CA 1
ATOM 5291 C C . ASP A 1 668 ? 64.803 23.585 -22.027 1.00 87.12 668 ASP A C 1
ATOM 5293 O O . ASP A 1 668 ? 65.348 23.276 -23.099 1.00 87.12 668 ASP A O 1
ATOM 5297 N N . PHE A 1 669 ? 63.691 24.321 -22.009 1.00 82.50 669 PHE A N 1
ATOM 5298 C CA . PHE A 1 669 ? 63.071 24.907 -23.193 1.00 82.50 669 PHE A CA 1
ATOM 5299 C C . PHE A 1 669 ? 63.859 26.156 -23.644 1.00 82.50 669 PHE A C 1
ATOM 5301 O O . PHE A 1 669 ? 63.800 27.219 -23.035 1.00 82.50 669 PHE A O 1
ATOM 5308 N N . THR A 1 670 ? 64.635 26.061 -24.731 1.00 69.75 670 THR A N 1
ATOM 5309 C CA . THR A 1 670 ? 65.646 27.089 -25.081 1.00 69.75 670 THR A CA 1
ATOM 5310 C C . THR A 1 670 ? 65.182 28.229 -26.003 1.00 69.75 670 THR A C 1
ATOM 5312 O O . THR A 1 670 ? 65.995 29.100 -26.308 1.00 69.75 670 THR A O 1
ATOM 5315 N N . ALA A 1 671 ? 63.923 28.235 -26.472 1.00 71.00 671 ALA A N 1
ATOM 5316 C CA . ALA A 1 671 ? 63.278 29.346 -27.217 1.00 71.00 671 ALA A CA 1
ATOM 5317 C C . ALA A 1 671 ? 61.842 29.020 -27.680 1.00 71.00 671 ALA A C 1
ATOM 5319 O O . ALA A 1 671 ? 61.054 29.925 -27.944 1.00 71.00 671 ALA A O 1
ATOM 5320 N N . SER A 1 672 ? 61.520 27.735 -27.828 1.00 79.06 672 SER A N 1
ATOM 5321 C CA . SER A 1 672 ? 60.193 27.221 -28.176 1.00 79.06 672 SER A CA 1
ATOM 5322 C C . SER A 1 672 ? 59.898 25.992 -27.321 1.00 79.06 672 SER A C 1
ATOM 5324 O O . SER A 1 672 ? 60.832 25.363 -26.811 1.00 79.06 672 SER A O 1
ATOM 5326 N N . GLY A 1 673 ? 58.616 25.674 -27.167 1.00 85.12 673 GLY A N 1
ATOM 5327 C CA . GLY A 1 673 ? 58.164 24.497 -26.437 1.00 85.12 673 GLY A CA 1
ATOM 5328 C C . GLY A 1 673 ? 58.451 23.179 -27.160 1.00 85.12 673 GLY A C 1
ATOM 5329 O O . GLY A 1 673 ? 59.172 23.158 -28.170 1.00 85.12 673 GLY A O 1
ATOM 5330 N N . PRO A 1 674 ? 57.876 22.075 -26.661 1.00 89.06 674 PRO A N 1
ATOM 5331 C CA . PRO A 1 674 ? 57.859 20.815 -27.389 1.00 89.06 674 PRO A CA 1
ATOM 5332 C C . PRO A 1 674 ? 57.053 20.931 -28.690 1.00 89.06 674 PRO A C 1
ATOM 5334 O O . PRO A 1 674 ? 56.297 21.885 -28.890 1.00 89.06 674 PRO A O 1
ATOM 5337 N N . THR A 1 675 ? 57.272 19.984 -29.598 1.00 89.19 675 THR A N 1
ATOM 5338 C CA . THR A 1 675 ? 56.595 19.911 -30.907 1.00 89.19 675 THR A CA 1
ATOM 5339 C C . THR A 1 675 ? 56.187 18.486 -31.278 1.00 89.19 675 THR A C 1
ATOM 5341 O O . THR A 1 675 ? 55.641 18.288 -32.356 1.00 89.19 675 THR A O 1
ATOM 5344 N N . ARG A 1 676 ? 56.540 17.482 -30.468 1.00 89.31 676 ARG A N 1
ATOM 5345 C CA . ARG A 1 676 ? 56.317 16.069 -30.773 1.00 89.31 676 ARG A CA 1
ATOM 5346 C C . ARG A 1 676 ? 56.019 15.273 -29.515 1.00 89.31 676 ARG A C 1
ATOM 5348 O O . ARG A 1 676 ? 56.535 15.602 -28.441 1.00 89.31 676 ARG A O 1
ATOM 5355 N N . TRP A 1 677 ? 55.245 14.217 -29.702 1.00 90.88 677 TRP A N 1
ATOM 5356 C CA . TRP A 1 677 ? 55.037 13.148 -28.745 1.00 90.88 677 TRP A CA 1
ATOM 5357 C C . TRP A 1 677 ? 55.461 11.826 -29.376 1.00 90.88 677 TRP A C 1
ATOM 5359 O O . TRP A 1 677 ? 54.947 11.429 -30.420 1.00 90.88 677 TRP A O 1
ATOM 5369 N N . ASP A 1 678 ? 56.416 11.173 -28.728 1.00 88.44 678 ASP A N 1
ATOM 5370 C CA . ASP A 1 678 ? 56.979 9.893 -29.111 1.00 88.44 678 ASP A CA 1
ATOM 5371 C C . ASP A 1 678 ? 56.526 8.826 -28.095 1.00 88.44 678 ASP A C 1
ATOM 5373 O O . ASP A 1 678 ? 56.641 9.011 -26.877 1.00 88.44 678 ASP A O 1
ATOM 5377 N N . VAL A 1 679 ? 55.995 7.713 -28.599 1.00 88.50 679 VAL A N 1
ATOM 5378 C CA . VAL A 1 679 ? 55.694 6.508 -27.813 1.00 88.50 679 VAL A CA 1
ATOM 5379 C C . VAL A 1 679 ? 56.526 5.371 -28.383 1.00 88.50 679 VAL A C 1
ATOM 5381 O O . VAL A 1 679 ? 56.447 5.083 -29.577 1.00 88.50 679 VAL A O 1
ATOM 5384 N N . ASP A 1 680 ? 57.321 4.748 -27.521 1.00 82.94 680 ASP A N 1
ATOM 5385 C CA . ASP A 1 680 ? 58.290 3.712 -27.879 1.00 82.94 680 ASP A CA 1
ATOM 5386 C C . ASP A 1 680 ? 58.338 2.639 -26.785 1.00 82.94 680 ASP A C 1
ATOM 5388 O O . ASP A 1 680 ? 57.951 2.864 -25.639 1.00 82.94 680 ASP A O 1
ATOM 5392 N N . GLN A 1 681 ? 58.818 1.456 -27.128 1.00 78.44 681 GLN A N 1
ATOM 5393 C CA . GLN A 1 681 ? 59.121 0.396 -26.184 1.00 78.44 681 GLN A CA 1
ATOM 5394 C C . GLN A 1 681 ? 60.569 -0.031 -26.414 1.00 78.44 681 GLN A C 1
ATOM 5396 O O . GLN A 1 681 ? 60.941 -0.292 -27.542 1.00 78.44 681 GLN A O 1
ATOM 5401 N N . ASP A 1 682 ? 61.399 -0.148 -25.375 1.00 73.38 682 ASP A N 1
ATOM 5402 C CA . ASP A 1 682 ? 62.838 -0.460 -25.546 1.00 73.38 682 ASP A CA 1
ATOM 5403 C C . ASP A 1 682 ? 63.136 -1.976 -25.423 1.00 73.38 682 ASP A C 1
ATOM 5405 O O . ASP A 1 682 ? 64.275 -2.416 -25.270 1.00 73.38 682 ASP A O 1
ATOM 5409 N N . THR A 1 683 ? 62.099 -2.827 -25.425 1.00 69.69 683 THR A N 1
ATOM 5410 C CA . THR A 1 683 ? 62.231 -4.279 -25.208 1.00 69.69 683 THR A CA 1
ATOM 5411 C C . THR A 1 683 ? 61.560 -5.096 -26.309 1.00 69.69 683 THR A C 1
ATOM 5413 O O . THR A 1 683 ? 60.340 -5.217 -26.355 1.00 69.69 683 THR A O 1
ATOM 5416 N N . VAL A 1 684 ? 62.376 -5.775 -27.123 1.00 68.25 684 VAL A N 1
ATOM 5417 C CA . VAL A 1 684 ? 61.909 -6.651 -28.211 1.00 68.25 684 VAL A CA 1
ATOM 5418 C C . VAL A 1 684 ? 61.117 -7.854 -27.675 1.00 68.25 684 VAL A C 1
ATOM 5420 O O . VAL A 1 684 ? 61.642 -8.653 -26.892 1.00 68.25 684 VAL A O 1
ATOM 5423 N N . GLY A 1 685 ? 59.902 -8.051 -28.200 1.00 64.81 685 GLY A N 1
ATOM 5424 C CA . GLY A 1 685 ? 59.109 -9.279 -28.064 1.00 64.81 685 GLY A CA 1
ATOM 5425 C C . GLY A 1 685 ? 57.763 -9.096 -27.359 1.00 64.81 685 GLY A C 1
ATOM 5426 O O . GLY A 1 685 ? 57.736 -8.597 -26.251 1.00 64.81 685 GLY A O 1
ATOM 5427 N N . ALA A 1 686 ? 56.680 -9.552 -28.009 1.00 67.06 686 ALA A N 1
ATOM 5428 C CA . ALA A 1 686 ? 55.263 -9.701 -27.599 1.00 67.06 686 ALA A CA 1
ATOM 5429 C C . ALA A 1 686 ? 54.678 -8.839 -26.450 1.00 67.06 686 ALA A C 1
ATOM 5431 O O . ALA A 1 686 ? 53.740 -9.283 -25.787 1.00 67.06 686 ALA A O 1
ATOM 5432 N N . LYS A 1 687 ? 55.191 -7.632 -26.222 1.00 84.00 687 LYS A N 1
ATOM 5433 C CA . LYS A 1 687 ? 54.685 -6.656 -25.257 1.00 84.00 687 LYS A CA 1
ATOM 5434 C C . LYS A 1 687 ? 54.062 -5.498 -26.030 1.00 84.00 687 LYS A C 1
ATOM 5436 O O . LYS A 1 687 ? 54.471 -5.228 -27.156 1.00 84.00 687 LYS A O 1
ATOM 5441 N N . TYR A 1 688 ? 53.056 -4.855 -25.453 1.00 87.75 688 TYR A N 1
ATOM 5442 C CA . TYR A 1 688 ? 52.288 -3.820 -26.137 1.00 87.75 688 TYR A CA 1
ATOM 5443 C C . TYR A 1 688 ? 52.044 -2.626 -25.223 1.00 87.75 688 TYR A C 1
ATOM 5445 O O . TYR A 1 688 ? 51.782 -2.804 -24.030 1.00 87.75 688 TYR A O 1
ATOM 5453 N N . ILE A 1 689 ? 52.076 -1.432 -25.816 1.00 90.81 689 ILE A N 1
ATOM 5454 C CA . ILE A 1 689 ? 51.527 -0.213 -25.224 1.00 90.81 689 ILE A CA 1
ATOM 5455 C C . ILE A 1 689 ? 50.231 0.096 -25.971 1.00 90.81 689 ILE A C 1
ATOM 5457 O O . ILE A 1 689 ? 50.175 0.094 -27.203 1.00 90.81 689 ILE A O 1
ATOM 5461 N N . TYR A 1 690 ? 49.175 0.340 -25.213 1.00 92.00 690 TYR A N 1
ATOM 5462 C CA . TYR A 1 690 ? 47.874 0.734 -25.718 1.00 92.00 690 TYR A CA 1
ATOM 5463 C C . TYR A 1 690 ? 47.620 2.185 -25.351 1.00 92.00 690 TYR A C 1
ATOM 5465 O O . TYR A 1 690 ? 47.730 2.547 -24.180 1.00 92.00 690 TYR A O 1
ATOM 5473 N N . ILE A 1 691 ? 47.264 2.995 -26.344 1.00 91.50 691 ILE A N 1
ATOM 5474 C CA . ILE A 1 691 ? 46.936 4.409 -26.168 1.00 91.50 691 ILE A CA 1
ATOM 5475 C C . ILE A 1 691 ? 45.512 4.652 -26.646 1.00 91.50 691 ILE A C 1
ATOM 5477 O O . ILE A 1 691 ? 45.115 4.214 -27.730 1.00 91.50 691 ILE A O 1
ATOM 5481 N N . ASP A 1 692 ? 44.749 5.376 -25.838 1.00 89.25 692 ASP A N 1
ATOM 5482 C CA . ASP A 1 692 ? 43.393 5.788 -26.171 1.00 89.25 692 ASP A CA 1
ATOM 5483 C C . ASP A 1 692 ? 43.154 7.256 -25.793 1.00 89.25 692 ASP A C 1
ATOM 5485 O O . ASP A 1 692 ? 43.745 7.787 -24.853 1.00 89.25 692 ASP A O 1
ATOM 5489 N N . SER A 1 693 ? 42.289 7.906 -26.571 1.00 84.75 693 SER A N 1
ATOM 5490 C CA . SER A 1 693 ? 41.864 9.301 -26.429 1.00 84.75 693 SER A CA 1
ATOM 5491 C C . SER A 1 693 ? 43.018 10.311 -26.247 1.00 84.75 693 SER A C 1
ATOM 5493 O O . SER A 1 693 ? 42.964 11.128 -25.324 1.00 84.75 693 SER A O 1
ATOM 5495 N N . PRO A 1 694 ? 44.072 10.270 -27.097 1.00 87.62 694 PRO A N 1
ATOM 5496 C CA . PRO A 1 694 ? 45.200 11.191 -26.994 1.00 87.62 694 PRO A CA 1
ATOM 5497 C C . PRO A 1 694 ? 44.794 12.634 -27.308 1.00 87.62 694 PRO A C 1
ATOM 5499 O O . PRO A 1 694 ? 44.175 12.894 -28.340 1.00 87.62 694 PRO A O 1
ATOM 5502 N N . GLN A 1 695 ? 45.179 13.590 -26.460 1.00 85.81 695 GLN A N 1
ATOM 5503 C CA . GLN A 1 695 ? 44.880 15.003 -26.690 1.00 85.81 695 GLN A CA 1
ATOM 5504 C C . GLN A 1 695 ? 45.895 15.959 -26.052 1.00 85.81 695 GLN A C 1
ATOM 5506 O O . GLN A 1 695 ? 46.398 15.709 -24.961 1.00 85.81 695 GLN A O 1
ATOM 5511 N N . SER A 1 696 ? 46.165 17.094 -26.705 1.00 87.81 696 SER A N 1
ATOM 5512 C CA . SER A 1 696 ? 47.075 18.122 -26.193 1.00 87.81 696 SER A CA 1
ATOM 5513 C C . SER A 1 696 ? 46.527 19.543 -26.352 1.00 87.81 696 SER A C 1
ATOM 5515 O O . SER A 1 696 ? 45.672 19.821 -27.197 1.00 87.81 696 SER A O 1
ATOM 5517 N N . SER A 1 697 ? 47.089 20.484 -25.588 1.00 87.50 697 SER A N 1
ATOM 5518 C CA . SER A 1 697 ? 46.842 21.920 -25.771 1.00 87.50 697 SER A CA 1
ATOM 5519 C C . SER A 1 697 ? 47.437 22.489 -27.064 1.00 87.50 697 SER A C 1
ATOM 5521 O O . SER A 1 697 ? 47.242 23.669 -27.351 1.00 87.50 697 SER A O 1
ATOM 5523 N N . LEU A 1 698 ? 48.253 21.707 -27.776 1.00 87.75 698 LEU A N 1
ATOM 5524 C CA . LEU A 1 698 ? 49.029 22.153 -28.928 1.00 87.75 698 LEU A CA 1
ATOM 5525 C C . LEU A 1 698 ? 48.375 21.799 -30.277 1.00 87.75 698 LEU A C 1
ATOM 5527 O O . LEU A 1 698 ? 48.832 22.333 -31.286 1.00 87.75 698 LEU A O 1
ATOM 5531 N N . ASP A 1 699 ? 47.295 21.004 -30.293 1.00 84.19 699 ASP A N 1
ATOM 5532 C CA . ASP A 1 699 ? 46.630 20.471 -31.504 1.00 84.19 699 ASP A CA 1
ATOM 5533 C C . ASP A 1 699 ? 45.320 21.189 -31.912 1.00 84.19 699 ASP A C 1
ATOM 5535 O O . ASP A 1 699 ? 44.495 20.642 -32.640 1.00 84.19 699 ASP A O 1
ATOM 5539 N N . ASP A 1 700 ? 45.140 22.442 -31.474 1.00 57.97 700 ASP A N 1
ATOM 5540 C CA . ASP A 1 700 ? 44.022 23.347 -31.810 1.00 57.97 700 ASP A CA 1
ATOM 5541 C C . ASP A 1 700 ? 42.598 22.820 -31.480 1.00 57.97 700 ASP A C 1
ATOM 5543 O O . ASP A 1 700 ? 41.800 22.433 -32.344 1.00 57.97 700 ASP A O 1
ATOM 5547 N N . ASP A 1 701 ? 42.186 22.960 -30.211 1.00 60.25 701 ASP A N 1
ATOM 5548 C CA . ASP A 1 701 ? 40.773 23.217 -29.887 1.00 60.25 701 ASP A CA 1
ATOM 5549 C C . ASP A 1 701 ? 40.583 24.196 -28.709 1.00 60.25 701 ASP A C 1
ATOM 5551 O O . ASP A 1 701 ? 40.811 23.825 -27.559 1.00 60.25 701 ASP A O 1
ATOM 5555 N N . PRO A 1 702 ? 40.095 25.431 -28.941 1.00 56.19 702 PRO A N 1
ATOM 5556 C CA . PRO A 1 702 ? 39.752 26.367 -27.868 1.00 56.19 702 PRO A CA 1
ATOM 5557 C C . PRO A 1 702 ? 38.489 25.988 -27.063 1.00 56.19 702 PRO A C 1
ATOM 5559 O O . PRO A 1 702 ? 38.169 26.686 -26.099 1.00 56.19 702 PRO A O 1
ATOM 5562 N N . ALA A 1 703 ? 37.738 24.952 -27.462 1.00 52.12 703 ALA A N 1
ATOM 5563 C CA . ALA A 1 703 ? 36.503 24.507 -26.810 1.00 52.12 703 ALA A CA 1
ATOM 5564 C C . ALA A 1 703 ? 36.685 23.364 -25.795 1.00 52.12 703 ALA A C 1
ATOM 5566 O O . ALA A 1 703 ? 35.767 23.143 -25.007 1.00 52.12 703 ALA A O 1
ATOM 5567 N N . TYR A 1 704 ? 37.823 22.664 -25.807 1.00 55.19 704 TYR A N 1
ATOM 5568 C CA . TYR A 1 704 ? 38.122 21.583 -24.862 1.00 55.19 704 TYR A CA 1
ATOM 5569 C C . TYR A 1 704 ? 38.795 22.140 -23.600 1.00 55.19 704 TYR A C 1
ATOM 5571 O O . TYR A 1 704 ? 39.704 22.971 -23.689 1.00 55.19 704 TYR A O 1
ATOM 5579 N N . THR A 1 705 ? 38.348 21.704 -22.424 1.00 57.94 705 THR A N 1
ATOM 5580 C CA . THR A 1 705 ? 38.887 22.116 -21.123 1.00 57.94 705 THR A CA 1
ATOM 5581 C C . THR A 1 705 ? 39.626 20.977 -20.418 1.00 57.94 705 THR A C 1
ATOM 5583 O O . THR A 1 705 ? 39.376 19.805 -20.660 1.00 57.94 705 THR A O 1
ATOM 5586 N N . LYS A 1 706 ? 40.585 21.326 -19.549 1.00 58.41 706 LYS A N 1
ATOM 5587 C CA . LYS A 1 706 ? 41.333 20.366 -18.716 1.00 58.41 706 LYS A CA 1
ATOM 5588 C C . LYS A 1 706 ? 40.371 19.426 -17.974 1.00 58.41 706 LYS A C 1
ATOM 5590 O O . LYS A 1 706 ? 39.476 19.928 -17.292 1.00 58.41 706 LYS A O 1
ATOM 5595 N N . GLY A 1 707 ? 40.613 18.114 -18.051 1.00 54.38 707 GLY A N 1
ATOM 5596 C CA . GLY A 1 707 ? 39.837 17.091 -17.345 1.00 54.38 707 GLY A CA 1
ATOM 5597 C C . GLY A 1 707 ? 38.582 16.619 -18.080 1.00 54.38 707 GLY A C 1
ATOM 5598 O O . GLY A 1 707 ? 37.811 15.849 -17.515 1.00 54.38 707 GLY A O 1
ATOM 5599 N N . ASP A 1 708 ? 38.359 17.028 -19.331 1.00 55.09 708 ASP A N 1
ATOM 5600 C CA . ASP A 1 708 ? 37.226 16.534 -20.122 1.00 55.09 708 ASP A CA 1
ATOM 5601 C C . ASP A 1 708 ? 37.354 15.013 -20.421 1.00 55.09 708 ASP A C 1
ATOM 5603 O O . ASP A 1 708 ? 36.329 14.347 -20.565 1.00 55.09 708 ASP A O 1
ATOM 5607 N N . ASN A 1 709 ? 38.571 14.436 -20.404 1.00 59.03 709 ASN A N 1
ATOM 5608 C CA . ASN A 1 709 ? 38.813 12.979 -20.416 1.00 59.03 709 ASN A CA 1
ATOM 5609 C C . ASN A 1 709 ? 38.608 12.308 -19.036 1.00 59.03 709 ASN A C 1
ATOM 5611 O O . ASN A 1 709 ? 38.454 11.090 -18.962 1.00 59.03 709 ASN A O 1
ATOM 5615 N N . GLU A 1 710 ? 38.563 13.079 -17.940 1.00 50.12 710 GLU A N 1
ATOM 5616 C CA . GLU A 1 710 ? 38.382 12.579 -16.564 1.00 50.12 710 GLU A CA 1
ATOM 5617 C C . GLU A 1 710 ? 36.895 12.364 -16.206 1.00 50.12 710 GLU A C 1
ATOM 5619 O O . GLU A 1 710 ? 36.556 11.685 -15.231 1.00 50.12 710 GLU A O 1
ATOM 5624 N N . VAL A 1 711 ? 35.968 12.904 -17.003 1.00 43.22 711 VAL A N 1
ATOM 5625 C CA . VAL A 1 711 ? 34.538 12.847 -16.690 1.00 43.22 711 VAL A CA 1
ATOM 5626 C C . VAL A 1 711 ? 33.921 11.538 -17.178 1.00 43.22 711 VAL A C 1
ATOM 5628 O O . VAL A 1 711 ? 33.493 11.382 -18.323 1.00 43.22 711 VAL A O 1
ATOM 5631 N N . ALA A 1 712 ? 33.769 10.602 -16.242 1.00 50.72 712 ALA A N 1
ATOM 5632 C CA . ALA A 1 712 ? 32.687 9.637 -16.320 1.00 50.72 712 ALA A CA 1
ATOM 5633 C C . ALA A 1 712 ? 31.351 10.404 -16.401 1.00 50.72 712 ALA A C 1
ATOM 5635 O O . ALA A 1 712 ? 31.089 11.262 -15.560 1.00 50.72 712 ALA A O 1
ATOM 5636 N N . TRP A 1 713 ? 30.502 9.984 -17.346 1.00 33.34 713 TRP A N 1
ATOM 5637 C CA . TRP A 1 713 ? 29.126 10.430 -17.623 1.00 33.34 713 TRP A CA 1
ATOM 5638 C C . TRP A 1 713 ? 28.997 11.645 -18.567 1.00 33.34 713 TRP A C 1
ATOM 5640 O O . TRP A 1 713 ? 29.018 12.777 -18.107 1.00 33.34 713 TRP A O 1
ATOM 5650 N N . ASP A 1 714 ? 28.727 11.418 -19.868 1.00 38.47 714 ASP A N 1
ATOM 5651 C CA . ASP A 1 714 ? 27.381 11.672 -20.425 1.00 38.47 714 ASP A CA 1
ATOM 5652 C C . ASP A 1 714 ? 27.135 11.176 -21.880 1.00 38.47 714 ASP A C 1
ATOM 5654 O O . ASP A 1 714 ? 27.999 11.177 -22.752 1.00 38.47 714 ASP A O 1
ATOM 5658 N N . LEU A 1 715 ? 25.875 10.778 -22.094 1.00 46.50 715 LEU A N 1
ATOM 5659 C CA . LEU A 1 715 ? 25.036 10.666 -23.299 1.00 46.50 715 LEU A CA 1
ATOM 5660 C C . LEU A 1 715 ? 25.642 10.935 -24.698 1.00 46.50 715 LEU A C 1
ATOM 5662 O O . LEU A 1 715 ? 25.438 12.015 -25.247 1.00 46.50 715 LEU A O 1
ATOM 5666 N N . ASN A 1 716 ? 26.153 9.906 -25.391 1.00 37.31 716 ASN A N 1
ATOM 5667 C CA . ASN A 1 716 ? 25.944 9.773 -26.845 1.00 37.31 716 ASN A CA 1
ATOM 5668 C C . ASN A 1 716 ? 26.190 8.349 -27.378 1.00 37.31 716 ASN A C 1
ATOM 5670 O O . ASN A 1 716 ? 27.149 7.685 -27.013 1.00 37.31 716 ASN A O 1
ATOM 5674 N N . ASN A 1 717 ? 25.321 7.929 -28.303 1.00 38.75 717 ASN A N 1
ATOM 5675 C CA . ASN A 1 717 ? 25.331 6.675 -29.072 1.00 38.75 717 ASN A CA 1
ATOM 5676 C C . ASN A 1 717 ? 25.010 5.366 -28.329 1.00 38.75 717 ASN A C 1
ATOM 5678 O O . ASN A 1 717 ? 25.904 4.634 -27.931 1.00 38.75 717 ASN A O 1
ATOM 5682 N N . HIS A 1 718 ? 23.709 5.028 -28.261 1.00 35.56 718 HIS A N 1
ATOM 5683 C CA . HIS A 1 718 ? 23.183 3.741 -28.783 1.00 35.56 718 HIS A CA 1
ATOM 5684 C C . HIS A 1 718 ? 21.640 3.592 -28.739 1.00 35.56 718 HIS A C 1
ATOM 5686 O O . HIS A 1 718 ? 21.120 2.508 -28.496 1.00 35.56 718 HIS A O 1
ATOM 5692 N N . TRP A 1 719 ? 20.862 4.649 -29.011 1.00 33.84 719 TRP A N 1
ATOM 5693 C CA . TRP A 1 719 ? 19.387 4.548 -29.027 1.00 33.84 719 TRP A CA 1
ATOM 5694 C C . TRP A 1 719 ? 18.753 5.151 -30.289 1.00 33.84 719 TRP A C 1
ATOM 5696 O O . TRP A 1 719 ? 17.827 5.950 -30.193 1.00 33.84 719 TRP A O 1
ATOM 5706 N N . GLN A 1 720 ? 19.228 4.752 -31.477 1.00 34.62 720 GLN A N 1
ATOM 5707 C CA . GLN A 1 720 ? 18.444 4.925 -32.713 1.00 34.62 720 GLN A CA 1
ATOM 5708 C C . GLN A 1 720 ? 17.560 3.717 -33.071 1.00 34.62 720 GLN A C 1
ATOM 5710 O O . GLN A 1 720 ? 16.681 3.884 -33.904 1.00 34.62 720 GLN A O 1
ATOM 5715 N N . ASP A 1 721 ? 17.672 2.568 -32.388 1.00 34.38 721 ASP A N 1
ATOM 5716 C CA . ASP A 1 721 ? 16.849 1.384 -32.718 1.00 34.38 721 ASP A CA 1
ATOM 5717 C C . ASP A 1 721 ? 16.070 0.753 -31.558 1.00 34.38 721 ASP A C 1
ATOM 5719 O O . ASP A 1 721 ? 15.372 -0.247 -31.749 1.00 34.38 721 ASP A O 1
ATOM 5723 N N . VAL A 1 722 ? 16.061 1.360 -30.369 1.00 28.06 722 VAL A N 1
ATOM 5724 C CA . VAL A 1 722 ? 14.987 1.039 -29.425 1.00 28.06 722 VAL A CA 1
ATOM 5725 C C . VAL A 1 722 ? 13.815 1.909 -29.818 1.00 28.06 722 VAL A C 1
ATOM 5727 O O . VAL A 1 722 ? 13.763 3.096 -29.493 1.00 28.06 722 VAL A O 1
ATOM 5730 N N . ARG A 1 723 ? 12.879 1.304 -30.558 1.00 28.88 723 ARG A N 1
ATOM 5731 C CA . ARG A 1 723 ? 11.509 1.805 -30.653 1.00 28.88 723 ARG A CA 1
ATOM 5732 C C . ARG A 1 723 ? 11.148 2.302 -29.266 1.00 28.88 723 ARG A C 1
ATOM 5734 O O . ARG A 1 723 ? 11.214 1.521 -28.315 1.00 28.88 723 ARG A O 1
ATOM 5741 N N . PHE A 1 724 ? 10.836 3.591 -29.162 1.00 30.33 724 PHE A N 1
ATOM 5742 C CA . PHE A 1 724 ? 10.154 4.133 -28.005 1.00 30.33 724 PHE A CA 1
ATOM 5743 C C . PHE A 1 724 ? 9.175 3.057 -27.539 1.00 30.33 724 PHE A C 1
ATOM 5745 O O . PHE A 1 724 ? 8.396 2.547 -28.352 1.00 30.33 724 PHE A O 1
ATOM 5752 N N . ILE A 1 725 ? 9.248 2.663 -26.267 1.00 36.62 725 ILE A N 1
ATOM 5753 C CA . ILE A 1 725 ? 8.041 2.165 -25.627 1.00 36.62 725 ILE A CA 1
ATOM 5754 C C . ILE A 1 725 ? 7.116 3.371 -25.704 1.00 36.62 725 ILE A C 1
ATOM 5756 O O . ILE A 1 725 ? 7.177 4.293 -24.893 1.00 36.62 725 ILE A O 1
ATOM 5760 N N . ASP A 1 726 ? 6.392 3.426 -26.813 1.00 34.28 726 ASP A N 1
ATOM 5761 C CA . ASP A 1 726 ? 5.256 4.275 -27.024 1.00 34.28 726 ASP A CA 1
ATOM 5762 C C . ASP A 1 726 ? 4.332 3.830 -25.905 1.00 34.28 726 ASP A C 1
ATOM 5764 O O . ASP A 1 726 ? 3.826 2.711 -25.938 1.00 34.28 726 ASP A O 1
ATOM 5768 N N . ILE A 1 727 ? 4.276 4.606 -24.823 1.00 39.00 727 ILE A N 1
ATOM 5769 C CA . ILE A 1 727 ? 3.295 4.395 -23.767 1.00 39.00 727 ILE A CA 1
ATOM 5770 C C . ILE A 1 727 ? 1.982 4.810 -24.428 1.00 39.00 727 ILE A C 1
ATOM 5772 O O . ILE A 1 727 ? 1.732 6.017 -24.552 1.00 39.00 727 ILE A O 1
ATOM 5776 N N . PRO A 1 728 ? 1.164 3.866 -24.924 1.00 33.34 728 PRO A N 1
ATOM 5777 C CA . PRO A 1 728 ? -0.010 4.210 -25.700 1.00 33.34 728 PRO A CA 1
ATOM 5778 C C . PRO A 1 728 ? -0.997 4.826 -24.706 1.00 33.34 728 PRO A C 1
ATOM 5780 O O . PRO A 1 728 ? -1.450 4.154 -23.783 1.00 33.34 728 PRO A O 1
ATOM 5783 N N . GLY A 1 729 ? -1.245 6.132 -24.820 1.00 37.50 729 GLY A N 1
ATOM 5784 C CA . GLY A 1 729 ? -2.231 6.837 -23.991 1.00 37.50 729 GLY A CA 1
ATOM 5785 C C . GLY A 1 729 ? -1.836 8.241 -23.527 1.00 37.50 729 GLY A C 1
ATOM 5786 O O . GLY A 1 729 ? -2.715 9.074 -23.308 1.00 37.50 729 GLY A O 1
ATOM 5787 N N . ILE A 1 730 ? -0.543 8.580 -23.428 1.00 40.28 730 ILE A N 1
ATOM 5788 C CA . ILE A 1 730 ? -0.153 9.928 -22.956 1.00 40.28 730 ILE A CA 1
ATOM 5789 C C . ILE A 1 730 ? -0.302 10.996 -24.050 1.00 40.28 730 ILE A C 1
ATOM 5791 O O . ILE A 1 730 ? -0.724 12.113 -23.752 1.00 40.28 730 ILE A O 1
ATOM 5795 N N . ARG A 1 731 ? -0.038 10.666 -25.323 1.00 39.50 731 ARG A N 1
ATOM 5796 C CA . ARG A 1 731 ? -0.221 11.617 -26.439 1.00 39.50 731 ARG A CA 1
ATOM 5797 C C . ARG A 1 731 ? -1.686 11.950 -26.732 1.00 39.50 731 ARG A C 1
ATOM 5799 O O . ARG A 1 731 ? -1.958 13.033 -27.235 1.00 39.50 731 ARG A O 1
ATOM 5806 N N . GLU A 1 732 ? -2.615 11.061 -26.394 1.00 42.28 732 GLU A N 1
ATOM 5807 C CA . GLU A 1 732 ? -4.039 11.234 -26.712 1.00 42.28 732 GLU A CA 1
ATOM 5808 C C . GLU A 1 732 ? -4.793 12.080 -25.677 1.00 42.28 732 GLU A C 1
ATOM 5810 O O . GLU A 1 732 ? -5.831 12.652 -25.994 1.00 42.28 732 GLU A O 1
ATOM 5815 N N . THR A 1 733 ? -4.269 12.216 -24.454 1.00 40.25 733 THR A N 1
ATOM 5816 C CA . THR A 1 733 ? -5.030 12.848 -23.362 1.00 40.25 733 THR A CA 1
ATOM 5817 C C . THR A 1 733 ? -4.758 14.354 -23.217 1.00 40.25 733 THR A C 1
ATOM 5819 O O . THR A 1 733 ? -5.571 15.064 -22.629 1.00 40.25 733 THR A O 1
ATOM 5822 N N . ILE A 1 734 ? -3.638 14.881 -23.740 1.00 39.53 734 ILE A N 1
ATOM 5823 C CA . ILE A 1 734 ? -3.293 16.314 -23.638 1.00 39.53 734 ILE A CA 1
ATOM 5824 C C . ILE A 1 734 ? -2.594 16.795 -24.921 1.00 39.53 734 ILE A C 1
ATOM 5826 O O . ILE A 1 734 ? -1.367 16.788 -25.032 1.00 39.53 734 ILE A O 1
ATOM 5830 N N . GLN A 1 735 ? -3.383 17.236 -25.900 1.00 33.59 735 GLN A N 1
ATOM 5831 C CA . GLN A 1 735 ? -2.881 17.839 -27.136 1.00 33.59 735 GLN A CA 1
ATOM 5832 C C . GLN A 1 735 ? -2.344 19.255 -26.837 1.00 33.59 735 GLN A C 1
ATOM 5834 O O . GLN A 1 735 ? -3.082 20.105 -26.342 1.00 33.59 735 GLN A O 1
ATOM 5839 N N . GLY A 1 736 ? -1.051 19.500 -27.091 1.00 41.25 736 GLY A N 1
ATOM 5840 C CA . GLY A 1 736 ? -0.421 20.828 -26.967 1.00 41.25 736 GLY A CA 1
ATOM 5841 C C . GLY A 1 736 ? 0.865 20.916 -26.132 1.00 41.25 736 GLY A C 1
ATOM 5842 O O . GLY A 1 736 ? 1.451 21.991 -26.058 1.00 41.25 736 GLY A O 1
ATOM 5843 N N . PHE A 1 737 ? 1.335 19.828 -25.509 1.00 40.22 737 PHE A N 1
ATOM 5844 C CA . PHE A 1 737 ? 2.482 19.900 -24.584 1.00 40.22 737 PHE A CA 1
ATOM 5845 C C . PHE A 1 737 ? 3.863 19.629 -25.221 1.00 40.22 737 PHE A C 1
ATOM 5847 O O . PHE A 1 737 ? 4.876 19.924 -24.595 1.00 40.22 737 PHE A O 1
ATOM 5854 N N . PHE A 1 738 ? 3.933 19.106 -26.454 1.00 35.28 738 PHE A N 1
ATOM 5855 C CA . PHE A 1 738 ? 5.212 18.749 -27.102 1.00 35.28 738 PHE A CA 1
ATOM 5856 C C . PHE A 1 738 ? 5.455 19.357 -28.494 1.00 35.28 738 PHE A C 1
ATOM 5858 O O . PHE A 1 738 ? 6.537 19.167 -29.039 1.00 35.28 738 PHE A O 1
ATOM 5865 N N . ASP A 1 739 ? 4.530 20.153 -29.038 1.00 36.38 739 ASP A N 1
ATOM 5866 C CA . ASP A 1 739 ? 4.671 20.745 -30.385 1.00 36.38 739 ASP A CA 1
ATOM 5867 C C . ASP A 1 739 ? 5.260 22.170 -30.367 1.00 36.38 739 ASP A C 1
ATOM 5869 O O . ASP A 1 739 ? 4.953 23.018 -31.204 1.00 36.38 739 ASP A O 1
ATOM 5873 N N . GLY A 1 740 ? 6.133 22.450 -29.397 1.00 33.25 740 GLY A N 1
ATOM 5874 C CA . GLY A 1 740 ? 6.957 23.655 -29.368 1.00 33.25 740 GLY A CA 1
ATOM 5875 C C . GLY A 1 740 ? 8.357 23.358 -29.897 1.00 33.25 740 GLY A C 1
ATOM 5876 O O . GLY A 1 740 ? 9.134 22.708 -29.208 1.00 33.25 740 GLY A O 1
ATOM 5877 N N . ASN A 1 741 ? 8.652 23.836 -31.111 1.00 32.16 741 ASN A N 1
ATOM 5878 C CA . ASN A 1 741 ? 9.970 23.953 -31.753 1.00 32.16 741 ASN A CA 1
ATOM 5879 C C . ASN A 1 741 ? 11.185 23.541 -30.893 1.00 32.16 741 ASN A C 1
ATOM 5881 O O . ASN A 1 741 ? 11.593 24.262 -29.983 1.00 32.16 741 ASN A O 1
ATOM 5885 N N . THR A 1 742 ? 11.880 22.480 -31.303 1.00 32.88 742 THR A N 1
ATOM 5886 C CA . THR A 1 742 ? 13.218 22.076 -30.825 1.00 32.88 742 THR A CA 1
ATOM 5887 C C . THR A 1 742 ? 14.341 23.039 -31.257 1.00 32.88 742 THR A C 1
ATOM 5889 O O . THR A 1 742 ? 15.492 22.644 -31.423 1.00 32.88 742 THR A O 1
ATOM 5892 N N . GLY A 1 743 ? 14.031 24.321 -31.452 1.00 34.34 743 GLY A N 1
ATOM 5893 C CA . GLY A 1 743 ? 14.981 25.368 -31.809 1.00 34.34 743 GLY A CA 1
ATOM 5894 C C . GLY A 1 743 ? 15.511 26.087 -30.573 1.00 34.34 743 GLY A C 1
ATOM 5895 O O . GLY A 1 743 ? 15.138 27.230 -30.333 1.00 34.34 743 GLY A O 1
ATOM 5896 N N . ILE A 1 744 ? 16.386 25.443 -29.798 1.00 29.73 744 ILE A N 1
ATOM 5897 C CA . ILE A 1 744 ? 17.228 26.142 -28.816 1.00 29.73 744 ILE A CA 1
ATOM 5898 C C . ILE A 1 744 ? 18.660 26.123 -29.345 1.00 29.73 744 ILE A C 1
ATOM 5900 O O . ILE A 1 744 ? 19.424 25.184 -29.135 1.00 29.73 744 ILE A O 1
ATOM 5904 N N . THR A 1 745 ? 19.021 27.182 -30.064 1.00 29.88 745 THR A N 1
ATOM 5905 C CA . THR A 1 745 ? 20.414 27.534 -30.347 1.00 29.88 745 THR A CA 1
ATOM 5906 C C . THR A 1 745 ? 21.123 27.873 -29.038 1.00 29.88 745 THR A C 1
ATOM 5908 O O . THR A 1 745 ? 20.690 28.770 -28.312 1.00 29.88 745 THR A O 1
ATOM 5911 N N . ARG A 1 746 ? 22.226 27.172 -28.749 1.00 31.08 746 ARG A N 1
ATOM 5912 C CA . ARG A 1 746 ? 23.173 27.511 -27.679 1.00 31.08 746 ARG A CA 1
ATOM 5913 C C . ARG A 1 746 ? 23.718 28.924 -27.914 1.00 31.08 746 ARG A C 1
ATOM 5915 O O . ARG A 1 746 ? 24.540 29.117 -28.799 1.00 31.08 746 ARG A O 1
ATOM 5922 N N . ASN A 1 747 ? 23.289 29.888 -27.105 1.00 26.88 747 ASN A N 1
ATOM 5923 C CA . ASN A 1 747 ? 24.045 31.109 -26.847 1.00 26.88 747 ASN A CA 1
ATOM 5924 C C . ASN A 1 747 ? 24.054 31.358 -25.340 1.00 26.88 747 ASN A C 1
ATOM 5926 O O . ASN A 1 747 ? 23.066 31.769 -24.735 1.00 26.88 747 ASN A O 1
ATOM 5930 N N . THR A 1 748 ? 25.197 31.055 -24.742 1.00 29.48 748 THR A N 1
ATOM 5931 C CA . THR A 1 748 ? 25.520 31.276 -23.339 1.00 29.48 748 THR A CA 1
ATOM 5932 C C . THR A 1 748 ? 25.680 32.778 -23.102 1.00 29.48 748 THR A C 1
ATOM 5934 O O . THR A 1 748 ? 26.662 33.369 -23.543 1.00 29.48 748 THR A O 1
ATOM 5937 N N . VAL A 1 749 ? 24.754 33.416 -22.383 1.00 25.00 749 VAL A N 1
ATOM 5938 C CA . VAL A 1 749 ? 24.986 34.756 -21.819 1.00 25.00 749 VAL A CA 1
ATOM 5939 C C . VAL A 1 749 ? 25.319 34.590 -20.339 1.00 25.00 749 VAL A C 1
ATOM 5941 O O . VAL A 1 749 ? 24.438 34.463 -19.495 1.00 25.00 749 VAL A O 1
ATOM 5944 N N . ARG A 1 750 ? 26.620 34.568 -20.024 1.00 30.75 750 ARG A N 1
ATOM 5945 C CA . ARG A 1 750 ? 27.127 34.758 -18.658 1.00 30.75 750 ARG A CA 1
ATOM 5946 C C . ARG A 1 750 ? 27.056 36.251 -18.326 1.00 30.75 750 ARG A C 1
ATOM 5948 O O . ARG A 1 750 ? 27.816 37.024 -18.901 1.00 30.75 750 ARG A O 1
ATOM 5955 N N . TYR A 1 751 ? 26.240 36.653 -17.354 1.00 27.06 751 TYR A N 1
ATOM 5956 C CA . TYR A 1 751 ? 26.463 37.918 -16.650 1.00 27.06 751 TYR A CA 1
ATOM 5957 C C . TYR A 1 751 ? 27.319 37.650 -15.409 1.00 27.06 751 TYR A C 1
ATOM 5959 O O . TYR A 1 751 ? 26.828 37.212 -14.374 1.00 27.06 751 TYR A O 1
ATOM 5967 N N . LYS A 1 752 ? 28.626 37.911 -15.532 1.00 29.48 752 LYS A N 1
ATOM 5968 C CA . LYS A 1 752 ? 29.498 38.224 -14.393 1.00 29.48 752 LYS A CA 1
ATOM 5969 C C . LYS A 1 752 ? 29.423 39.735 -14.134 1.00 29.48 752 LYS A C 1
ATOM 5971 O O . LYS A 1 752 ? 29.402 40.511 -15.084 1.00 29.48 752 LYS A O 1
ATOM 5976 N N . ASN A 1 753 ? 29.490 40.098 -12.852 1.00 30.66 753 ASN A N 1
ATOM 5977 C CA . ASN A 1 753 ? 29.654 41.437 -12.260 1.00 30.66 753 ASN A CA 1
ATOM 5978 C C . ASN A 1 753 ? 28.382 42.198 -11.857 1.00 30.66 753 ASN A C 1
ATOM 5980 O O . ASN A 1 753 ? 27.976 43.171 -12.486 1.00 30.66 753 ASN A O 1
ATOM 5984 N N . ASN A 1 754 ? 27.875 41.843 -10.672 1.00 32.41 754 ASN A N 1
ATOM 5985 C CA . ASN A 1 754 ? 27.244 42.802 -9.769 1.00 32.41 754 ASN A CA 1
ATOM 5986 C C . ASN A 1 754 ? 28.327 43.697 -9.144 1.00 32.41 754 ASN A C 1
ATOM 5988 O O . ASN A 1 754 ? 28.989 43.302 -8.186 1.00 32.41 754 ASN A O 1
ATOM 5992 N N . ALA A 1 755 ? 28.481 44.914 -9.661 1.00 29.31 755 ALA A N 1
ATOM 5993 C CA . ALA A 1 755 ? 29.117 46.010 -8.940 1.00 29.31 755 ALA A CA 1
ATOM 5994 C C . ALA A 1 755 ? 28.089 47.133 -8.758 1.00 29.31 755 ALA A C 1
ATOM 5996 O O . ALA A 1 755 ? 27.625 47.745 -9.717 1.00 29.31 755 ALA A O 1
ATOM 5997 N N . PHE A 1 756 ? 27.718 47.381 -7.503 1.00 40.09 756 PHE A N 1
ATOM 5998 C CA . PHE A 1 756 ? 26.933 48.535 -7.077 1.00 40.09 756 PHE A CA 1
ATOM 5999 C C . PHE A 1 756 ? 27.664 49.837 -7.427 1.00 40.09 756 PHE A C 1
ATOM 6001 O O . PHE A 1 756 ? 28.788 50.045 -6.968 1.00 40.09 756 PHE A O 1
ATOM 6008 N N . THR A 1 757 ? 27.024 50.767 -8.146 1.00 29.62 757 THR A N 1
ATOM 6009 C CA . THR A 1 757 ? 27.381 52.197 -8.063 1.00 29.62 757 THR A CA 1
ATOM 6010 C C . THR A 1 757 ? 26.239 53.125 -8.517 1.00 29.62 757 THR A C 1
ATOM 6012 O O . THR A 1 757 ? 25.936 53.243 -9.693 1.00 29.62 757 THR A O 1
ATOM 6015 N N . ILE A 1 758 ? 25.602 53.757 -7.521 1.00 33.81 758 ILE A N 1
ATOM 6016 C CA . ILE A 1 758 ? 25.216 55.182 -7.414 1.00 33.81 758 ILE A CA 1
ATOM 6017 C C . ILE A 1 758 ? 24.457 55.849 -8.597 1.00 33.81 758 ILE A C 1
ATOM 6019 O O . ILE A 1 758 ? 25.007 56.101 -9.663 1.00 33.81 758 ILE A O 1
ATOM 6023 N N . ARG A 1 759 ? 23.204 56.276 -8.323 1.00 36.62 759 ARG A N 1
ATOM 6024 C CA . ARG A 1 759 ? 22.418 57.286 -9.087 1.00 36.62 759 ARG A CA 1
ATOM 6025 C C . ARG A 1 759 ? 23.233 58.567 -9.336 1.00 36.62 759 ARG A C 1
ATOM 6027 O O . ARG A 1 759 ? 23.921 58.988 -8.407 1.00 36.62 759 ARG A O 1
ATOM 6034 N N . PRO A 1 760 ? 23.026 59.305 -10.451 1.00 37.03 760 PRO A N 1
ATOM 6035 C CA . PRO A 1 760 ? 22.224 60.538 -10.321 1.00 37.03 760 PRO A CA 1
ATOM 6036 C C . PRO A 1 760 ? 21.482 61.088 -11.575 1.00 37.03 760 PRO A C 1
ATOM 6038 O O . PRO A 1 760 ? 21.957 60.997 -12.698 1.00 37.03 760 PRO A O 1
ATOM 6041 N N . ILE A 1 761 ? 20.395 61.817 -11.258 1.00 30.36 761 ILE A N 1
ATOM 6042 C CA . ILE A 1 761 ? 19.872 63.079 -11.844 1.00 30.36 761 ILE A CA 1
ATOM 6043 C C . ILE A 1 761 ? 18.925 63.054 -13.070 1.00 30.36 761 ILE A C 1
ATOM 6045 O O . ILE A 1 761 ? 19.233 62.578 -14.155 1.00 30.36 761 ILE A O 1
ATOM 6049 N N . GLU A 1 762 ? 17.764 63.680 -12.830 1.00 40.59 762 GLU A N 1
ATOM 6050 C CA . GLU A 1 762 ? 16.703 64.121 -13.743 1.00 40.59 762 GLU A CA 1
ATOM 6051 C C . GLU A 1 762 ? 17.147 65.238 -14.707 1.00 40.59 762 GLU A C 1
ATOM 6053 O O . GLU A 1 762 ? 17.935 66.094 -14.312 1.00 40.59 762 GLU A O 1
ATOM 6058 N N . ALA A 1 763 ? 16.506 65.346 -15.882 1.00 35.00 763 ALA A N 1
ATOM 6059 C CA . ALA A 1 763 ? 16.038 66.638 -16.404 1.00 35.00 763 ALA A CA 1
ATOM 6060 C C . ALA A 1 763 ? 15.038 66.522 -17.577 1.00 35.00 763 ALA A C 1
ATOM 6062 O O . ALA A 1 763 ? 15.286 65.865 -18.584 1.00 35.00 763 ALA A O 1
ATOM 6063 N N . THR A 1 764 ? 13.979 67.327 -17.431 1.00 33.81 764 THR A N 1
ATOM 6064 C CA . THR A 1 764 ? 13.168 68.056 -18.432 1.00 33.81 764 THR A CA 1
ATOM 6065 C C . THR A 1 764 ? 12.026 67.371 -19.200 1.00 33.81 764 THR A C 1
ATOM 6067 O O . THR A 1 764 ? 12.211 66.610 -20.141 1.00 33.81 764 THR A O 1
ATOM 6070 N N . ARG A 1 765 ? 10.815 67.788 -18.788 1.00 40.56 765 ARG A N 1
ATOM 6071 C CA . ARG A 1 765 ? 9.513 67.761 -19.477 1.00 40.56 765 ARG A CA 1
ATOM 6072 C C . ARG A 1 765 ? 9.456 68.753 -20.650 1.00 40.56 765 ARG A C 1
ATOM 6074 O O . ARG A 1 765 ? 10.145 69.768 -20.592 1.00 40.56 765 ARG A O 1
ATOM 6081 N N . ASP A 1 766 ? 8.482 68.557 -21.547 1.00 30.50 766 ASP A N 1
ATOM 6082 C CA . ASP A 1 766 ? 7.774 69.653 -22.232 1.00 30.50 766 ASP A CA 1
ATOM 6083 C C . ASP A 1 766 ? 6.237 69.484 -22.062 1.00 30.50 766 ASP A C 1
ATOM 6085 O O . ASP A 1 766 ? 5.758 68.344 -22.115 1.00 30.50 766 ASP A O 1
ATOM 6089 N N . PRO A 1 767 ? 5.458 70.552 -21.777 1.00 42.22 767 PRO A N 1
ATOM 6090 C CA . PRO A 1 767 ? 4.047 70.510 -21.415 1.00 42.22 767 PRO A CA 1
ATOM 6091 C C . PRO A 1 767 ? 3.148 71.127 -22.499 1.00 42.22 767 PRO A C 1
ATOM 6093 O O . PRO A 1 767 ? 3.106 72.345 -22.665 1.00 42.22 767 PRO A O 1
ATOM 6096 N N . ILE A 1 768 ? 2.333 70.308 -23.160 1.00 32.50 768 ILE A N 1
ATOM 6097 C CA . ILE A 1 768 ? 1.187 70.780 -23.945 1.00 32.50 768 ILE A CA 1
ATOM 6098 C C . ILE A 1 768 ? -0.047 69.972 -23.524 1.00 32.50 768 ILE A C 1
ATOM 6100 O O . ILE A 1 768 ? -0.043 68.747 -23.541 1.00 32.50 768 ILE A O 1
ATOM 6104 N N . GLU A 1 769 ? -1.075 70.723 -23.117 1.00 34.84 769 GLU A N 1
ATOM 6105 C CA . GLU A 1 769 ? -2.490 70.342 -22.983 1.00 34.84 769 GLU A CA 1
ATOM 6106 C C . GLU A 1 769 ? -2.967 69.639 -21.699 1.00 34.84 769 GLU A C 1
ATOM 6108 O O . GLU A 1 769 ? -3.505 68.536 -21.676 1.00 34.84 769 GLU A O 1
ATOM 6113 N N . GLN A 1 770 ? -2.939 70.412 -20.609 1.00 38.81 770 GLN A N 1
ATOM 6114 C CA . GLN A 1 770 ? -4.098 70.498 -19.713 1.00 38.81 770 GLN A CA 1
ATOM 6115 C C . GLN A 1 770 ? -5.170 71.408 -20.345 1.00 38.81 770 GLN A C 1
ATOM 6117 O O . GLN A 1 770 ? -4.824 72.523 -20.726 1.00 38.81 770 GLN A O 1
ATOM 6122 N N . LEU A 1 771 ? -6.453 71.000 -20.354 1.00 32.97 771 LEU A N 1
ATOM 6123 C CA . LEU A 1 771 ? -7.612 71.736 -19.782 1.00 32.97 771 LEU A CA 1
ATOM 6124 C C . LEU A 1 771 ? -8.985 71.294 -20.363 1.00 32.97 771 LEU A C 1
ATOM 6126 O O . LEU A 1 771 ? -9.312 71.597 -21.499 1.00 32.97 771 LEU A O 1
ATOM 6130 N N . LYS A 1 772 ? -9.821 70.747 -19.459 1.00 30.03 772 LYS A N 1
ATOM 6131 C CA . LYS A 1 772 ? -11.265 71.021 -19.213 1.00 30.03 772 LYS A CA 1
ATOM 6132 C C . LYS A 1 772 ? -12.333 70.781 -20.305 1.00 30.03 772 LYS A C 1
ATOM 6134 O O . LYS A 1 772 ? -12.327 71.431 -21.338 1.00 30.03 772 LYS A O 1
ATOM 6139 N N . GLY A 1 773 ? -13.428 70.113 -19.901 1.00 26.39 773 GLY A N 1
ATOM 6140 C CA . GLY A 1 773 ? -14.785 70.475 -20.358 1.00 26.39 773 GLY A CA 1
ATOM 6141 C C . GLY A 1 773 ? -15.874 69.400 -20.220 1.00 26.39 773 GLY A C 1
ATOM 6142 O O . GLY A 1 773 ? -15.917 68.471 -21.009 1.00 26.39 773 GLY A O 1
ATOM 6143 N N . ILE A 1 774 ? -16.785 69.567 -19.255 1.00 33.00 774 ILE A N 1
ATOM 6144 C CA . ILE A 1 774 ? -18.042 68.808 -19.065 1.00 33.00 774 ILE A CA 1
ATOM 6145 C C . ILE A 1 774 ? -19.158 69.403 -19.951 1.00 33.00 774 ILE A C 1
ATOM 6147 O O . ILE A 1 774 ? -19.337 70.620 -19.873 1.00 33.00 774 ILE A O 1
ATOM 6151 N N . SER A 1 775 ? -19.960 68.590 -20.673 1.00 27.69 775 SER A N 1
ATOM 6152 C CA . SER A 1 775 ? -21.438 68.740 -20.870 1.00 27.69 775 SER A CA 1
ATOM 6153 C C . SER A 1 775 ? -22.059 67.778 -21.924 1.00 27.69 775 SER A C 1
ATOM 6155 O O . SER A 1 775 ? -21.304 67.212 -22.706 1.00 27.69 775 SER A O 1
ATOM 6157 N N . PRO A 1 776 ? -23.401 67.550 -21.926 1.00 33.38 776 PRO A N 1
ATOM 6158 C CA . PRO A 1 776 ? -24.026 66.214 -21.988 1.00 33.38 776 PRO A CA 1
ATOM 6159 C C . PRO A 1 776 ? -24.881 65.879 -23.242 1.00 33.38 776 PRO A C 1
ATOM 6161 O O . PRO A 1 776 ? -25.157 66.746 -24.063 1.00 33.38 776 PRO A O 1
ATOM 6164 N N . LEU A 1 777 ? -25.311 64.600 -23.291 1.00 41.47 777 LEU A N 1
ATOM 6165 C CA . LEU A 1 777 ? -26.484 63.943 -23.926 1.00 41.47 777 LEU A CA 1
ATOM 6166 C C . LEU A 1 777 ? -27.269 64.658 -25.047 1.00 41.47 777 LEU A C 1
ATOM 6168 O O . LEU A 1 777 ? -27.821 65.734 -24.843 1.00 4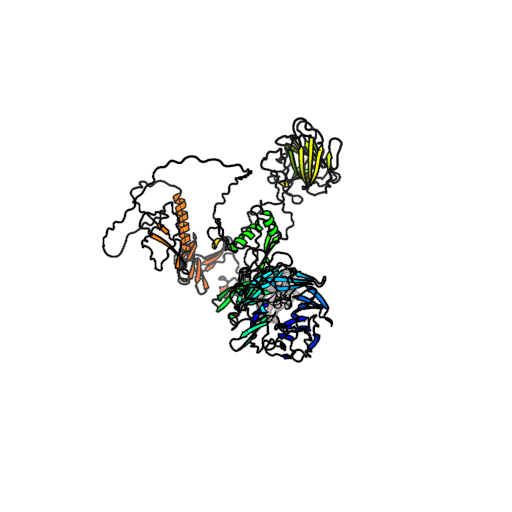1.47 777 LEU A O 1
ATOM 6172 N N . ASN A 1 778 ? -27.512 63.920 -26.141 1.00 26.50 778 ASN A N 1
ATOM 6173 C CA . ASN A 1 778 ? -28.742 64.017 -26.936 1.00 26.50 778 ASN A CA 1
ATOM 6174 C C . ASN A 1 778 ? -29.182 62.631 -27.442 1.00 26.50 778 ASN A C 1
ATOM 6176 O O . ASN A 1 778 ? -28.436 61.948 -28.140 1.00 26.50 778 ASN A O 1
ATOM 6180 N N . GLU A 1 779 ? -30.414 62.256 -27.089 1.00 39.12 779 GLU A N 1
ATOM 6181 C CA . GLU A 1 779 ? -31.190 61.154 -27.668 1.00 39.12 779 GLU A CA 1
ATOM 6182 C C . GLU A 1 779 ? -31.637 61.492 -29.096 1.00 39.12 779 GLU A C 1
ATOM 6184 O O . GLU A 1 779 ? -32.061 62.620 -29.349 1.00 39.12 779 GLU A O 1
ATOM 6189 N N . LEU A 1 780 ? -31.700 60.493 -29.983 1.00 26.39 780 LEU A N 1
ATOM 6190 C CA . LEU A 1 780 ? -32.644 60.491 -31.105 1.00 26.39 780 LEU A CA 1
ATOM 6191 C C . LEU A 1 780 ? -33.224 59.082 -31.341 1.00 26.39 780 LEU A C 1
ATOM 6193 O O . LEU A 1 780 ? -32.508 58.129 -31.635 1.00 26.39 780 LEU A O 1
ATOM 6197 N N . ARG A 1 781 ? -34.557 59.015 -31.205 1.00 29.39 781 ARG A N 1
ATOM 6198 C CA . ARG A 1 781 ? -35.510 58.002 -31.712 1.00 29.39 781 ARG A CA 1
ATOM 6199 C C . ARG A 1 781 ? -35.384 57.903 -33.254 1.00 29.39 781 ARG A C 1
ATOM 6201 O O . ARG A 1 781 ? -34.934 58.868 -33.860 1.00 29.39 781 ARG A O 1
ATOM 6208 N N . ASP A 1 782 ? -35.780 56.868 -34.000 1.00 32.12 782 ASP A N 1
ATOM 6209 C CA . ASP A 1 782 ? -37.014 56.052 -34.044 1.00 32.12 782 ASP A CA 1
ATOM 6210 C C . ASP A 1 782 ? -36.876 55.055 -35.263 1.00 32.12 782 ASP A C 1
ATOM 6212 O O . ASP A 1 782 ? -35.780 54.970 -35.814 1.00 32.12 782 ASP A O 1
ATOM 6216 N N . PRO A 1 783 ? -37.924 54.443 -35.868 1.00 40.44 783 PRO A N 1
ATOM 6217 C CA . PRO A 1 783 ? -38.604 53.161 -35.598 1.00 40.44 783 PRO A CA 1
ATOM 6218 C C . PRO A 1 783 ? -38.572 52.118 -36.759 1.00 40.44 783 PRO A C 1
ATOM 6220 O O . PRO A 1 783 ? -38.355 52.461 -37.911 1.00 40.44 783 PRO A O 1
ATOM 6223 N N . LYS A 1 784 ? -38.980 50.872 -36.441 1.00 35.12 784 LYS A N 1
ATOM 6224 C CA . LYS A 1 784 ? -39.775 49.887 -37.238 1.00 35.12 784 LYS A CA 1
ATOM 6225 C C . LYS A 1 784 ? -39.425 49.540 -38.705 1.00 35.12 784 LYS A C 1
ATOM 6227 O O . LYS A 1 784 ? -39.306 50.415 -39.546 1.00 35.12 784 LYS A O 1
ATOM 6232 N N . ILE A 1 785 ? -39.530 48.234 -39.010 1.00 30.28 785 ILE A N 1
ATOM 6233 C CA . ILE A 1 785 ? -40.283 47.564 -40.119 1.00 30.28 785 ILE A CA 1
ATOM 6234 C C . ILE A 1 785 ? -39.715 46.129 -40.228 1.00 30.28 785 ILE A C 1
ATOM 6236 O O . ILE A 1 785 ? -38.530 45.955 -40.471 1.00 30.28 785 ILE A O 1
ATOM 6240 N N . GLU A 1 786 ? -40.374 45.107 -39.673 1.00 33.41 786 GLU A N 1
ATOM 6241 C CA . GLU A 1 786 ? -41.462 44.263 -40.222 1.00 33.41 786 GLU A CA 1
ATOM 6242 C C . GLU A 1 786 ? -41.014 43.144 -41.198 1.00 33.41 786 GLU A C 1
ATOM 6244 O O . GLU A 1 786 ? -40.575 43.393 -42.310 1.00 33.41 786 GLU A O 1
ATOM 6249 N N . ALA A 1 787 ? -41.158 41.907 -40.696 1.00 33.84 787 ALA A N 1
ATOM 6250 C CA . ALA A 1 787 ? -41.586 40.641 -41.314 1.00 33.84 787 ALA A CA 1
ATOM 6251 C C . ALA A 1 787 ? -41.302 40.323 -42.806 1.00 33.84 787 ALA A C 1
ATOM 6253 O O . ALA A 1 787 ? -41.809 40.988 -43.700 1.00 33.84 787 ALA A O 1
ATOM 6254 N N . SER A 1 788 ? -40.720 39.137 -43.065 1.00 31.61 788 SER A N 1
ATOM 6255 C CA . SER A 1 788 ? -41.419 37.923 -43.572 1.00 31.61 788 SER A CA 1
ATOM 6256 C C . SER A 1 788 ? -40.622 37.052 -44.571 1.00 31.61 788 SER A C 1
ATOM 6258 O O . SER A 1 788 ? -39.923 37.547 -45.446 1.00 31.61 788 SER A O 1
ATOM 6260 N N . THR A 1 789 ? -40.829 35.736 -44.402 1.00 27.38 789 THR A N 1
ATOM 6261 C CA . THR A 1 789 ? -40.849 34.620 -45.379 1.00 27.38 789 THR A CA 1
ATOM 6262 C C . THR A 1 789 ? -39.586 34.161 -46.116 1.00 27.38 789 THR A C 1
ATOM 6264 O O . THR A 1 789 ? -39.120 34.777 -47.063 1.00 27.38 789 THR A O 1
ATOM 6267 N N . GLU A 1 790 ? -39.142 32.978 -45.676 1.00 29.70 790 GLU A N 1
ATOM 6268 C CA . GLU A 1 790 ? -38.994 31.735 -46.451 1.00 29.70 790 GLU A CA 1
ATOM 6269 C C . GLU A 1 790 ? -38.298 31.743 -47.820 1.00 29.70 790 GLU A C 1
ATOM 6271 O O . GLU A 1 790 ? -38.827 32.187 -48.831 1.00 29.70 790 GLU A O 1
ATOM 6276 N N . ALA A 1 791 ? -37.210 30.973 -47.796 1.00 28.69 791 ALA A N 1
ATOM 6277 C CA . ALA A 1 791 ? -36.996 29.803 -48.635 1.00 28.69 791 ALA A CA 1
ATOM 6278 C C . ALA A 1 791 ? -36.350 30.008 -50.009 1.00 28.69 791 ALA A C 1
ATOM 6280 O O . ALA A 1 791 ? -36.870 30.632 -50.926 1.00 28.69 791 ALA A O 1
ATOM 6281 N N . ASP A 1 792 ? -35.255 29.261 -50.108 1.00 28.55 792 ASP A N 1
ATOM 6282 C CA . ASP A 1 792 ? -34.810 28.523 -51.271 1.00 28.55 792 ASP A CA 1
ATOM 6283 C C . ASP A 1 792 ? -33.923 29.216 -52.309 1.00 28.55 792 ASP A C 1
ATOM 6285 O O . ASP A 1 792 ? -34.336 29.991 -53.164 1.00 28.55 792 ASP A O 1
ATOM 6289 N N . GLN A 1 793 ? -32.697 28.683 -52.281 1.00 27.05 793 GLN A N 1
ATOM 6290 C CA . GLN A 1 793 ? -31.896 28.244 -53.416 1.00 27.05 793 GLN A CA 1
ATOM 6291 C C . GLN A 1 793 ? -30.792 29.177 -53.900 1.00 27.05 793 GLN A C 1
ATOM 6293 O O . GLN A 1 793 ? -30.974 30.367 -54.123 1.00 27.05 793 GLN A O 1
ATOM 6298 N N . LEU A 1 794 ? -29.673 28.496 -54.179 1.00 27.48 794 LEU A N 1
ATOM 6299 C CA . LEU A 1 794 ? -28.453 28.934 -54.855 1.00 27.48 794 LEU A CA 1
ATOM 6300 C C . LEU A 1 794 ? -27.495 29.637 -53.886 1.00 27.48 794 LEU A C 1
ATOM 6302 O O . LEU A 1 794 ? -27.648 30.801 -53.554 1.00 27.48 794 LEU A O 1
ATOM 6306 N N . GLY A 1 795 ? -26.515 28.951 -53.313 1.00 29.70 795 GLY A N 1
ATOM 6307 C CA . GLY A 1 795 ? -25.654 27.963 -53.950 1.00 29.70 795 GLY A CA 1
ATOM 6308 C C . GLY A 1 795 ? -24.244 28.528 -53.877 1.00 29.70 795 GLY A C 1
ATOM 6309 O O . GLY A 1 795 ? -24.008 29.622 -54.372 1.00 29.70 795 GLY A O 1
ATOM 6310 N N . ASP A 1 796 ? -23.375 27.782 -53.203 1.00 37.19 796 ASP A N 1
ATOM 6311 C CA . ASP A 1 796 ? -21.918 27.880 -53.219 1.00 37.19 796 ASP A CA 1
ATOM 6312 C C . ASP A 1 796 ? -21.288 29.249 -52.934 1.00 37.19 796 ASP A C 1
ATOM 6314 O O . ASP A 1 796 ? -21.251 30.135 -53.779 1.00 37.19 796 ASP A O 1
ATOM 6318 N N . ASN A 1 797 ? -20.711 29.378 -51.734 1.00 24.84 797 ASN A N 1
ATOM 6319 C CA . ASN A 1 797 ? -19.351 29.894 -51.517 1.00 24.84 797 ASN A CA 1
ATOM 6320 C C . ASN A 1 797 ? -19.060 29.965 -50.010 1.00 24.84 797 ASN A C 1
ATOM 6322 O O . ASN A 1 797 ? -19.244 30.993 -49.362 1.00 24.84 797 ASN A O 1
ATOM 6326 N N . ARG A 1 798 ? -18.584 28.852 -49.439 1.00 29.39 798 ARG A N 1
ATOM 6327 C CA . ARG A 1 798 ? -17.814 28.887 -48.190 1.00 29.39 798 ARG A CA 1
ATOM 6328 C C . ARG A 1 798 ? -16.338 28.850 -48.564 1.00 29.39 798 ARG A C 1
ATOM 6330 O O . ARG A 1 798 ? -15.809 27.780 -48.831 1.00 29.39 798 ARG A O 1
ATOM 6337 N N . TYR A 1 799 ? -15.685 30.004 -48.547 1.00 27.56 799 TYR A N 1
ATOM 6338 C CA . TYR A 1 799 ? -14.245 30.059 -48.326 1.00 27.56 799 TYR A CA 1
ATOM 6339 C C . TYR A 1 799 ? -13.981 30.940 -47.117 1.00 27.56 799 TYR A C 1
ATOM 6341 O O . TYR A 1 799 ? -14.394 32.096 -47.054 1.00 27.56 799 TYR A O 1
ATOM 6349 N N . ALA A 1 800 ? -13.328 30.332 -46.134 1.00 31.30 800 ALA A N 1
ATOM 6350 C CA . ALA A 1 800 ? -12.791 31.003 -44.973 1.00 31.30 800 ALA A CA 1
ATOM 6351 C C . ALA A 1 800 ? -11.608 31.886 -45.391 1.00 31.30 800 ALA A C 1
ATOM 6353 O O . ALA A 1 800 ? -10.690 31.426 -46.067 1.00 31.30 800 ALA A O 1
ATOM 6354 N N . MET A 1 801 ? -11.597 33.132 -44.924 1.00 29.91 801 MET A N 1
ATOM 6355 C CA . MET A 1 801 ? -10.374 33.899 -44.716 1.00 29.91 801 MET A CA 1
ATOM 6356 C C . MET A 1 801 ? -10.448 34.533 -43.333 1.00 29.91 801 MET A C 1
ATOM 6358 O O . MET A 1 801 ? -11.431 35.187 -42.990 1.00 29.91 801 MET A O 1
ATOM 6362 N N . TRP A 1 802 ? -9.412 34.285 -42.536 1.00 30.12 802 TRP A N 1
ATOM 6363 C CA . TRP A 1 802 ? -9.203 34.894 -41.229 1.00 30.12 802 TRP A CA 1
ATOM 6364 C C . TRP A 1 802 ? -8.265 36.095 -41.358 1.00 30.12 802 TRP A C 1
ATOM 6366 O O . TRP A 1 802 ? -7.291 36.066 -42.113 1.00 30.12 802 TRP A O 1
ATOM 6376 N N . SER A 1 803 ? -8.581 37.137 -40.592 1.00 30.55 803 SER A N 1
ATOM 6377 C CA . SER A 1 803 ? -7.720 38.283 -40.304 1.00 30.55 803 SER A CA 1
ATOM 6378 C C . SER A 1 803 ? -6.645 37.903 -39.275 1.00 30.55 803 SER A C 1
ATOM 6380 O O . SER A 1 803 ? -6.840 37.008 -38.454 1.00 30.55 803 SER A O 1
ATOM 6382 N N . LYS A 1 804 ? -5.496 38.579 -39.349 1.00 31.77 804 LYS A N 1
ATOM 6383 C CA . LYS A 1 804 ? -4.221 38.218 -38.712 1.00 31.77 804 LYS A CA 1
ATOM 6384 C C . LYS A 1 804 ? -4.121 38.564 -37.222 1.00 31.77 804 LYS A C 1
ATOM 6386 O O . LYS A 1 804 ? -3.187 38.104 -36.579 1.00 31.77 804 LYS A O 1
ATOM 6391 N N . ASP A 1 805 ? -5.081 39.288 -36.653 1.00 37.91 805 ASP A N 1
ATOM 6392 C CA . ASP A 1 805 ? -4.943 39.824 -35.296 1.00 37.91 805 ASP A CA 1
ATOM 6393 C C . ASP A 1 805 ? -6.180 39.508 -34.440 1.00 37.91 805 ASP A C 1
ATOM 6395 O O . ASP A 1 805 ? -7.066 40.337 -34.253 1.00 37.91 805 ASP A O 1
ATOM 6399 N N . THR A 1 806 ? -6.263 38.282 -33.908 1.00 36.09 806 THR A N 1
ATOM 6400 C CA . THR A 1 806 ? -7.251 37.955 -32.863 1.00 36.09 806 THR A CA 1
ATOM 6401 C C . THR A 1 806 ? -6.674 38.331 -31.500 1.00 36.09 806 THR A C 1
ATOM 6403 O O . THR A 1 806 ? -5.775 37.663 -30.989 1.00 36.09 806 THR A O 1
ATOM 6406 N N . ILE A 1 807 ? -7.182 39.410 -30.905 1.00 37.25 807 ILE A N 1
ATOM 6407 C CA . ILE A 1 807 ? -6.871 39.792 -29.524 1.00 37.25 807 ILE A CA 1
ATOM 6408 C C . ILE A 1 807 ? -7.802 39.003 -28.594 1.00 37.25 807 ILE A C 1
ATOM 6410 O O . ILE A 1 807 ? -9.021 39.140 -28.663 1.00 37.25 807 ILE A O 1
ATOM 6414 N N . TYR A 1 808 ? -7.234 38.181 -27.708 1.00 35.88 808 TYR A N 1
ATOM 6415 C CA . TYR A 1 808 ? -7.993 37.475 -26.674 1.00 35.88 808 TYR A CA 1
ATOM 6416 C C . TYR A 1 808 ? -8.354 38.441 -25.537 1.00 35.88 808 TYR A C 1
ATOM 6418 O O . TYR A 1 808 ? -7.487 38.857 -24.771 1.00 35.88 808 TYR A O 1
ATOM 6426 N N . LEU A 1 809 ? -9.638 38.779 -25.404 1.00 39.34 809 LEU A N 1
ATOM 6427 C CA . LEU A 1 809 ? -10.187 39.505 -24.254 1.00 39.34 809 LEU A CA 1
ATOM 6428 C C . LEU A 1 809 ? -11.088 38.564 -23.450 1.00 39.34 809 LEU A C 1
ATOM 6430 O O . LEU A 1 809 ? -12.127 38.117 -23.931 1.00 39.34 809 LEU A O 1
ATOM 6434 N N . GLY A 1 810 ? -10.691 38.253 -22.214 1.00 38.97 810 GLY A N 1
ATOM 6435 C CA . GLY A 1 810 ? -11.541 37.527 -21.273 1.00 38.97 810 GLY A CA 1
ATOM 6436 C C . GLY A 1 810 ? -12.573 38.470 -20.657 1.00 38.97 810 GLY A C 1
ATOM 6437 O O . GLY A 1 810 ? -12.209 39.333 -19.863 1.00 38.97 810 GLY A O 1
ATOM 6438 N N . LEU A 1 811 ? -13.849 38.311 -21.009 1.00 44.16 811 LEU A N 1
ATOM 6439 C CA . LEU A 1 811 ? -14.966 39.035 -20.395 1.00 44.16 811 LEU A CA 1
ATOM 6440 C C . LEU A 1 811 ? -15.824 38.068 -19.569 1.00 44.16 811 LEU A C 1
ATOM 6442 O O . LEU A 1 811 ? -16.191 36.996 -20.043 1.00 44.16 811 LEU A O 1
ATOM 6446 N N . SER A 1 812 ? -16.147 38.466 -18.338 1.00 39.69 812 SER A N 1
ATOM 6447 C CA . SER A 1 812 ? -17.084 37.780 -17.440 1.00 39.69 812 SER A CA 1
ATOM 6448 C C . SER A 1 812 ? -18.427 38.507 -17.493 1.00 39.69 812 SER A C 1
ATOM 6450 O O . SER A 1 812 ? -18.480 39.697 -17.181 1.00 39.69 812 SER A O 1
ATOM 6452 N N . ILE A 1 813 ? -19.507 37.815 -17.858 1.00 46.16 813 ILE A N 1
ATOM 6453 C CA . ILE A 1 813 ? -20.856 38.394 -17.932 1.00 46.16 813 ILE A CA 1
ATOM 6454 C C . ILE A 1 813 ? -21.710 37.783 -16.818 1.00 46.16 813 ILE A C 1
ATOM 6456 O O . ILE A 1 813 ? -21.963 36.582 -16.821 1.00 46.16 813 ILE A O 1
ATOM 6460 N N . GLY A 1 814 ? -22.152 38.608 -15.866 1.00 38.84 814 GLY A N 1
ATOM 6461 C CA . GLY A 1 814 ? -23.051 38.197 -14.788 1.00 38.84 814 GLY A CA 1
ATOM 6462 C C . GLY A 1 814 ? -24.512 38.488 -15.129 1.00 38.84 814 GLY A C 1
ATOM 6463 O O . GLY A 1 814 ? -24.912 39.648 -15.171 1.00 38.84 814 GLY A O 1
ATOM 6464 N N . GLY A 1 815 ? -25.317 37.445 -15.344 1.00 43.03 815 GLY A N 1
ATOM 6465 C CA . GLY A 1 815 ? -26.772 37.555 -15.483 1.00 43.03 815 GLY A CA 1
ATOM 6466 C C . GLY A 1 815 ? -27.433 36.240 -15.906 1.00 43.03 815 GLY A C 1
ATOM 6467 O O . GLY A 1 815 ? -26.945 35.561 -16.804 1.00 43.03 815 GLY A O 1
ATOM 6468 N N . GLN A 1 816 ? -28.554 35.881 -15.270 1.00 45.16 816 GLN A N 1
ATOM 6469 C CA . GLN A 1 816 ? -29.336 34.690 -15.620 1.00 45.16 816 GLN A CA 1
ATOM 6470 C C . GLN A 1 816 ? -30.193 34.951 -16.867 1.00 45.16 816 GLN A C 1
ATOM 6472 O O . GLN A 1 816 ? -31.171 35.696 -16.816 1.00 45.16 816 GLN A O 1
ATOM 6477 N N . GLY A 1 817 ? -29.842 34.319 -17.989 1.00 50.16 817 GLY A N 1
ATOM 6478 C CA . GLY A 1 817 ? -30.634 34.354 -19.220 1.00 50.16 817 GLY A CA 1
ATOM 6479 C C . GLY A 1 817 ? -29.952 33.653 -20.397 1.00 50.16 817 GLY A C 1
ATOM 6480 O O . GLY A 1 817 ? -28.761 33.823 -20.629 1.00 50.16 817 GLY A O 1
ATOM 6481 N N . TYR A 1 818 ? -30.717 32.849 -21.140 1.00 45.19 818 TYR A N 1
ATOM 6482 C CA . TYR A 1 818 ? -30.264 32.059 -22.293 1.00 45.19 818 TYR A CA 1
ATOM 6483 C C . TYR A 1 818 ? -29.803 32.935 -23.478 1.00 45.19 818 TYR A C 1
ATOM 6485 O O . TYR A 1 818 ? -30.551 33.804 -23.925 1.00 45.19 818 TYR A O 1
ATOM 6493 N N . PHE A 1 819 ? -28.637 32.630 -24.066 1.00 52.28 819 PHE A N 1
ATOM 6494 C CA . PHE A 1 819 ? -28.202 33.165 -25.367 1.00 52.28 819 PHE A CA 1
ATOM 6495 C C . PHE A 1 819 ? -28.521 32.184 -26.507 1.00 52.28 819 PHE A C 1
ATOM 6497 O O . PHE A 1 819 ? -28.225 30.995 -26.402 1.00 52.28 819 PHE A O 1
ATOM 6504 N N . GLN A 1 820 ? -29.088 32.676 -27.616 1.00 49.00 820 GLN A N 1
ATOM 6505 C CA . GLN A 1 820 ? -29.171 31.925 -28.878 1.00 49.00 820 GLN A CA 1
ATOM 6506 C C . GLN A 1 820 ? -28.122 32.441 -29.885 1.00 49.00 820 GLN A C 1
ATOM 6508 O O . GLN A 1 820 ? -27.943 33.661 -29.970 1.00 49.00 820 GLN A O 1
ATOM 6513 N N . PRO A 1 821 ? -27.437 31.560 -30.646 1.00 43.88 821 PRO A N 1
ATOM 6514 C CA . PRO A 1 821 ? -26.468 31.956 -31.673 1.00 43.88 821 PRO A CA 1
ATOM 6515 C C . PRO A 1 821 ? -27.077 32.922 -32.705 1.00 43.88 821 PRO A C 1
ATOM 6517 O O . PRO A 1 821 ? -28.199 32.711 -33.160 1.00 43.88 821 PRO A O 1
ATOM 6520 N N . GLY A 1 822 ? -26.344 33.981 -33.073 1.00 46.19 822 GLY A N 1
ATOM 6521 C CA . GLY A 1 822 ? -26.774 34.973 -34.076 1.00 46.19 822 GLY A CA 1
ATOM 6522 C C . GLY A 1 822 ? -27.416 36.263 -33.537 1.00 46.19 822 GLY A C 1
ATOM 6523 O O . GLY A 1 822 ? -27.907 37.069 -34.324 1.00 46.19 822 GLY A O 1
ATOM 6524 N N . LYS A 1 823 ? -27.419 36.493 -32.217 1.00 46.88 823 LYS A N 1
ATOM 6525 C CA . LYS A 1 823 ? -27.859 37.759 -31.597 1.00 46.88 823 LYS A CA 1
ATOM 6526 C C . LYS A 1 823 ? -26.662 38.663 -31.277 1.00 46.88 823 LYS A C 1
ATOM 6528 O O . LYS A 1 823 ? -25.637 38.188 -30.796 1.00 46.88 823 LYS A O 1
ATOM 6533 N N . THR A 1 824 ? -26.812 39.964 -31.512 1.00 44.69 824 THR A N 1
ATOM 6534 C CA . THR A 1 824 ? -25.825 40.998 -31.164 1.00 44.69 824 THR A CA 1
ATOM 6535 C C . THR A 1 824 ? -25.833 41.274 -29.660 1.00 44.69 824 THR A C 1
ATOM 6537 O O . THR A 1 824 ? -26.909 41.368 -29.067 1.00 44.69 824 THR A O 1
ATOM 6540 N N . VAL A 1 825 ? -24.659 41.437 -29.043 1.00 48.00 825 VAL A N 1
ATOM 6541 C CA . VAL A 1 825 ? -24.523 41.772 -27.612 1.00 48.00 825 VAL A CA 1
ATOM 6542 C C . VAL A 1 825 ? -24.027 43.208 -27.471 1.00 48.00 825 VAL A C 1
ATOM 6544 O O . VAL A 1 825 ? -23.038 43.578 -28.098 1.00 48.00 825 VAL A O 1
ATOM 6547 N N . HIS A 1 826 ? -24.714 44.018 -26.663 1.00 43.97 826 HIS A N 1
ATOM 6548 C CA . HIS A 1 826 ? -24.280 45.377 -26.335 1.00 43.97 826 HIS A CA 1
ATOM 6549 C C . HIS A 1 826 ? -23.356 45.324 -25.110 1.00 43.97 826 HIS A C 1
ATOM 6551 O O . HIS A 1 826 ? -23.724 44.736 -24.093 1.00 43.97 826 HIS A O 1
ATOM 6557 N N . VAL A 1 827 ? -22.151 45.887 -25.214 1.00 50.41 827 VAL A N 1
ATOM 6558 C CA . VAL A 1 827 ? -21.149 45.880 -24.138 1.00 50.41 827 VAL A CA 1
ATOM 6559 C C . VAL A 1 827 ? -21.050 47.293 -23.565 1.00 50.41 827 VAL A C 1
ATOM 6561 O O . VAL A 1 827 ? -20.548 48.191 -24.236 1.00 50.41 827 VAL A O 1
ATOM 6564 N N . GLU A 1 828 ? -21.527 47.499 -22.334 1.00 42.88 828 GLU A N 1
ATOM 6565 C CA . GLU A 1 828 ? -21.388 48.785 -21.639 1.00 42.88 828 GLU A CA 1
ATOM 6566 C C . GLU A 1 828 ? -19.948 48.974 -21.136 1.00 42.88 828 GLU A C 1
ATOM 6568 O O . GLU A 1 828 ? -19.367 48.118 -20.466 1.00 42.88 828 GLU A O 1
ATOM 6573 N N . ASN A 1 829 ? -19.351 50.108 -21.495 1.00 45.59 829 ASN A N 1
ATOM 6574 C CA . ASN A 1 829 ? -17.936 50.391 -21.290 1.00 45.59 829 ASN A CA 1
ATOM 6575 C C . ASN A 1 829 ? -17.650 50.859 -19.848 1.00 45.59 829 ASN A C 1
ATOM 6577 O O . ASN A 1 829 ? -18.148 51.897 -19.418 1.00 45.59 829 ASN A O 1
ATOM 6581 N N . THR A 1 830 ? -16.795 50.139 -19.112 1.00 41.31 830 THR A N 1
ATOM 6582 C CA . THR A 1 830 ? -16.360 50.504 -17.745 1.00 41.31 830 THR A CA 1
ATOM 6583 C C . THR A 1 830 ? -15.157 51.459 -17.707 1.00 41.31 830 THR A C 1
ATOM 6585 O O . THR A 1 830 ? -14.677 51.812 -16.631 1.00 41.31 830 THR A O 1
ATOM 6588 N N . GLY A 1 831 ? -14.680 51.928 -18.865 1.00 40.41 831 GLY A N 1
ATOM 6589 C CA . GLY A 1 831 ? -13.725 53.034 -18.977 1.00 40.41 831 GLY A CA 1
ATOM 6590 C C . GLY A 1 831 ? -12.241 52.655 -18.992 1.00 40.41 831 GLY A C 1
ATOM 6591 O O . GLY A 1 831 ? -11.409 53.558 -19.033 1.00 40.41 831 GLY A O 1
ATOM 6592 N N . GLN A 1 832 ? -11.873 51.366 -18.991 1.00 42.62 832 GLN A N 1
ATOM 6593 C CA . GLN A 1 832 ? -10.461 50.948 -19.099 1.00 42.62 832 GLN A CA 1
ATOM 6594 C C . GLN A 1 832 ? -10.001 50.597 -20.522 1.00 42.62 832 GLN A C 1
ATOM 6596 O O . GLN A 1 832 ? -8.807 50.688 -20.797 1.00 42.62 832 GLN A O 1
ATOM 6601 N N . ILE A 1 833 ? -10.907 50.253 -21.446 1.00 41.47 833 ILE A N 1
ATOM 6602 C CA . ILE A 1 833 ? -10.583 50.006 -22.862 1.00 41.47 833 ILE A CA 1
ATOM 6603 C C . ILE A 1 833 ? -11.722 50.568 -23.720 1.00 41.47 833 ILE A C 1
ATOM 6605 O O . ILE A 1 833 ? -12.881 50.220 -23.522 1.00 41.47 833 ILE A O 1
ATOM 6609 N N . THR A 1 834 ? -11.409 51.458 -24.667 1.00 40.09 834 THR A N 1
ATOM 6610 C CA . THR A 1 834 ? -12.413 52.026 -25.584 1.00 40.09 834 THR A CA 1
ATOM 6611 C C . THR A 1 834 ? -12.540 51.122 -26.805 1.00 40.09 834 THR A C 1
ATOM 6613 O O . THR A 1 834 ? -11.661 51.127 -27.661 1.00 40.09 834 THR A O 1
ATOM 6616 N N . VAL A 1 835 ? -13.620 50.346 -26.886 1.00 49.19 835 VAL A N 1
ATOM 6617 C CA . VAL A 1 835 ? -14.005 49.612 -28.101 1.00 49.19 835 VAL A CA 1
ATOM 6618 C C . VAL A 1 835 ? -15.107 50.423 -28.781 1.00 49.19 835 VAL A C 1
ATOM 6620 O O . VAL A 1 835 ? -16.078 50.796 -28.124 1.00 49.19 835 VAL A O 1
ATOM 6623 N N . ALA A 1 836 ? -14.940 50.772 -30.059 1.00 46.84 836 ALA A N 1
ATOM 6624 C CA . ALA A 1 836 ? -15.944 51.542 -30.793 1.00 46.84 836 ALA A CA 1
ATOM 6625 C C . ALA A 1 836 ? -17.234 50.717 -30.931 1.00 46.84 836 ALA A C 1
ATOM 6627 O O . ALA A 1 836 ? -17.162 49.553 -31.329 1.00 46.84 836 ALA A O 1
ATOM 6628 N N . GLU A 1 837 ? -18.391 51.311 -30.606 1.00 46.16 837 GLU A N 1
ATOM 6629 C CA . GLU A 1 837 ? -19.714 50.679 -30.710 1.00 46.16 837 GLU A CA 1
ATOM 6630 C C . GLU A 1 837 ? -19.971 50.199 -32.143 1.00 46.16 837 GLU A C 1
ATOM 6632 O O . GLU A 1 837 ? -20.463 50.922 -33.006 1.00 46.16 837 GLU A O 1
ATOM 6637 N N . SER A 1 838 ? -19.617 48.952 -32.413 1.00 52.34 838 SER A N 1
ATOM 6638 C CA . SER A 1 838 ? -19.977 48.248 -33.630 1.00 52.34 838 SER A CA 1
ATOM 6639 C C . SER A 1 838 ? -20.451 46.857 -33.236 1.00 52.34 838 SER A C 1
ATOM 6641 O O . SER A 1 838 ? -19.941 46.236 -32.305 1.00 52.34 838 SER A O 1
ATOM 6643 N N . ASN A 1 839 ? -21.532 46.430 -33.882 1.00 47.34 839 ASN A N 1
ATOM 6644 C CA . ASN A 1 839 ? -22.307 45.241 -33.547 1.00 47.34 839 ASN A CA 1
ATOM 6645 C C . ASN A 1 839 ? -21.463 43.962 -33.706 1.00 47.34 839 ASN A C 1
ATOM 6647 O O . ASN A 1 839 ? -21.367 43.422 -34.804 1.00 47.34 839 ASN A O 1
ATOM 6651 N N . LEU A 1 840 ? -20.871 43.474 -32.613 1.00 51.16 840 LEU A N 1
ATOM 6652 C CA . LEU A 1 840 ? -20.106 42.226 -32.569 1.00 51.16 840 LEU A CA 1
ATOM 6653 C C . LEU A 1 840 ? -21.048 41.008 -32.566 1.00 51.16 840 LEU A C 1
ATOM 6655 O O . LEU A 1 840 ? -22.035 40.972 -31.824 1.00 51.16 840 LEU A O 1
ATOM 6659 N N . VAL A 1 841 ? -20.738 39.995 -33.383 1.00 53.41 841 VAL A N 1
ATOM 6660 C CA . VAL A 1 841 ? -21.509 38.739 -33.477 1.00 53.41 841 VAL A CA 1
ATOM 6661 C C . VAL A 1 841 ? -20.781 37.612 -32.741 1.00 53.41 841 VAL A C 1
ATOM 6663 O O . VAL A 1 841 ? -19.590 37.402 -32.959 1.00 53.41 841 VAL A O 1
ATOM 6666 N N . VAL A 1 842 ? -21.503 36.873 -31.888 1.00 52.78 842 VAL A N 1
ATOM 6667 C CA . VAL A 1 842 ? -20.977 35.710 -31.149 1.00 52.78 842 VAL A CA 1
ATOM 6668 C C . VAL A 1 842 ? -20.842 34.507 -32.077 1.00 52.78 842 VAL A C 1
ATOM 6670 O O . VAL A 1 842 ? -21.846 33.982 -32.559 1.00 52.78 842 VAL A O 1
ATOM 6673 N N . LEU A 1 843 ? -19.604 34.067 -32.303 1.00 50.69 843 LEU A N 1
ATOM 6674 C CA . LEU A 1 843 ? -19.276 32.944 -33.185 1.00 50.69 843 LEU A CA 1
ATOM 6675 C C . LEU A 1 843 ? -19.190 31.614 -32.435 1.00 50.69 843 LEU A C 1
ATOM 6677 O O . LEU A 1 843 ? -19.626 30.590 -32.953 1.00 50.69 843 LEU A O 1
ATOM 6681 N N . LEU A 1 844 ? -18.642 31.620 -31.217 1.00 50.09 844 LEU A N 1
ATOM 6682 C CA . LEU A 1 844 ? -18.484 30.414 -30.408 1.00 50.09 844 LEU A CA 1
ATOM 6683 C C . LEU A 1 844 ? -18.413 30.750 -28.915 1.00 50.09 844 LEU A C 1
ATOM 6685 O O . LEU A 1 844 ? -17.889 31.802 -28.542 1.00 50.09 844 LEU A O 1
ATOM 6689 N N . PHE A 1 845 ? -18.907 29.841 -28.072 1.00 57.03 845 PHE A N 1
ATOM 6690 C CA . PHE A 1 845 ? -18.738 29.894 -26.620 1.00 57.03 845 PHE A CA 1
ATOM 6691 C C . PHE A 1 845 ? -18.729 28.490 -26.007 1.00 57.03 845 PHE A C 1
ATOM 6693 O O . PHE A 1 845 ? -19.310 27.560 -26.565 1.00 57.03 845 PHE A O 1
ATOM 6700 N N . THR A 1 846 ? -18.111 28.347 -24.833 1.00 52.78 846 THR A N 1
ATOM 6701 C CA . THR A 1 846 ? -18.151 27.115 -24.028 1.00 52.78 846 THR A CA 1
ATOM 6702 C C . THR A 1 846 ? -18.881 27.400 -22.717 1.00 52.78 846 THR A C 1
ATOM 6704 O O . THR A 1 846 ? -18.534 28.346 -22.017 1.00 52.78 846 THR A O 1
ATOM 6707 N N . ARG A 1 847 ? -19.908 26.617 -22.367 1.00 53.66 847 ARG A N 1
ATOM 6708 C CA . ARG A 1 847 ? -20.644 26.784 -21.100 1.00 53.66 847 ARG A CA 1
ATOM 6709 C C . ARG A 1 847 ? -20.136 25.789 -20.066 1.00 53.66 847 ARG A C 1
ATOM 6711 O O . ARG A 1 847 ? -20.084 24.597 -20.357 1.00 53.66 847 ARG A O 1
ATOM 6718 N N . ASP A 1 848 ? -19.830 26.270 -18.865 1.00 59.06 848 ASP A N 1
ATOM 6719 C CA . ASP A 1 848 ? -19.700 25.429 -17.676 1.00 59.06 848 ASP A CA 1
ATOM 6720 C C . ASP A 1 848 ? -21.100 25.241 -17.065 1.00 59.06 848 ASP A C 1
ATOM 6722 O O . ASP A 1 848 ? -21.652 26.179 -16.480 1.00 59.06 848 ASP A O 1
ATOM 6726 N N . PRO A 1 849 ? -21.714 24.050 -17.190 1.00 43.69 849 PRO A N 1
ATOM 6727 C CA . PRO A 1 849 ? -23.083 23.836 -16.736 1.00 43.69 849 PRO A CA 1
ATOM 6728 C C . PRO A 1 849 ? -23.226 23.917 -15.214 1.00 43.69 849 PRO A C 1
ATOM 6730 O O . PRO A 1 849 ? -24.335 24.108 -14.722 1.00 43.69 849 PRO A O 1
ATOM 6733 N N . LYS A 1 850 ? -22.134 23.721 -14.463 1.00 45.78 850 LYS A N 1
ATOM 6734 C CA . LYS A 1 850 ? -22.171 23.562 -13.006 1.00 45.78 850 LYS A CA 1
ATOM 6735 C C . LYS A 1 850 ? -22.219 24.905 -12.276 1.00 45.78 850 LYS A C 1
ATOM 6737 O O . LYS A 1 850 ? -22.774 24.973 -11.185 1.00 45.78 850 LYS A O 1
ATOM 6742 N N . ASN A 1 851 ? -21.677 25.946 -12.906 1.00 51.91 851 ASN A N 1
ATOM 6743 C CA . ASN A 1 851 ? -21.594 27.304 -12.361 1.00 51.91 851 ASN A CA 1
ATOM 6744 C C . ASN A 1 851 ? -22.439 28.324 -13.146 1.00 51.91 851 ASN A C 1
ATOM 6746 O O . ASN A 1 851 ? -22.513 29.483 -12.757 1.00 51.91 851 ASN A O 1
ATOM 6750 N N . ASP A 1 852 ? -23.075 27.889 -14.239 1.00 51.97 852 ASP A N 1
ATOM 6751 C CA . ASP A 1 852 ? -23.801 28.734 -15.197 1.00 51.97 852 ASP A CA 1
ATOM 6752 C C . ASP A 1 852 ? -22.952 29.888 -15.767 1.00 51.97 852 ASP A C 1
ATOM 6754 O O . ASP A 1 852 ? -23.442 30.974 -16.068 1.00 51.97 852 ASP A O 1
ATOM 6758 N N . GLU A 1 853 ? -21.651 29.630 -15.927 1.00 51.50 853 GLU A N 1
ATOM 6759 C CA . GLU A 1 853 ? -20.678 30.569 -16.482 1.00 51.50 853 GLU A CA 1
ATOM 6760 C C . GLU A 1 853 ? -20.375 30.246 -17.950 1.00 51.50 853 GLU A C 1
ATOM 6762 O O . GLU A 1 853 ? -20.202 29.086 -18.342 1.00 51.50 853 GLU A O 1
ATOM 6767 N N . TYR A 1 854 ? -20.238 31.290 -18.767 1.00 54.78 854 TYR A N 1
ATOM 6768 C CA . TYR A 1 854 ? -19.777 31.184 -20.150 1.00 54.78 854 TYR A CA 1
ATOM 6769 C C . TYR A 1 854 ? -18.288 31.528 -20.220 1.00 54.78 854 TYR A C 1
ATOM 6771 O O . TYR A 1 854 ? -17.865 32.592 -19.771 1.00 54.78 854 TYR A O 1
ATOM 6779 N N . ARG A 1 855 ? -17.484 30.628 -20.790 1.00 52.09 855 ARG A N 1
ATOM 6780 C CA . ARG A 1 855 ? -16.040 30.793 -20.988 1.00 52.09 855 ARG A CA 1
ATOM 6781 C C . ARG A 1 855 ? -15.707 30.742 -22.484 1.00 52.09 855 ARG A C 1
ATOM 6783 O O . ARG A 1 855 ? -16.372 30.053 -23.257 1.00 52.09 855 ARG A O 1
ATOM 6790 N N . SER A 1 856 ? -14.671 31.480 -22.887 1.00 54.78 856 SER A N 1
ATOM 6791 C CA . SER A 1 856 ? -14.128 31.501 -24.259 1.00 54.78 856 SER A CA 1
ATOM 6792 C C . SER A 1 856 ? -15.106 32.015 -25.330 1.00 54.78 856 SER A C 1
ATOM 6794 O O . SER A 1 856 ? -15.486 31.277 -26.237 1.00 54.78 856 SER A O 1
ATOM 6796 N N . LEU A 1 857 ? -15.523 33.282 -25.220 1.00 49.97 857 LEU A N 1
ATOM 6797 C CA . LEU A 1 857 ? -16.402 33.948 -26.190 1.00 49.97 857 LEU A CA 1
ATOM 6798 C C . LEU A 1 857 ? -15.591 34.478 -27.392 1.00 49.97 857 LEU A C 1
ATOM 6800 O O . LEU A 1 857 ? -14.679 35.278 -27.196 1.00 49.97 857 LEU A O 1
ATOM 6804 N N . ILE A 1 858 ? -15.923 34.066 -28.622 1.00 54.44 858 ILE A N 1
ATOM 6805 C CA . ILE A 1 858 ? -15.274 34.558 -29.857 1.00 54.44 858 ILE A CA 1
ATOM 6806 C C . ILE A 1 858 ? -16.214 35.521 -30.596 1.00 54.44 858 ILE A C 1
ATOM 6808 O O . ILE A 1 858 ? -17.358 35.163 -30.885 1.00 54.44 858 ILE A O 1
ATOM 6812 N N . LEU A 1 859 ? -15.723 36.726 -30.914 1.00 52.47 859 LEU A N 1
ATOM 6813 C CA . LEU A 1 859 ? -16.452 37.822 -31.569 1.00 52.47 859 LEU A CA 1
ATOM 6814 C C . LEU A 1 859 ? -15.705 38.285 -32.839 1.00 52.47 859 LEU A C 1
ATOM 6816 O O . LEU A 1 859 ? -14.479 38.225 -32.861 1.00 52.47 859 LEU A O 1
ATOM 6820 N N . SER A 1 860 ? -16.406 38.755 -33.880 1.00 52.44 860 SER A N 1
ATOM 6821 C CA . SER A 1 860 ? -15.785 39.253 -35.130 1.00 52.44 860 SER A CA 1
ATOM 6822 C C . SER A 1 860 ? -16.385 40.579 -35.609 1.00 52.44 860 SER A C 1
ATOM 6824 O O . SER A 1 860 ? -17.596 40.787 -35.489 1.00 52.44 860 SER A O 1
ATOM 6826 N N . ASP A 1 861 ? -15.528 41.444 -36.174 1.00 52.09 861 ASP A N 1
ATOM 6827 C CA . ASP A 1 861 ? -15.864 42.687 -36.869 1.00 52.09 861 ASP A CA 1
ATOM 6828 C C . ASP A 1 861 ? -15.476 42.634 -38.375 1.00 52.09 861 ASP A C 1
ATOM 6830 O O . ASP A 1 861 ? -14.476 42.042 -38.763 1.00 52.09 861 ASP A O 1
ATOM 6834 N N . ASN A 1 862 ? -16.265 43.293 -39.229 1.00 52.56 862 ASN A N 1
ATOM 6835 C CA . ASN A 1 862 ? -15.974 43.715 -40.617 1.00 52.56 862 ASN A C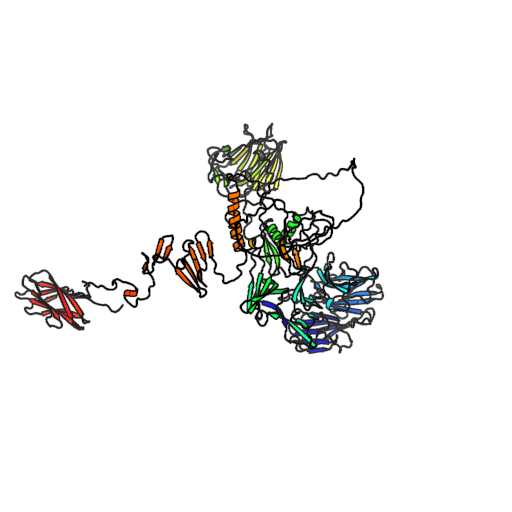A 1
ATOM 6836 C C . ASN A 1 862 ? -16.167 42.787 -41.847 1.00 52.56 862 ASN A C 1
ATOM 6838 O O . ASN A 1 862 ? -15.698 41.659 -41.952 1.00 52.56 862 ASN A O 1
ATOM 6842 N N . ILE A 1 863 ? -16.823 43.401 -42.848 1.00 45.59 863 ILE A N 1
ATOM 6843 C CA . ILE A 1 863 ? -17.150 42.970 -44.222 1.00 45.59 863 ILE A CA 1
ATOM 6844 C C . ILE A 1 863 ? -16.366 43.877 -45.201 1.00 45.59 863 ILE A C 1
ATOM 6846 O O . ILE A 1 863 ? -16.416 45.094 -45.029 1.00 45.59 863 ILE A O 1
ATOM 6850 N N . ILE A 1 864 ? -15.712 43.346 -46.253 1.00 41.59 864 ILE A N 1
ATOM 6851 C CA . ILE A 1 864 ? -15.130 44.134 -47.376 1.00 41.59 864 ILE A CA 1
ATOM 6852 C C . ILE A 1 864 ? -15.471 43.489 -48.744 1.00 41.59 864 ILE A C 1
ATOM 6854 O O . ILE A 1 864 ? -15.542 42.268 -48.855 1.00 41.59 864 ILE A O 1
ATOM 6858 N N . LEU A 1 865 ? -15.734 44.322 -49.770 1.00 36.53 865 LEU A N 1
ATOM 6859 C CA . LEU A 1 865 ? -16.370 43.993 -51.065 1.00 36.53 865 LEU A CA 1
ATOM 6860 C C . LEU A 1 865 ? -15.398 43.643 -52.230 1.00 36.53 865 LEU A C 1
ATOM 6862 O O . LEU A 1 865 ? -14.240 44.051 -52.211 1.00 36.53 865 LEU A O 1
ATOM 6866 N N . PRO A 1 866 ? -15.871 42.953 -53.297 1.00 37.09 866 PRO A N 1
ATOM 6867 C CA . PRO A 1 866 ? -15.042 42.132 -54.199 1.00 37.09 866 PRO A CA 1
ATOM 6868 C C . PRO A 1 866 ? -14.453 42.830 -55.448 1.00 37.09 866 PRO A C 1
ATOM 6870 O O . PRO A 1 866 ? -14.421 42.238 -56.525 1.00 37.09 866 PRO A O 1
ATOM 6873 N N . SER A 1 867 ? -13.987 44.079 -55.369 1.00 34.06 867 SER A N 1
ATOM 6874 C CA . SER A 1 867 ? -13.488 44.799 -56.562 1.00 34.06 867 SER A CA 1
ATOM 6875 C C . SER A 1 867 ? -11.993 44.633 -56.885 1.00 34.06 867 SER A C 1
ATOM 6877 O O . SER A 1 867 ? -11.514 45.307 -57.793 1.00 34.06 867 SER A O 1
ATOM 6879 N N . GLU A 1 868 ? -11.232 43.774 -56.192 1.00 38.41 868 GLU A N 1
ATOM 6880 C CA . GLU A 1 868 ? -9.762 43.929 -56.156 1.00 38.41 868 GLU A CA 1
ATOM 6881 C C . GLU A 1 868 ? -8.870 42.758 -56.612 1.00 38.41 868 GLU A C 1
ATOM 6883 O O . GLU A 1 868 ? -7.679 42.803 -56.323 1.00 38.41 868 GLU A O 1
ATOM 6888 N N . PHE A 1 869 ? -9.320 41.763 -57.393 1.00 38.09 869 PHE A N 1
ATOM 6889 C CA . PHE A 1 869 ? -8.356 40.786 -57.954 1.00 38.09 869 PHE A CA 1
ATOM 6890 C C . PHE A 1 869 ? -8.594 40.419 -59.427 1.00 38.09 869 PHE A C 1
ATOM 6892 O O . PHE A 1 869 ? -9.680 39.998 -59.815 1.00 38.09 869 PHE A O 1
ATOM 6899 N N . THR A 1 870 ? -7.552 40.608 -60.253 1.00 42.41 870 THR A N 1
ATOM 6900 C CA . THR A 1 870 ? -7.624 40.685 -61.725 1.00 42.41 870 THR A CA 1
ATOM 6901 C C . THR A 1 870 ? -6.814 39.657 -62.527 1.00 42.41 870 THR A C 1
ATOM 6903 O O . THR A 1 870 ? -6.869 39.778 -63.741 1.00 42.41 870 THR A O 1
ATOM 6906 N N . ASN A 1 871 ? -6.103 38.653 -61.980 1.00 41.69 871 ASN A N 1
ATOM 6907 C CA . ASN A 1 871 ? -5.527 37.571 -62.823 1.00 41.69 871 ASN A CA 1
ATOM 6908 C C . ASN A 1 871 ? -5.086 36.298 -62.071 1.00 41.69 871 ASN A C 1
ATOM 6910 O O . ASN A 1 871 ? -4.782 36.347 -60.883 1.00 41.69 871 ASN A O 1
ATOM 6914 N N . ILE A 1 872 ? -5.048 35.174 -62.809 1.00 42.97 872 ILE A N 1
ATOM 6915 C CA . ILE A 1 872 ? -5.206 33.793 -62.305 1.00 42.97 872 ILE A CA 1
ATOM 6916 C C . ILE A 1 872 ? -3.928 32.921 -62.271 1.00 42.97 872 ILE A C 1
ATOM 6918 O O . ILE A 1 872 ? -3.995 31.783 -61.819 1.00 42.97 872 ILE A O 1
ATOM 6922 N N . ASP A 1 873 ? -2.758 33.424 -62.679 1.00 46.31 873 ASP A N 1
ATOM 6923 C CA . ASP A 1 873 ? -1.572 32.572 -62.903 1.00 46.31 873 ASP A CA 1
ATOM 6924 C C . ASP A 1 873 ? -0.397 32.866 -61.952 1.00 46.31 873 ASP A C 1
ATOM 6926 O O . ASP A 1 873 ? 0.631 33.402 -62.366 1.00 46.31 873 ASP A O 1
ATOM 6930 N N . ASN A 1 874 ? -0.500 32.492 -60.670 1.00 39.38 874 ASN A N 1
ATOM 6931 C CA . ASN A 1 874 ? 0.676 32.485 -59.787 1.00 39.38 874 ASN A CA 1
ATOM 6932 C C . ASN A 1 874 ? 0.688 31.285 -58.822 1.00 39.38 874 ASN A C 1
ATOM 6934 O O . ASN A 1 874 ? 0.019 31.269 -57.790 1.00 39.38 874 ASN A O 1
ATOM 6938 N N . THR A 1 875 ? 1.465 30.257 -59.168 1.00 55.31 875 THR A N 1
ATOM 6939 C CA . THR A 1 875 ? 1.670 29.036 -58.375 1.00 55.31 875 THR A CA 1
ATOM 6940 C C . THR A 1 875 ? 2.630 29.298 -57.211 1.00 55.31 875 THR A C 1
ATOM 6942 O O . THR A 1 875 ? 3.833 29.454 -57.418 1.00 55.31 875 THR A O 1
ATOM 6945 N N . THR A 1 876 ? 2.110 29.328 -55.981 1.00 50.84 876 THR A N 1
ATOM 6946 C CA . THR A 1 876 ? 2.872 29.528 -54.729 1.00 50.84 876 THR A CA 1
ATOM 6947 C C . THR A 1 876 ? 2.410 28.534 -53.634 1.00 50.84 876 THR A C 1
ATOM 6949 O O . THR A 1 876 ? 1.423 27.828 -53.860 1.00 50.84 876 THR A O 1
ATOM 6952 N N . PRO A 1 877 ? 3.103 28.420 -52.470 1.00 44.84 877 PRO A N 1
ATOM 6953 C CA . PRO A 1 877 ? 2.962 27.367 -51.432 1.00 44.84 877 PRO A CA 1
ATOM 6954 C C . PRO A 1 877 ? 1.564 27.083 -50.834 1.00 44.84 877 PRO A C 1
ATOM 6956 O O . PRO A 1 877 ? 1.425 26.246 -49.942 1.00 44.84 877 PRO A O 1
ATOM 6959 N N . GLN A 1 878 ? 0.514 27.741 -51.323 1.00 47.28 878 GLN A N 1
ATOM 6960 C CA . GLN A 1 878 ? -0.886 27.520 -50.961 1.00 47.28 878 GLN A CA 1
ATOM 6961 C C . GLN A 1 878 ? -1.453 26.174 -51.436 1.00 47.28 878 GLN A C 1
ATOM 6963 O O . GLN A 1 878 ? -2.320 25.624 -50.757 1.00 47.28 878 GLN A O 1
ATOM 6968 N N . GLN A 1 879 ? -0.963 25.582 -52.532 1.00 47.31 879 GLN A N 1
ATOM 6969 C CA . GLN A 1 879 ? -1.450 24.257 -52.963 1.00 47.31 879 GLN A CA 1
ATOM 6970 C C . GLN A 1 879 ? -1.022 23.139 -51.997 1.00 47.31 879 GLN A C 1
ATOM 6972 O O . GLN A 1 879 ? -1.803 22.230 -51.718 1.00 47.31 879 GLN A O 1
ATOM 6977 N N . THR A 1 880 ? 0.163 23.255 -51.393 1.00 47.72 880 THR A N 1
ATOM 6978 C CA . THR A 1 880 ? 0.643 22.324 -50.360 1.00 47.72 880 THR A CA 1
ATOM 6979 C C . THR A 1 880 ? -0.135 22.480 -49.052 1.00 47.72 880 THR A C 1
ATOM 6981 O O . THR A 1 880 ? -0.400 21.497 -48.368 1.00 47.72 880 THR A O 1
ATOM 6984 N N . HIS A 1 881 ? -0.571 23.701 -48.728 1.00 49.03 881 HIS A N 1
ATOM 6985 C CA . HIS A 1 881 ? -1.371 23.976 -47.532 1.00 49.03 881 HIS A CA 1
ATOM 6986 C C . HIS A 1 881 ? -2.835 23.526 -47.692 1.00 49.03 881 HIS A C 1
ATOM 6988 O O . HIS A 1 881 ? -3.431 23.018 -46.747 1.00 49.03 881 HIS A O 1
ATOM 6994 N N . THR A 1 882 ? -3.385 23.618 -48.908 1.00 49.31 882 THR A N 1
ATOM 6995 C CA . THR A 1 882 ? -4.739 23.133 -49.235 1.00 49.31 882 THR A CA 1
ATOM 6996 C C . THR A 1 882 ? -4.840 21.612 -49.067 1.00 49.31 882 THR A C 1
ATOM 6998 O O . THR A 1 882 ? -5.822 21.119 -48.524 1.00 49.31 882 THR A O 1
ATOM 7001 N N . ALA A 1 883 ? -3.794 20.858 -49.428 1.00 51.66 883 ALA A N 1
ATOM 7002 C CA . ALA A 1 883 ? -3.751 19.408 -49.212 1.00 51.66 883 ALA A CA 1
ATOM 7003 C C . ALA A 1 883 ? -3.692 19.014 -47.720 1.00 51.66 883 ALA A C 1
ATOM 7005 O O . ALA A 1 883 ? -4.259 17.995 -47.330 1.00 51.66 883 ALA A O 1
ATOM 7006 N N . ILE A 1 884 ? -3.043 19.829 -46.882 1.00 57.06 884 ILE A N 1
ATOM 7007 C CA . ILE A 1 884 ? -2.912 19.587 -45.435 1.00 57.06 884 ILE A CA 1
ATOM 7008 C C . ILE A 1 884 ? -4.198 19.969 -44.690 1.00 57.06 884 ILE A C 1
ATOM 7010 O O . ILE A 1 884 ? -4.634 19.236 -43.807 1.00 57.06 884 ILE A O 1
ATOM 7014 N N . VAL A 1 885 ? -4.857 21.060 -45.084 1.00 58.28 885 VAL A N 1
ATOM 7015 C CA . VAL A 1 885 ? -6.150 21.467 -44.508 1.00 58.28 885 VAL A CA 1
ATOM 7016 C C . VAL A 1 885 ? -7.254 20.485 -44.897 1.00 58.28 885 VAL A C 1
ATOM 7018 O O . VAL A 1 885 ? -8.022 20.082 -44.032 1.00 58.28 885 VAL A O 1
ATOM 7021 N N . GLN A 1 886 ? -7.264 19.979 -46.135 1.00 54.25 886 GLN A N 1
ATOM 7022 C CA . GLN A 1 886 ? -8.190 18.913 -46.533 1.00 54.25 886 GLN A CA 1
ATOM 7023 C C . GLN A 1 886 ? -7.947 17.614 -45.738 1.00 54.25 886 GLN A C 1
ATOM 7025 O O . GLN A 1 886 ? -8.893 16.902 -45.407 1.00 54.25 886 GLN A O 1
ATOM 7030 N N . ALA A 1 887 ? -6.689 17.300 -45.398 1.00 54.47 887 ALA A N 1
ATOM 7031 C CA . ALA A 1 887 ? -6.352 16.150 -44.556 1.00 54.47 887 ALA A CA 1
ATOM 7032 C C . ALA A 1 887 ? -6.803 16.338 -43.094 1.00 54.47 887 ALA A C 1
ATOM 7034 O O . ALA A 1 887 ? -7.273 15.382 -42.477 1.00 54.47 887 ALA A O 1
ATOM 7035 N N . LEU A 1 888 ? -6.725 17.563 -42.565 1.00 58.97 888 LEU A N 1
ATOM 7036 C CA . LEU A 1 888 ? -7.165 17.910 -41.211 1.00 58.97 888 LEU A CA 1
ATOM 7037 C C . LEU A 1 888 ? -8.694 18.012 -41.086 1.00 58.97 888 LEU A C 1
ATOM 7039 O O . LEU A 1 888 ? -9.244 17.551 -40.091 1.00 58.97 888 LEU A O 1
ATOM 7043 N N . GLU A 1 889 ? -9.404 18.522 -42.096 1.00 54.31 889 GLU A N 1
ATOM 7044 C CA . GLU A 1 889 ? -10.876 18.508 -42.143 1.00 54.31 889 GLU A CA 1
ATOM 7045 C C . GLU A 1 889 ? -11.425 17.078 -42.260 1.00 54.31 889 GLU A C 1
ATOM 7047 O O . GLU A 1 889 ? -12.399 16.722 -41.593 1.00 54.31 889 GLU A O 1
ATOM 7052 N N . ASN A 1 890 ? -10.746 16.214 -43.021 1.00 53.28 890 ASN A N 1
ATOM 7053 C CA . ASN A 1 890 ? -11.074 14.789 -43.078 1.00 53.28 890 ASN A CA 1
ATOM 7054 C C . ASN A 1 890 ? -10.792 14.069 -41.744 1.00 53.28 890 ASN A C 1
ATOM 7056 O O . ASN A 1 890 ? -11.505 13.128 -41.404 1.00 53.28 890 ASN A O 1
ATOM 7060 N N . GLN A 1 891 ? -9.810 14.523 -40.956 1.00 56.38 891 GLN A N 1
ATOM 7061 C CA . GLN A 1 891 ? -9.563 14.026 -39.595 1.00 56.38 891 GLN A CA 1
ATOM 7062 C C . GLN A 1 891 ? -10.574 14.563 -38.568 1.00 56.38 891 GLN A C 1
ATOM 7064 O O . GLN A 1 891 ? -11.003 13.819 -37.689 1.00 56.38 891 GLN A O 1
ATOM 7069 N N . ALA A 1 892 ? -11.003 15.821 -38.686 1.00 50.97 892 ALA A N 1
ATOM 7070 C CA . ALA A 1 892 ? -11.990 16.429 -37.791 1.00 50.97 892 ALA A CA 1
ATOM 7071 C C . ALA A 1 892 ? -13.398 15.822 -37.962 1.00 50.97 892 ALA A C 1
ATOM 7073 O O . ALA A 1 892 ? -14.129 15.658 -36.981 1.00 50.97 892 ALA A O 1
ATOM 7074 N N . ASN A 1 893 ? -13.746 15.386 -39.177 1.00 48.66 893 ASN A N 1
ATOM 7075 C CA . ASN A 1 893 ? -14.974 14.628 -39.438 1.00 48.66 893 ASN A CA 1
ATOM 7076 C C . ASN A 1 893 ? -14.947 13.190 -38.892 1.00 48.66 893 ASN A C 1
ATOM 7078 O O . ASN A 1 893 ? -16.001 12.572 -38.799 1.00 48.66 893 ASN A O 1
ATOM 7082 N N . MET A 1 894 ? -13.790 12.658 -38.472 1.00 55.03 894 MET A N 1
ATOM 7083 C CA . MET A 1 894 ? -13.747 11.372 -37.761 1.00 55.03 894 MET A CA 1
ATOM 7084 C C . MET A 1 894 ? -14.023 11.494 -36.254 1.00 55.03 894 MET A C 1
ATOM 7086 O O . MET A 1 894 ? -14.312 10.480 -35.623 1.00 55.03 894 MET A O 1
ATOM 7090 N N . ASN A 1 895 ? -13.958 12.704 -35.682 1.00 47.34 895 ASN A N 1
ATOM 7091 C CA . ASN A 1 895 ? -14.039 12.936 -34.232 1.00 47.34 895 ASN A CA 1
ATOM 7092 C C . ASN A 1 895 ? -15.306 13.677 -33.768 1.00 47.34 895 ASN A C 1
ATOM 7094 O O . ASN A 1 895 ? -15.481 13.910 -32.572 1.00 47.34 895 ASN A O 1
ATOM 7098 N N . THR A 1 896 ? -16.219 14.029 -34.675 1.00 46.44 896 THR A N 1
ATOM 7099 C CA . THR A 1 896 ? -17.498 14.667 -34.332 1.00 46.44 896 THR A CA 1
ATOM 7100 C C . THR A 1 896 ? -18.643 13.649 -34.352 1.00 46.44 896 THR A C 1
ATOM 7102 O O . THR A 1 896 ? -19.368 13.513 -35.324 1.00 46.44 896 THR A O 1
ATOM 7105 N N . GLY A 1 897 ? -18.802 12.930 -33.236 1.00 46.97 897 GLY A N 1
ATOM 7106 C CA . GLY A 1 897 ? -20.063 12.315 -32.797 1.00 46.97 897 GLY A CA 1
ATOM 7107 C C . GLY A 1 897 ? -20.824 11.440 -33.804 1.00 46.97 897 GLY A C 1
ATOM 7108 O O . GLY A 1 897 ? -21.838 11.867 -34.355 1.00 46.97 897 GLY A O 1
ATOM 7109 N N . TYR A 1 898 ? -20.445 10.163 -33.918 1.00 55.53 898 TYR A N 1
ATOM 7110 C CA . TYR A 1 898 ? -21.339 9.119 -34.434 1.00 55.53 898 TYR A CA 1
ATOM 7111 C C . TYR A 1 898 ? -22.483 8.914 -33.426 1.00 55.53 898 TYR A C 1
ATOM 7113 O O . TYR A 1 898 ? -22.364 8.160 -32.465 1.00 55.53 898 TYR A O 1
ATOM 7121 N N . SER A 1 899 ? -23.567 9.678 -33.576 1.00 49.25 899 SER A N 1
ATOM 7122 C CA . SER A 1 899 ? -24.642 9.782 -32.571 1.00 49.25 899 SER A CA 1
ATOM 7123 C C . SER A 1 899 ? -25.588 8.574 -32.483 1.00 49.25 899 SER A C 1
ATOM 7125 O O . SER A 1 899 ? -26.549 8.618 -31.716 1.00 49.25 899 SER A O 1
ATOM 7127 N N . THR A 1 900 ? -25.312 7.476 -33.191 1.00 63.22 900 THR A N 1
ATOM 7128 C CA . THR A 1 900 ? -26.036 6.208 -33.032 1.00 63.22 900 THR A CA 1
ATOM 7129 C C . THR A 1 900 ? -25.075 5.032 -33.204 1.00 63.22 900 THR A C 1
ATOM 7131 O O . THR A 1 900 ? -24.388 4.955 -34.219 1.00 63.22 900 THR A O 1
ATOM 7134 N N . GLU A 1 901 ? -25.055 4.102 -32.243 1.00 67.81 901 GLU A N 1
ATOM 7135 C CA . GLU A 1 901 ? -24.242 2.866 -32.277 1.00 67.81 901 GLU A CA 1
ATOM 7136 C C . GLU A 1 901 ? -24.573 1.941 -33.476 1.00 67.81 901 GLU A C 1
ATOM 7138 O O . GLU A 1 901 ? -23.839 0.991 -33.722 1.00 67.81 901 GLU A O 1
ATOM 7143 N N . ASP A 1 902 ? -25.636 2.243 -34.233 1.00 74.25 902 ASP A N 1
ATOM 7144 C CA . ASP A 1 902 ? -26.224 1.426 -35.309 1.00 74.25 902 ASP A CA 1
ATOM 7145 C C . ASP A 1 902 ? -26.266 2.154 -36.674 1.00 74.25 902 ASP A C 1
ATOM 7147 O O . ASP A 1 902 ? -27.205 2.023 -37.453 1.00 74.25 902 ASP A O 1
ATOM 7151 N N . ALA A 1 903 ? -25.302 3.040 -36.944 1.00 75.69 903 ALA A N 1
ATOM 7152 C CA . ALA A 1 903 ? -25.255 3.751 -38.223 1.00 75.69 903 ALA A CA 1
ATOM 7153 C C . ALA A 1 903 ? -24.547 2.927 -39.308 1.00 75.69 903 ALA A C 1
ATOM 7155 O O . ALA A 1 903 ? -23.419 2.474 -39.105 1.00 75.69 903 ALA A O 1
ATOM 7156 N N . ASP A 1 904 ? -25.159 2.841 -40.495 1.00 84.38 904 ASP A N 1
ATOM 7157 C CA . ASP A 1 904 ? -24.524 2.242 -41.666 1.00 84.38 904 ASP A CA 1
ATOM 7158 C C . ASP A 1 904 ? -23.466 3.183 -42.265 1.00 84.38 904 ASP A C 1
ATOM 7160 O O . ASP A 1 904 ? -23.790 4.144 -42.969 1.00 84.38 904 ASP A O 1
ATOM 7164 N N . LEU A 1 905 ? -22.187 2.937 -41.968 1.00 84.19 905 LEU A N 1
ATOM 7165 C CA . LEU A 1 905 ? -21.083 3.844 -42.303 1.00 84.19 905 LEU A CA 1
ATOM 7166 C C . LEU A 1 905 ? -20.099 3.222 -43.298 1.00 84.19 905 LEU A C 1
ATOM 7168 O O . LEU A 1 905 ? -19.986 2.007 -43.426 1.00 84.19 905 LEU A O 1
ATOM 7172 N N . THR A 1 906 ? -19.373 4.077 -44.024 1.00 88.06 906 THR A N 1
ATOM 7173 C CA . THR A 1 906 ? -18.320 3.688 -44.976 1.00 88.06 906 THR A CA 1
ATOM 7174 C C . THR A 1 906 ? -17.043 4.472 -44.700 1.00 88.06 906 THR A C 1
ATOM 7176 O O . THR A 1 906 ? -17.037 5.699 -44.746 1.00 88.06 906 THR A O 1
ATOM 7179 N N . PHE A 1 907 ? -15.943 3.756 -44.484 1.00 88.38 907 PHE A N 1
ATOM 7180 C CA . PHE A 1 907 ? -14.603 4.290 -44.258 1.00 88.38 907 PHE A CA 1
ATOM 7181 C C . PHE A 1 907 ? -13.664 3.830 -45.375 1.00 88.38 907 PHE A C 1
ATOM 7183 O O . PHE A 1 907 ? -13.574 2.638 -45.663 1.00 88.38 907 PHE A O 1
ATOM 7190 N N . ILE A 1 908 ? -12.936 4.752 -46.011 1.00 89.19 908 ILE A N 1
ATOM 7191 C CA . ILE A 1 908 ? -12.023 4.437 -47.122 1.00 89.19 908 ILE A CA 1
ATOM 7192 C C . ILE A 1 908 ? -10.583 4.780 -46.724 1.00 89.19 908 ILE A C 1
ATOM 7194 O O . ILE A 1 908 ? -10.238 5.944 -46.539 1.00 89.19 908 ILE A O 1
ATOM 7198 N N . PHE A 1 909 ? -9.724 3.762 -46.659 1.00 87.44 909 PHE A N 1
ATOM 7199 C CA . PHE A 1 909 ? -8.296 3.863 -46.353 1.00 87.44 909 PHE A CA 1
ATOM 7200 C C . PHE A 1 909 ? -7.472 3.542 -47.606 1.00 87.44 909 PHE A C 1
ATOM 7202 O O . PHE A 1 909 ? -7.119 2.394 -47.890 1.00 87.44 909 PHE A O 1
ATOM 7209 N N . GLY A 1 910 ? -7.181 4.567 -48.411 1.00 92.00 910 GLY A N 1
ATOM 7210 C CA . GLY A 1 910 ? -6.457 4.393 -49.671 1.00 92.00 910 GLY A CA 1
ATOM 7211 C C . GLY A 1 910 ? -7.262 3.574 -50.685 1.00 92.00 910 GLY A C 1
ATOM 7212 O O . GLY A 1 910 ? -8.177 4.108 -51.307 1.00 92.00 910 GLY A O 1
ATOM 7213 N N . ARG A 1 911 ? -6.894 2.300 -50.892 1.00 89.62 911 ARG A N 1
ATOM 7214 C CA . ARG A 1 911 ? -7.619 1.331 -51.744 1.00 89.62 911 ARG A CA 1
ATOM 7215 C C . ARG A 1 911 ? -8.554 0.406 -50.958 1.00 89.62 911 ARG A C 1
ATOM 7217 O O . ARG A 1 911 ? -9.379 -0.256 -51.581 1.00 89.62 911 ARG A O 1
ATOM 7224 N N . ALA A 1 912 ? -8.434 0.356 -49.634 1.00 92.31 912 ALA A N 1
ATOM 7225 C CA . ALA A 1 912 ? -9.309 -0.429 -48.774 1.00 92.31 912 ALA A CA 1
ATOM 7226 C C . ALA A 1 912 ? -10.567 0.371 -48.408 1.00 92.31 912 ALA A C 1
ATOM 7228 O O . ALA A 1 912 ? -10.499 1.583 -48.216 1.00 92.31 912 ALA A O 1
ATOM 7229 N N . GLN A 1 913 ? -11.697 -0.314 -48.297 1.00 93.50 913 GLN A N 1
ATOM 7230 C CA . GLN A 1 913 ? -12.978 0.207 -47.834 1.00 93.50 913 GLN A CA 1
ATOM 7231 C C . GLN A 1 913 ? -13.493 -0.712 -46.720 1.00 93.50 913 GLN A C 1
ATOM 7233 O O . GLN A 1 913 ? -13.591 -1.920 -46.932 1.00 93.50 913 GLN A O 1
ATOM 7238 N N . ILE A 1 914 ? -13.794 -0.142 -45.553 1.00 93.88 914 ILE A N 1
ATOM 7239 C CA . ILE A 1 914 ? -14.464 -0.801 -44.426 1.00 93.88 914 ILE A CA 1
ATOM 7240 C C . ILE A 1 914 ? -15.848 -0.176 -44.311 1.00 93.88 914 ILE A C 1
ATOM 7242 O O . ILE A 1 914 ? -15.945 1.028 -44.092 1.00 93.88 914 ILE A O 1
ATOM 7246 N N . ASP A 1 915 ? -16.911 -0.946 -44.494 1.00 91.25 915 ASP A N 1
ATOM 7247 C CA . ASP A 1 915 ? -18.268 -0.402 -44.498 1.00 91.25 915 ASP A CA 1
ATOM 7248 C C . ASP A 1 915 ? -19.329 -1.369 -43.982 1.00 91.25 915 ASP A C 1
ATOM 7250 O O . ASP A 1 915 ? -19.038 -2.528 -43.707 1.00 91.25 915 ASP A O 1
ATOM 7254 N N . SER A 1 916 ? -20.564 -0.895 -43.845 1.00 90.88 916 SER A N 1
ATOM 7255 C CA . SER A 1 916 ? -21.726 -1.715 -43.494 1.00 90.88 916 SER A CA 1
ATOM 7256 C C . SER A 1 916 ? -22.885 -1.496 -44.463 1.00 90.88 916 SER A C 1
ATOM 7258 O O . SER A 1 916 ? -24.010 -1.189 -44.095 1.00 90.88 916 SER A O 1
ATOM 7260 N N . ARG A 1 917 ? -22.623 -1.660 -45.768 1.00 88.31 917 ARG A N 1
ATOM 7261 C CA . ARG A 1 917 ? -23.663 -1.493 -46.806 1.00 88.31 917 ARG A CA 1
ATOM 7262 C C . ARG A 1 917 ? -24.773 -2.562 -46.753 1.00 88.31 917 ARG A C 1
ATOM 7264 O O . ARG A 1 917 ? -25.735 -2.480 -47.516 1.00 88.31 917 ARG A O 1
ATOM 7271 N N . PHE A 1 918 ? -24.630 -3.575 -45.895 1.00 87.44 918 PHE A N 1
ATOM 7272 C CA . PHE A 1 918 ? -25.730 -4.430 -45.459 1.00 87.44 918 PHE A CA 1
ATOM 7273 C C . PHE A 1 918 ? -26.032 -4.122 -43.996 1.00 87.44 918 PHE A C 1
ATOM 7275 O O . PHE A 1 918 ? -25.107 -4.106 -43.183 1.00 87.44 918 PHE A O 1
ATOM 7282 N N . ALA A 1 919 ? -27.321 -3.989 -43.678 1.00 87.56 919 ALA A N 1
ATOM 7283 C CA . ALA A 1 919 ? -27.781 -3.910 -42.299 1.00 87.56 919 ALA A CA 1
ATOM 7284 C C . ALA A 1 919 ? -27.177 -5.059 -41.478 1.00 87.56 919 ALA A C 1
ATOM 7286 O O . ALA A 1 919 ? -27.154 -6.207 -41.937 1.00 87.56 919 ALA A O 1
ATOM 7287 N N . ASP A 1 920 ? -26.677 -4.730 -40.288 1.00 87.69 920 ASP A N 1
ATOM 7288 C CA . ASP A 1 920 ? -26.091 -5.672 -39.332 1.00 87.69 920 ASP A CA 1
ATOM 7289 C C . ASP A 1 920 ? -24.815 -6.407 -39.796 1.00 87.69 920 ASP A C 1
ATOM 7291 O O . ASP A 1 920 ? -24.409 -7.387 -39.159 1.00 87.69 920 ASP A O 1
ATOM 7295 N N . MET A 1 921 ? -24.161 -5.971 -40.884 1.00 92.69 921 MET A N 1
ATOM 7296 C CA . MET A 1 921 ? -22.933 -6.597 -41.391 1.00 92.69 921 MET A CA 1
ATOM 7297 C C . MET A 1 921 ? -21.782 -5.601 -41.509 1.00 92.69 921 MET A C 1
ATOM 7299 O O . MET A 1 921 ? -21.884 -4.611 -42.224 1.00 92.69 921 MET A O 1
ATOM 7303 N N . MET A 1 922 ? -20.635 -5.924 -40.914 1.00 93.88 922 MET A N 1
ATOM 7304 C CA . MET A 1 922 ? -19.375 -5.243 -41.223 1.00 93.88 922 MET A CA 1
ATOM 7305 C C . MET A 1 922 ? -18.713 -5.903 -42.434 1.00 93.88 922 MET A C 1
ATOM 7307 O O . MET A 1 922 ? -18.677 -7.130 -42.524 1.00 93.88 922 MET A O 1
ATOM 7311 N N . LEU A 1 923 ? -18.172 -5.106 -43.353 1.00 94.94 923 LEU A N 1
ATOM 7312 C CA . LEU A 1 923 ? -17.516 -5.536 -44.584 1.00 94.94 923 LEU A CA 1
ATOM 7313 C C . LEU A 1 923 ? -16.130 -4.910 -44.731 1.00 94.94 923 LEU A C 1
ATOM 7315 O O . LEU A 1 923 ? -15.892 -3.771 -44.337 1.00 94.94 923 LEU A O 1
ATOM 7319 N N . ILE A 1 924 ? -15.241 -5.636 -45.407 1.00 95.69 924 ILE A N 1
ATOM 7320 C CA . ILE A 1 924 ? -13.957 -5.144 -45.906 1.00 95.69 924 ILE A CA 1
ATOM 7321 C C . ILE A 1 924 ? -13.871 -5.460 -47.401 1.00 95.69 924 ILE A C 1
ATOM 7323 O O . ILE A 1 924 ? -14.040 -6.606 -47.834 1.00 95.69 924 ILE A O 1
ATOM 7327 N N . SER A 1 925 ? -13.595 -4.442 -48.210 1.00 95.81 925 SER A N 1
ATOM 7328 C CA . SER A 1 925 ? -13.544 -4.522 -49.671 1.00 95.81 925 SER A CA 1
ATOM 7329 C C . SER A 1 925 ? -12.474 -3.594 -50.256 1.00 95.81 925 SER A C 1
ATOM 7331 O O . SER A 1 925 ? -11.845 -2.803 -49.554 1.00 95.81 925 SER A O 1
ATOM 7333 N N . HIS A 1 926 ? -12.232 -3.707 -51.560 1.00 95.44 926 HIS A N 1
ATOM 7334 C CA . HIS A 1 926 ? -11.493 -2.686 -52.300 1.00 95.44 926 HIS A CA 1
ATOM 7335 C C . HIS A 1 926 ? -12.459 -1.544 -52.649 1.00 95.44 926 HIS A C 1
ATOM 7337 O O . HIS A 1 926 ? -13.602 -1.818 -52.996 1.00 95.44 926 HIS A O 1
ATOM 7343 N N . ARG A 1 927 ? -12.029 -0.279 -52.630 1.00 93.62 927 ARG A N 1
ATOM 7344 C CA . ARG A 1 927 ? -12.925 0.876 -52.877 1.00 93.62 927 ARG A CA 1
ATOM 7345 C C . ARG A 1 927 ? -13.636 0.849 -54.239 1.00 93.62 927 ARG A C 1
ATOM 7347 O O . ARG A 1 927 ? -14.734 1.366 -54.392 1.00 93.62 927 ARG A O 1
ATOM 7354 N N . ASP A 1 928 ? -13.000 0.226 -55.233 1.00 92.94 928 ASP A N 1
ATOM 7355 C CA . ASP A 1 928 ? -13.566 0.071 -56.584 1.00 92.94 928 ASP A CA 1
ATOM 7356 C C . ASP A 1 928 ? -14.599 -1.077 -56.651 1.00 92.94 928 ASP A C 1
ATOM 7358 O O . ASP A 1 928 ? -15.191 -1.338 -57.694 1.00 92.94 928 ASP A O 1
ATOM 7362 N N . MET A 1 929 ? -14.809 -1.777 -55.535 1.00 92.00 929 MET A N 1
ATOM 7363 C CA . MET A 1 929 ? -15.695 -2.924 -55.367 1.00 92.00 929 MET A CA 1
ATOM 7364 C C . MET A 1 929 ? -16.858 -2.527 -54.441 1.00 92.00 929 MET A C 1
ATOM 7366 O O . MET A 1 929 ? -17.127 -3.175 -53.440 1.00 92.00 929 MET A O 1
ATOM 7370 N N . SER A 1 930 ? -17.549 -1.427 -54.756 1.00 84.56 930 SER A N 1
ATOM 7371 C CA . SER A 1 930 ? -18.604 -0.836 -53.911 1.00 84.56 930 SER A CA 1
ATOM 7372 C C . SER A 1 930 ? -19.998 -1.467 -54.078 1.00 84.56 930 SER A C 1
ATOM 7374 O O . SER A 1 930 ? -20.915 -1.150 -53.323 1.00 84.56 930 SER A O 1
ATOM 7376 N N . ALA A 1 931 ? -20.177 -2.389 -55.031 1.00 88.88 931 ALA A N 1
ATOM 7377 C CA . ALA A 1 931 ? -21.447 -3.100 -55.209 1.00 88.88 931 ALA A CA 1
ATOM 7378 C C . ALA A 1 931 ? -21.719 -4.098 -54.068 1.00 88.88 931 ALA A C 1
ATOM 7380 O O . ALA A 1 931 ? -20.804 -4.545 -53.379 1.00 88.88 931 ALA A O 1
ATOM 7381 N N . GLN A 1 932 ? -22.985 -4.458 -53.869 1.00 84.81 932 GLN A N 1
ATOM 7382 C CA . GLN A 1 932 ? -23.430 -5.269 -52.735 1.00 84.81 932 GLN A CA 1
ATOM 7383 C C . GLN A 1 932 ? -22.761 -6.660 -52.682 1.00 84.81 932 GLN A C 1
ATOM 7385 O O . GLN A 1 932 ? -22.359 -7.123 -51.624 1.00 84.81 932 GLN A O 1
ATOM 7390 N N . ASP A 1 933 ? -22.540 -7.299 -53.826 1.00 87.62 933 ASP A N 1
ATOM 7391 C CA . ASP A 1 933 ? -21.941 -8.632 -53.967 1.00 87.62 933 ASP A CA 1
ATOM 7392 C C . ASP A 1 933 ? -20.399 -8.646 -53.985 1.00 87.62 933 ASP A C 1
ATOM 7394 O O . ASP A 1 933 ? -19.777 -9.697 -54.149 1.00 87.62 933 ASP A O 1
ATOM 7398 N N . ASN A 1 934 ? -19.772 -7.487 -53.785 1.00 92.88 934 ASN A N 1
ATOM 7399 C CA . ASN A 1 934 ? -18.362 -7.256 -54.061 1.00 92.88 934 ASN A CA 1
ATOM 7400 C C . ASN A 1 934 ? -17.578 -6.909 -52.785 1.00 92.88 934 ASN A C 1
ATOM 7402 O O . ASN A 1 934 ? -17.133 -5.785 -52.585 1.00 92.88 934 ASN A O 1
ATOM 7406 N N . TYR A 1 935 ? -17.357 -7.895 -51.920 1.00 95.38 935 TYR A N 1
ATOM 7407 C CA . TYR A 1 935 ? -16.558 -7.742 -50.698 1.00 95.38 935 TYR A CA 1
ATOM 7408 C C . TYR A 1 935 ? -15.578 -8.905 -50.531 1.00 95.38 935 TYR A C 1
ATOM 7410 O O . TYR A 1 935 ? -15.785 -9.970 -51.105 1.00 95.38 935 TYR A O 1
ATOM 7418 N N . ALA A 1 936 ? -14.497 -8.693 -49.777 1.00 95.19 936 ALA A N 1
ATOM 7419 C CA . ALA A 1 936 ? -13.491 -9.723 -49.513 1.00 95.19 936 ALA A CA 1
ATOM 7420 C C . ALA A 1 936 ? -13.768 -10.453 -48.192 1.00 95.19 936 ALA A C 1
ATOM 7422 O O . ALA A 1 936 ? -13.651 -11.675 -48.120 1.00 95.19 936 ALA A O 1
ATOM 7423 N N . PHE A 1 937 ? -14.170 -9.705 -47.164 1.00 96.00 937 PHE A N 1
ATOM 7424 C CA . PHE A 1 937 ? -14.495 -10.222 -45.839 1.00 96.00 937 PHE A CA 1
ATOM 7425 C C . PHE A 1 937 ? -15.754 -9.541 -45.313 1.00 96.00 937 PHE A C 1
ATOM 7427 O O . PHE A 1 937 ? -15.936 -8.349 -45.547 1.00 96.00 937 PHE A O 1
ATOM 7434 N N . GLY A 1 938 ? -16.599 -10.265 -44.589 1.00 94.94 938 GLY A N 1
ATOM 7435 C CA . GLY A 1 938 ? -17.659 -9.634 -43.820 1.00 94.94 938 GLY A CA 1
ATOM 7436 C C . GLY A 1 938 ? -18.184 -10.491 -42.681 1.00 94.94 938 GLY A C 1
ATOM 7437 O O . GLY A 1 938 ? -18.051 -11.713 -42.714 1.00 94.94 938 GLY A O 1
ATOM 7438 N N . GLN A 1 939 ? -18.766 -9.850 -41.674 1.00 95.88 939 GLN A N 1
ATOM 7439 C CA . GLN A 1 939 ? -19.274 -10.502 -40.472 1.00 95.88 939 GLN A CA 1
ATOM 7440 C C . GLN A 1 939 ? -20.617 -9.907 -40.052 1.00 95.88 939 GLN A C 1
ATOM 7442 O O . GLN A 1 939 ? -20.751 -8.688 -39.977 1.00 95.88 939 GLN A O 1
ATOM 7447 N N . LEU A 1 940 ? -21.592 -10.775 -39.778 1.00 93.62 940 LEU A N 1
ATOM 7448 C CA . LEU A 1 940 ? -22.903 -10.397 -39.242 1.00 93.62 940 LEU A CA 1
ATOM 7449 C C . LEU A 1 940 ? -22.880 -10.264 -37.711 1.00 93.62 940 LEU A C 1
ATOM 7451 O O . LEU A 1 940 ? -22.021 -10.846 -37.044 1.00 93.62 940 LEU A O 1
ATOM 7455 N N . ASN A 1 941 ? -23.876 -9.578 -37.146 1.00 91.00 941 ASN A N 1
ATOM 7456 C CA . ASN A 1 941 ? -24.085 -9.454 -35.696 1.00 91.00 941 ASN A CA 1
ATOM 7457 C C . ASN A 1 941 ? -24.276 -10.802 -34.951 1.00 91.00 941 ASN A C 1
ATOM 7459 O O . ASN A 1 941 ? -24.051 -10.869 -33.743 1.00 91.00 941 ASN A O 1
ATOM 7463 N N . ASP A 1 942 ? -24.623 -11.886 -35.658 1.00 91.88 942 ASP A N 1
ATOM 7464 C CA . ASP A 1 942 ? -24.714 -13.258 -35.128 1.00 91.88 942 ASP A CA 1
ATOM 7465 C C . ASP A 1 942 ? -23.377 -14.030 -35.158 1.00 91.88 942 ASP A C 1
ATOM 7467 O O . ASP A 1 942 ? -23.313 -15.193 -34.752 1.00 91.88 942 ASP A O 1
ATOM 7471 N N . GLY A 1 943 ? -22.305 -13.388 -35.634 1.00 87.81 943 GLY A N 1
ATOM 7472 C CA . GLY A 1 943 ? -20.955 -13.939 -35.709 1.00 87.81 943 GLY A CA 1
ATOM 7473 C C . GLY A 1 943 ? -20.647 -14.728 -36.984 1.00 87.81 943 GLY A C 1
ATOM 7474 O O . GLY A 1 943 ? -19.511 -15.185 -37.133 1.00 87.81 943 GLY A O 1
ATOM 7475 N N . LYS A 1 944 ? -21.594 -14.888 -37.924 1.00 91.88 944 LYS A N 1
ATOM 7476 C CA . LYS A 1 944 ? -21.308 -15.533 -39.217 1.00 91.88 944 LYS A CA 1
ATOM 7477 C C . LYS A 1 944 ? -20.307 -14.712 -40.018 1.00 91.88 944 LYS A C 1
ATOM 7479 O O . LYS A 1 944 ? -20.558 -13.548 -40.326 1.00 91.88 944 LYS A O 1
ATOM 7484 N N . THR A 1 945 ? -19.216 -15.358 -40.411 1.00 93.31 945 THR A N 1
ATOM 7485 C CA . THR A 1 945 ? -18.131 -14.756 -41.188 1.00 93.31 945 THR A CA 1
ATOM 7486 C C . THR A 1 945 ? -18.141 -15.272 -42.621 1.00 93.31 945 THR A C 1
ATOM 7488 O O . THR A 1 945 ? -18.231 -16.476 -42.863 1.00 93.31 945 THR A O 1
ATOM 7491 N N . TYR A 1 946 ? -17.989 -14.359 -43.572 1.00 93.88 946 TYR A N 1
ATOM 7492 C CA . TYR A 1 946 ? -17.999 -14.620 -45.003 1.00 93.88 946 TYR A CA 1
ATOM 7493 C C . TYR A 1 946 ? -16.667 -14.180 -45.614 1.00 93.88 946 TYR A C 1
ATOM 7495 O O . TYR A 1 946 ? -16.254 -13.035 -45.442 1.00 93.88 946 TYR A O 1
ATOM 7503 N N . ILE A 1 947 ? -16.023 -15.073 -46.368 1.00 95.19 947 ILE A N 1
ATOM 7504 C CA . ILE A 1 947 ? -14.947 -14.730 -47.307 1.00 95.19 947 ILE A CA 1
ATOM 7505 C C . ILE A 1 947 ? -15.557 -14.819 -48.700 1.00 95.19 947 ILE A C 1
ATOM 7507 O O . ILE A 1 947 ? -16.093 -15.867 -49.062 1.00 95.19 947 ILE A O 1
ATOM 7511 N N . ASN A 1 948 ? -15.514 -13.730 -49.459 1.00 94.62 948 ASN A N 1
ATOM 7512 C CA . ASN A 1 948 ? -16.222 -13.628 -50.730 1.00 94.62 948 ASN A CA 1
ATOM 7513 C C . ASN A 1 948 ? -15.292 -13.156 -51.859 1.00 94.62 948 ASN A C 1
ATOM 7515 O O . ASN A 1 948 ? -14.247 -12.545 -51.633 1.00 94.62 948 ASN A O 1
ATOM 7519 N N . ALA A 1 949 ? -15.669 -13.488 -53.090 1.00 93.56 949 ALA A N 1
ATOM 7520 C CA . ALA A 1 949 ? -15.103 -12.924 -54.301 1.00 93.56 949 ALA A CA 1
ATOM 7521 C C . ALA A 1 949 ? -16.233 -12.722 -55.325 1.00 93.56 949 ALA A C 1
ATOM 7523 O O . ALA A 1 949 ? -17.161 -13.530 -55.370 1.00 93.56 949 ALA A O 1
ATOM 7524 N N . PRO A 1 950 ? -16.151 -11.691 -56.183 1.00 91.25 950 PRO A N 1
ATOM 7525 C CA . PRO A 1 950 ? -17.160 -11.434 -57.207 1.00 91.25 950 PRO A CA 1
ATOM 7526 C C . PRO A 1 950 ? -17.410 -12.642 -58.113 1.00 91.25 950 PRO A C 1
ATOM 7528 O O . PRO A 1 950 ? -16.507 -13.447 -58.361 1.00 91.25 950 PRO A O 1
ATOM 7531 N N . THR A 1 951 ? -18.605 -12.717 -58.702 1.00 88.31 951 THR A N 1
ATOM 7532 C CA . THR A 1 951 ? -18.952 -13.777 -59.662 1.00 88.31 951 THR A CA 1
ATOM 7533 C C . THR A 1 951 ? -17.880 -13.922 -60.751 1.00 88.31 951 THR A C 1
ATOM 7535 O O . THR A 1 951 ? -17.464 -12.953 -61.389 1.00 88.31 951 THR A O 1
ATOM 7538 N N . GLY A 1 952 ? -17.416 -15.158 -60.964 1.00 89.94 952 GLY A N 1
ATOM 7539 C CA . GLY A 1 952 ? -16.365 -15.477 -61.936 1.00 89.94 952 GLY A CA 1
ATOM 7540 C C . GLY A 1 952 ? -14.935 -15.183 -61.465 1.00 89.94 952 GLY A C 1
ATOM 7541 O O . GLY A 1 952 ? -14.002 -15.303 -62.261 1.00 89.94 952 GLY A O 1
ATOM 7542 N N . LYS A 1 953 ? -14.736 -14.803 -60.197 1.00 94.00 953 LYS A N 1
ATOM 7543 C CA . LYS A 1 953 ? -13.415 -14.641 -59.574 1.00 94.00 953 LYS A CA 1
ATOM 7544 C C . LYS A 1 953 ? -13.098 -15.796 -58.626 1.00 94.00 953 LYS A C 1
ATOM 7546 O O . LYS A 1 953 ? -13.965 -16.584 -58.257 1.00 94.00 953 LYS A O 1
ATOM 7551 N N . LEU A 1 954 ? -11.814 -15.914 -58.296 1.00 93.81 954 LEU A N 1
ATOM 7552 C CA . LEU A 1 954 ? -11.281 -16.921 -57.385 1.00 93.81 954 LEU A CA 1
ATOM 7553 C C . LEU A 1 954 ? -10.919 -16.271 -56.049 1.00 93.81 954 LEU A C 1
ATOM 7555 O O . LEU A 1 954 ? -10.417 -15.147 -56.030 1.00 93.81 954 LEU A O 1
ATOM 7559 N N . ILE A 1 955 ? -11.107 -17.007 -54.957 1.00 95.88 955 ILE A N 1
ATOM 7560 C CA . ILE A 1 955 ? -10.492 -16.710 -53.658 1.00 95.88 955 ILE A CA 1
ATOM 7561 C C . ILE A 1 955 ? -9.155 -17.445 -53.625 1.00 95.88 955 ILE A C 1
ATOM 7563 O O . ILE A 1 955 ? -9.131 -18.666 -53.782 1.00 95.88 955 ILE A O 1
ATOM 7567 N N . TYR A 1 956 ? -8.048 -16.724 -53.449 1.00 92.31 956 TYR A N 1
ATOM 7568 C CA . TYR A 1 956 ? -6.705 -17.304 -53.395 1.00 92.31 956 TYR A CA 1
ATOM 7569 C C . TYR A 1 956 ? -6.192 -17.365 -51.956 1.00 92.31 956 TYR A C 1
ATOM 7571 O O . TYR A 1 956 ? -6.224 -16.370 -51.240 1.00 92.31 956 TYR A O 1
ATOM 7579 N N . PHE A 1 957 ? -5.636 -18.511 -51.570 1.00 90.81 957 PHE A N 1
ATOM 7580 C CA . PHE A 1 957 ? -4.864 -18.684 -50.343 1.00 90.81 957 PHE A CA 1
ATOM 7581 C C . PHE A 1 957 ? -3.397 -18.867 -50.729 1.00 90.81 957 PHE A C 1
ATOM 7583 O O . PHE A 1 957 ? -3.040 -19.811 -51.447 1.00 90.81 957 PHE A O 1
ATOM 7590 N N . GLN A 1 958 ? -2.548 -17.938 -50.296 1.00 90.31 958 GLN A N 1
ATOM 7591 C CA . GLN A 1 958 ? -1.166 -17.826 -50.756 1.00 90.31 958 GLN A CA 1
ATOM 7592 C C . GLN A 1 958 ? -0.185 -17.791 -49.580 1.00 90.31 958 GLN A C 1
ATOM 7594 O O . GLN A 1 958 ? -0.521 -17.323 -48.496 1.00 90.31 958 GLN A O 1
ATOM 7599 N N . ILE A 1 959 ? 1.041 -18.264 -49.804 1.00 84.88 959 ILE A N 1
ATOM 7600 C CA . ILE A 1 959 ? 2.179 -18.080 -48.890 1.00 84.88 959 ILE A CA 1
ATOM 7601 C C . ILE A 1 959 ? 3.307 -17.474 -49.712 1.00 84.88 959 ILE A C 1
ATOM 7603 O O . ILE A 1 959 ? 3.703 -18.076 -50.712 1.00 84.88 959 ILE A O 1
ATOM 7607 N N . ASN A 1 960 ? 3.812 -16.310 -49.292 1.00 87.56 960 ASN A N 1
ATOM 7608 C CA . ASN A 1 960 ? 4.847 -15.565 -50.014 1.00 87.56 960 ASN A CA 1
ATOM 7609 C C . ASN A 1 960 ? 4.476 -15.328 -51.496 1.00 87.56 960 ASN A C 1
ATOM 7611 O O . ASN A 1 960 ? 5.264 -15.632 -52.385 1.00 87.56 960 ASN A O 1
ATOM 7615 N N . ASP A 1 961 ? 3.234 -14.889 -51.746 1.00 85.06 961 ASP A N 1
ATOM 7616 C CA . ASP A 1 961 ? 2.667 -14.638 -53.088 1.00 85.06 961 ASP A CA 1
ATOM 7617 C C . ASP A 1 961 ? 2.570 -15.884 -54.006 1.00 85.06 961 ASP A C 1
ATOM 7619 O O . ASP A 1 961 ? 2.339 -15.800 -55.210 1.00 85.06 961 ASP A O 1
ATOM 7623 N N . ILE A 1 962 ? 2.702 -17.094 -53.445 1.00 85.56 962 ILE A N 1
ATOM 7624 C CA . ILE A 1 962 ? 2.519 -18.355 -54.179 1.00 85.56 962 ILE A CA 1
ATOM 7625 C C . ILE A 1 962 ? 1.173 -18.969 -53.811 1.00 85.56 962 ILE A C 1
ATOM 7627 O O . ILE A 1 962 ? 0.953 -19.355 -52.660 1.00 85.56 962 ILE A O 1
ATOM 7631 N N . THR A 1 963 ? 0.297 -19.142 -54.804 1.00 89.94 963 THR A N 1
ATOM 7632 C CA . THR A 1 963 ? -1.007 -19.801 -54.627 1.00 89.94 963 THR A CA 1
ATOM 7633 C C . THR A 1 963 ? -0.836 -21.245 -54.176 1.00 89.94 963 THR A C 1
ATOM 7635 O O . THR A 1 963 ? -0.258 -22.074 -54.879 1.00 89.94 963 THR A O 1
ATOM 7638 N N . LYS A 1 964 ? -1.360 -21.546 -52.987 1.00 89.94 964 LYS A N 1
ATOM 7639 C CA . LYS A 1 964 ? -1.402 -22.899 -52.425 1.00 89.94 964 LYS A CA 1
ATOM 7640 C C . LYS A 1 964 ? -2.773 -23.537 -52.609 1.00 89.94 964 LYS A C 1
ATOM 7642 O O . LYS A 1 964 ? -2.861 -24.732 -52.868 1.00 89.94 964 LYS A O 1
ATOM 7647 N N . MET A 1 965 ? -3.828 -22.737 -52.530 1.00 91.06 965 MET A N 1
ATOM 7648 C CA . MET A 1 965 ? -5.203 -23.174 -52.735 1.00 91.06 965 MET A CA 1
ATOM 7649 C C . MET A 1 965 ? -5.986 -22.042 -53.400 1.00 91.06 965 MET A C 1
ATOM 7651 O O . MET A 1 965 ? -5.727 -20.866 -53.144 1.00 91.06 965 MET A O 1
ATOM 7655 N N . SER A 1 966 ? -6.938 -22.388 -54.262 1.00 92.19 966 SER A N 1
ATOM 7656 C CA . SER A 1 966 ? -7.915 -21.434 -54.783 1.00 92.19 966 SER A CA 1
ATOM 7657 C C . SER A 1 966 ? -9.317 -22.024 -54.779 1.00 92.19 966 SER A C 1
ATOM 7659 O O . SER A 1 966 ? -9.494 -23.216 -55.026 1.00 92.19 966 SER A O 1
ATOM 7661 N N . MET A 1 967 ? -10.312 -21.190 -54.501 1.00 92.81 967 MET A N 1
ATOM 7662 C CA . MET A 1 967 ? -11.719 -21.572 -54.497 1.00 92.81 967 MET A CA 1
ATOM 7663 C C . MET A 1 967 ? -12.470 -20.780 -55.565 1.00 92.81 967 MET A C 1
ATOM 7665 O O . MET A 1 967 ? -12.349 -19.557 -55.639 1.00 92.81 967 MET A O 1
ATOM 7669 N N . SER A 1 968 ? -13.225 -21.490 -56.400 1.00 91.06 968 SER A N 1
ATOM 7670 C CA . SER A 1 968 ? -14.177 -20.938 -57.365 1.00 91.06 968 SER A CA 1
ATOM 7671 C C . SER A 1 968 ? -15.600 -21.302 -56.946 1.00 91.06 968 SER A C 1
ATOM 7673 O O . SER A 1 968 ? -15.795 -22.191 -56.119 1.00 91.06 968 SER A O 1
ATOM 7675 N N . ALA A 1 969 ? -16.602 -20.691 -57.578 1.00 85.56 969 ALA A N 1
ATOM 7676 C CA . ALA A 1 969 ? -17.998 -21.084 -57.379 1.00 85.56 969 ALA A CA 1
ATOM 7677 C C . ALA A 1 969 ? -18.290 -22.560 -57.741 1.00 85.56 969 ALA A C 1
ATOM 7679 O O . ALA A 1 969 ? -19.285 -23.109 -57.284 1.00 85.56 969 ALA A O 1
ATOM 7680 N N . ALA A 1 970 ? -17.448 -23.204 -58.561 1.00 87.19 970 ALA A N 1
ATOM 7681 C CA . ALA A 1 970 ? -17.660 -24.568 -59.053 1.00 87.19 970 ALA A CA 1
ATOM 7682 C C . ALA A 1 970 ? -16.655 -25.600 -58.510 1.00 87.19 970 ALA A C 1
ATOM 7684 O O . ALA A 1 970 ? -16.859 -26.799 -58.690 1.00 87.19 970 ALA A O 1
ATOM 7685 N N . SER A 1 971 ? -15.539 -25.170 -57.913 1.00 86.38 971 SER A N 1
ATOM 7686 C CA . SER A 1 971 ? -14.428 -26.074 -57.593 1.00 86.38 971 SER A CA 1
ATOM 7687 C C . SER A 1 971 ? -13.474 -25.522 -56.534 1.00 86.38 971 SER A C 1
ATOM 7689 O O . SER A 1 971 ? -13.110 -24.346 -56.578 1.00 86.38 971 SER A O 1
ATOM 7691 N N . LEU A 1 972 ? -12.937 -26.410 -55.694 1.00 87.50 972 LEU A N 1
ATOM 7692 C CA . LEU A 1 972 ? -11.751 -26.165 -54.871 1.00 87.50 972 LEU A CA 1
ATOM 7693 C C . LEU A 1 972 ? -10.508 -26.732 -55.578 1.00 87.50 972 LEU A C 1
ATOM 7695 O O . LEU A 1 972 ? -10.444 -27.925 -55.860 1.00 87.50 972 LEU A O 1
ATOM 7699 N N . ASN A 1 973 ? -9.519 -25.890 -55.873 1.00 85.94 973 ASN A N 1
ATOM 7700 C CA . ASN A 1 973 ? -8.266 -26.286 -56.515 1.00 85.94 973 ASN A CA 1
ATOM 7701 C C . ASN A 1 973 ? -7.101 -26.205 -55.514 1.00 85.94 973 ASN A C 1
ATOM 7703 O O . ASN A 1 973 ? -6.721 -25.118 -55.078 1.00 85.94 973 ASN A O 1
ATOM 7707 N N . MET A 1 974 ? -6.522 -27.363 -55.185 1.00 83.31 974 MET A N 1
ATOM 7708 C CA . MET A 1 974 ? -5.428 -27.539 -54.214 1.00 83.31 974 MET A CA 1
ATOM 7709 C C . MET A 1 974 ? -4.014 -27.448 -54.819 1.00 83.31 974 MET A C 1
ATOM 7711 O O . MET A 1 974 ? -3.020 -27.646 -54.115 1.00 83.31 974 MET A O 1
ATOM 7715 N N . VAL A 1 975 ? -3.897 -27.153 -56.118 1.00 83.12 975 VAL A N 1
ATOM 7716 C CA . VAL A 1 975 ? -2.615 -27.112 -56.845 1.00 83.12 975 VAL A CA 1
ATOM 7717 C C . VAL A 1 975 ? -1.820 -28.417 -56.608 1.00 83.12 975 VAL A C 1
ATOM 7719 O O . VAL A 1 975 ? -2.375 -29.501 -56.759 1.00 83.12 975 VAL A O 1
ATOM 7722 N N . THR A 1 976 ? -0.536 -28.349 -56.240 1.00 81.88 976 THR A N 1
ATOM 7723 C CA . THR A 1 976 ? 0.341 -29.502 -55.966 1.00 81.88 976 THR A CA 1
ATOM 7724 C C . THR A 1 976 ? 0.413 -29.859 -54.477 1.00 81.88 976 THR A C 1
ATOM 7726 O O . THR A 1 976 ? 1.298 -30.614 -54.071 1.00 81.88 976 THR A O 1
ATOM 7729 N N . ASN A 1 977 ? -0.451 -29.284 -53.634 1.00 78.56 977 ASN A N 1
ATOM 7730 C CA . ASN A 1 977 ? -0.428 -29.524 -52.192 1.00 78.56 977 ASN A CA 1
ATOM 7731 C C . ASN A 1 977 ? -1.186 -30.810 -51.835 1.00 78.56 977 ASN A C 1
ATOM 7733 O O . ASN A 1 977 ? -2.157 -31.184 -52.490 1.00 78.56 977 ASN A O 1
ATOM 7737 N N . LYS A 1 978 ? -0.730 -31.496 -50.781 1.00 80.19 978 LYS A N 1
ATOM 7738 C CA . LYS A 1 978 ? -1.370 -32.714 -50.264 1.00 80.19 978 LYS A CA 1
ATOM 7739 C C . LYS A 1 978 ? -2.505 -32.347 -49.304 1.00 80.19 978 LYS A C 1
ATOM 7741 O O . LYS A 1 978 ? -2.338 -31.443 -48.491 1.00 80.19 978 LYS A O 1
ATOM 7746 N N . ILE A 1 979 ? -3.610 -33.092 -49.350 1.00 78.19 979 ILE A N 1
ATOM 7747 C CA . ILE A 1 979 ? -4.598 -33.137 -48.263 1.00 78.19 979 ILE A CA 1
ATOM 7748 C C . ILE A 1 979 ? -4.167 -34.279 -47.338 1.00 78.19 979 ILE A C 1
ATOM 7750 O O . ILE A 1 979 ? -4.210 -35.441 -47.732 1.00 78.19 979 ILE A O 1
ATOM 7754 N N . THR A 1 980 ? -3.690 -33.964 -46.136 1.00 77.75 980 THR A N 1
ATOM 7755 C CA . THR A 1 980 ? -3.359 -34.961 -45.104 1.00 77.75 980 THR A CA 1
ATOM 7756 C C . THR A 1 980 ? -4.452 -34.982 -44.041 1.00 77.75 980 THR A C 1
ATOM 7758 O O . THR A 1 980 ? -4.962 -33.922 -43.690 1.00 77.75 980 THR A O 1
ATOM 7761 N N . GLY A 1 981 ? -4.792 -36.162 -43.511 1.00 73.88 981 GLY A N 1
ATOM 7762 C CA . GLY A 1 981 ? -5.841 -36.298 -42.491 1.00 73.88 981 GLY A CA 1
ATOM 7763 C C . GLY A 1 981 ? -7.272 -36.254 -43.038 1.00 73.88 981 GLY A C 1
ATOM 7764 O O . GLY A 1 981 ? -8.189 -35.908 -42.299 1.00 73.88 981 GLY A O 1
ATOM 7765 N N . LEU A 1 982 ? -7.472 -36.589 -44.319 1.00 75.81 982 LEU A N 1
ATOM 7766 C CA . LEU A 1 982 ? -8.810 -36.887 -44.830 1.00 75.81 982 LEU A CA 1
ATOM 7767 C C . LEU A 1 982 ? -9.323 -38.136 -44.098 1.00 75.81 982 LEU A C 1
ATOM 7769 O O . LEU A 1 982 ? -8.618 -39.145 -44.075 1.00 75.81 982 LEU A O 1
ATOM 7773 N N . GLY A 1 983 ? -10.500 -38.055 -43.475 1.00 75.50 983 GLY A N 1
ATOM 7774 C CA . GLY A 1 983 ? -11.145 -39.230 -42.883 1.00 75.50 983 GLY A CA 1
ATOM 7775 C C . GLY A 1 983 ? -11.446 -40.289 -43.943 1.00 75.50 983 GLY A C 1
ATOM 7776 O O . GLY A 1 983 ? -11.474 -39.970 -45.134 1.00 75.50 983 GLY A O 1
ATOM 7777 N N . ASP A 1 984 ? -11.667 -41.533 -43.514 1.00 74.62 984 ASP A N 1
ATOM 7778 C CA . ASP A 1 984 ? -11.970 -42.627 -44.438 1.00 74.62 984 ASP A CA 1
ATOM 7779 C C . ASP A 1 984 ? -13.167 -42.241 -45.329 1.00 74.62 984 ASP A C 1
ATOM 7781 O O . ASP A 1 984 ? -14.248 -41.948 -44.803 1.00 74.62 984 ASP A O 1
ATOM 7785 N N . PRO A 1 985 ? -12.988 -42.176 -46.663 1.00 73.94 985 PRO A N 1
ATOM 7786 C CA . PRO A 1 985 ? -14.074 -41.834 -47.567 1.00 73.94 985 PRO A CA 1
ATOM 7787 C C . PRO A 1 985 ? -15.167 -42.903 -47.470 1.00 73.94 985 PRO A C 1
ATOM 7789 O O . PRO A 1 985 ? -14.881 -44.099 -47.511 1.00 73.94 985 PRO A O 1
ATOM 7792 N N . ILE A 1 986 ? -16.424 -42.479 -47.337 1.00 75.19 986 ILE A N 1
ATOM 7793 C CA . ILE A 1 986 ? -17.571 -43.394 -47.237 1.00 75.19 986 ILE A CA 1
ATOM 7794 C C . ILE A 1 986 ? -17.948 -43.897 -48.637 1.00 75.19 986 ILE A C 1
ATOM 7796 O O . ILE A 1 986 ? -18.362 -45.044 -48.798 1.00 75.19 986 ILE A O 1
ATOM 7800 N N . ASN A 1 987 ? -17.761 -43.057 -49.656 1.00 75.25 987 ASN A N 1
ATOM 7801 C CA . ASN A 1 987 ? -17.886 -43.403 -51.066 1.00 75.25 987 ASN A CA 1
ATOM 7802 C C . ASN A 1 987 ? -16.567 -43.141 -51.801 1.00 75.25 987 ASN A C 1
ATOM 7804 O O . ASN A 1 987 ? -15.883 -42.159 -51.528 1.00 75.25 987 ASN A O 1
ATOM 7808 N N . ASP A 1 988 ? -16.268 -43.933 -52.835 1.00 63.03 988 ASP A N 1
ATOM 7809 C CA . ASP A 1 988 ? -15.077 -43.754 -53.690 1.00 63.03 988 ASP A CA 1
ATOM 7810 C C . ASP A 1 988 ? -14.922 -42.316 -54.237 1.00 63.03 988 ASP A C 1
ATOM 7812 O O . ASP A 1 988 ? -13.813 -41.845 -54.495 1.00 63.03 988 ASP A O 1
ATOM 7816 N N . GLN A 1 989 ? -16.042 -41.604 -54.401 1.00 67.62 989 GLN A N 1
ATOM 7817 C CA . GLN A 1 989 ? -16.107 -40.237 -54.925 1.00 67.62 989 GLN A CA 1
ATOM 7818 C C . GLN A 1 989 ? -15.751 -39.160 -53.892 1.00 67.62 989 GLN A C 1
ATOM 7820 O O . GLN A 1 989 ? -15.467 -38.032 -54.293 1.00 67.62 989 GLN A O 1
ATOM 7825 N N . ASP A 1 990 ? -15.718 -39.492 -52.599 1.00 67.81 990 ASP A N 1
ATOM 7826 C CA . ASP A 1 990 ? -15.427 -38.534 -51.525 1.00 67.81 990 ASP A CA 1
ATOM 7827 C C . ASP A 1 990 ? -13.956 -38.068 -51.564 1.00 67.81 990 ASP A C 1
ATOM 7829 O O . ASP A 1 990 ? -13.634 -36.987 -51.075 1.00 67.81 990 ASP A O 1
ATOM 7833 N N . ALA A 1 991 ? -13.062 -38.854 -52.184 1.00 66.00 991 ALA A N 1
ATOM 7834 C CA . ALA A 1 991 ? -11.630 -38.553 -52.279 1.00 66.00 991 ALA A CA 1
ATOM 7835 C C . ALA A 1 991 ? -11.054 -38.572 -53.709 1.00 66.00 991 ALA A C 1
ATOM 7837 O O . ALA A 1 991 ? -10.027 -37.932 -53.954 1.00 66.00 991 ALA A O 1
ATOM 7838 N N . ALA A 1 992 ? -11.662 -39.284 -54.670 1.00 68.12 992 ALA A N 1
ATOM 7839 C CA . ALA A 1 992 ? -11.119 -39.376 -56.025 1.00 68.12 992 ALA A CA 1
ATOM 7840 C C . ALA A 1 992 ? -12.197 -39.543 -57.107 1.00 68.12 992 ALA A C 1
ATOM 7842 O O . ALA A 1 992 ? -13.002 -40.465 -57.097 1.00 68.12 992 ALA A O 1
ATOM 7843 N N . THR A 1 993 ? -12.133 -38.720 -58.155 1.00 58.28 993 THR A N 1
ATOM 7844 C CA . THR A 1 993 ? -12.939 -38.901 -59.380 1.00 58.28 993 THR A CA 1
ATOM 7845 C C . THR A 1 993 ? -12.341 -39.928 -60.354 1.00 58.28 993 THR A C 1
ATOM 7847 O O . THR A 1 993 ? -12.930 -40.212 -61.397 1.00 58.28 993 THR A O 1
ATOM 7850 N N . LYS A 1 994 ? -11.179 -40.521 -60.036 1.00 53.00 994 LYS A N 1
ATOM 7851 C CA . LYS A 1 994 ? -10.529 -41.583 -60.822 1.00 53.00 994 LYS A CA 1
ATOM 7852 C C . LYS A 1 994 ? -10.194 -42.782 -59.931 1.00 53.00 994 LYS A C 1
ATOM 7854 O O . LYS A 1 994 ? -9.451 -42.653 -58.964 1.00 53.00 994 LYS A O 1
ATOM 7859 N N . LYS A 1 995 ? -10.732 -43.947 -60.304 1.00 45.50 995 LYS A N 1
ATOM 7860 C CA . LYS A 1 995 ? -10.634 -45.252 -59.629 1.00 45.50 995 LYS A CA 1
ATOM 7861 C C . LYS A 1 995 ? -9.191 -45.795 -59.608 1.00 45.50 995 LYS A C 1
ATOM 7863 O O . LYS A 1 995 ? -8.865 -46.699 -60.368 1.00 45.50 995 LYS A O 1
ATOM 7868 N N . TYR A 1 996 ? -8.310 -45.219 -58.788 1.00 49.69 996 TYR A N 1
ATOM 7869 C CA . TYR A 1 996 ? -6.926 -45.690 -58.590 1.00 49.69 996 TYR A CA 1
ATOM 7870 C C . TYR A 1 996 ? -6.705 -46.457 -57.278 1.00 49.69 996 TYR A C 1
ATOM 7872 O O . TYR A 1 996 ? -5.574 -46.820 -56.971 1.00 49.69 996 TYR A O 1
ATOM 7880 N N . ALA A 1 997 ? -7.763 -46.783 -56.536 1.00 57.25 997 ALA A N 1
ATOM 7881 C CA . ALA A 1 997 ? -7.689 -47.766 -55.461 1.00 57.25 997 ALA A CA 1
ATOM 7882 C C . ALA A 1 997 ? -8.094 -49.149 -56.010 1.00 57.25 997 ALA A C 1
ATOM 7884 O O . ALA A 1 997 ? -9.271 -49.412 -56.241 1.00 57.25 997 ALA A O 1
ATOM 7885 N N . GLY A 1 998 ? -7.100 -50.009 -56.267 1.00 59.16 998 GLY A N 1
ATOM 7886 C CA . GLY A 1 998 ? -7.282 -51.454 -56.473 1.00 59.16 998 GLY A CA 1
ATOM 7887 C C . GLY A 1 998 ? -7.463 -51.937 -57.918 1.00 59.16 998 GLY A C 1
ATOM 7888 O O . GLY A 1 998 ? -8.537 -52.412 -58.284 1.00 59.16 998 GLY A O 1
ATOM 7889 N N . HIS A 1 999 ? -6.407 -51.900 -58.738 1.00 44.28 999 HIS A N 1
ATOM 7890 C CA . HIS A 1 999 ? -6.372 -52.640 -60.008 1.00 44.28 999 HIS A CA 1
ATOM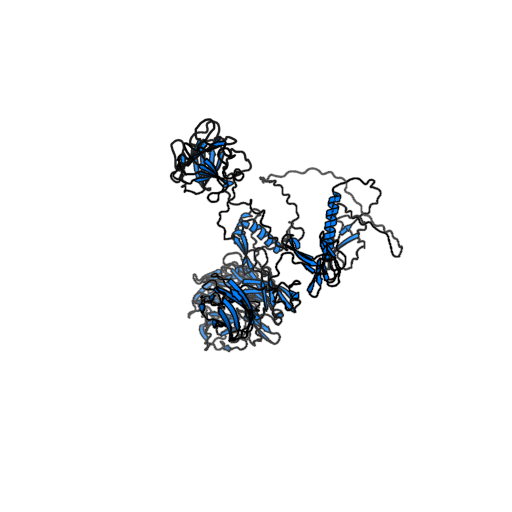 7891 C C . HIS A 1 999 ? -5.197 -53.634 -60.002 1.00 44.28 999 HIS A C 1
ATOM 7893 O O . HIS A 1 999 ? -4.051 -53.245 -60.213 1.00 44.28 999 HIS A O 1
ATOM 7899 N N . ASN A 1 1000 ? -5.494 -54.904 -59.701 1.00 51.22 1000 ASN A N 1
ATOM 7900 C CA . ASN A 1 1000 ? -4.539 -56.013 -59.600 1.00 51.22 1000 ASN A CA 1
ATOM 7901 C C . ASN A 1 1000 ? -4.342 -56.684 -60.971 1.00 51.22 1000 ASN A C 1
ATOM 7903 O O . ASN A 1 1000 ? -5.317 -56.992 -61.651 1.00 51.22 1000 ASN A O 1
ATOM 7907 N N . ILE A 1 1001 ? -3.088 -56.922 -61.362 1.00 54.53 1001 ILE A N 1
ATOM 7908 C CA . ILE A 1 1001 ? -2.693 -57.629 -62.593 1.00 54.53 1001 ILE A CA 1
ATOM 7909 C C . ILE A 1 1001 ? -2.287 -59.063 -62.209 1.00 54.53 1001 ILE A C 1
ATOM 7911 O O . ILE A 1 1001 ? -1.683 -59.254 -61.155 1.00 54.53 1001 ILE A O 1
ATOM 7915 N N . ALA A 1 1002 ? -2.595 -60.060 -63.050 1.00 55.03 1002 ALA A N 1
ATOM 7916 C CA . ALA A 1 1002 ? -2.138 -61.445 -62.885 1.00 55.03 1002 ALA A CA 1
ATOM 7917 C C . ALA A 1 1002 ? -0.625 -61.503 -62.589 1.00 55.03 1002 ALA A C 1
ATOM 7919 O O . ALA A 1 1002 ? 0.171 -60.925 -63.331 1.00 55.03 1002 ALA A O 1
ATOM 7920 N N . SER A 1 1003 ? -0.241 -62.195 -61.513 1.00 65.38 1003 SER A N 1
ATOM 7921 C CA . SER A 1 1003 ? 1.133 -62.213 -61.006 1.00 65.38 1003 SER A CA 1
ATOM 7922 C C . SER A 1 1003 ? 1.785 -63.589 -61.161 1.00 65.38 1003 SER A C 1
ATOM 7924 O O . SER A 1 1003 ? 1.135 -64.623 -61.048 1.00 65.38 1003 SER A O 1
ATOM 7926 N N . ASP A 1 1004 ? 3.094 -63.613 -61.403 1.00 69.56 1004 ASP A N 1
ATOM 7927 C CA . ASP A 1 1004 ? 3.908 -64.834 -61.444 1.00 69.56 1004 ASP A CA 1
ATOM 7928 C C . ASP A 1 1004 ? 4.404 -65.268 -60.048 1.00 69.56 1004 ASP A C 1
ATOM 7930 O O . ASP A 1 1004 ? 5.257 -66.158 -59.934 1.00 69.56 1004 ASP A O 1
ATOM 7934 N N . ASP A 1 1005 ? 3.866 -64.647 -58.994 1.00 76.56 1005 ASP A N 1
ATOM 7935 C CA . ASP A 1 1005 ? 4.269 -64.862 -57.609 1.00 76.56 1005 ASP A CA 1
ATOM 7936 C C . ASP A 1 1005 ? 4.071 -66.315 -57.175 1.00 76.56 1005 ASP A C 1
ATOM 7938 O O . ASP A 1 1005 ? 2.995 -66.917 -57.290 1.00 76.56 1005 ASP A O 1
ATOM 7942 N N . LEU A 1 1006 ? 5.159 -66.884 -56.662 1.00 83.31 1006 LEU A N 1
ATOM 7943 C CA . LEU A 1 1006 ? 5.214 -68.245 -56.163 1.00 83.31 1006 LEU A CA 1
ATOM 7944 C C . LEU A 1 1006 ? 4.458 -68.348 -54.833 1.00 83.31 1006 LEU A C 1
ATOM 7946 O O . LEU A 1 1006 ? 4.896 -67.790 -53.832 1.00 83.31 1006 LEU A O 1
ATOM 7950 N N . ILE A 1 1007 ? 3.375 -69.126 -54.807 1.00 83.38 1007 ILE A N 1
ATOM 7951 C CA . ILE A 1 1007 ? 2.614 -69.418 -53.583 1.00 83.38 1007 ILE A CA 1
ATOM 7952 C C . ILE A 1 1007 ? 3.208 -70.633 -52.866 1.00 83.38 1007 ILE A C 1
ATOM 7954 O O . ILE A 1 1007 ? 3.416 -70.617 -51.656 1.00 83.38 1007 ILE A O 1
ATOM 7958 N N . PHE A 1 1008 ? 3.483 -71.710 -53.605 1.00 87.25 1008 PHE A N 1
ATOM 7959 C CA . PHE A 1 1008 ? 4.020 -72.947 -53.036 1.00 87.25 1008 PHE A CA 1
ATOM 7960 C C . PHE A 1 1008 ? 4.853 -73.717 -54.062 1.00 87.25 1008 PHE A C 1
ATOM 7962 O O . PHE A 1 1008 ? 4.606 -73.618 -55.263 1.00 87.25 1008 PHE A O 1
ATOM 7969 N N . SER A 1 1009 ? 5.827 -74.511 -53.609 1.00 92.06 1009 SER A N 1
ATOM 7970 C CA . SER A 1 1009 ? 6.680 -75.308 -54.495 1.00 92.06 1009 SER A CA 1
ATOM 7971 C C . SER A 1 1009 ? 6.992 -76.701 -53.948 1.00 92.06 1009 SER A C 1
ATOM 7973 O O . SER A 1 1009 ? 7.234 -76.900 -52.762 1.00 92.06 1009 SER A O 1
ATOM 7975 N N . ASN A 1 1010 ? 7.017 -77.679 -54.849 1.00 92.38 1010 ASN A N 1
ATOM 7976 C CA . ASN A 1 1010 ? 7.615 -78.993 -54.677 1.00 92.38 1010 ASN A CA 1
ATOM 7977 C C . ASN A 1 1010 ? 8.657 -79.144 -55.789 1.00 92.38 1010 ASN A C 1
ATOM 7979 O O . ASN A 1 1010 ? 8.363 -79.596 -56.902 1.00 92.38 1010 ASN A O 1
ATOM 7983 N N . ASP A 1 1011 ? 9.884 -78.722 -55.499 1.00 94.69 1011 ASP A N 1
ATOM 7984 C CA . ASP A 1 1011 ? 10.895 -78.490 -56.528 1.00 94.69 1011 ASP A CA 1
ATOM 7985 C C . ASP A 1 1011 ? 11.746 -79.726 -56.878 1.00 94.69 1011 ASP A C 1
ATOM 7987 O O . ASP A 1 1011 ? 12.234 -79.821 -58.002 1.00 94.69 1011 ASP A O 1
ATOM 7991 N N . THR A 1 1012 ? 11.856 -80.722 -55.990 1.00 95.94 1012 THR A N 1
ATOM 7992 C CA . THR A 1 1012 ? 12.745 -81.900 -56.132 1.00 95.94 1012 THR A CA 1
ATOM 7993 C C . THR A 1 1012 ? 12.447 -82.768 -57.363 1.00 95.94 1012 THR A C 1
ATOM 7995 O O . THR A 1 1012 ? 11.323 -83.228 -57.510 1.00 95.94 1012 THR A O 1
ATOM 7998 N N . GLU A 1 1013 ? 13.424 -83.073 -58.221 1.00 96.56 1013 GLU A N 1
ATOM 7999 C CA . GLU A 1 1013 ? 13.224 -83.998 -59.354 1.00 96.56 1013 GLU A CA 1
ATOM 8000 C C . GLU A 1 1013 ? 12.728 -85.377 -58.875 1.00 96.56 1013 GLU A C 1
ATOM 8002 O O . GLU A 1 1013 ? 13.268 -85.952 -57.928 1.00 96.56 1013 GLU A O 1
ATOM 8007 N N . LYS A 1 1014 ? 11.702 -85.919 -59.538 1.00 97.25 1014 LYS A N 1
ATOM 8008 C CA . LYS A 1 1014 ? 11.284 -87.319 -59.395 1.00 97.25 1014 LYS A CA 1
ATOM 8009 C C . LYS A 1 1014 ? 11.120 -87.962 -60.763 1.00 97.25 1014 LYS A C 1
ATOM 8011 O O . LYS A 1 1014 ? 10.669 -87.310 -61.700 1.00 97.25 1014 LYS A O 1
ATOM 8016 N N . ALA A 1 1015 ? 11.471 -89.241 -60.849 1.00 95.19 1015 ALA A N 1
ATOM 8017 C CA . ALA A 1 1015 ? 11.411 -90.037 -62.066 1.00 95.19 1015 ALA A CA 1
ATOM 8018 C C . ALA A 1 1015 ? 10.449 -91.219 -61.897 1.00 95.19 1015 ALA A C 1
ATOM 8020 O O . ALA A 1 1015 ? 10.368 -91.796 -60.811 1.00 95.19 1015 ALA A O 1
ATOM 8021 N N . GLN A 1 1016 ? 9.760 -91.606 -62.969 1.00 93.25 1016 GLN A N 1
ATOM 8022 C CA . GLN A 1 1016 ? 8.975 -92.843 -63.013 1.00 93.25 1016 GLN A CA 1
ATOM 8023 C C . GLN A 1 1016 ? 9.166 -93.569 -64.354 1.00 93.25 1016 GLN A C 1
ATOM 8025 O O . GLN A 1 1016 ? 9.307 -92.913 -65.385 1.00 93.25 1016 GLN A O 1
ATOM 8030 N N . LEU A 1 1017 ? 9.164 -94.908 -64.326 1.00 93.94 1017 LEU A N 1
ATOM 8031 C CA . LEU A 1 1017 ? 9.372 -95.792 -65.482 1.00 93.94 1017 LEU A CA 1
ATOM 8032 C C . LEU A 1 1017 ? 8.160 -96.716 -65.704 1.00 93.94 1017 LEU A C 1
ATOM 8034 O O . LEU A 1 1017 ? 8.254 -97.939 -65.601 1.00 93.94 1017 LEU A O 1
ATOM 8038 N N . ASN A 1 1018 ? 6.997 -96.138 -65.979 1.00 93.31 1018 ASN A N 1
ATOM 8039 C CA . ASN A 1 1018 ? 5.755 -96.855 -66.239 1.00 93.31 1018 ASN A CA 1
ATOM 8040 C C . ASN A 1 1018 ? 5.129 -96.400 -67.567 1.00 93.31 1018 ASN A C 1
ATOM 8042 O O . ASN A 1 1018 ? 5.142 -95.214 -67.907 1.00 93.31 1018 ASN A O 1
ATOM 8046 N N . ALA A 1 1019 ? 4.598 -97.367 -68.318 1.00 91.94 1019 ALA A N 1
ATOM 8047 C CA . ALA A 1 1019 ? 3.895 -97.129 -69.577 1.00 91.94 1019 ALA A CA 1
ATOM 8048 C C . ALA A 1 1019 ? 2.473 -96.579 -69.352 1.00 91.94 1019 ALA A C 1
ATOM 8050 O O . ALA A 1 1019 ? 1.885 -96.002 -70.263 1.00 91.94 1019 ALA A O 1
ATOM 8051 N N . ALA A 1 1020 ? 1.927 -96.746 -68.142 1.00 95.06 1020 ALA A N 1
ATOM 8052 C CA . ALA A 1 1020 ? 0.681 -96.136 -67.693 1.00 95.06 1020 ALA A CA 1
ATOM 8053 C C . ALA A 1 1020 ? 0.951 -94.893 -66.834 1.00 95.06 1020 ALA A C 1
ATOM 8055 O O . ALA A 1 1020 ? 2.019 -94.764 -66.234 1.00 95.06 1020 ALA A O 1
ATOM 8056 N N . TYR A 1 1021 ? -0.031 -93.992 -66.748 1.00 96.94 1021 TYR A N 1
ATOM 8057 C CA . TYR A 1 1021 ? 0.053 -92.810 -65.891 1.00 96.94 1021 TYR A CA 1
ATOM 8058 C C . TYR A 1 1021 ? 0.247 -93.198 -64.427 1.00 96.94 1021 TYR A C 1
ATOM 8060 O O . TYR A 1 1021 ? -0.607 -93.840 -63.819 1.00 96.94 1021 TYR A O 1
ATOM 8068 N N . VAL A 1 1022 ? 1.362 -92.753 -63.850 1.00 96.69 1022 VAL A N 1
ATOM 8069 C CA . VAL A 1 1022 ? 1.666 -92.902 -62.425 1.00 96.69 1022 VAL A CA 1
ATOM 8070 C C . VAL A 1 1022 ? 1.900 -91.526 -61.815 1.00 96.69 1022 VAL A C 1
ATOM 8072 O O . VAL A 1 1022 ? 2.484 -90.647 -62.451 1.00 96.69 1022 VAL A O 1
ATOM 8075 N N . LYS A 1 1023 ? 1.443 -91.339 -60.573 1.00 97.62 1023 LYS A N 1
ATOM 8076 C CA . LYS A 1 1023 ? 1.646 -90.108 -59.803 1.00 97.62 1023 LYS A CA 1
ATOM 8077 C C . LYS A 1 1023 ? 3.136 -89.872 -59.566 1.00 97.62 1023 LYS A C 1
ATOM 8079 O O . LYS A 1 1023 ? 3.805 -90.720 -58.979 1.00 97.62 1023 LYS A O 1
ATOM 8084 N N . ILE A 1 1024 ? 3.640 -88.709 -59.972 1.00 96.88 1024 ILE A N 1
ATOM 8085 C CA . ILE A 1 1024 ? 5.046 -88.317 -59.791 1.00 96.88 1024 ILE A CA 1
ATOM 8086 C C . ILE A 1 1024 ? 5.176 -87.312 -58.645 1.00 96.88 1024 ILE A C 1
ATOM 8088 O O . ILE A 1 1024 ? 6.044 -87.463 -57.782 1.00 96.88 1024 ILE A O 1
ATOM 8092 N N . LYS A 1 1025 ? 4.305 -86.297 -58.613 1.00 97.25 1025 LYS A N 1
ATOM 8093 C CA . LYS A 1 1025 ? 4.302 -85.234 -57.597 1.00 97.25 1025 LYS A CA 1
ATOM 8094 C C . LYS A 1 1025 ? 2.896 -84.915 -57.117 1.00 97.25 1025 LYS A C 1
ATOM 8096 O O . LYS A 1 1025 ? 1.937 -85.104 -57.859 1.00 97.25 1025 LYS A O 1
ATOM 8101 N N . GLU A 1 1026 ? 2.800 -84.418 -55.886 1.00 96.81 1026 GLU A N 1
ATOM 8102 C CA . GLU A 1 1026 ? 1.553 -83.927 -55.306 1.00 96.81 1026 GLU A CA 1
ATOM 8103 C C . GLU A 1 1026 ? 1.772 -82.775 -54.326 1.00 96.81 1026 GLU A C 1
ATOM 8105 O O . GLU A 1 1026 ? 2.847 -82.659 -53.725 1.00 96.81 1026 GLU A O 1
ATOM 8110 N N . ILE A 1 1027 ? 0.738 -81.945 -54.190 1.00 95.00 1027 ILE A N 1
ATOM 8111 C CA . ILE A 1 1027 ? 0.586 -80.857 -53.225 1.00 95.00 1027 ILE A CA 1
ATOM 8112 C C . ILE A 1 1027 ? -0.876 -80.877 -52.745 1.00 95.00 1027 ILE A C 1
ATOM 8114 O O . ILE A 1 1027 ? -1.783 -80.973 -53.567 1.00 95.00 1027 ILE A O 1
ATOM 8118 N N . ILE A 1 1028 ? -1.108 -80.784 -51.432 1.00 94.62 1028 ILE A N 1
ATOM 8119 C CA . ILE A 1 1028 ? -2.457 -80.612 -50.863 1.00 94.62 1028 ILE A CA 1
ATOM 8120 C C . ILE A 1 1028 ? -2.777 -79.118 -50.839 1.00 94.62 1028 ILE A C 1
ATOM 8122 O O . ILE A 1 1028 ? -1.977 -78.340 -50.315 1.00 94.62 1028 ILE A O 1
ATOM 8126 N N . VAL A 1 1029 ? -3.921 -78.707 -51.385 1.00 89.88 1029 VAL A N 1
ATOM 8127 C CA . VAL A 1 1029 ? -4.336 -77.298 -51.392 1.00 89.88 1029 VAL A CA 1
ATOM 8128 C C . VAL A 1 1029 ? -5.389 -77.070 -50.319 1.00 89.88 1029 VAL A C 1
ATOM 8130 O O . VAL A 1 1029 ? -6.491 -77.569 -50.427 1.00 89.88 1029 VAL A O 1
ATOM 8133 N N . TYR A 1 1030 ? -5.090 -76.289 -49.281 1.00 90.19 1030 TYR A N 1
ATOM 8134 C CA . TYR A 1 1030 ? -6.005 -76.088 -48.142 1.00 90.19 1030 TYR A CA 1
ATOM 8135 C C . TYR A 1 1030 ? -7.112 -75.044 -48.368 1.00 90.19 1030 TYR A C 1
ATOM 8137 O O . TYR A 1 1030 ? -7.854 -74.725 -47.441 1.00 90.19 1030 TYR A O 1
ATOM 8145 N N . ARG A 1 1031 ? -7.222 -74.463 -49.567 1.00 84.69 1031 ARG A N 1
ATOM 8146 C CA . ARG A 1 1031 ? -8.228 -73.440 -49.888 1.00 84.69 1031 ARG A CA 1
ATOM 8147 C C . ARG A 1 1031 ? -8.817 -73.676 -51.273 1.00 84.69 1031 ARG A C 1
ATOM 8149 O O . ARG A 1 1031 ? -8.070 -73.947 -52.208 1.00 84.69 1031 ARG A O 1
ATOM 8156 N N . SER A 1 1032 ? -10.134 -73.518 -51.401 1.00 89.06 1032 SER A N 1
ATOM 8157 C CA . SER A 1 1032 ? -10.798 -73.551 -52.704 1.00 89.06 1032 SER A CA 1
ATOM 8158 C C . SER A 1 1032 ? -10.446 -72.295 -53.492 1.00 89.06 1032 SER A C 1
ATOM 8160 O O . SER A 1 1032 ? -10.739 -71.192 -53.032 1.00 89.06 1032 SER A O 1
ATOM 8162 N N . MET A 1 1033 ? -9.800 -72.443 -54.647 1.00 87.44 1033 MET A N 1
ATOM 8163 C CA . MET A 1 1033 ? -9.443 -71.324 -55.518 1.00 87.44 1033 MET A CA 1
ATOM 8164 C C . MET A 1 1033 ? -9.034 -71.783 -56.920 1.00 87.44 1033 MET A C 1
ATOM 8166 O O . MET A 1 1033 ? -8.688 -72.942 -57.148 1.00 87.44 1033 MET A O 1
ATOM 8170 N N . LYS A 1 1034 ? -9.000 -70.831 -57.856 1.00 88.88 1034 LYS A N 1
ATOM 8171 C CA . LYS A 1 1034 ? -8.341 -71.005 -59.149 1.00 88.88 1034 LYS A CA 1
ATOM 8172 C C . LYS A 1 1034 ? -6.849 -70.705 -59.009 1.00 88.88 1034 LYS A C 1
ATOM 8174 O O . LYS A 1 1034 ? -6.471 -69.660 -58.482 1.00 88.88 1034 LYS A O 1
ATOM 8179 N N . LEU A 1 1035 ? -6.002 -71.616 -59.469 1.00 90.00 1035 LEU A N 1
ATOM 8180 C CA . LEU A 1 1035 ? -4.551 -71.528 -59.326 1.00 90.00 1035 LEU A CA 1
ATOM 8181 C C . LEU A 1 1035 ? -3.830 -71.876 -60.629 1.00 90.00 1035 LEU A C 1
ATOM 8183 O O . LEU A 1 1035 ? -4.366 -72.613 -61.456 1.00 90.00 1035 LEU A O 1
ATOM 8187 N N . ARG A 1 1036 ? -2.612 -71.349 -60.809 1.00 92.69 1036 ARG A N 1
ATOM 8188 C CA . ARG A 1 1036 ? -1.728 -71.708 -61.926 1.00 92.69 1036 ARG A CA 1
ATOM 8189 C C . ARG A 1 1036 ? -0.712 -72.726 -61.449 1.00 92.69 1036 ARG A C 1
ATOM 8191 O O . ARG A 1 1036 ? 0.112 -72.431 -60.587 1.00 92.69 1036 ARG A O 1
ATOM 8198 N N . VAL A 1 1037 ? -0.739 -73.916 -62.025 1.00 94.25 1037 VAL A N 1
ATOM 8199 C CA . VAL A 1 1037 ? 0.273 -74.949 -61.807 1.00 94.25 1037 VAL A CA 1
ATOM 8200 C C . VAL A 1 1037 ? 1.368 -74.756 -62.831 1.00 94.25 1037 VAL A C 1
ATOM 8202 O O . VAL A 1 1037 ? 1.087 -74.674 -64.017 1.00 94.25 1037 VAL A O 1
ATOM 8205 N N . TYR A 1 1038 ? 2.611 -74.707 -62.384 1.00 96.00 1038 TYR A N 1
ATOM 8206 C CA . TYR A 1 1038 ? 3.805 -74.716 -63.215 1.00 96.00 1038 TYR A CA 1
ATOM 8207 C C . TYR A 1 1038 ? 4.594 -75.993 -62.922 1.00 96.00 1038 TYR A C 1
ATOM 8209 O O . TYR A 1 1038 ? 4.699 -76.380 -61.761 1.00 96.00 1038 TYR A O 1
ATOM 8217 N N . TRP A 1 1039 ? 5.156 -76.653 -63.931 1.00 97.94 1039 TRP A N 1
ATOM 8218 C CA . TRP A 1 1039 ? 6.125 -77.739 -63.741 1.00 97.94 1039 TRP A CA 1
ATOM 8219 C C . TRP A 1 1039 ? 7.054 -77.860 -64.943 1.00 97.94 1039 TRP A C 1
ATOM 8221 O O . TRP A 1 1039 ? 6.738 -77.386 -66.030 1.00 97.94 1039 TRP A O 1
ATOM 8231 N N . GLU A 1 1040 ? 8.196 -78.522 -64.765 1.00 98.00 1040 GLU A N 1
ATOM 8232 C CA . GLU A 1 1040 ? 9.069 -78.883 -65.880 1.00 98.00 1040 GLU A CA 1
ATOM 8233 C C . GLU A 1 1040 ? 9.201 -80.399 -65.991 1.00 98.00 1040 GLU A C 1
ATOM 8235 O O . GLU A 1 1040 ? 9.416 -81.073 -64.978 1.00 98.00 1040 GLU A O 1
ATOM 8240 N N . HIS A 1 1041 ? 9.147 -80.948 -67.210 1.00 97.44 1041 HIS A N 1
ATOM 8241 C CA . HIS A 1 1041 ? 9.432 -82.370 -67.431 1.00 97.44 1041 HIS A CA 1
ATOM 8242 C C . HIS A 1 1041 ? 10.369 -82.651 -68.603 1.00 97.44 1041 HIS A C 1
ATOM 8244 O O . HIS A 1 1041 ? 10.455 -81.878 -69.559 1.00 97.44 1041 HIS A O 1
ATOM 8250 N N . LYS A 1 1042 ? 11.082 -83.777 -68.512 1.00 97.44 1042 LYS A N 1
ATOM 8251 C CA 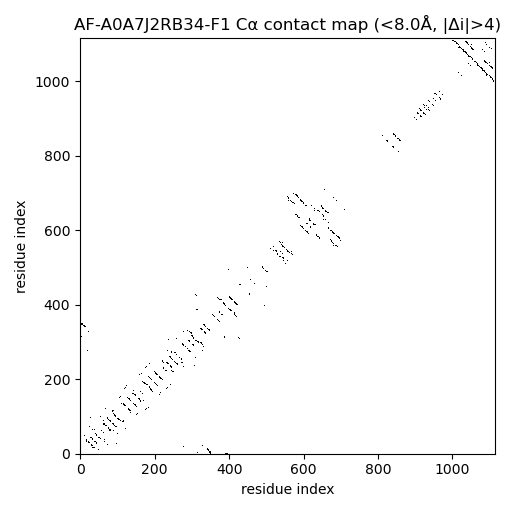. LYS A 1 1042 ? 11.969 -84.327 -69.549 1.00 97.44 1042 LYS A CA 1
ATOM 8252 C C . LYS A 1 1042 ? 11.871 -85.850 -69.618 1.00 97.44 1042 LYS A C 1
ATOM 8254 O O . LYS A 1 1042 ? 11.428 -86.488 -68.660 1.00 97.44 1042 LYS A O 1
ATOM 8259 N N . SER A 1 1043 ? 12.360 -86.424 -70.711 1.00 96.19 1043 SER A N 1
ATOM 8260 C CA . SER A 1 1043 ? 12.586 -87.865 -70.844 1.00 96.19 1043 SER A CA 1
ATOM 8261 C C . SER A 1 1043 ? 14.020 -88.226 -70.431 1.00 96.19 1043 SER A C 1
ATOM 8263 O O . SER A 1 1043 ? 14.942 -87.426 -70.601 1.00 96.19 1043 SER A O 1
ATOM 8265 N N . SER A 1 1044 ? 14.251 -89.415 -69.859 1.00 95.12 1044 SER A N 1
ATOM 8266 C CA . SER A 1 1044 ? 15.623 -89.892 -69.591 1.00 95.12 1044 SER A CA 1
ATOM 8267 C C . SER A 1 1044 ? 16.379 -90.269 -70.866 1.00 95.12 1044 SER A C 1
ATOM 8269 O O . SER A 1 1044 ? 17.596 -90.436 -70.819 1.00 95.12 1044 SER A O 1
ATOM 8271 N N . SER A 1 1045 ? 15.671 -90.447 -71.982 1.00 90.88 1045 SER A N 1
ATOM 8272 C CA . SER A 1 1045 ? 16.243 -90.700 -73.304 1.00 90.88 1045 SER A CA 1
ATOM 8273 C C . SER A 1 1045 ? 15.471 -89.893 -74.364 1.00 90.88 1045 SER A C 1
ATOM 8275 O O . SER A 1 1045 ? 14.788 -88.936 -74.015 1.00 90.88 1045 SER A O 1
ATOM 8277 N N . PHE A 1 1046 ? 15.590 -90.223 -75.650 1.00 88.38 1046 PHE A N 1
ATOM 8278 C CA . PHE A 1 1046 ? 14.887 -89.523 -76.732 1.00 88.38 1046 PHE A CA 1
ATOM 8279 C C . PHE A 1 1046 ? 13.458 -90.047 -76.999 1.00 88.38 1046 PHE A C 1
ATOM 8281 O O . PHE A 1 1046 ? 12.846 -89.678 -78.001 1.00 88.38 1046 PHE A O 1
ATOM 8288 N N . ASP A 1 1047 ? 12.917 -90.903 -76.124 1.00 92.00 1047 ASP A N 1
ATOM 8289 C CA . ASP A 1 1047 ? 11.535 -91.391 -76.230 1.00 92.00 1047 ASP A CA 1
ATOM 8290 C C . ASP A 1 1047 ? 10.512 -90.391 -75.664 1.00 92.00 1047 ASP A C 1
ATOM 8292 O O . ASP A 1 1047 ? 10.790 -89.669 -74.702 1.00 92.00 1047 ASP A O 1
ATOM 8296 N N . ASN A 1 1048 ? 9.287 -90.409 -76.202 1.00 92.75 1048 ASN A N 1
ATOM 8297 C CA . ASN A 1 1048 ? 8.178 -89.567 -75.741 1.00 92.75 1048 ASN A CA 1
ATOM 8298 C C . ASN A 1 1048 ? 7.710 -89.939 -74.325 1.00 92.75 1048 ASN A C 1
ATOM 8300 O O . ASN A 1 1048 ? 7.184 -91.036 -74.092 1.00 92.75 1048 ASN A O 1
ATOM 8304 N N . THR A 1 1049 ? 7.807 -88.972 -73.411 1.00 96.12 1049 THR A N 1
ATOM 8305 C CA . THR A 1 1049 ? 7.184 -89.017 -72.082 1.00 96.12 1049 THR A CA 1
ATOM 8306 C C . THR A 1 1049 ? 6.108 -87.946 -71.962 1.00 96.12 1049 THR A C 1
ATOM 8308 O O . THR A 1 1049 ? 6.294 -86.820 -72.429 1.00 96.12 1049 THR A O 1
ATOM 8311 N N . ASN A 1 1050 ? 4.990 -88.285 -71.326 1.00 97.19 1050 ASN A N 1
ATOM 8312 C CA . ASN A 1 1050 ? 3.850 -87.385 -71.185 1.00 97.19 1050 ASN A CA 1
ATOM 8313 C C . ASN A 1 1050 ? 3.596 -87.077 -69.715 1.00 97.19 1050 ASN A C 1
ATOM 8315 O O . ASN A 1 1050 ? 3.705 -87.970 -68.874 1.00 97.19 1050 ASN A O 1
ATOM 8319 N N . THR A 1 1051 ? 3.214 -85.837 -69.418 1.00 98.19 1051 THR A N 1
ATOM 8320 C CA . THR A 1 1051 ? 2.716 -85.409 -68.108 1.00 98.19 1051 THR A CA 1
ATOM 8321 C C . THR A 1 1051 ? 1.333 -84.780 -68.228 1.00 98.19 1051 THR A C 1
ATOM 8323 O O . THR A 1 1051 ? 0.933 -84.350 -69.308 1.00 98.19 1051 THR A O 1
ATOM 8326 N N . ARG A 1 1052 ? 0.559 -84.789 -67.142 1.00 98.19 1052 ARG A N 1
ATOM 8327 C CA . ARG A 1 1052 ? -0.776 -84.177 -67.073 1.00 98.19 1052 ARG A CA 1
ATOM 8328 C C . ARG A 1 1052 ? -1.116 -83.823 -65.620 1.00 98.19 1052 ARG A C 1
ATOM 8330 O O . ARG A 1 1052 ? -0.687 -84.538 -64.707 1.00 98.19 1052 ARG A O 1
ATOM 8337 N N . VAL A 1 1053 ? -1.884 -82.750 -65.412 1.00 98.00 1053 VAL A N 1
ATOM 8338 C CA . VAL A 1 1053 ? -2.395 -82.345 -64.089 1.00 98.00 1053 VAL A CA 1
ATOM 8339 C C . VAL A 1 1053 ? -3.612 -83.185 -63.694 1.00 98.00 1053 VAL A C 1
ATOM 8341 O O . VAL A 1 1053 ? -4.531 -83.399 -64.486 1.00 98.00 1053 VAL A O 1
ATOM 8344 N N . TYR A 1 1054 ? -3.621 -83.654 -62.451 1.00 98.12 1054 TYR A N 1
ATOM 8345 C CA . TYR A 1 1054 ? -4.709 -84.403 -61.833 1.00 98.12 1054 TYR A CA 1
ATOM 8346 C C . TYR A 1 1054 ? -5.148 -83.711 -60.540 1.00 98.12 1054 TYR A C 1
ATOM 8348 O O . TYR A 1 1054 ? -4.316 -83.155 -59.824 1.00 98.12 1054 TYR A O 1
ATOM 8356 N N . ILE A 1 1055 ? -6.438 -83.790 -60.217 1.00 97.62 1055 ILE A N 1
ATOM 8357 C CA . ILE A 1 1055 ? -6.996 -83.373 -58.927 1.00 97.62 1055 ILE A CA 1
ATOM 8358 C C . ILE A 1 1055 ? -7.646 -84.601 -58.291 1.00 97.62 1055 ILE A C 1
ATOM 8360 O O . ILE A 1 1055 ? -8.494 -85.244 -58.907 1.00 97.62 1055 ILE A O 1
ATOM 8364 N N . ASN A 1 1056 ? -7.214 -84.973 -57.084 1.00 96.88 1056 ASN A N 1
ATOM 8365 C CA . ASN A 1 1056 ? -7.700 -86.156 -56.360 1.00 96.88 1056 ASN A CA 1
ATOM 8366 C C . ASN A 1 1056 ? -7.638 -87.459 -57.185 1.00 96.88 1056 ASN A C 1
ATOM 8368 O O . ASN A 1 1056 ? -8.517 -88.314 -57.095 1.00 96.88 1056 ASN A O 1
ATOM 8372 N N . GLY A 1 1057 ? -6.601 -87.618 -58.014 1.00 96.06 1057 GLY A N 1
ATOM 8373 C CA . GLY A 1 1057 ? -6.436 -88.782 -58.889 1.00 96.06 1057 GLY A CA 1
ATOM 8374 C C . GLY A 1 1057 ? -7.313 -88.788 -60.149 1.00 96.06 1057 GLY A C 1
ATOM 8375 O O . GLY A 1 1057 ? -7.242 -89.748 -60.914 1.00 96.06 1057 GLY A O 1
ATOM 8376 N N . VAL A 1 1058 ? -8.077 -87.723 -60.421 1.00 96.50 1058 VAL A N 1
ATOM 8377 C CA . VAL A 1 1058 ? -8.846 -87.536 -61.664 1.00 96.50 1058 VAL A CA 1
ATOM 8378 C C . VAL A 1 1058 ? -8.083 -86.612 -62.614 1.00 96.50 1058 VAL A C 1
ATOM 8380 O O . VAL A 1 1058 ? -7.582 -85.574 -62.192 1.00 96.50 1058 VAL A O 1
ATOM 8383 N N . ALA A 1 1059 ? -7.970 -86.985 -63.893 1.00 96.44 1059 ALA A N 1
ATOM 8384 C CA . ALA A 1 1059 ? -7.289 -86.174 -64.903 1.00 96.44 1059 ALA A CA 1
ATOM 8385 C C . ALA A 1 1059 ? -8.081 -84.886 -65.181 1.00 96.44 1059 ALA A C 1
ATOM 8387 O O . ALA A 1 1059 ? -9.180 -84.960 -65.729 1.00 96.44 1059 ALA A O 1
ATOM 8388 N N . THR A 1 1060 ? -7.509 -83.729 -64.842 1.00 96.44 1060 THR A N 1
ATOM 8389 C CA . THR A 1 1060 ? -8.161 -82.416 -65.009 1.00 96.44 1060 THR A CA 1
ATOM 8390 C C . THR A 1 1060 ? -7.506 -81.597 -66.116 1.00 96.44 1060 THR A C 1
ATOM 8392 O O . THR A 1 1060 ? -8.198 -80.914 -66.864 1.00 96.44 1060 THR A O 1
ATOM 8395 N N . GLY A 1 1061 ? -6.180 -81.678 -66.225 1.00 94.69 1061 GLY A N 1
ATOM 8396 C CA . GLY A 1 1061 ? -5.404 -80.892 -67.173 1.00 94.69 1061 GLY A CA 1
ATOM 8397 C C . GLY A 1 1061 ? -5.253 -81.511 -68.561 1.00 94.69 1061 GLY A C 1
ATOM 8398 O O . GLY A 1 1061 ? -5.575 -82.686 -68.785 1.00 94.69 1061 GLY A O 1
ATOM 8399 N N . ALA A 1 1062 ? -4.697 -80.735 -69.486 1.00 96.00 1062 ALA A N 1
ATOM 8400 C CA . ALA A 1 1062 ? -4.256 -81.202 -70.792 1.00 96.00 1062 ALA A CA 1
ATOM 8401 C C . ALA A 1 1062 ? -3.007 -82.100 -70.688 1.00 96.00 1062 ALA A C 1
ATOM 8403 O O . ALA A 1 1062 ? -2.203 -82.024 -69.758 1.00 96.00 1062 ALA A O 1
ATOM 8404 N N . GLU A 1 1063 ? -2.839 -82.999 -71.659 1.00 97.19 1063 GLU A N 1
ATOM 8405 C CA . GLU A 1 1063 ? -1.628 -83.813 -71.772 1.00 97.19 1063 GLU A CA 1
ATOM 8406 C C . GLU A 1 1063 ? -0.496 -83.040 -72.437 1.00 97.19 1063 GLU A C 1
ATOM 8408 O O . GLU A 1 1063 ? -0.673 -82.457 -73.505 1.00 97.19 1063 GLU A O 1
ATOM 8413 N N . HIS A 1 1064 ? 0.686 -83.105 -71.833 1.00 97.56 1064 HIS A N 1
ATOM 8414 C CA . HIS A 1 1064 ? 1.893 -82.457 -72.317 1.00 97.56 1064 HIS A CA 1
ATOM 8415 C C . HIS A 1 1064 ? 2.968 -83.504 -72.615 1.00 97.56 1064 HIS A C 1
ATOM 8417 O O . HIS A 1 1064 ? 3.455 -84.181 -71.709 1.00 97.56 1064 HIS A O 1
ATOM 8423 N N . SER A 1 1065 ? 3.367 -83.628 -73.881 1.00 95.75 1065 SER A N 1
ATOM 8424 C CA . SER A 1 1065 ? 4.399 -84.569 -74.335 1.00 95.75 1065 SER A CA 1
ATOM 8425 C C . SER A 1 1065 ? 5.772 -83.902 -74.460 1.00 95.75 1065 SER A C 1
ATOM 8427 O O . SER A 1 1065 ? 5.872 -82.812 -75.020 1.00 95.75 1065 SER A O 1
ATOM 8429 N N . ASN A 1 1066 ? 6.841 -84.574 -74.026 1.00 95.50 1066 ASN A N 1
ATOM 8430 C CA . ASN A 1 1066 ? 8.227 -84.172 -74.288 1.00 95.50 1066 ASN A CA 1
ATOM 8431 C C . ASN A 1 1066 ? 9.101 -85.406 -74.577 1.00 95.50 1066 ASN A C 1
ATOM 8433 O O . ASN A 1 1066 ? 9.135 -86.354 -73.786 1.00 95.50 1066 ASN A O 1
ATOM 8437 N N . ALA A 1 1067 ? 9.825 -85.365 -75.697 1.00 93.56 1067 ALA A N 1
ATOM 8438 C CA . ALA A 1 1067 ? 10.785 -86.388 -76.126 1.00 93.56 1067 ALA A CA 1
ATOM 8439 C C . ALA A 1 1067 ? 12.244 -86.018 -75.823 1.00 93.56 1067 ALA A C 1
ATOM 8441 O O . ALA A 1 1067 ? 13.160 -86.764 -76.146 1.00 93.56 1067 ALA A O 1
ATOM 8442 N N . THR A 1 1068 ? 12.492 -84.817 -75.300 1.00 93.50 1068 THR A N 1
ATOM 8443 C CA . THR A 1 1068 ? 13.855 -84.313 -75.128 1.00 93.50 1068 THR A CA 1
ATOM 8444 C C . THR A 1 1068 ? 14.430 -84.721 -73.777 1.00 93.50 1068 THR A C 1
ATOM 8446 O O . THR A 1 1068 ? 13.717 -84.837 -72.777 1.00 93.50 1068 THR A O 1
ATOM 8449 N N . THR A 1 1069 ? 15.755 -84.869 -73.729 1.00 95.00 1069 THR A N 1
ATOM 8450 C CA . THR A 1 1069 ? 16.508 -85.068 -72.481 1.00 95.00 1069 THR A CA 1
ATOM 8451 C C . THR A 1 1069 ? 16.720 -83.766 -71.696 1.00 95.00 1069 THR A C 1
ATOM 8453 O O . THR A 1 1069 ? 17.418 -83.756 -70.679 1.00 95.00 1069 THR A O 1
ATOM 8456 N N . SER A 1 1070 ? 16.126 -82.663 -72.162 1.00 96.25 1070 SER A N 1
ATOM 8457 C CA . SER A 1 1070 ? 16.146 -81.344 -71.534 1.00 96.25 1070 SER A CA 1
ATOM 8458 C C . SER A 1 1070 ? 14.783 -81.033 -70.929 1.00 96.25 1070 SER A C 1
ATOM 8460 O O . SER A 1 1070 ? 13.744 -81.451 -71.436 1.00 96.25 1070 SER A O 1
ATOM 8462 N N . TYR A 1 1071 ? 14.789 -80.289 -69.829 1.00 97.50 1071 TYR A N 1
ATOM 8463 C CA . TYR A 1 1071 ? 13.563 -79.859 -69.170 1.00 97.50 1071 TYR A CA 1
ATOM 8464 C C . TYR A 1 1071 ? 12.802 -78.831 -70.000 1.00 97.50 1071 TYR A C 1
ATOM 8466 O O . TYR A 1 1071 ? 13.389 -77.852 -70.456 1.00 97.50 1071 TYR A O 1
ATOM 8474 N N . VAL A 1 1072 ? 11.498 -79.054 -70.156 1.00 96.88 1072 VAL A N 1
ATOM 8475 C CA . VAL A 1 1072 ? 10.567 -78.112 -70.785 1.00 96.88 1072 VAL A CA 1
ATOM 8476 C C . VAL A 1 1072 ? 9.508 -77.734 -69.761 1.00 96.88 1072 VAL A C 1
ATOM 8478 O O . VAL A 1 1072 ? 8.976 -78.610 -69.078 1.00 96.88 1072 VAL A O 1
ATOM 8481 N N . ALA A 1 1073 ? 9.244 -76.434 -69.644 1.00 96.38 1073 ALA A N 1
ATOM 8482 C CA . ALA A 1 1073 ? 8.283 -75.871 -68.709 1.00 96.38 1073 ALA A CA 1
ATOM 8483 C C . ALA A 1 1073 ? 6.860 -75.856 -69.275 1.00 96.38 1073 ALA A C 1
ATOM 8485 O O . ALA A 1 1073 ? 6.647 -75.507 -70.436 1.00 96.38 1073 ALA A O 1
ATOM 8486 N N . PHE A 1 1074 ? 5.896 -76.167 -68.417 1.00 96.56 1074 PHE A N 1
ATOM 8487 C CA . PHE A 1 1074 ? 4.468 -76.156 -68.704 1.00 96.56 1074 PHE A CA 1
ATOM 8488 C C . PHE A 1 1074 ? 3.724 -75.403 -67.605 1.00 96.56 1074 PHE A C 1
ATOM 8490 O O . PHE A 1 1074 ? 4.144 -75.405 -66.445 1.00 96.56 1074 PHE A O 1
ATOM 8497 N N . THR A 1 1075 ? 2.623 -74.751 -67.981 1.00 94.69 1075 THR A N 1
ATOM 8498 C CA . THR A 1 1075 ? 1.710 -74.095 -67.042 1.00 94.69 1075 THR A CA 1
ATOM 8499 C C . THR A 1 1075 ? 0.266 -74.388 -67.383 1.00 94.69 1075 THR A C 1
ATOM 8501 O O . THR A 1 1075 ? -0.094 -74.339 -68.559 1.00 94.69 1075 THR A O 1
ATOM 8504 N N . GLU A 1 1076 ? -0.562 -74.586 -66.365 1.00 94.88 1076 GLU A N 1
ATOM 8505 C CA . GLU A 1 1076 ? -1.998 -74.771 -66.535 1.00 94.88 1076 GLU A CA 1
ATOM 8506 C C . GLU A 1 1076 ? -2.795 -74.149 -65.389 1.00 94.88 1076 GLU A C 1
ATOM 8508 O O . GLU A 1 1076 ? -2.391 -74.206 -64.228 1.00 94.88 1076 GLU A O 1
ATOM 8513 N N . ASP A 1 1077 ? -3.938 -73.563 -65.732 1.00 93.31 1077 ASP A N 1
ATOM 8514 C CA . ASP A 1 1077 ? -4.836 -72.914 -64.786 1.00 93.31 1077 ASP A CA 1
ATOM 8515 C C . ASP A 1 1077 ? -5.949 -73.895 -64.423 1.00 93.31 1077 ASP A C 1
ATOM 8517 O O . ASP A 1 1077 ? -6.742 -74.280 -65.283 1.00 93.31 1077 ASP A O 1
ATOM 8521 N N . VAL A 1 1078 ? -6.023 -74.293 -63.155 1.00 93.19 1078 VAL A N 1
ATOM 8522 C CA . VAL A 1 1078 ? -7.018 -75.253 -62.663 1.00 93.19 1078 VAL A CA 1
ATOM 8523 C C . VAL A 1 1078 ? -7.773 -74.687 -61.470 1.00 93.19 1078 VAL A C 1
ATOM 8525 O O . VAL A 1 1078 ? -7.264 -73.847 -60.728 1.00 93.19 1078 VAL A O 1
ATOM 8528 N N . GLU A 1 1079 ? -9.004 -75.146 -61.291 1.00 93.50 1079 GLU A N 1
ATOM 8529 C CA . GLU A 1 1079 ? -9.821 -74.834 -60.123 1.00 93.50 1079 GLU A CA 1
ATOM 8530 C C . GLU A 1 1079 ? -9.766 -76.016 -59.157 1.00 93.50 1079 GLU A C 1
ATOM 8532 O O . GLU A 1 1079 ? -10.015 -77.154 -59.555 1.00 93.50 1079 GLU A O 1
ATOM 8537 N N . VAL A 1 1080 ? -9.386 -75.750 -57.908 1.00 92.25 1080 VAL A N 1
ATOM 8538 C CA . VAL A 1 1080 ? -9.301 -76.751 -56.839 1.00 92.25 1080 VAL A CA 1
ATOM 8539 C C . VAL A 1 1080 ? -10.201 -76.342 -55.683 1.00 92.25 1080 VAL A C 1
ATOM 8541 O O . VAL A 1 1080 ? -10.429 -75.152 -55.453 1.00 92.25 1080 VAL A O 1
ATOM 8544 N N . ASN A 1 1081 ? -10.674 -77.320 -54.923 1.00 94.75 1081 ASN A N 1
ATOM 8545 C CA . ASN A 1 1081 ? -11.309 -77.117 -53.632 1.00 94.75 1081 ASN A CA 1
ATOM 8546 C C . ASN A 1 1081 ? -10.296 -77.236 -52.486 1.00 94.75 1081 ASN A C 1
ATOM 8548 O O . ASN A 1 1081 ? -9.200 -77.773 -52.644 1.00 94.75 1081 ASN A O 1
ATOM 8552 N N . ALA A 1 1082 ? -10.667 -76.730 -51.310 1.00 92.44 1082 ALA A N 1
ATOM 8553 C CA . ALA A 1 1082 ? -9.915 -76.971 -50.091 1.00 92.44 1082 ALA A CA 1
ATOM 8554 C C . ALA A 1 1082 ? -9.791 -78.481 -49.830 1.00 92.44 1082 ALA A C 1
ATOM 8556 O O . ALA A 1 1082 ? -10.756 -79.224 -49.975 1.00 92.44 1082 ALA A O 1
ATOM 8557 N N . GLU A 1 1083 ? -8.594 -78.887 -49.423 1.00 93.81 1083 GLU A N 1
ATOM 8558 C CA . GLU A 1 1083 ? -8.135 -80.260 -49.194 1.00 93.81 1083 GLU A CA 1
ATOM 8559 C C . GLU A 1 1083 ? -7.931 -81.114 -50.456 1.00 93.81 1083 GLU A C 1
ATOM 8561 O O . GLU A 1 1083 ? -7.526 -82.273 -50.345 1.00 93.81 1083 GLU A O 1
ATOM 8566 N N . ASP A 1 1084 ? -8.091 -80.547 -51.657 1.00 97.12 1084 ASP A N 1
ATOM 8567 C CA . ASP A 1 1084 ? -7.792 -81.269 -52.891 1.00 97.12 1084 ASP A CA 1
ATOM 8568 C C . ASP A 1 1084 ? -6.293 -81.595 -53.019 1.00 97.12 1084 ASP A C 1
ATOM 8570 O O . ASP A 1 1084 ? -5.404 -80.771 -52.775 1.00 97.12 1084 ASP A O 1
ATOM 8574 N N . LEU A 1 1085 ? -6.008 -82.814 -53.481 1.00 96.44 1085 LEU A N 1
ATOM 8575 C CA . LEU A 1 1085 ? -4.685 -83.259 -53.896 1.00 96.44 1085 LEU A CA 1
ATOM 8576 C C . LEU A 1 1085 ? -4.442 -82.846 -55.343 1.00 96.44 1085 LEU A C 1
ATOM 8578 O O . LEU A 1 1085 ? -4.872 -83.526 -56.278 1.00 96.44 1085 LEU A O 1
ATOM 8582 N N . LEU A 1 1086 ? -3.690 -81.771 -55.529 1.00 96.94 1086 LEU A N 1
ATOM 8583 C CA . LEU A 1 1086 ? -3.196 -81.358 -56.830 1.00 96.94 1086 LEU A CA 1
ATOM 8584 C C . LEU A 1 1086 ? -1.952 -82.176 -57.186 1.00 96.94 1086 LEU A C 1
ATOM 8586 O O . LEU A 1 1086 ? -0.972 -82.195 -56.441 1.00 96.94 1086 LEU A O 1
ATOM 8590 N N . GLN A 1 1087 ? -1.980 -82.875 -58.316 1.00 98.00 1087 GLN A N 1
ATOM 8591 C CA . GLN A 1 1087 ? -1.020 -83.925 -58.650 1.00 98.00 1087 GLN A CA 1
ATOM 8592 C C . GLN A 1 1087 ? -0.505 -83.791 -60.088 1.00 98.00 1087 GLN A C 1
ATOM 8594 O O . GLN A 1 1087 ? -1.249 -83.419 -60.989 1.00 98.00 1087 GLN A O 1
ATOM 8599 N N . ILE A 1 1088 ? 0.757 -84.159 -60.322 1.00 98.12 1088 ILE A N 1
ATOM 8600 C CA . ILE A 1 1088 ? 1.305 -84.370 -61.670 1.00 98.12 1088 ILE A CA 1
ATOM 8601 C C . ILE A 1 1088 ? 1.541 -85.862 -61.862 1.00 98.12 1088 ILE A C 1
ATOM 8603 O O . ILE A 1 1088 ? 2.310 -86.478 -61.114 1.00 98.12 1088 ILE A O 1
ATOM 8607 N N . TYR A 1 1089 ? 0.897 -86.433 -62.876 1.00 98.31 1089 TYR A N 1
ATOM 8608 C CA . TYR A 1 1089 ? 1.135 -87.807 -63.311 1.00 98.31 1089 TYR A CA 1
ATOM 8609 C C . TYR A 1 1089 ? 1.940 -87.787 -64.601 1.00 98.31 1089 TYR A C 1
ATOM 8611 O O . TYR A 1 1089 ? 1.808 -86.863 -65.403 1.00 98.31 1089 TYR A O 1
ATOM 8619 N N . GLY A 1 1090 ? 2.729 -88.834 -64.829 1.00 97.12 1090 GLY A N 1
ATOM 8620 C CA . GLY A 1 1090 ? 3.362 -89.047 -66.122 1.00 97.12 1090 GLY A CA 1
ATOM 8621 C C . GLY A 1 1090 ? 3.496 -90.516 -66.494 1.00 97.12 1090 GLY A C 1
ATOM 8622 O O . GLY A 1 1090 ? 3.342 -91.389 -65.640 1.00 97.12 1090 GLY A O 1
ATOM 8623 N N . HIS A 1 1091 ? 3.769 -90.768 -67.773 1.00 96.00 1091 HIS A N 1
ATOM 8624 C CA . HIS A 1 1091 ? 4.053 -92.091 -68.345 1.00 96.00 1091 HIS A CA 1
ATOM 8625 C C . HIS A 1 1091 ? 5.004 -91.976 -69.548 1.00 96.00 1091 HIS A C 1
ATOM 8627 O O . HIS A 1 1091 ? 5.214 -90.877 -70.069 1.00 96.00 1091 HIS A O 1
ATOM 8633 N N . TYR A 1 1092 ? 5.581 -93.093 -69.991 1.00 94.50 1092 TYR A N 1
ATOM 8634 C CA . TYR A 1 1092 ? 6.254 -93.180 -71.293 1.00 94.50 1092 TYR A CA 1
ATOM 8635 C C . TYR A 1 1092 ? 5.349 -93.847 -72.335 1.00 94.50 1092 TYR A C 1
ATOM 8637 O O . TYR A 1 1092 ? 4.494 -94.665 -71.994 1.00 94.50 1092 TYR A O 1
ATOM 8645 N N . THR A 1 1093 ? 5.530 -93.502 -73.612 1.00 88.88 1093 THR A N 1
ATOM 8646 C CA . THR A 1 1093 ? 4.696 -94.052 -74.700 1.00 88.88 1093 THR A CA 1
ATOM 8647 C C . THR A 1 1093 ? 5.291 -95.331 -75.304 1.00 88.88 1093 THR A C 1
ATOM 8649 O O . THR A 1 1093 ? 4.563 -96.278 -75.586 1.00 88.88 1093 THR A O 1
ATOM 8652 N N . ALA A 1 1094 ? 6.613 -95.384 -75.489 1.00 77.94 1094 ALA A N 1
ATOM 8653 C CA . ALA A 1 1094 ? 7.361 -96.551 -75.963 1.00 77.94 1094 ALA A CA 1
ATOM 8654 C C . ALA A 1 1094 ? 8.846 -96.393 -75.580 1.00 77.94 1094 ALA A C 1
ATOM 8656 O O . ALA A 1 1094 ? 9.303 -95.263 -75.457 1.00 77.94 1094 ALA A O 1
ATOM 8657 N N . GLY A 1 1095 ? 9.577 -97.499 -75.390 1.00 73.00 1095 GLY A N 1
ATOM 8658 C CA . GLY A 1 1095 ? 10.967 -97.492 -74.904 1.00 73.00 1095 GLY A CA 1
ATOM 8659 C C . GLY A 1 1095 ? 11.056 -97.335 -73.379 1.00 73.00 1095 GLY A C 1
ATOM 8660 O O . GLY A 1 1095 ? 10.219 -96.683 -72.767 1.00 73.00 1095 GLY A O 1
ATOM 8661 N N . LEU A 1 1096 ? 12.013 -98.005 -72.724 1.00 79.06 1096 LEU A N 1
ATOM 8662 C CA . LEU A 1 1096 ? 12.169 -98.014 -71.256 1.00 79.06 1096 LEU A CA 1
ATOM 8663 C C . LEU A 1 1096 ? 12.742 -96.676 -70.739 1.00 79.06 1096 LEU A C 1
ATOM 8665 O O . LEU A 1 1096 ? 13.776 -96.646 -70.071 1.00 79.06 1096 LEU A O 1
ATOM 8669 N N . SER A 1 1097 ? 12.062 -95.572 -71.047 1.00 87.75 1097 SER A N 1
ATOM 8670 C CA . SER A 1 1097 ? 12.453 -94.212 -70.688 1.00 87.75 1097 SER A CA 1
ATOM 8671 C C . SER A 1 1097 ? 11.680 -93.693 -69.485 1.00 87.75 1097 SER A C 1
ATOM 8673 O O . SER A 1 1097 ? 10.458 -93.800 -69.409 1.00 87.75 1097 SER A O 1
ATOM 8675 N N . SER A 1 1098 ? 12.400 -93.113 -68.529 1.00 93.69 1098 SER A N 1
ATOM 8676 C CA . SER A 1 1098 ? 11.806 -92.518 -67.338 1.00 93.69 1098 SER A CA 1
ATOM 8677 C C . SER A 1 1098 ? 11.290 -91.115 -67.646 1.00 93.69 1098 SER A C 1
ATOM 8679 O O . SER A 1 1098 ? 12.018 -90.301 -68.212 1.00 93.69 1098 SER A O 1
ATOM 8681 N N . CYS A 1 1099 ? 10.064 -90.806 -67.224 1.00 96.06 1099 CYS A N 1
ATOM 8682 C CA . CYS A 1 1099 ? 9.552 -89.437 -67.200 1.00 96.06 1099 CYS A CA 1
ATOM 8683 C C . CYS A 1 1099 ? 10.050 -88.752 -65.925 1.00 96.06 1099 CYS A C 1
ATOM 8685 O O . CYS A 1 1099 ? 9.748 -89.231 -64.828 1.00 96.06 1099 CYS A O 1
ATOM 8687 N N . LEU A 1 1100 ? 10.817 -87.667 -66.062 1.00 97.44 1100 LEU A N 1
ATOM 8688 C CA . LEU A 1 1100 ? 11.345 -86.898 -64.935 1.00 97.44 1100 LEU A CA 1
ATOM 8689 C C . LEU A 1 1100 ? 10.622 -85.560 -64.829 1.00 97.44 1100 LEU A C 1
ATOM 8691 O O . LEU A 1 1100 ? 10.573 -84.819 -65.807 1.00 97.44 1100 LEU A O 1
ATOM 8695 N N . VAL A 1 1101 ? 10.110 -85.239 -63.640 1.00 97.69 1101 VAL A N 1
ATOM 8696 C CA . VAL A 1 1101 ? 9.415 -83.977 -63.347 1.00 97.69 1101 VAL A CA 1
ATOM 8697 C C . VAL A 1 1101 ? 10.096 -83.258 -62.190 1.00 97.69 1101 VAL A C 1
ATOM 8699 O O . VAL A 1 1101 ? 10.335 -83.857 -61.137 1.00 97.69 1101 VAL A O 1
ATOM 8702 N N . LYS A 1 1102 ? 10.337 -81.953 -62.342 1.00 97.00 1102 LYS A N 1
ATOM 8703 C CA . LYS A 1 1102 ? 10.789 -81.053 -61.269 1.00 97.00 1102 LYS A CA 1
ATOM 8704 C C . LYS A 1 1102 ? 9.955 -79.768 -61.246 1.00 97.00 1102 LYS A C 1
ATOM 8706 O O . LYS A 1 1102 ? 9.133 -79.538 -62.129 1.00 97.00 1102 LYS A O 1
ATOM 8711 N N . PHE A 1 1103 ? 10.171 -78.951 -60.218 1.00 95.75 1103 PHE A N 1
ATOM 8712 C CA . PHE A 1 1103 ? 9.572 -77.616 -60.096 1.00 95.75 1103 PHE A CA 1
ATOM 8713 C C . PHE A 1 1103 ? 8.044 -77.569 -60.197 1.00 95.75 1103 PHE A C 1
ATOM 8715 O O . PHE A 1 1103 ? 7.511 -76.670 -60.833 1.00 95.75 1103 PHE A O 1
ATOM 8722 N N . MET A 1 1104 ? 7.328 -78.497 -59.546 1.00 96.56 1104 MET A N 1
ATOM 8723 C CA . MET A 1 1104 ? 5.873 -78.360 -59.425 1.00 96.56 1104 MET A CA 1
ATOM 8724 C C . MET A 1 1104 ? 5.573 -77.187 -58.490 1.00 96.56 1104 MET A C 1
ATOM 8726 O O . MET A 1 1104 ? 5.779 -77.290 -57.283 1.00 96.56 1104 MET A O 1
ATOM 8730 N N . ARG A 1 1105 ? 5.124 -76.068 -59.046 1.00 95.25 1105 ARG A N 1
ATOM 8731 C CA . ARG A 1 1105 ? 4.915 -74.793 -58.360 1.00 95.25 1105 ARG A CA 1
ATOM 8732 C C . ARG A 1 1105 ? 3.485 -74.320 -58.552 1.00 95.25 1105 ARG A C 1
ATOM 8734 O O . ARG A 1 1105 ? 2.922 -74.481 -59.628 1.00 95.25 1105 ARG A O 1
ATOM 8741 N N . ILE A 1 1106 ? 2.920 -73.717 -57.517 1.00 91.38 1106 ILE A N 1
ATOM 8742 C CA . ILE A 1 1106 ? 1.619 -73.054 -57.557 1.00 91.38 1106 ILE A CA 1
ATOM 8743 C C . ILE A 1 1106 ? 1.875 -71.552 -57.603 1.00 91.38 1106 ILE A C 1
ATOM 8745 O O . ILE A 1 1106 ? 2.594 -71.024 -56.753 1.00 91.38 1106 ILE A O 1
ATOM 8749 N N . LYS A 1 1107 ? 1.288 -70.881 -58.589 1.00 88.75 1107 LYS A N 1
ATOM 8750 C CA . LYS A 1 1107 ? 1.333 -69.432 -58.777 1.00 88.75 1107 LYS A CA 1
ATOM 8751 C C . LYS A 1 1107 ? -0.074 -68.845 -58.686 1.00 88.75 1107 LYS A C 1
ATOM 8753 O O . LYS A 1 1107 ? -1.054 -69.507 -59.045 1.00 88.75 1107 LYS A O 1
ATOM 8758 N N . GLY A 1 1108 ? -0.176 -67.622 -58.175 1.00 74.38 1108 GLY A N 1
ATOM 8759 C CA . GLY A 1 1108 ? -1.457 -66.931 -58.024 1.00 74.38 1108 GLY A CA 1
ATOM 8760 C C . GLY A 1 1108 ? -2.025 -66.488 -59.369 1.00 74.38 1108 GLY A C 1
ATOM 8761 O O . GLY A 1 1108 ? -1.319 -65.878 -60.158 1.00 74.38 1108 GLY A O 1
ATOM 8762 N N . ILE A 1 1109 ? -3.299 -66.776 -59.641 1.00 68.38 1109 ILE A N 1
ATOM 8763 C CA . ILE A 1 1109 ? -3.984 -66.246 -60.837 1.00 68.38 1109 ILE A CA 1
ATOM 8764 C C . ILE A 1 1109 ? -4.755 -64.969 -60.521 1.00 68.38 1109 ILE A C 1
ATOM 8766 O O . ILE A 1 1109 ? -4.830 -64.096 -61.372 1.00 68.38 1109 ILE A O 1
ATOM 8770 N N . GLU A 1 1110 ? -5.273 -64.845 -59.304 1.00 64.19 1110 GLU A N 1
ATOM 8771 C CA . GLU A 1 1110 ? -5.936 -63.669 -58.742 1.00 64.19 1110 GLU A CA 1
ATOM 8772 C C . GLU A 1 1110 ? -6.315 -64.067 -57.311 1.00 64.19 1110 GLU A C 1
ATOM 8774 O O . GLU A 1 1110 ? -6.963 -65.096 -57.114 1.00 64.19 1110 GLU A O 1
ATOM 8779 N N . TYR A 1 1111 ? -5.900 -63.311 -56.296 1.00 53.97 1111 TYR A N 1
ATOM 8780 C CA . TYR A 1 1111 ? -6.427 -63.499 -54.948 1.00 53.97 1111 TYR A CA 1
ATOM 8781 C C . TYR A 1 1111 ? -6.682 -62.147 -54.288 1.00 53.97 1111 TYR A C 1
ATOM 8783 O O . TYR A 1 1111 ? -5.894 -61.212 -54.409 1.00 53.97 1111 TYR A O 1
ATOM 8791 N N . ILE A 1 1112 ? -7.808 -62.056 -53.588 1.00 51.19 1112 ILE A N 1
ATOM 8792 C CA . ILE A 1 1112 ? -8.109 -60.960 -52.675 1.00 51.19 1112 ILE A CA 1
ATOM 8793 C C . ILE A 1 1112 ? -7.669 -61.453 -51.295 1.00 51.19 1112 ILE A C 1
ATOM 8795 O O . ILE A 1 1112 ? -8.277 -62.373 -50.746 1.00 51.19 1112 ILE A O 1
ATOM 8799 N N . ILE A 1 1113 ? -6.586 -60.895 -50.751 1.00 46.78 1113 ILE A N 1
ATOM 8800 C CA . ILE A 1 1113 ? -6.325 -61.006 -49.313 1.00 46.78 1113 ILE A CA 1
ATOM 8801 C C . ILE A 1 1113 ? -7.318 -60.055 -48.640 1.00 46.78 1113 ILE A C 1
ATOM 8803 O O . ILE A 1 1113 ? -7.241 -58.847 -48.825 1.00 46.78 1113 ILE A O 1
ATOM 8807 N N . ASN A 1 1114 ? -8.288 -60.621 -47.924 1.00 49.56 1114 ASN A N 1
ATOM 8808 C CA . ASN A 1 1114 ? -9.256 -59.885 -47.104 1.00 49.56 1114 ASN A CA 1
ATOM 8809 C C . ASN A 1 1114 ? -8.885 -59.938 -45.610 1.00 49.56 1114 ASN A C 1
ATOM 8811 O O . ASN A 1 1114 ? -9.765 -59.880 -44.759 1.00 49.56 1114 ASN A O 1
ATOM 8815 N N . ASP A 1 1115 ? -7.600 -60.068 -45.290 1.00 38.38 1115 ASP A N 1
ATOM 8816 C CA . ASP A 1 1115 ? -7.096 -59.968 -43.917 1.00 38.38 1115 ASP A CA 1
ATOM 8817 C C . ASP A 1 1115 ? -5.880 -59.023 -43.946 1.00 38.38 1115 ASP A C 1
ATOM 8819 O O . ASP A 1 1115 ? -5.042 -59.206 -44.831 1.00 38.38 1115 ASP A O 1
ATOM 8823 N N . PRO A 1 1116 ? -5.818 -57.978 -43.102 1.00 46.09 1116 PRO A N 1
ATOM 8824 C CA . PRO A 1 1116 ? -4.799 -56.928 -43.174 1.00 46.09 1116 PRO A CA 1
ATOM 8825 C C . PRO A 1 1116 ? -3.353 -57.418 -43.026 1.00 46.09 1116 PRO A C 1
ATOM 8827 O O . PRO A 1 1116 ? -3.113 -58.421 -42.313 1.00 46.09 1116 PRO A O 1
#

Sequence (1116 aa):
MRHYRFKDLSITSSKAPFNAHLVWEHSTYGIVMVDSTNQAVLLISTDKGDNWSVIDLSDNANSYKIQAGFLDNNDLWLVMCDNDGTADEYEVCFIELDDTNDCNPITVSTGANVNTVYAYDIFKIGSNFYVWNIEQRSVPFVGYILVVRDVDTNPFVEKYAATAGAGEGLKSTCQVGYASIIGTDALTLLAYNSASSGKWEIAGIWFISATPVVGSSTYIQDYRLDSTNRSQWGVTDDGVDDIYGIVMKVSDSKSYLATFPYTGSLTISTAEHDIVTQLSRNNSGSIPNELEKSFGVTDKKVYEFKPRRNSIILLQDLSAQLSGNIIAITDNFLFAINSGGGWDVYEYTDVVDEISAISYNDGIMGIEKKGSLIAHPDFHTNWSKGDSIKIYDQYNQLEFWGKIIDKNRNRRGLYIIKIDSFTNEILRKTYSTTYSADDTDTKQKDIIDNACDFCYRSSSIVGTTTTYDYVYNRAIIYLFWLARRLERQVPYIEPDGKIWTKAYDGLAKNAMIYPGKYNFKEMADGTQGTDIDWLDSVLSADDHEIISEISGHRKVLRTFQNSGAGDCVHVFASSSLNGWLEFHVNVTDANAINNIIITREGGSVARIWMIIDNDRFEYDAGAGMVDAGKAVVDDTWYHVYVEWYSDNTFDFWVDGTQYLNGVSTFSDFTASGPTRWDVDQDTVGAKYIYIDSPQSSLDDDPAYTKGDNEVAWDLNNHWQDVRFIDIPGIRETIQGFFDGNTGITRNTVRYKNNAFTIRPIEATRDPIEQLKGISPLNELRDPKIEASTEADQLGDNRYAMWSKDTIYLGLSIGGQGYFQPGKTVHVENTGQITVAESNLVVLLFTRDPKNDEYRSLILSDNIILPSEFTNIDNTTPQQTHTAIVQALENQANMNTGYSTEDADLTFIFGRAQIDSRFADMMLISHRDMSAQDNYAFGQLNDGKTYINAPTGKLIYFQINDITKMSMSAASLNMVTNKITGLGDPINDQDAATKKYAGHNIASDDLIFSNDTEKAQLNAAYVKIKEIIVYRSMKLRVYWEHKSSSFDNTNTRVYINGVATGAEHSNATTSYVAFTEDVEVNAEDLLQIYGHYTAGLSSCLVKFMRIKGIEYIINDP

pLDDT: mean 75.75, std 21.87, range [24.84, 98.31]

Foldseek 3Di:
DWWWDWDFPVAFAQWDALFQQQWFQAPQFGIWGQTVVQQQKIWTHRPQRNDTDIDGNCPPPDNWGFQHWADDHQKIWTKTHNLPLWFAWIWIWIFRNDPVRDIGTQDTADDPDGGFKDWHEWDDFDHWIKTWIWGADDPPQHAIWIWIWTRPHPPTHTLDIDQPPDRFHFHSPKHWFYWADQHRKTKFKIWTQGPVVSWIKIWIWMAHPVRGDIDIFDIDTQKDQLPVHNLQSAWDAQSPFKIWGWIARNPPRFIWIKIHGNDDDIDIDPDGDQKGWHHNSSQPCDPPRVFTWMFHQAQQWIWTDNRVFRFIWGAARCVLPAPAHWRYDGSFWTWGAHPVHGITIITGGTVVVQWPDKDWDLDFFPDWRKIKTWGDLVCLSRDDQRHWIWDADPVRHTSAIWTFHDWDQDPVRIIITMTTRAPGTPDGDAPPPVDDPPCVVVVLVCQVVVVDQDDDDDDDDDDDDDDDDDDPSVVVVVSSVSLVVNAQWGWDAGNNRGTDTHRPPDDPPQQDDQLFPDWQPVPDFFQFAVSRVQFPGWDPQWTFTFHQDAPSDGRKTKTAHADDKTKTKGFFQAWAQKKKKKWKKAKQDLQFWKWKFFAAPPDPDTFWTWTRHPQAIWTAQQPDIDGLPGGHDHSDMWIKMKIGHNVQFIWIDILNHTRDDGGHTSDHDPPIGTGMIMITTPDHDDMIMIIGSIDMPRRDDPPDDPCSSNDDDDDDDDPPPPDPPPVPPPCPPDPDDPPPDPPDDDDDDDDDDDDDDDDDDDDDDDDDDDDDDDDDDDDDDDDDDDDDDDDDDDDDDDDDDDDDDDDDDWDWDDDDDDDDFPDFDDDDDPPPDDDPPDTWGWDDWDADPVVRTIGDTDTDDDDDDDPDDDDDDDDDCVVVVVVVVVVVVVVVVVVPDPPDPQDFDWDDDPQWIWTCPDGQKIFIAGPVQPDPQGTQWMAGPVGDIDGHHPAPDWDFDDDPNHGQWIDHPVDTDRDPDDDPPDPDDPDPVSPDPDPPPDDDDFDQDFPDKDFDKFKDQAQDWDWTDKDFAQAWDKWKKKKKKEKCAQFKKWKAKDKQNHGDGDIDIYRHRDIDMDMDIDTDHGRIIITMIMHTNDDRIMMMMGIGTIGDRDDDPPDD